Protein AF-0000000065772704 (afdb_homodimer)

pLDDT: mean 87.08, std 10.85, range [41.5, 98.44]

Foldseek 3Di:
DPLVVPFFKAKKFFLKWFFDFQDQLLQKWWKKAKDFQDDDDPPCQVVVVVVLCVQQPFNWDDQVRIIIGSDDGDPVSQDDDTMGIDTPGMDGAALLDPSSVVRSQSSVLVLLQVQLCVDPQWDWDADPQGFIKIFGDDPVQFPADDDFKTKGKIKGWGWHAARSRIIIIRIWIDIFMDGPAFLVVCCVVPVPQDFAKKWFLQQPPVRDIFIWGWDDWDQAAQQPAADVVVRHGSLVVVVVSPDDPVQRRPWGWTWTAHPLDVPGDTDIDTRRRIGGRDDLVSLQVVLVDPVDDPVSNVRNVVVQQVVFDFPQVGSVVSQVVVCVCSCSPVVHNDGIDTDMDMWTFFDAWFKAAPPRHTDDWLLCLLQQAGNFAFAQEEEEEEAAPFDQDDDPLLVSSSVSNCVNVPHHHHYPHTGYNVRQDDDLVVNLVVLLVCVVVVHAEYEYEDADPCVVVVLSNQLSNLLSQHFYQYDYDDPDDDNQVSSLSNLLRRLLRLTGGIWTDADPDPAQWQKEKEWDFFDPSVKRQAIKMWMAGRGRRTLFIDRGDTDDDRAHDLVRVQVVVVVSQVSVCVVVVDGIQEYEYEYEADDDPPRNVSVCVVCVVVNRFYWYKYKYQDDSGFMWHWDADPNDTGIHGDDARMKDDRVSQQKMKGFQADDPDNRTHGTRIIIMHGPDGDDDPSSVSNSFNNQQQDDSSHGPGGHRGRVRNVLSVLVSVSVVSSVDSSSNVSHDRSRSSSD/DPLVVPFFKAKKFFLKWFQDFQDQLLQKWWKKAKDFQDDDDPPCQVVVVVVLCVQQPFNWDDQVRIIIGSDDGDPVSQDDDTMGIDTPGMDGAALLDPSSVVRSQSSVLVLLQVQLCVDPQWDWDADPQGFIKIFGDDPVQWPADDDFKTKGKIKGWGWHAFRSRIIIIRIWIDIFMDGPAFLVVCCVVPVPQDFAKKWFLQQPPVRDIFIWGWDDWDQAAQQPAADVVVRHGSLVVVVVSPDDPVQRRPWGWTWTAHPLDVPGDTDIDTRRRIGGRDDLVSLQVVLVDPVDDPVSNVRNVVVQQVVFDFPQVGSVVSQVVVCVCSCSPVVHNDGIDTDMDMWTFFDAWFKAAPPRHTDDWLLCLLQQAGNFAFAQEEEEEEAAPFDQDDDPLLVSSSVSRCVNVVHHHHYPHTGYNVRQDDDLVVNLVVLLVCVVVVHAEYEYEDADPCVVVVLSNQLSNLLSQHFYQYDYDDPDDDNQVSSLSNLLRRLLRLTGGIWTDADPDPAQWQKEKEWDFFDDSAKRQAIKMWMAGRGGRTLFIDGGDTDDDRAHDLVRVQVVVVVSQVSVCVVVVDGIQEYEYEYEADDDPPRNVSVCVVCVVVNRFYWYKYKYQDDSGFMWHWDADPNDTGIHGDDARMKDDRVSQQKMKGFQFDDPDNRTHGGRIIIMHGPDGDDDPSSVSNSFNNQQQDDSSHGPGGHRGRVRNVLSVLVSVSVVSSVDSSSNVSHDRSRSSSD

Organism: Synechococcus elongatus (strain ATCC 33912 / PCC 7942 / FACHB-805) (NCBI:txid1140)

Nearest PDB structures (foldseek):
  4ncb-assembly1_A  TM=8.822E-01  e=2.221E-61  Thermus thermophilus
  4nca-assembly2_B  TM=8.749E-01  e=1.122E-60  Thermus thermophilus
  4kpy-assembly1_A  TM=8.714E-01  e=4.591E-61  Thermus thermophilus HB27
  5xp8-assembly1_A  TM=8.649E-01  e=1.961E-60  Thermus thermophilus HB27
  3dlb-assembly1_A  TM=7.832E-01  e=1.026E-53  Thermus thermophilus

InterPro domains:
  IPR003165 Piwi domain [PF02171] (442-714)
  IPR003165 Piwi domain [SM00950] (441-720)
  IPR012337 Ribonuclease H-like superfamily [SSF53098] (307-732)
  IPR036397 Ribonuclease H superfamily [G3DSA:3.30.420.10] (507-735)
  IPR040895 Argonaute, PAZ domain [PF18309] (185-276)

Solvent-accessible surface area (backbone atoms only — not comparable to full-atom values): 76278 Å² total; per-residue (Å²): 128,68,72,64,81,73,47,46,76,38,66,30,30,35,44,29,26,72,74,49,67,65,48,74,71,71,35,39,27,35,32,29,43,60,22,17,70,54,68,60,58,76,82,39,52,62,57,51,52,54,54,49,27,71,64,34,85,40,71,43,41,64,53,87,86,29,36,34,20,75,53,82,68,51,79,80,46,33,50,59,96,56,37,37,53,43,77,74,48,75,42,80,57,45,41,65,37,65,69,41,32,51,38,50,35,49,51,49,44,53,51,48,50,57,58,58,44,68,39,89,62,35,45,66,43,77,37,93,90,58,46,32,32,44,31,44,51,68,76,81,10,49,73,45,73,61,95,63,39,35,31,33,39,32,30,31,41,37,62,45,66,44,55,86,33,41,36,26,42,31,41,40,77,36,73,44,58,39,37,89,38,27,38,47,55,43,43,74,75,43,67,85,59,82,71,62,35,26,30,36,68,58,65,45,101,79,68,40,69,49,62,27,33,48,65,48,82,44,92,46,46,29,72,74,39,70,36,60,42,34,63,37,30,48,36,56,52,38,48,72,74,66,48,50,71,67,51,48,72,73,21,34,28,24,28,28,23,53,63,90,43,79,79,41,57,74,37,80,41,51,20,63,48,23,21,51,58,49,45,72,66,55,52,53,49,50,50,65,36,83,89,50,53,70,66,57,32,51,51,52,56,46,47,55,54,65,70,30,40,39,48,37,58,43,47,52,54,26,32,54,53,45,26,49,46,34,35,73,74,68,68,38,82,67,77,44,50,68,35,76,41,77,25,33,42,52,81,80,68,52,34,19,21,26,92,68,36,75,44,93,45,54,52,49,22,52,76,45,2,41,45,38,82,46,66,51,48,39,31,39,36,22,61,66,79,58,52,75,69,68,60,64,61,36,49,49,47,53,50,40,23,30,52,51,60,73,50,78,68,46,72,77,50,58,41,27,43,90,71,54,58,85,52,69,69,53,38,43,49,54,36,40,52,41,31,75,72,65,36,39,28,30,44,34,34,34,68,78,90,41,62,69,55,50,53,51,51,48,50,43,27,25,50,40,27,21,34,71,33,74,43,63,82,59,97,63,89,48,66,70,58,25,49,30,49,45,30,33,40,38,30,27,31,40,27,33,43,46,31,38,60,65,72,93,52,92,83,52,43,42,36,38,40,11,34,25,69,30,67,43,96,85,48,13,58,12,48,16,34,16,32,24,37,56,35,50,49,74,72,24,53,49,71,41,41,76,33,84,57,83,61,65,51,34,64,58,52,34,54,52,51,53,54,51,48,50,51,43,22,73,73,68,74,44,75,62,64,22,36,34,40,36,32,67,34,85,78,58,89,64,37,58,47,58,38,53,55,58,32,49,74,69,68,29,45,56,32,35,34,24,42,24,78,64,88,49,59,39,48,23,22,81,38,75,54,96,89,36,86,41,47,38,64,46,57,69,36,28,33,35,78,35,73,82,73,35,30,36,39,33,30,58,48,75,42,95,40,102,77,37,34,54,38,68,23,35,28,35,34,60,77,41,61,82,74,55,66,67,59,53,51,50,54,48,52,37,34,10,61,45,34,60,53,33,39,85,52,64,28,67,43,36,37,35,42,45,48,9,47,39,37,31,54,46,51,57,70,66,64,42,74,58,40,52,56,55,36,62,46,58,33,43,69,55,104,128,68,70,66,82,74,46,47,77,36,67,30,29,35,46,30,26,72,72,49,67,64,48,73,69,70,34,40,27,35,31,29,41,59,22,17,69,56,70,61,57,75,83,41,52,62,58,51,51,55,54,50,27,71,62,34,86,41,71,42,41,62,53,87,86,30,38,33,20,74,53,82,68,51,78,80,48,34,48,58,96,57,36,37,53,43,78,75,49,75,42,78,57,46,40,65,38,65,70,42,33,51,38,50,35,49,50,50,45,51,52,47,51,55,59,56,45,70,40,89,62,34,46,67,42,78,37,93,87,59,47,31,32,42,32,43,52,69,77,81,11,50,74,47,72,61,95,62,38,33,31,33,39,31,31,33,41,36,62,46,67,44,54,88,32,42,34,27,40,32,42,40,78,37,74,46,58,39,39,91,37,27,38,47,56,41,43,72,74,43,68,84,61,83,71,62,35,27,30,36,69,57,64,44,100,81,69,39,70,50,64,25,32,49,65,50,80,45,92,45,46,28,74,74,38,70,37,60,40,35,63,37,28,47,36,57,53,39,48,72,74,65,48,49,70,66,52,50,71,70,22,33,28,24,29,29,24,52,63,91,41,80,80,44,56,76,36,80,40,52,20,63,48,24,19,50,57,49,44,72,66,54,51,53,50,50,50,67,36,83,88,51,52,69,68,58,33,51,51,50,54,46,48,54,54,67,70,30,40,37,46,37,57,44,46,52,54,28,31,54,51,45,26,50,46,32,34,74,74,68,68,36,81,66,76,44,49,67,35,72,42,78,25,32,41,51,82,79,66,52,34,19,22,26,91,67,36,77,44,92,45,52,51,50,22,54,78,45,2,42,45,39,83,46,66,50,48,37,30,38,38,23,59,64,79,57,51,74,70,67,60,62,60,36,48,48,47,52,52,40,23,31,51,50,60,72,51,78,69,44,72,77,50,57,42,27,42,89,72,54,58,85,51,69,69,52,37,43,48,54,37,39,52,41,32,75,72,65,36,37,26,31,43,35,34,35,68,77,92,42,62,70,56,49,53,51,50,48,50,44,27,24,50,42,26,20,35,72,34,75,42,64,81,58,96,64,89,48,68,69,58,25,47,30,49,45,29,32,40,38,30,26,32,39,27,33,43,46,31,38,59,65,73,92,52,92,84,51,43,42,36,38,36,11,34,24,67,31,70,41,98,83,49,10,58,12,50,17,34,16,32,25,37,55,33,50,49,74,72,24,51,48,70,42,41,77,33,86,55,84,64,64,51,33,64,59,52,33,54,53,51,52,52,52,48,51,53,44,24,74,74,68,74,43,76,63,62,22,36,34,40,36,32,65,34,85,77,58,89,64,37,58,46,55,38,52,54,56,32,50,75,71,69,30,45,55,33,34,34,24,42,23,79,64,86,50,60,39,50,23,23,81,40,75,55,96,87,36,85,42,47,38,64,47,56,69,35,30,32,35,78,34,72,83,73,34,30,37,38,34,28,57,48,73,40,93,39,101,79,38,36,55,41,67,23,36,27,35,36,59,76,41,62,84,75,54,66,68,59,54,49,50,54,46,52,37,34,11,62,45,32,58,52,33,40,82,51,65,27,68,44,34,39,36,44,43,49,8,48,38,35,30,54,45,51,59,70,66,64,42,74,58,42,54,55,54,36,63,47,58,32,44,70,56,103

Sequence (1470 aa):
MDLLSNLRRSSIVLNRFYVKSLSQSDLTAYEYRCIFKKTPELGDEKRLLASICYKLGAIAVRIGSNIITKEAVRPEKLQGHDWQLVQMGTKQLDCRNDAHRCALETFERKFLERDLSASSQTEVRKAAEGGLIWWVVGAKGIEKSGNGWEVHRGRRIDVSLDAEGNLYLEIDIHHRFYTPWTVHQWLEQYPEIPLSYVRNNYLDERHGFINWQYGRFTQERPQDILLDCLGMSLAEYHLNKGATEEEVQQSYVVYVKPISWRKGKLTAHLSRRLSPSLTMEMLAKVAEDSTVCDREKREIRAVFKSIKQSINQRLQEAQKTASWILTKTYGISSPAIALSCDGYLLPAAKLLAANKQPVSKTADIRNKGCAKIGETSFGYLNLYNNQLQYPLEVHKCLLEIANKNNLQLSLDQRRVLSDYPQDDLDQQMFWQTWSSQGIKTVLVVMPWDSHHDKQKIRIQAIQAGIATQFMVPLPKADKYKALNVTLGLLCKAGWQPIQLESVDHPEVADLIIGFDTGTNRELYYGTSAFAVLADGQSLGWELPAVQRGETFSGQAIWQTVSKLIIKFYQICQRYPQKLLLMRDGLVQEGEFQQTIELLKERKIAVDVISVRKSGAGRMGQEIYENGQLVYRDAAIGSVILQPAERSFIMVTSQPVSKTIGSIRPLRIVHEYGSTDLELLALQTYHLTQLHPASGFRSCRLPWVLHLADRSSKEFQRIGQISVLQNISRDKLIAVMDLLSNLRRSSIVLNRFYVKSLSQSDLTAYEYRCIFKKTPELGDEKRLLASICYKLGAIAVRIGSNIITKEAVRPEKLQGHDWQLVQMGTKQLDCRNDAHRCALETFERKFLERDLSASSQTEVRKAAEGGLIWWVVGAKGIEKSGNGWEVHRGRRIDVSLDAEGNLYLEIDIHHRFYTPWTVHQWLEQYPEIPLSYVRNNYLDERHGFINWQYGRFTQERPQDILLDCLGMSLAEYHLNKGATEEEVQQSYVVYVKPISWRKGKLTAHLSRRLSPSLTMEMLAKVAEDSTVCDREKREIRAVFKSIKQSINQRLQEAQKTASWILTKTYGISSPAIALSCDGYLLPAAKLLAANKQPVSKTADIRNKGCAKIGETSFGYLNLYNNQLQYPLEVHKCLLEIANKNNLQLSLDQRRVLSDYPQDDLDQQMFWQTWSSQGIKTVLVVMPWDSHHDKQKIRIQAIQAGIATQFMVPLPKADKYKALNVTLGLLCKAGWQPIQLESVDHPEVADLIIGFDTGTNRELYYGTSAFAVLADGQSLGWELPAVQRGETFSGQAIWQTVSKLIIKFYQICQRYPQKLLLMRDGLVQEGEFQQTIELLKERKIAVDVISVRKSGAGRMGQEIYENGQLVYRDAAIGSVILQPAERSFIMVTSQPVSKTIGSIRPLRIVHEYGSTDLELLALQTYHLTQLHPASGFRSCRLPWVLHLADRSSKEFQRIGQISVLQNISRDKLIAV

GO terms:
  GO:0004520 DNA endonuclease activity (F, IDA)

Structure (mmCIF, N/CA/C/O backbone):
data_AF-0000000065772704-model_v1
#
loop_
_entity.id
_entity.type
_entity.pdbx_description
1 polymer 'Protein argonaute'
#
loop_
_atom_site.group_PDB
_atom_site.id
_atom_site.type_symbol
_atom_site.label_atom_id
_atom_site.label_alt_id
_atom_site.label_comp_id
_atom_site.label_asym_id
_atom_site.label_entity_id
_atom_site.label_seq_id
_atom_site.pdbx_PDB_ins_code
_atom_site.Cartn_x
_atom_site.Cartn_y
_atom_site.Cartn_z
_atom_site.occupancy
_atom_site.B_iso_or_equiv
_atom_site.auth_seq_id
_atom_site.auth_comp_id
_atom_site.auth_asym_id
_atom_site.auth_atom_id
_atom_site.pdbx_PDB_model_num
ATOM 1 N N . MET A 1 1 ? -24.953 39.594 3.744 1 43.75 1 MET A N 1
ATOM 2 C CA . MET A 1 1 ? -24.438 40.469 4.789 1 43.75 1 MET A CA 1
ATOM 3 C C . MET A 1 1 ? -22.906 40.5 4.77 1 43.75 1 MET A C 1
ATOM 5 O O . MET A 1 1 ? -22.266 39.469 4.57 1 43.75 1 MET A O 1
ATOM 9 N N . ASP A 1 2 ? -22.328 41.594 4.539 1 57.41 2 ASP A N 1
ATOM 10 C CA . ASP A 1 2 ? -20.906 41.875 4.559 1 57.41 2 ASP A CA 1
ATOM 11 C C . ASP A 1 2 ? -20.266 41.438 5.879 1 57.41 2 ASP A C 1
ATOM 13 O O . ASP A 1 2 ? -20.5 42.062 6.918 1 57.41 2 ASP A O 1
ATOM 17 N N . LEU A 1 3 ? -19.891 40.25 5.98 1 67 3 LEU A N 1
ATOM 18 C CA . LEU A 1 3 ? -19.297 39.656 7.191 1 67 3 LEU A CA 1
ATOM 19 C C . LEU A 1 3 ? -18.281 40.625 7.797 1 67 3 LEU A C 1
ATOM 21 O O . LEU A 1 3 ? -18.125 40.688 9.016 1 67 3 LEU A O 1
ATOM 25 N N . LEU A 1 4 ? -17.641 41.469 6.898 1 65.31 4 LEU A N 1
ATOM 26 C CA . LEU A 1 4 ? -16.562 42.344 7.371 1 65.31 4 LEU A CA 1
ATOM 27 C C . LEU A 1 4 ? -17.125 43.562 8.102 1 65.31 4 LEU A C 1
ATOM 29 O O . LEU A 1 4 ? -16.453 44.125 8.961 1 65.31 4 LEU A O 1
ATOM 33 N N . SER A 1 5 ? -18.312 43.969 7.621 1 67 5 SER A N 1
ATOM 34 C CA . SER A 1 5 ? -18.828 45.219 8.188 1 67 5 SER A CA 1
ATOM 35 C C . SER A 1 5 ? -19.016 45.094 9.695 1 67 5 SER A C 1
ATOM 37 O O . SER A 1 5 ? -18.969 46.094 10.406 1 67 5 SER A O 1
ATOM 39 N N . ASN A 1 6 ? -18.984 43.906 10.156 1 72.94 6 ASN A N 1
ATOM 40 C CA . ASN A 1 6 ? -19.281 43.75 11.578 1 72.94 6 ASN A CA 1
ATOM 41 C C . ASN A 1 6 ? -18.078 43.219 12.344 1 72.94 6 ASN A C 1
ATOM 43 O O . ASN A 1 6 ? -18.156 42.969 13.547 1 72.94 6 ASN A O 1
ATOM 47 N N . LEU A 1 7 ? -16.859 43.1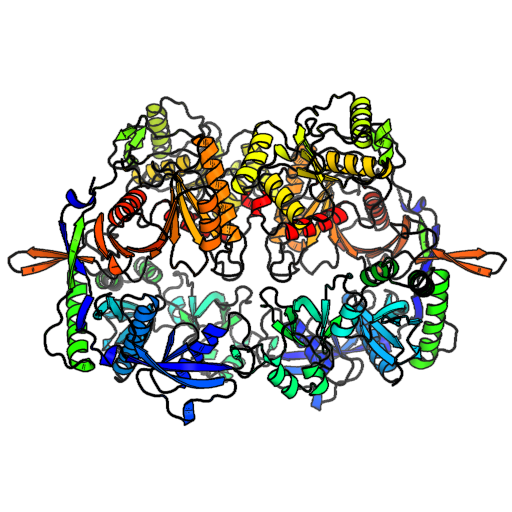56 11.641 1 84.06 7 LEU A N 1
ATOM 48 C CA . LEU A 1 7 ? -15.719 42.594 12.336 1 84.06 7 LEU A CA 1
ATOM 49 C C . LEU A 1 7 ? -14.898 43.688 13.031 1 84.06 7 LEU A C 1
ATOM 51 O O . LEU A 1 7 ? -14.727 44.781 12.492 1 84.06 7 LEU A O 1
ATOM 55 N N . ARG A 1 8 ? -14.5 43.438 14.188 1 86.62 8 ARG A N 1
ATOM 56 C CA . ARG A 1 8 ? -13.672 44.344 14.961 1 86.62 8 ARG A CA 1
ATOM 57 C C . ARG A 1 8 ? -12.289 44.469 14.344 1 86.62 8 ARG A C 1
ATOM 59 O O . ARG A 1 8 ? -11.594 43.469 14.133 1 86.62 8 ARG A O 1
ATOM 66 N N . ARG A 1 9 ? -11.906 45.688 14.078 1 89.62 9 ARG A N 1
ATOM 67 C CA . ARG A 1 9 ? -10.586 45.938 13.516 1 89.62 9 ARG A CA 1
ATOM 68 C C . ARG A 1 9 ? -9.516 45.875 14.594 1 89.62 9 ARG A C 1
ATOM 70 O O . ARG A 1 9 ? -9.773 46.188 15.758 1 89.62 9 ARG A O 1
ATOM 77 N N . SER A 1 10 ? -8.375 45.375 14.195 1 88.69 10 SER A N 1
ATOM 78 C CA . SER A 1 10 ? -7.246 45.25 15.109 1 88.69 10 SER A CA 1
ATOM 79 C C . SER A 1 10 ? -5.93 45.531 14.398 1 88.69 10 SER A C 1
ATOM 81 O O . SER A 1 10 ? -5.762 45.188 13.227 1 88.69 10 SER A O 1
ATOM 83 N N . SER A 1 11 ? -5.09 46.25 15.117 1 90.31 11 SER A N 1
ATOM 84 C CA . SER A 1 11 ? -3.744 46.5 14.594 1 90.31 11 SER A CA 1
ATOM 85 C C . SER A 1 11 ? -2.814 45.344 14.945 1 90.31 11 SER A C 1
ATOM 87 O O . SER A 1 11 ? -2.646 45 16.109 1 90.31 11 SER A O 1
ATOM 89 N N . ILE A 1 12 ? -2.252 44.75 13.914 1 93.44 12 ILE A N 1
ATOM 90 C CA . ILE A 1 12 ? -1.426 43.562 14.086 1 93.44 12 ILE A CA 1
ATOM 91 C C . ILE A 1 12 ? 0.005 43.844 13.641 1 93.44 12 ILE A C 1
ATOM 93 O O . ILE A 1 12 ? 0.222 44.594 12.688 1 93.44 12 ILE A O 1
ATOM 97 N N . VAL A 1 13 ? 0.92 43.312 14.375 1 93.75 13 VAL A N 1
ATOM 98 C CA . VAL A 1 13 ? 2.33 43.469 14.039 1 93.75 13 VAL A CA 1
ATOM 99 C C . VAL A 1 13 ? 2.924 42.125 13.633 1 93.75 13 VAL A C 1
ATOM 101 O O . VAL A 1 13 ? 2.648 41.094 14.258 1 93.75 13 VAL A O 1
ATOM 104 N N . LEU A 1 14 ? 3.641 42.156 12.5 1 93.12 14 LEU A N 1
ATOM 105 C CA . LEU A 1 14 ? 4.348 40.969 12.031 1 93.12 14 LEU A CA 1
ATOM 106 C C . LEU A 1 14 ? 5.855 41.156 12.188 1 93.12 14 LEU A C 1
ATOM 108 O O . LEU A 1 14 ? 6.355 42.281 12.234 1 93.12 14 LEU A O 1
ATOM 112 N N . ASN A 1 15 ? 6.551 40.062 12.336 1 93.69 15 ASN A N 1
ATOM 113 C CA . ASN A 1 15 ? 8.008 40.125 12.367 1 93.69 15 ASN A CA 1
ATOM 114 C C . ASN A 1 15 ? 8.594 40.281 10.969 1 93.69 15 ASN A C 1
ATOM 116 O O . ASN A 1 15 ? 9.508 39.531 10.594 1 93.69 15 ASN A O 1
ATOM 120 N N . ARG A 1 16 ? 8.07 41.156 10.305 1 94.56 16 ARG A N 1
ATOM 121 C CA . ARG A 1 16 ? 8.523 41.531 8.969 1 94.56 16 ARG A CA 1
ATOM 122 C C . ARG A 1 16 ? 8.992 43 8.945 1 94.56 16 ARG A C 1
ATOM 124 O O . ARG A 1 16 ? 8.406 43.844 9.609 1 94.56 16 ARG A O 1
ATOM 131 N N . PHE A 1 17 ? 10.016 43.188 8.195 1 96.62 17 PHE A N 1
ATOM 132 C CA . PHE A 1 17 ? 10.633 44.531 8.133 1 96.62 17 PHE A CA 1
ATOM 133 C C . PHE A 1 17 ? 10.781 45 6.691 1 96.62 17 PHE A C 1
ATOM 135 O O . PHE A 1 17 ? 11.375 44.281 5.867 1 96.62 17 PHE A O 1
ATOM 142 N N . TYR A 1 18 ? 10.289 46.125 6.473 1 96.12 18 TYR A N 1
ATOM 143 C CA . TYR A 1 18 ? 10.281 46.688 5.125 1 96.12 18 TYR A CA 1
ATOM 144 C C . TYR A 1 18 ? 11.703 46.969 4.645 1 96.12 18 TYR A C 1
ATOM 146 O O . TYR A 1 18 ? 12.508 47.562 5.379 1 96.12 18 TYR A O 1
ATOM 154 N N . VAL A 1 19 ? 12.008 46.625 3.428 1 96 19 VAL A N 1
ATOM 155 C CA . VAL A 1 19 ? 13.312 46.844 2.83 1 96 19 VAL A CA 1
ATOM 156 C C . VAL A 1 19 ? 13.203 47.938 1.749 1 96 19 VAL A C 1
ATOM 158 O O . VAL A 1 19 ? 13.664 49.062 1.932 1 96 19 VAL A O 1
ATOM 161 N N . LYS A 1 20 ? 12.523 47.531 0.682 1 94.38 20 LYS A N 1
ATOM 162 C CA . LYS A 1 20 ? 12.328 48.469 -0.431 1 94.38 20 LYS A CA 1
ATOM 163 C C . LYS A 1 20 ? 11.203 48 -1.343 1 94.38 20 LYS A C 1
ATOM 165 O O . LYS A 1 20 ? 10.734 46.875 -1.236 1 94.38 20 LYS A O 1
ATOM 170 N N . SER A 1 21 ? 10.773 48.938 -2.174 1 95.25 21 SER A N 1
ATOM 171 C CA . SER A 1 21 ? 9.906 48.594 -3.291 1 95.25 21 SER A CA 1
ATOM 172 C C . SER A 1 21 ? 10.711 48.25 -4.539 1 95.25 21 SER A C 1
ATOM 174 O O . SER A 1 21 ? 11.594 49.031 -4.941 1 95.25 21 SER A O 1
ATOM 176 N N . LEU A 1 22 ? 10.398 47.156 -5.062 1 95.5 22 LEU A N 1
ATOM 177 C CA . LEU A 1 22 ? 11.172 46.688 -6.207 1 95.5 22 LEU A CA 1
ATOM 178 C C . LEU A 1 22 ? 10.992 47.625 -7.398 1 95.5 22 LEU A C 1
ATOM 180 O O . LEU A 1 22 ? 9.875 48.062 -7.68 1 95.5 22 LEU A O 1
ATOM 184 N N . SER A 1 23 ? 12.102 48 -8.023 1 93.69 23 SER A N 1
ATOM 185 C CA . SER A 1 23 ? 12.094 48.844 -9.211 1 93.69 23 SER A CA 1
ATOM 186 C C . SER A 1 23 ? 11.867 48.031 -10.477 1 93.69 23 SER A C 1
ATOM 188 O O . SER A 1 23 ? 11.828 46.781 -10.43 1 93.69 23 SER A O 1
ATOM 190 N N . GLN A 1 24 ? 11.766 48.75 -11.555 1 92.19 24 GLN A N 1
ATOM 191 C CA . GLN A 1 24 ? 11.594 48.062 -12.836 1 92.19 24 GLN A CA 1
ATOM 192 C C . GLN A 1 24 ? 12.812 47.219 -13.188 1 92.19 24 GLN A C 1
ATOM 194 O O . GLN A 1 24 ? 12.688 46.156 -13.797 1 92.19 24 GLN A O 1
ATOM 199 N N . SER A 1 25 ? 13.867 47.719 -12.805 1 91.06 25 SER A N 1
ATOM 200 C CA . SER A 1 25 ? 15.094 46.969 -13.047 1 91.06 25 SER A CA 1
ATOM 201 C C . SER A 1 25 ? 15.141 45.688 -12.219 1 91.06 25 SER A C 1
ATOM 203 O O . SER A 1 25 ? 15.641 44.656 -12.68 1 91.06 25 SER A O 1
ATOM 205 N N . ASP A 1 26 ? 14.617 45.781 -11.016 1 92.56 26 ASP A N 1
ATOM 206 C CA . ASP A 1 26 ? 14.562 44.594 -10.141 1 92.56 26 ASP A CA 1
ATOM 207 C C . ASP A 1 26 ? 13.648 43.531 -10.727 1 92.56 26 ASP A C 1
ATOM 209 O O . ASP A 1 26 ? 13.875 42.344 -10.508 1 92.56 26 ASP A O 1
ATOM 213 N N . LEU A 1 27 ? 12.672 43.969 -11.461 1 95.12 27 LEU A N 1
ATOM 214 C CA . LEU A 1 27 ? 11.633 43.062 -11.953 1 95.12 27 LEU A CA 1
ATOM 215 C C . LEU A 1 27 ? 11.992 42.531 -13.328 1 95.12 27 LEU A C 1
ATOM 217 O O . LEU A 1 27 ? 11.219 41.75 -13.914 1 95.12 27 LEU A O 1
ATOM 221 N N . THR A 1 28 ? 13.133 42.906 -13.812 1 94.5 28 THR A N 1
ATOM 222 C CA . THR A 1 28 ? 13.57 42.406 -15.109 1 94.5 28 THR A CA 1
ATOM 223 C C . THR A 1 28 ? 14.648 41.344 -14.961 1 94.5 28 THR A C 1
ATOM 225 O O . THR A 1 28 ? 15.617 41.531 -14.211 1 94.5 28 THR A O 1
ATOM 228 N N . ALA A 1 29 ? 14.445 40.188 -15.578 1 94.62 29 ALA A N 1
ATOM 229 C CA . ALA A 1 29 ? 15.414 39.125 -15.5 1 94.62 29 ALA A CA 1
ATOM 230 C C . ALA A 1 29 ? 15.695 38.531 -16.891 1 94.62 29 ALA A C 1
ATOM 232 O O . ALA A 1 29 ? 14.867 38.625 -17.797 1 94.62 29 ALA A O 1
ATOM 233 N N . TYR A 1 30 ? 16.906 38 -17.016 1 94.81 30 TYR A N 1
ATOM 234 C CA . TYR A 1 30 ? 17.234 37.25 -18.219 1 94.81 30 TYR A CA 1
ATOM 235 C C . TYR A 1 30 ? 16.578 35.875 -18.188 1 94.81 30 TYR A C 1
ATOM 237 O O . TYR A 1 30 ? 16.516 35.219 -17.141 1 94.81 30 TYR A O 1
ATOM 245 N N . GLU A 1 31 ? 16.016 35.5 -19.281 1 95.19 31 GLU A N 1
ATOM 246 C CA . GLU A 1 31 ? 15.336 34.188 -19.375 1 95.19 31 GLU A CA 1
ATOM 247 C C . GLU A 1 31 ? 16.094 33.219 -20.266 1 95.19 31 GLU A C 1
ATOM 249 O O . GLU A 1 31 ? 16.594 33.625 -21.328 1 95.19 31 GLU A O 1
ATOM 254 N N . TYR A 1 32 ? 16.281 32.031 -19.797 1 93.81 32 TYR A N 1
ATOM 255 C CA . TYR A 1 32 ? 16.984 31 -20.531 1 93.81 32 TYR A CA 1
ATOM 256 C C . TYR A 1 32 ? 16.125 29.75 -20.688 1 93.81 32 TYR A C 1
ATOM 258 O O . TYR A 1 32 ? 15.414 29.375 -19.75 1 93.81 32 TYR A O 1
ATOM 266 N N . ARG A 1 33 ? 16.172 29.156 -21.797 1 90.19 33 ARG A N 1
ATOM 267 C CA . ARG A 1 33 ? 15.586 27.828 -22.031 1 90.19 33 ARG A CA 1
ATOM 268 C C . ARG A 1 33 ? 16.656 26.75 -21.984 1 90.19 33 ARG A C 1
ATOM 270 O O . ARG A 1 33 ? 17.75 26.922 -22.531 1 90.19 33 ARG A O 1
ATOM 277 N N . CYS A 1 34 ? 16.359 25.719 -21.141 1 86.94 34 CYS A N 1
ATOM 278 C CA . CYS A 1 34 ? 17.312 24.625 -21 1 86.94 34 CYS A CA 1
ATOM 279 C C . CYS A 1 34 ? 17 23.5 -21.969 1 86.94 34 CYS A C 1
ATOM 281 O O . CYS A 1 34 ? 15.875 22.984 -22 1 86.94 34 CYS A O 1
ATOM 283 N N . ILE A 1 35 ? 18 23.109 -22.781 1 82.81 35 ILE A N 1
ATOM 284 C CA . ILE A 1 35 ? 17.891 21.984 -23.703 1 82.81 35 ILE A CA 1
ATOM 285 C C . ILE A 1 35 ? 18.781 20.844 -23.234 1 82.81 35 ILE A C 1
ATOM 287 O O . ILE A 1 35 ? 19.984 21.016 -23.062 1 82.81 35 ILE A O 1
ATOM 291 N N . PHE A 1 36 ? 18.156 19.719 -22.906 1 79.62 36 PHE A N 1
ATOM 292 C CA . PHE A 1 36 ? 18.922 18.562 -22.438 1 79.62 36 PHE A CA 1
ATOM 293 C C . PHE A 1 36 ? 19.359 17.703 -23.609 1 79.62 36 PHE A C 1
ATOM 295 O O . PHE A 1 36 ? 18.641 17.578 -24.609 1 79.62 36 PHE A O 1
ATOM 302 N N . LYS A 1 37 ? 20.562 17.094 -23.484 1 73.38 37 LYS A N 1
ATOM 303 C CA . LYS A 1 37 ? 21.047 16.172 -24.5 1 73.38 37 LYS A CA 1
ATOM 304 C C . LYS A 1 37 ? 20.281 14.844 -24.453 1 73.38 37 LYS A C 1
ATOM 306 O O . LYS A 1 37 ? 20.031 14.227 -25.5 1 73.38 37 LYS A O 1
ATOM 311 N N . LYS A 1 38 ? 20.047 14.43 -23.266 1 68.38 38 LYS A N 1
ATOM 312 C CA . LYS A 1 38 ? 19.234 13.234 -23.047 1 68.38 38 LYS A CA 1
ATOM 313 C C . LYS A 1 38 ? 17.953 13.57 -22.297 1 68.38 38 LYS A C 1
ATOM 315 O O . LYS A 1 38 ? 17.953 14.414 -21.391 1 68.38 38 LYS A O 1
ATOM 320 N N . THR A 1 39 ? 16.906 12.992 -22.781 1 62.38 39 THR A N 1
ATOM 321 C CA . THR A 1 39 ? 15.625 13.25 -22.125 1 62.38 39 THR A CA 1
ATOM 322 C C . THR A 1 39 ? 15.672 12.805 -20.656 1 62.38 39 THR A C 1
ATOM 324 O O . THR A 1 39 ? 15.961 11.648 -20.359 1 62.38 39 THR A O 1
ATOM 327 N N . PRO A 1 40 ? 15.539 13.898 -19.891 1 62.5 40 PRO A N 1
ATOM 328 C CA . PRO A 1 40 ? 15.539 13.508 -18.469 1 62.5 40 PRO A CA 1
ATOM 329 C C . PRO A 1 40 ? 14.383 12.578 -18.109 1 62.5 40 PRO A C 1
ATOM 331 O O . PRO A 1 40 ? 13.367 12.555 -18.812 1 62.5 40 PRO A O 1
ATOM 334 N N . GLU A 1 41 ? 14.648 11.68 -17.188 1 57.47 41 GLU A N 1
ATOM 335 C CA . GLU A 1 41 ? 13.578 10.828 -16.688 1 57.47 41 GLU A CA 1
ATOM 336 C C . GLU A 1 41 ? 12.406 11.664 -16.172 1 57.47 41 GLU A C 1
ATOM 338 O O . GLU A 1 41 ? 12.602 12.773 -15.664 1 57.47 41 GLU A O 1
ATOM 343 N N . LEU A 1 42 ? 11.281 11.312 -16.438 1 51.06 42 LEU A N 1
ATOM 344 C CA . LEU A 1 42 ? 10.078 12.031 -16.047 1 51.06 42 LEU A CA 1
ATOM 345 C C . LEU A 1 42 ? 10.102 12.359 -14.555 1 51.06 42 LEU A C 1
ATOM 347 O O . LEU A 1 42 ? 10.297 11.461 -13.727 1 51.06 42 LEU A O 1
ATOM 351 N N . GLY A 1 43 ? 9.859 13.508 -14.195 1 56.88 43 GLY A N 1
ATOM 352 C CA . GLY A 1 43 ? 9.852 13.953 -12.805 1 56.88 43 GLY A CA 1
ATOM 353 C C . GLY A 1 43 ? 11.188 14.516 -12.352 1 56.88 43 GLY A C 1
ATOM 354 O O . GLY A 1 43 ? 11.266 15.211 -11.336 1 56.88 43 GLY A O 1
ATOM 355 N N . ASP A 1 44 ? 12.125 14.211 -13.18 1 66.31 44 ASP A N 1
ATOM 356 C CA . ASP A 1 44 ? 13.453 14.656 -12.773 1 66.31 44 ASP A CA 1
ATOM 357 C C . ASP A 1 44 ? 13.797 16 -13.398 1 66.31 44 ASP A C 1
ATOM 359 O O . ASP A 1 44 ? 14.844 16.578 -13.109 1 66.31 44 ASP A O 1
ATOM 363 N N . GLU A 1 45 ? 12.883 16.422 -14.242 1 70.62 45 GLU A N 1
ATOM 364 C CA . GLU A 1 45 ? 13.164 17.656 -14.969 1 70.62 45 GLU A CA 1
ATOM 365 C C . GLU A 1 45 ? 13.391 18.828 -14.016 1 70.62 45 GLU A C 1
ATOM 367 O O . GLU A 1 45 ? 14.344 19.594 -14.172 1 70.62 45 GLU A O 1
ATOM 372 N N . LYS A 1 46 ? 12.562 18.938 -13.07 1 73.81 46 LYS A N 1
ATOM 373 C CA . LYS A 1 46 ? 12.664 20.047 -12.133 1 73.81 46 LYS A CA 1
ATOM 374 C C . LYS A 1 46 ? 13.945 19.969 -11.312 1 73.81 46 LYS A C 1
ATOM 376 O O . LYS A 1 46 ? 14.602 20.984 -11.07 1 73.81 46 LYS A O 1
ATOM 381 N N . ARG A 1 47 ? 14.086 18.781 -10.922 1 75.94 47 ARG A N 1
ATOM 382 C CA . ARG A 1 47 ? 15.305 18.562 -10.148 1 75.94 47 ARG A CA 1
ATOM 383 C C . ARG A 1 47 ? 16.547 18.891 -10.969 1 75.94 47 ARG A C 1
ATOM 385 O O . ARG A 1 47 ? 17.5 19.484 -10.469 1 75.94 47 ARG A O 1
ATOM 392 N N . LEU A 1 48 ? 16.547 18.5 -12.188 1 81.12 48 LEU A N 1
ATOM 393 C CA . LEU A 1 48 ? 17.688 18.75 -13.07 1 81.12 48 LEU A CA 1
ATOM 394 C C . LEU A 1 48 ? 17.859 20.234 -13.336 1 81.12 48 LEU A C 1
ATOM 396 O O . LEU A 1 48 ? 18.969 20.75 -13.328 1 81.12 48 LEU A O 1
ATOM 400 N N . LEU A 1 49 ? 16.766 20.938 -13.5 1 85.75 49 LEU A N 1
ATOM 401 C CA . LEU A 1 49 ? 16.828 22.375 -13.719 1 85.75 49 LEU A CA 1
ATOM 402 C C . LEU A 1 49 ? 17.391 23.078 -12.5 1 85.75 49 LEU A C 1
ATOM 404 O O . LEU A 1 49 ? 18.188 24.016 -12.633 1 85.75 49 LEU A O 1
ATOM 408 N N . ALA A 1 50 ? 16.922 22.641 -11.375 1 83.62 50 ALA A N 1
ATOM 409 C CA . ALA A 1 50 ? 17.422 23.25 -10.141 1 83.62 50 ALA A CA 1
ATOM 410 C C . ALA A 1 50 ? 18.922 23.031 -9.992 1 83.62 50 ALA A C 1
ATOM 412 O O . ALA A 1 50 ? 19.641 23.922 -9.539 1 83.62 50 ALA A O 1
ATOM 413 N N . SER A 1 51 ? 19.328 21.859 -10.406 1 84.81 51 SER A N 1
ATOM 414 C CA . SER A 1 51 ? 20.75 21.578 -10.336 1 84.81 51 SER A CA 1
ATOM 415 C C . SER A 1 51 ? 21.547 22.453 -11.289 1 84.81 51 SER A C 1
ATOM 417 O O . SER A 1 51 ? 22.656 22.875 -10.977 1 84.81 51 SER A O 1
ATOM 419 N N . ILE A 1 52 ? 21.047 22.703 -12.367 1 88.25 52 ILE A N 1
ATOM 420 C CA . ILE A 1 52 ? 21.703 23.531 -13.375 1 88.25 52 ILE A CA 1
ATOM 421 C C . ILE A 1 52 ? 21.844 24.953 -12.859 1 88.25 52 ILE A C 1
ATOM 423 O O . ILE A 1 52 ? 22.844 25.625 -13.117 1 88.25 52 ILE A O 1
ATOM 427 N N . CYS A 1 53 ? 20.875 25.406 -12.109 1 89.88 53 CYS A N 1
ATOM 428 C CA . CYS A 1 53 ? 20.891 26.781 -11.578 1 89.88 53 CYS A CA 1
ATOM 429 C C . CYS A 1 53 ? 22.109 27.016 -10.703 1 89.88 53 CYS A C 1
ATOM 431 O O . CYS A 1 53 ? 22.625 28.125 -10.625 1 89.88 53 CYS A O 1
ATOM 433 N N . TYR A 1 54 ? 22.578 26.031 -10.125 1 85.88 54 TYR A N 1
ATOM 434 C CA . TYR A 1 54 ? 23.719 26.172 -9.227 1 85.88 54 TYR A CA 1
ATOM 435 C C . TYR A 1 54 ? 25.031 26.203 -10 1 85.88 54 TYR A C 1
ATOM 437 O O . TYR A 1 54 ? 26.062 26.625 -9.477 1 85.88 54 TYR A O 1
ATOM 445 N N . LYS A 1 55 ? 25.016 25.766 -11.188 1 86.81 55 LYS A N 1
ATOM 446 C CA . LYS A 1 55 ? 26.234 25.625 -11.977 1 86.81 55 LYS A CA 1
ATOM 447 C C . LYS A 1 55 ? 26.469 26.844 -12.859 1 86.81 55 LYS A C 1
ATOM 449 O O . LYS A 1 55 ? 27.469 26.938 -13.57 1 86.81 55 LYS A O 1
ATOM 454 N N . LEU A 1 56 ? 25.688 27.812 -12.82 1 90.5 56 LEU A N 1
ATOM 455 C CA . LEU A 1 56 ? 25.719 28.875 -13.812 1 90.5 56 LEU A CA 1
ATOM 456 C C . LEU A 1 56 ? 26.578 30.047 -13.328 1 90.5 56 LEU A C 1
ATOM 458 O O . LEU A 1 56 ? 26.906 30.953 -14.109 1 90.5 56 LEU A O 1
ATOM 462 N N . GLY A 1 57 ? 27.047 30.047 -12.125 1 83.19 57 GLY A N 1
ATOM 463 C CA . GLY A 1 57 ? 27.891 31.109 -11.594 1 83.19 57 GLY A CA 1
ATOM 464 C C . GLY A 1 57 ? 27.125 32.375 -11.281 1 83.19 57 GLY A C 1
ATOM 465 O O . GLY A 1 57 ? 27.703 33.344 -10.789 1 83.19 57 GLY A O 1
ATOM 466 N N . ALA A 1 58 ? 25.938 32.469 -11.781 1 88.25 58 ALA A N 1
ATOM 467 C CA . ALA A 1 58 ? 25.047 33.562 -11.445 1 88.25 58 ALA A CA 1
ATOM 468 C C . ALA A 1 58 ? 23.844 33.062 -10.633 1 88.25 58 ALA A C 1
ATOM 470 O O . ALA A 1 58 ? 23.562 31.875 -10.594 1 88.25 58 ALA A O 1
ATOM 471 N N . ILE A 1 59 ? 23.281 34.031 -9.93 1 90.44 59 ILE A N 1
ATOM 472 C CA . ILE A 1 59 ? 22.078 33.656 -9.203 1 90.44 59 ILE A CA 1
ATOM 473 C C . ILE A 1 59 ? 20.969 33.25 -10.195 1 90.44 59 ILE A C 1
ATOM 475 O O . ILE A 1 59 ? 20.516 34.094 -10.977 1 90.44 59 ILE A O 1
ATOM 479 N N . ALA A 1 60 ? 20.656 32.031 -10.266 1 93.19 60 ALA A N 1
ATOM 480 C CA . ALA A 1 60 ? 19.672 31.5 -11.211 1 93.19 60 ALA A CA 1
ATOM 481 C C . ALA A 1 60 ? 18.531 30.797 -10.477 1 93.19 60 ALA A C 1
ATOM 483 O O . ALA A 1 60 ? 18.75 30.156 -9.453 1 93.19 60 ALA A O 1
ATOM 484 N N . VAL A 1 61 ? 17.359 31.031 -10.961 1 93.19 61 VAL A N 1
ATOM 485 C CA . VAL A 1 61 ? 16.172 30.422 -10.367 1 93.19 61 VAL A CA 1
ATOM 486 C C . VAL A 1 61 ? 15.297 29.812 -11.469 1 93.19 61 VAL A C 1
ATOM 488 O O . VAL A 1 61 ? 15.258 30.328 -12.594 1 93.19 61 VAL A O 1
ATOM 491 N N . ARG A 1 62 ? 14.68 28.812 -11.094 1 90.69 62 ARG A N 1
ATOM 492 C CA . ARG A 1 62 ? 13.773 28.156 -12.031 1 90.69 62 ARG A CA 1
ATOM 493 C C . ARG A 1 62 ? 12.414 28.844 -12.047 1 90.69 62 ARG A C 1
ATOM 495 O O . ARG A 1 62 ? 11.906 29.25 -11 1 90.69 62 ARG A O 1
ATOM 502 N N . ILE A 1 63 ? 11.805 29 -13.117 1 88.44 63 ILE A N 1
ATOM 503 C CA . ILE A 1 63 ? 10.438 29.469 -13.305 1 88.44 63 ILE A CA 1
ATOM 504 C C . ILE A 1 63 ? 9.734 28.625 -14.359 1 88.44 63 ILE A C 1
ATOM 506 O O . ILE A 1 63 ? 9.906 28.828 -15.555 1 88.44 63 ILE A O 1
ATOM 510 N N . GLY A 1 64 ? 8.961 27.734 -13.898 1 78.56 64 GLY A N 1
ATOM 511 C CA . GLY A 1 64 ? 8.414 26.75 -14.812 1 78.56 64 GLY A CA 1
ATOM 512 C C . GLY A 1 64 ? 9.461 25.828 -15.398 1 78.56 64 GLY A C 1
ATOM 513 O O . GLY A 1 64 ? 10.219 25.188 -14.664 1 78.56 64 GLY A O 1
ATOM 514 N N . SER A 1 65 ? 9.477 25.812 -16.688 1 80.69 65 SER A N 1
ATOM 515 C CA . SER A 1 65 ? 10.445 24.969 -17.375 1 80.69 65 SER A CA 1
ATOM 516 C C . SER A 1 65 ? 11.672 25.766 -17.797 1 80.69 65 SER A C 1
ATOM 518 O O . SER A 1 65 ? 12.562 25.25 -18.469 1 80.69 65 SER A O 1
ATOM 520 N N . ASN A 1 66 ? 11.727 27.031 -17.328 1 89.25 66 ASN A N 1
ATOM 521 C CA . ASN A 1 66 ? 12.82 27.906 -17.703 1 89.25 66 ASN A CA 1
ATOM 522 C C . ASN A 1 66 ? 13.656 28.312 -16.5 1 89.25 66 ASN A C 1
ATOM 524 O O . ASN A 1 66 ? 13.367 27.922 -15.375 1 89.25 66 ASN A O 1
ATOM 528 N N . ILE A 1 67 ? 14.75 28.938 -16.891 1 93.38 67 ILE A N 1
ATOM 529 C CA . ILE A 1 67 ? 15.641 29.5 -15.883 1 93.38 67 ILE A CA 1
ATOM 530 C C . ILE A 1 67 ? 15.75 31.016 -16.062 1 93.38 67 ILE A C 1
ATOM 532 O O . ILE A 1 67 ? 15.82 31.5 -17.188 1 93.38 67 ILE A O 1
ATOM 536 N N . ILE A 1 68 ? 15.672 31.688 -15 1 94.5 68 ILE A N 1
ATOM 537 C CA . ILE A 1 68 ? 15.852 33.125 -15.047 1 94.5 68 ILE A CA 1
ATOM 538 C C . ILE A 1 68 ? 17.062 33.531 -14.203 1 94.5 68 ILE A C 1
ATOM 540 O O . ILE A 1 68 ? 17.391 32.844 -13.227 1 94.5 68 ILE A O 1
ATOM 544 N N . THR A 1 69 ? 17.734 34.562 -14.648 1 94.44 69 THR A N 1
ATOM 545 C CA . THR A 1 69 ? 18.891 35.094 -13.93 1 94.44 69 THR A CA 1
ATOM 546 C C . THR A 1 69 ? 18.844 36.594 -13.867 1 94.44 69 THR A C 1
ATOM 548 O O . THR A 1 69 ? 18.188 37.25 -14.695 1 94.44 69 THR A O 1
ATOM 551 N N . LYS A 1 70 ? 19.453 37.188 -12.781 1 88.56 70 LYS A N 1
ATOM 552 C CA . LYS A 1 70 ? 19.516 38.625 -12.68 1 88.56 70 LYS A CA 1
ATOM 553 C C . LYS A 1 70 ? 20.641 39.188 -13.555 1 88.56 70 LYS A C 1
ATOM 555 O O . LYS A 1 70 ? 20.531 40.312 -14.062 1 88.56 70 LYS A O 1
ATOM 560 N N . GLU A 1 71 ? 21.688 38.469 -13.633 1 89.38 71 GLU A N 1
ATOM 561 C CA . GLU A 1 71 ? 22.812 38.812 -14.508 1 89.38 71 GLU A CA 1
ATOM 562 C C . GLU A 1 71 ? 22.953 37.812 -15.641 1 89.38 71 GLU A C 1
ATOM 564 O O . GLU A 1 71 ? 22.609 36.625 -15.484 1 89.38 71 GLU A O 1
ATOM 569 N N . ALA A 1 72 ? 23.375 38.344 -16.672 1 91.06 72 ALA A N 1
ATOM 570 C CA . ALA A 1 72 ? 23.531 37.438 -17.812 1 91.06 72 ALA A CA 1
ATOM 571 C C . ALA A 1 72 ? 24.562 36.344 -17.531 1 91.06 72 ALA A C 1
ATOM 573 O O . ALA A 1 72 ? 25.594 36.594 -16.906 1 91.06 72 ALA A O 1
ATOM 574 N N . VAL A 1 73 ? 24.188 35.188 -17.953 1 93.38 73 VAL A N 1
ATOM 575 C CA . VAL A 1 73 ? 25.094 34.062 -17.75 1 93.38 73 VAL A CA 1
ATOM 576 C C . VAL A 1 73 ? 26.25 34.156 -18.734 1 93.38 73 VAL A C 1
ATOM 578 O O . VAL A 1 73 ? 26.062 34.469 -19.906 1 93.38 73 VAL A O 1
ATOM 581 N N . ARG A 1 74 ? 27.484 33.812 -18.219 1 91.19 74 ARG A N 1
ATOM 582 C CA . ARG A 1 74 ? 28.672 33.812 -19.062 1 91.19 74 ARG A CA 1
ATOM 583 C C . ARG A 1 74 ? 28.609 32.75 -20.141 1 91.19 74 ARG A C 1
ATOM 585 O O . ARG A 1 74 ? 28.094 31.641 -19.891 1 91.19 74 ARG A O 1
ATOM 592 N N . PRO A 1 75 ? 29.156 33.062 -21.25 1 89.12 75 PRO A N 1
ATOM 593 C CA . PRO A 1 75 ? 29.078 32.156 -22.391 1 89.12 75 PRO A CA 1
ATOM 594 C C . PRO A 1 75 ? 29.703 30.781 -22.062 1 89.12 75 PRO A C 1
ATOM 596 O O . PRO A 1 75 ? 29.219 29.75 -22.547 1 89.12 75 PRO A O 1
ATOM 599 N N . GLU A 1 76 ? 30.641 30.766 -21.219 1 88.44 76 GLU A N 1
ATOM 600 C CA . GLU A 1 76 ? 31.328 29.516 -20.906 1 88.44 76 GLU A CA 1
ATOM 601 C C . GLU A 1 76 ? 30.438 28.594 -20.062 1 88.44 76 GLU A C 1
ATOM 603 O O . GLU A 1 76 ? 30.641 27.391 -20.031 1 88.44 76 GLU A O 1
ATOM 608 N N . LYS A 1 77 ? 29.484 29.156 -19.422 1 91.81 77 LYS A N 1
ATOM 609 C CA . LYS A 1 77 ? 28.672 28.391 -18.484 1 91.81 77 LYS A CA 1
ATOM 610 C C . LYS A 1 77 ? 27.312 28.047 -19.078 1 91.81 77 LYS A C 1
ATOM 612 O O . LYS A 1 77 ? 26.438 27.531 -18.391 1 91.81 77 LYS A O 1
ATOM 617 N N . LEU A 1 78 ? 27.156 28.391 -20.328 1 91.69 78 LEU A N 1
ATOM 618 C CA . LEU A 1 78 ? 25.875 28.172 -20.969 1 91.69 78 LEU A CA 1
ATOM 619 C C . LEU A 1 78 ? 25.719 26.719 -21.422 1 91.69 78 LEU A C 1
ATOM 621 O O . LEU A 1 78 ? 24.656 26.312 -21.875 1 91.69 78 LEU A O 1
ATOM 625 N N . GLN A 1 79 ? 26.812 26.016 -21.281 1 88.5 79 GLN A N 1
ATOM 626 C CA . GLN A 1 79 ? 26.719 24.609 -21.703 1 88.5 79 GLN A CA 1
ATOM 627 C C . GLN A 1 79 ? 27.359 23.688 -20.672 1 88.5 79 GLN A C 1
ATOM 629 O O . GLN A 1 79 ? 28.359 24.047 -20.047 1 88.5 79 GLN A O 1
ATOM 634 N N . GLY A 1 80 ? 26.703 22.672 -20.328 1 84.62 80 GLY A N 1
ATOM 635 C CA . GLY A 1 80 ? 27.234 21.609 -19.516 1 84.62 80 GLY A CA 1
ATOM 636 C C . GLY A 1 80 ? 27.375 20.297 -20.25 1 84.62 80 GLY A C 1
ATOM 637 O O . GLY A 1 80 ? 27.266 20.25 -21.484 1 84.62 80 GLY A O 1
ATOM 638 N N . HIS A 1 81 ? 27.688 19.219 -19.547 1 81.25 81 HIS A N 1
ATOM 639 C CA . HIS A 1 81 ? 27.906 17.922 -20.156 1 81.25 81 HIS A CA 1
ATOM 640 C C . HIS A 1 81 ? 26.625 17.391 -20.812 1 81.25 81 HIS A C 1
ATOM 642 O O . HIS A 1 81 ? 26.672 16.859 -21.922 1 81.25 81 HIS A O 1
ATOM 648 N N . ASP A 1 82 ? 25.516 17.562 -20.156 1 82.5 82 ASP A N 1
ATOM 649 C CA . ASP A 1 82 ? 24.297 16.938 -20.641 1 82.5 82 ASP A CA 1
ATOM 650 C C . ASP A 1 82 ? 23.203 17.969 -20.906 1 82.5 82 ASP A C 1
ATOM 652 O O . ASP A 1 82 ? 22.031 17.625 -21.031 1 82.5 82 ASP A O 1
ATOM 656 N N . TRP A 1 83 ? 23.562 19.297 -20.938 1 88.12 83 TRP A N 1
ATOM 657 C CA . TRP A 1 83 ? 22.547 20.328 -21.125 1 88.12 83 TRP A CA 1
ATOM 658 C C . TRP A 1 83 ? 23.141 21.578 -21.734 1 88.12 83 TRP A C 1
ATOM 660 O O . TRP A 1 83 ? 24.359 21.781 -21.703 1 88.12 83 TRP A O 1
ATOM 670 N N . GLN A 1 84 ? 22.344 22.344 -22.516 1 89.12 84 GLN A N 1
ATOM 671 C CA . GLN A 1 84 ? 22.703 23.641 -23.094 1 89.12 84 GLN A CA 1
ATOM 672 C C . GLN A 1 84 ? 21.625 24.688 -22.812 1 89.12 84 GLN A C 1
ATOM 674 O O . GLN A 1 84 ? 20.422 24.375 -22.859 1 89.12 84 GLN A O 1
ATOM 679 N N . LEU A 1 85 ? 22.094 25.891 -22.422 1 91.44 85 LEU A N 1
ATOM 680 C CA . LEU A 1 85 ? 21.172 26.984 -22.172 1 91.44 85 LEU A CA 1
ATOM 681 C C . LEU A 1 85 ? 21.094 27.922 -23.375 1 91.44 85 LEU A C 1
ATOM 683 O O . LEU A 1 85 ? 22.125 28.266 -23.953 1 91.44 85 LEU A O 1
ATOM 687 N N . VAL A 1 86 ? 19.844 28.219 -23.781 1 90.88 86 VAL A N 1
ATOM 688 C CA . VAL A 1 86 ? 19.609 29.203 -24.844 1 90.88 86 VAL A CA 1
ATOM 689 C C . VAL A 1 86 ? 18.969 30.453 -24.266 1 90.88 86 VAL A C 1
ATOM 691 O O . VAL A 1 86 ? 17.906 30.375 -23.625 1 90.88 86 VAL A O 1
ATOM 694 N N . GLN A 1 87 ? 19.578 31.562 -24.484 1 92.5 87 GLN A N 1
ATOM 695 C CA . GLN A 1 87 ? 19.016 32.812 -23.969 1 92.5 87 GLN A CA 1
ATOM 696 C C . GLN A 1 87 ? 17.812 33.25 -24.797 1 92.5 87 GLN A C 1
ATOM 698 O O . GLN A 1 87 ? 17.891 33.406 -26.016 1 92.5 87 GLN A O 1
ATOM 703 N N . MET A 1 88 ? 16.75 33.469 -24.25 1 92.31 88 MET A N 1
ATOM 704 C CA . MET A 1 88 ? 15.508 33.844 -24.922 1 92.31 88 MET A CA 1
ATOM 705 C C . MET A 1 88 ? 15.32 35.375 -24.906 1 92.31 88 MET A C 1
ATOM 707 O O . MET A 1 88 ? 14.484 35.906 -25.625 1 92.31 88 MET A O 1
ATOM 711 N N . GLY A 1 89 ? 15.93 36.094 -24.078 1 91.44 89 GLY A N 1
ATOM 712 C CA . GLY A 1 89 ? 15.773 37.531 -23.875 1 91.44 89 GLY A CA 1
ATOM 713 C C . GLY A 1 89 ? 15.555 37.906 -22.422 1 91.44 89 GLY A C 1
ATOM 714 O O . GLY A 1 89 ? 16.125 37.281 -21.516 1 91.44 89 GLY A O 1
ATOM 715 N N . THR A 1 90 ? 14.883 39.031 -22.281 1 92.5 90 THR A N 1
ATOM 716 C CA . THR A 1 90 ? 14.57 39.469 -20.922 1 92.5 90 THR A CA 1
ATOM 717 C C . THR A 1 90 ? 13.078 39.344 -20.641 1 92.5 90 THR A C 1
ATOM 719 O O . THR A 1 90 ? 12.25 39.438 -21.547 1 92.5 90 THR A O 1
ATOM 722 N N . LYS A 1 91 ? 12.742 38.938 -19.484 1 93.19 91 LYS A N 1
ATOM 723 C CA . LYS A 1 91 ? 11.367 38.75 -19.031 1 93.19 91 LYS A CA 1
ATOM 724 C C . LYS A 1 91 ? 11.016 39.719 -17.922 1 93.19 91 LYS A C 1
ATOM 726 O O . LYS A 1 91 ? 11.82 39.938 -17 1 93.19 91 LYS A O 1
ATOM 731 N N . GLN A 1 92 ? 9.883 40.375 -18.078 1 93.94 92 GLN A N 1
ATOM 732 C CA . GLN A 1 92 ? 9.352 41.219 -17.016 1 93.94 92 GLN A CA 1
ATOM 733 C C . GLN A 1 92 ? 8.492 40.406 -16.047 1 93.94 92 GLN A C 1
ATOM 735 O O . GLN A 1 92 ? 7.496 39.781 -16.469 1 93.94 92 GLN A O 1
ATOM 740 N N . LEU A 1 93 ? 8.859 40.375 -14.812 1 94.88 93 LEU A N 1
ATOM 741 C CA . LEU A 1 93 ? 8.148 39.594 -13.797 1 94.88 93 LEU A CA 1
ATOM 742 C C . LEU A 1 93 ? 7.094 40.469 -13.109 1 94.88 93 LEU A C 1
ATOM 744 O O . LEU A 1 93 ? 7.258 41.688 -13 1 94.88 93 LEU A O 1
ATOM 748 N N . ASP A 1 94 ? 5.965 39.875 -12.773 1 93.12 94 ASP A N 1
ATOM 749 C CA . ASP A 1 94 ? 4.844 40.5 -12.102 1 93.12 94 ASP A CA 1
ATOM 750 C C . ASP A 1 94 ? 4.613 39.906 -10.711 1 93.12 94 ASP A C 1
ATOM 752 O O . ASP A 1 94 ? 4.316 38.719 -10.578 1 93.12 94 ASP A O 1
ATOM 756 N N . CYS A 1 95 ? 4.645 40.781 -9.688 1 92.75 95 CYS A N 1
ATOM 757 C CA . CYS A 1 95 ? 4.516 40.312 -8.305 1 92.75 95 CYS A CA 1
ATOM 758 C C . CYS A 1 95 ? 3.1 39.844 -8.016 1 92.75 95 CYS A C 1
ATOM 760 O O . CYS A 1 95 ? 2.859 39.156 -7.012 1 92.75 95 CYS A O 1
ATOM 762 N N . ARG A 1 96 ? 2.133 40.062 -8.867 1 90.31 96 ARG A N 1
ATOM 763 C CA . ARG A 1 96 ? 0.762 39.594 -8.68 1 90.31 96 ARG A CA 1
ATOM 764 C C . ARG A 1 96 ? 0.61 38.156 -9.133 1 90.31 96 ARG A C 1
ATOM 766 O O . ARG A 1 96 ? -0.356 37.469 -8.766 1 90.31 96 ARG A O 1
ATOM 773 N N . ASN A 1 97 ? 1.578 37.844 -9.922 1 89.31 97 ASN A N 1
ATOM 774 C CA . ASN A 1 97 ? 1.641 36.438 -10.305 1 89.31 97 ASN A CA 1
ATOM 775 C C . ASN A 1 97 ? 2.402 35.594 -9.273 1 89.31 97 ASN A C 1
ATOM 777 O O . ASN A 1 97 ? 3.572 35.875 -9 1 89.31 97 ASN A O 1
ATOM 781 N N . ASP A 1 98 ? 1.753 34.625 -8.789 1 84.44 98 ASP A N 1
ATOM 782 C CA . ASP A 1 98 ? 2.318 33.812 -7.703 1 84.44 98 ASP A CA 1
ATOM 783 C C . ASP A 1 98 ? 3.654 33.219 -8.109 1 84.44 98 ASP A C 1
ATOM 785 O O . ASP A 1 98 ? 4.605 33.219 -7.324 1 84.44 98 ASP A O 1
ATOM 789 N N . ALA A 1 99 ? 3.713 32.625 -9.289 1 86.62 99 ALA A N 1
ATOM 790 C CA . ALA A 1 99 ? 4.945 32 -9.75 1 86.62 99 ALA A CA 1
ATOM 791 C C . ALA A 1 99 ? 6.082 33.031 -9.852 1 86.62 99 ALA A C 1
ATOM 793 O O . ALA A 1 99 ? 7.223 32.719 -9.484 1 86.62 99 ALA A O 1
ATOM 794 N N . HIS A 1 100 ? 5.781 34.188 -10.352 1 92.75 100 HIS A N 1
ATOM 795 C CA . HIS A 1 100 ? 6.77 35.25 -10.477 1 92.75 100 HIS A CA 1
ATOM 796 C C . HIS A 1 100 ? 7.238 35.719 -9.109 1 92.75 100 HIS A C 1
ATOM 798 O O . HIS A 1 100 ? 8.438 35.906 -8.891 1 92.75 100 HIS A O 1
ATOM 804 N N . ARG A 1 101 ? 6.273 35.875 -8.266 1 91.38 101 ARG A N 1
ATOM 805 C CA . ARG A 1 101 ? 6.598 36.312 -6.922 1 91.38 101 ARG A CA 1
ATOM 806 C C . ARG A 1 101 ? 7.5 35.344 -6.203 1 91.38 101 ARG A C 1
ATOM 808 O O . ARG A 1 101 ? 8.461 35.719 -5.539 1 91.38 101 ARG A O 1
ATOM 815 N N . CYS A 1 102 ? 7.188 34.125 -6.332 1 89.19 102 CYS A N 1
ATOM 816 C CA . CYS A 1 102 ? 7.996 33.094 -5.715 1 89.19 102 CYS A CA 1
ATOM 817 C C . CYS A 1 102 ? 9.414 33.094 -6.281 1 89.19 102 CYS A C 1
ATOM 819 O O . CYS A 1 102 ? 10.383 32.875 -5.547 1 89.19 102 CYS A O 1
ATOM 821 N N . ALA A 1 103 ? 9.508 33.188 -7.559 1 91.19 103 ALA A N 1
ATOM 822 C CA . ALA A 1 103 ? 10.82 33.25 -8.203 1 91.19 103 ALA A CA 1
ATOM 823 C C . ALA A 1 103 ? 11.633 34.438 -7.672 1 91.19 103 ALA A C 1
ATOM 825 O O . ALA A 1 103 ? 12.828 34.312 -7.406 1 91.19 103 ALA A O 1
ATOM 826 N N . LEU A 1 104 ? 10.961 35.531 -7.543 1 93.38 104 LEU A N 1
ATOM 827 C CA . LEU A 1 104 ? 11.625 36.75 -7.055 1 93.38 104 LEU A CA 1
ATOM 828 C C . LEU A 1 104 ? 12.078 36.562 -5.609 1 93.38 104 LEU A C 1
ATOM 830 O O . LEU A 1 104 ? 13.164 37.031 -5.234 1 93.38 104 LEU A O 1
ATOM 834 N N . GLU A 1 105 ? 11.234 36 -4.832 1 92.56 105 GLU A N 1
ATOM 835 C CA . GLU A 1 105 ? 11.617 35.688 -3.455 1 92.56 105 GLU A CA 1
ATOM 836 C C . GLU A 1 105 ? 12.836 34.781 -3.402 1 92.56 105 GLU A C 1
ATOM 838 O O . GLU A 1 105 ? 13.734 34.969 -2.582 1 92.56 105 GLU A O 1
ATOM 843 N N . THR A 1 106 ? 12.82 33.844 -4.273 1 91.06 106 THR A N 1
ATOM 844 C CA . THR A 1 106 ? 13.953 32.938 -4.324 1 91.06 106 THR A CA 1
ATOM 845 C C . THR A 1 106 ? 15.227 33.656 -4.727 1 91.06 106 THR A C 1
ATOM 847 O O . THR A 1 106 ? 16.312 33.406 -4.195 1 91.06 106 THR A O 1
ATOM 850 N N . PHE A 1 107 ? 15.133 34.562 -5.664 1 91.88 107 PHE A N 1
ATOM 851 C CA . PHE A 1 107 ? 16.25 35.406 -6.047 1 91.88 107 PHE A CA 1
ATOM 852 C C . PHE A 1 107 ? 16.812 36.156 -4.84 1 91.88 107 PHE A C 1
ATOM 854 O O . PHE A 1 107 ? 18.031 36.156 -4.621 1 91.88 107 PHE A O 1
ATOM 861 N N . GLU A 1 108 ? 15.898 36.688 -4.211 1 92.25 108 GLU A N 1
ATOM 862 C CA . GLU A 1 108 ? 16.312 37.5 -3.07 1 92.25 108 GLU A CA 1
ATOM 863 C C . GLU A 1 108 ? 16.938 36.656 -1.979 1 92.25 108 GLU A C 1
ATOM 865 O O . GLU A 1 108 ? 17.891 37.094 -1.31 1 92.25 108 GLU A O 1
ATOM 870 N N . ARG A 1 109 ? 16.359 35.562 -1.744 1 92.62 109 ARG A N 1
ATOM 871 C CA . ARG A 1 109 ? 16.922 34.656 -0.754 1 92.62 109 ARG A CA 1
ATOM 872 C C . ARG A 1 109 ? 18.344 34.25 -1.116 1 92.62 109 ARG A C 1
ATOM 874 O O . ARG A 1 109 ? 19.219 34.188 -0.248 1 92.62 109 ARG A O 1
ATOM 881 N N . LYS A 1 110 ? 18.531 33.906 -2.34 1 90.5 110 LYS A N 1
ATOM 882 C CA . LYS A 1 110 ? 19.859 33.531 -2.795 1 90.5 110 LYS A CA 1
ATOM 883 C C . LYS A 1 110 ? 20.844 34.688 -2.67 1 90.5 110 LYS A C 1
ATOM 885 O O . LYS A 1 110 ? 22 34.5 -2.334 1 90.5 110 LYS A O 1
ATOM 890 N N . PHE A 1 111 ? 20.391 35.844 -2.979 1 89.62 111 PHE A N 1
ATOM 891 C CA . PHE A 1 111 ? 21.203 37.031 -2.826 1 89.62 111 PHE A CA 1
ATOM 892 C C . PHE A 1 111 ? 21.625 37.219 -1.372 1 89.62 111 PHE A C 1
ATOM 894 O O . PHE A 1 111 ? 22.797 37.469 -1.084 1 89.62 111 PHE A O 1
ATOM 901 N N . LEU A 1 112 ? 20.672 37.062 -0.517 1 91.56 112 LEU A N 1
ATOM 902 C CA . LEU A 1 112 ? 20.938 37.219 0.908 1 91.56 112 LEU A CA 1
ATOM 903 C C . LEU A 1 112 ? 21.891 36.125 1.401 1 91.56 112 LEU A C 1
ATOM 905 O O . LEU A 1 112 ? 22.75 36.406 2.238 1 91.56 112 LEU A O 1
ATOM 909 N N . GLU A 1 113 ? 21.609 35 0.946 1 90.81 113 GLU A N 1
ATOM 910 C CA . GLU A 1 113 ? 22.469 33.875 1.324 1 90.81 113 GLU A CA 1
ATOM 911 C C . GLU A 1 113 ? 23.922 34.156 0.957 1 90.81 113 GLU A C 1
ATOM 913 O O . GLU A 1 113 ? 24.828 33.938 1.767 1 90.81 113 GLU A O 1
ATOM 918 N N . ARG A 1 114 ? 24.188 34.594 -0.23 1 86.19 114 ARG A N 1
ATOM 919 C CA . ARG A 1 114 ? 25.531 34.906 -0.702 1 86.19 114 ARG A CA 1
ATOM 920 C C . ARG A 1 114 ? 26.156 36.031 0.119 1 86.19 114 ARG A C 1
ATOM 922 O O . ARG A 1 114 ? 27.328 35.938 0.5 1 86.19 114 ARG A O 1
ATOM 929 N N . ASP A 1 115 ? 25.391 37 0.382 1 89 115 ASP A N 1
ATOM 930 C CA . ASP A 1 115 ? 25.906 38.156 1.106 1 89 115 ASP A CA 1
ATOM 931 C C . ASP A 1 115 ? 26.219 37.812 2.557 1 89 115 ASP A C 1
ATOM 933 O O . ASP A 1 115 ? 27.266 38.188 3.076 1 89 115 ASP A O 1
ATOM 937 N N . LEU A 1 116 ? 25.328 37.125 3.197 1 88.88 116 LEU A N 1
ATOM 938 C CA . LEU A 1 116 ? 25.516 36.781 4.605 1 88.88 116 LEU A CA 1
ATOM 939 C C . LEU A 1 116 ? 26.625 35.781 4.793 1 88.88 116 LEU A C 1
ATOM 941 O O . LEU A 1 116 ? 27.234 35.688 5.863 1 88.88 116 LEU A O 1
ATOM 945 N N . SER A 1 117 ? 26.812 34.969 3.76 1 86.62 117 SER A N 1
ATOM 946 C CA . SER A 1 117 ? 27.844 33.938 3.836 1 86.62 117 SER A CA 1
ATOM 947 C C . SER A 1 117 ? 29.234 34.562 3.65 1 86.62 117 SER A C 1
ATOM 949 O O . SER A 1 117 ? 30.25 33.875 3.9 1 86.62 117 SER A O 1
ATOM 951 N N . ALA A 1 118 ? 29.328 35.688 3.186 1 80 118 ALA A N 1
ATOM 952 C CA . ALA A 1 118 ? 30.625 36.312 2.902 1 80 118 ALA A CA 1
ATOM 953 C C . ALA A 1 118 ? 31.406 36.562 4.188 1 80 118 ALA A C 1
ATOM 955 O O . ALA A 1 118 ? 32.625 36.688 4.16 1 80 118 ALA A O 1
ATOM 956 N N . SER A 1 119 ? 30.688 36.594 5.258 1 72.81 119 SER A N 1
ATOM 957 C CA . SER A 1 119 ? 31.375 36.812 6.531 1 72.81 119 SER A CA 1
ATOM 958 C C . SER A 1 119 ? 31.859 35.469 7.109 1 72.81 119 SER A C 1
ATOM 960 O O . SER A 1 119 ? 31.141 34.5 7.109 1 72.81 119 SER A O 1
ATOM 962 N N . SER A 1 120 ? 33.156 35.406 7.496 1 66.25 120 SER A N 1
ATOM 963 C CA . SER A 1 120 ? 33.781 34.219 8.062 1 66.25 120 SER A CA 1
ATOM 964 C C . SER A 1 120 ? 33.25 33.938 9.461 1 66.25 120 SER A C 1
ATOM 966 O O . SER A 1 120 ? 33.375 32.812 9.977 1 66.25 120 SER A O 1
ATOM 968 N N . GLN A 1 121 ? 32.625 34.844 10 1 70 121 GLN A N 1
ATOM 969 C CA . GLN A 1 121 ? 32.219 34.688 11.398 1 70 121 GLN A CA 1
ATOM 970 C C . GLN A 1 121 ? 30.797 34.125 11.492 1 70 121 GLN A C 1
ATOM 972 O O . GLN A 1 121 ? 30.25 33.969 12.586 1 70 121 GLN A O 1
ATOM 977 N N . THR A 1 122 ? 30.234 33.969 10.344 1 76.44 122 THR A N 1
ATOM 978 C CA . THR A 1 122 ? 28.859 33.469 10.359 1 76.44 122 THR A CA 1
ATOM 979 C C . THR A 1 122 ? 28.703 32.312 9.383 1 76.44 122 THR A C 1
ATOM 981 O O . THR A 1 122 ? 29.547 32.094 8.523 1 76.44 122 THR A O 1
ATOM 984 N N . GLU A 1 123 ? 27.859 31.484 9.742 1 84.69 123 GLU A N 1
ATOM 985 C CA . GLU A 1 123 ? 27.516 30.359 8.867 1 84.69 123 GLU A CA 1
ATOM 986 C C . GLU A 1 123 ? 26.031 30.406 8.484 1 84.69 123 GLU A C 1
ATOM 988 O O . GLU A 1 123 ? 25.172 30.609 9.336 1 84.69 123 GLU A O 1
ATOM 993 N N . VAL A 1 124 ? 25.797 30.328 7.227 1 87.31 124 VAL A N 1
ATOM 994 C CA . VAL A 1 124 ? 24.422 30.344 6.738 1 87.31 124 VAL A CA 1
ATOM 995 C C . VAL A 1 124 ? 24.031 28.953 6.262 1 87.31 124 VAL A C 1
ATOM 997 O O . VAL A 1 124 ? 24.812 28.281 5.582 1 87.31 124 VAL A O 1
ATOM 1000 N N . ARG A 1 125 ? 22.938 28.484 6.734 1 84.88 125 ARG A N 1
ATOM 1001 C CA . ARG A 1 125 ? 22.375 27.203 6.297 1 84.88 125 ARG A CA 1
ATOM 1002 C C . ARG A 1 125 ? 20.938 27.375 5.805 1 84.88 125 ARG A C 1
ATOM 1004 O O . ARG A 1 125 ? 20.25 28.328 6.199 1 84.88 125 ARG A O 1
ATOM 1011 N N . LYS A 1 126 ? 20.562 26.438 4.91 1 83.56 126 LYS A N 1
ATOM 1012 C CA . LYS A 1 126 ? 19.172 26.438 4.453 1 83.56 126 LYS A CA 1
ATOM 1013 C C . LYS A 1 126 ? 18.25 25.797 5.488 1 83.56 126 LYS A C 1
ATOM 1015 O O . LYS A 1 126 ? 18.609 24.797 6.109 1 83.56 126 LYS A O 1
ATOM 1020 N N . ALA A 1 127 ? 17.141 26.484 5.676 1 78.25 127 ALA A N 1
ATOM 1021 C CA . ALA A 1 127 ? 16.156 25.938 6.594 1 78.25 127 ALA A CA 1
ATOM 1022 C C . ALA A 1 127 ? 15.281 24.891 5.902 1 78.25 127 ALA A C 1
ATOM 1024 O O . ALA A 1 127 ? 14.961 25.016 4.719 1 78.25 127 ALA A O 1
ATOM 1025 N N . ALA A 1 128 ? 14.867 23.875 6.656 1 65.5 128 ALA A N 1
ATOM 1026 C CA . ALA A 1 128 ? 14.039 22.797 6.121 1 65.5 128 ALA A CA 1
ATOM 1027 C C . ALA A 1 128 ? 12.695 23.328 5.633 1 65.5 128 ALA A C 1
ATOM 1029 O O . ALA A 1 128 ? 12.156 22.859 4.625 1 65.5 128 ALA A O 1
ATOM 1030 N N . GLU A 1 129 ? 12.203 24.25 6.359 1 64.12 129 GLU A N 1
ATOM 1031 C CA . GLU A 1 129 ? 10.883 24.781 6.035 1 64.12 129 GLU A CA 1
ATOM 1032 C C . GLU A 1 129 ? 10.984 25.953 5.062 1 64.12 129 GLU A C 1
ATOM 1034 O O . GLU A 1 129 ? 9.977 26.578 4.738 1 64.12 129 GLU A O 1
ATOM 1039 N N . GLY A 1 130 ? 12.172 26.266 4.695 1 74 130 GLY A N 1
ATOM 1040 C CA . GLY A 1 130 ? 12.359 27.406 3.809 1 74 130 GLY A CA 1
ATOM 1041 C C . GLY A 1 130 ? 13.086 28.562 4.469 1 74 130 GLY A C 1
ATOM 1042 O O . GLY A 1 130 ? 12.945 28.781 5.676 1 74 130 GLY A O 1
ATOM 1043 N N . GLY A 1 131 ? 13.836 29.156 3.736 1 85.56 131 GLY A N 1
ATOM 1044 C CA . GLY A 1 131 ? 14.609 30.281 4.262 1 85.56 131 GLY A CA 1
ATOM 1045 C C . GLY A 1 131 ? 16.016 29.891 4.66 1 85.56 131 GLY A C 1
ATOM 1046 O O . GLY A 1 131 ? 16.562 28.906 4.164 1 85.56 131 GLY A O 1
ATOM 1047 N N . LEU A 1 132 ? 16.547 30.828 5.504 1 90 132 LEU A N 1
ATOM 1048 C CA . LEU A 1 132 ? 17.953 30.656 5.898 1 90 132 LEU A CA 1
ATOM 1049 C C . LEU A 1 132 ? 18.094 30.672 7.414 1 90 132 LEU A C 1
ATOM 1051 O O . LEU A 1 132 ? 17.297 31.297 8.117 1 90 132 LEU A O 1
ATOM 1055 N N . ILE A 1 133 ? 18.953 29.922 7.82 1 90 133 ILE A N 1
ATOM 1056 C CA . ILE A 1 133 ? 19.375 30.016 9.211 1 90 133 ILE A CA 1
ATOM 1057 C C . ILE A 1 133 ? 20.766 30.625 9.289 1 90 133 ILE A C 1
ATOM 1059 O O . ILE A 1 133 ? 21.719 30.109 8.688 1 90 133 ILE A O 1
ATOM 1063 N N . TRP A 1 134 ? 20.875 31.688 9.977 1 89.31 134 TRP A N 1
ATOM 1064 C CA . TRP A 1 134 ? 22.109 32.438 10.141 1 89.31 134 TRP A CA 1
ATOM 1065 C C . TRP A 1 134 ? 22.688 32.219 11.539 1 89.31 134 TRP A C 1
ATOM 1067 O O . TRP A 1 134 ? 22.203 32.781 12.516 1 89.31 134 TRP A O 1
ATOM 1077 N N . TRP A 1 135 ? 23.734 31.484 11.555 1 86.38 135 TRP A N 1
ATOM 1078 C CA . TRP A 1 135 ? 24.328 31.094 12.836 1 86.38 135 TRP A CA 1
ATOM 1079 C C . TRP A 1 135 ? 25.469 32.031 13.203 1 86.38 135 TRP A C 1
ATOM 1081 O O . TRP A 1 135 ? 26.203 32.5 12.328 1 86.38 135 TRP A O 1
ATOM 1091 N N . VAL A 1 136 ? 25.531 32.188 14.469 1 80.31 136 VAL A N 1
ATOM 1092 C CA . VAL A 1 136 ? 26.734 32.812 15 1 80.31 136 VAL A CA 1
ATOM 1093 C C . VAL A 1 136 ? 27.75 31.719 15.383 1 80.31 136 VAL A C 1
ATOM 1095 O O . VAL A 1 136 ? 27.453 30.844 16.188 1 80.31 136 VAL A O 1
ATOM 1098 N N . VAL A 1 137 ? 28.891 31.797 14.711 1 77.12 137 VAL A N 1
ATOM 1099 C CA . VAL A 1 137 ? 29.859 30.719 14.906 1 77.12 137 VAL A CA 1
ATOM 1100 C C . VAL A 1 137 ? 30.766 31.031 16.094 1 77.12 137 VAL A C 1
ATOM 1102 O O . VAL A 1 137 ? 30.906 32.188 16.469 1 77.12 137 VAL A O 1
ATOM 1105 N N . GLY A 1 138 ? 31.297 30.031 16.688 1 73.31 138 GLY A N 1
ATOM 1106 C CA . GLY A 1 138 ? 32.281 30.172 17.75 1 73.31 138 GLY A CA 1
ATOM 1107 C C . GLY A 1 138 ? 31.656 30.344 19.109 1 73.31 138 GLY A C 1
ATOM 1108 O O . GLY A 1 138 ? 30.484 29.984 19.328 1 73.31 138 GLY A O 1
ATOM 1109 N N . ALA A 1 139 ? 32.344 30.781 20.078 1 79.94 139 ALA A N 1
ATOM 1110 C CA . ALA A 1 139 ? 31.938 30.938 21.469 1 79.94 139 ALA A CA 1
ATOM 1111 C C . ALA A 1 139 ? 30.844 32 21.594 1 79.94 139 ALA A C 1
ATOM 1113 O O . ALA A 1 139 ? 30.016 31.938 22.516 1 79.94 139 ALA A O 1
ATOM 1114 N N . LYS A 1 140 ? 30.844 32.812 20.641 1 80.25 140 LYS A N 1
ATOM 1115 C CA . LYS A 1 140 ? 29.891 33.906 20.672 1 80.25 140 LYS A CA 1
ATOM 1116 C C . LYS A 1 140 ? 28.484 33.406 20.344 1 80.25 140 LYS A C 1
ATOM 1118 O O . LYS A 1 140 ? 27.484 34.062 20.688 1 80.25 140 LYS A O 1
ATOM 1123 N N . GLY A 1 141 ? 28.547 32.312 19.766 1 84.56 141 GLY A N 1
ATOM 1124 C CA . GLY A 1 141 ? 27.25 31.781 19.359 1 84.56 141 GLY A CA 1
ATOM 1125 C C . GLY A 1 141 ? 26.594 30.938 20.438 1 84.56 141 GLY A C 1
ATOM 1126 O O . GLY A 1 141 ? 25.438 30.547 20.312 1 84.56 141 GLY A O 1
ATOM 1127 N N . ILE A 1 142 ? 27.25 30.672 21.5 1 88.25 142 ILE A N 1
ATOM 1128 C CA . ILE A 1 142 ? 26.719 29.844 22.578 1 88.25 142 ILE A CA 1
ATOM 1129 C C . ILE A 1 142 ? 25.891 30.703 23.531 1 88.25 142 ILE A C 1
ATOM 1131 O O . ILE A 1 142 ? 26.406 31.625 24.172 1 88.25 142 ILE A O 1
ATOM 1135 N N . GLU A 1 143 ? 24.656 30.484 23.531 1 86.62 143 GLU A N 1
ATOM 1136 C CA . GLU A 1 143 ? 23.719 31.219 24.391 1 86.62 143 GLU A CA 1
ATOM 1137 C C . GLU A 1 143 ? 23.781 30.688 25.828 1 86.62 143 GLU A C 1
ATOM 1139 O O . GLU A 1 143 ? 23.703 31.469 26.781 1 86.62 143 GLU A O 1
ATOM 1144 N N . LYS A 1 144 ? 23.719 29.391 25.922 1 88.56 144 LYS A N 1
ATOM 1145 C CA . LYS A 1 144 ? 23.812 28.703 27.203 1 88.56 144 LYS A CA 1
ATOM 1146 C C . LYS A 1 144 ? 24.547 27.375 27.078 1 88.56 144 LYS A C 1
ATOM 1148 O O . LYS A 1 144 ? 24.531 26.75 26 1 88.56 144 LYS A O 1
ATOM 1153 N N . SER A 1 145 ? 25.219 27.094 28.125 1 90 145 SER A N 1
ATOM 1154 C CA . SER A 1 145 ? 25.922 25.812 28.109 1 90 145 SER A CA 1
ATOM 1155 C C . SER A 1 145 ? 25.953 25.188 29.5 1 90 145 SER A C 1
ATOM 1157 O O . SER A 1 145 ? 25.703 25.859 30.5 1 90 145 SER A O 1
ATOM 1159 N N . GLY A 1 146 ? 26.141 23.984 29.578 1 89.44 146 GLY A N 1
ATOM 1160 C CA . GLY A 1 146 ? 26.281 23.219 30.797 1 89.44 146 GLY A CA 1
ATOM 1161 C C . GLY A 1 146 ? 27.156 22 30.641 1 89.44 146 GLY A C 1
ATOM 1162 O O . GLY A 1 146 ? 28.078 22 29.828 1 89.44 146 GLY A O 1
ATOM 1163 N N . ASN A 1 147 ? 26.844 21.094 31.516 1 89.5 147 ASN A N 1
ATOM 1164 C CA . ASN A 1 147 ? 27.656 19.875 31.484 1 89.5 147 ASN A CA 1
ATOM 1165 C C . ASN A 1 147 ? 27.281 18.969 30.312 1 89.5 147 ASN A C 1
ATOM 1167 O O . ASN A 1 147 ? 26.406 18.125 30.438 1 89.5 147 ASN A O 1
ATOM 1171 N N . GLY A 1 148 ? 28.016 19.141 29.281 1 90 148 GLY A N 1
ATOM 1172 C CA . GLY A 1 148 ? 27.828 18.281 28.125 1 90 148 GLY A CA 1
ATOM 1173 C C . GLY A 1 148 ? 26.781 18.797 27.156 1 90 148 GLY A C 1
ATOM 1174 O O . GLY A 1 148 ? 26.297 18.047 26.297 1 90 148 GLY A O 1
ATOM 1175 N N . TRP A 1 149 ? 26.234 19.938 27.328 1 91.75 149 TRP A N 1
ATOM 1176 C CA . TRP A 1 149 ? 25.25 20.453 26.391 1 91.75 149 TRP A CA 1
ATOM 1177 C C . TRP A 1 149 ? 25.484 21.953 26.141 1 91.75 149 TRP A C 1
ATOM 1179 O O . TRP A 1 149 ? 26 22.656 27 1 91.75 149 TRP A O 1
ATOM 1189 N N . GLU A 1 150 ? 25.172 22.312 24.969 1 90.94 150 GLU A N 1
ATOM 1190 C CA . GLU A 1 150 ? 25.25 23.703 24.531 1 90.94 150 GLU A CA 1
ATOM 1191 C C . GLU A 1 150 ? 24 24.094 23.734 1 90.94 150 GLU A C 1
ATOM 1193 O O . GLU A 1 150 ? 23.406 23.25 23.062 1 90.94 150 GLU A O 1
ATOM 1198 N N . VAL A 1 151 ? 23.625 25.344 23.938 1 91.12 151 VAL A N 1
ATOM 1199 C CA . VAL A 1 151 ? 22.578 25.906 23.109 1 91.12 151 VAL A CA 1
ATOM 1200 C C . VAL A 1 151 ? 23.141 27.031 22.234 1 91.12 151 VAL A C 1
ATOM 1202 O O . VAL A 1 151 ? 23.703 28 22.75 1 91.12 151 VAL A O 1
ATOM 1205 N N . HIS A 1 152 ? 23.047 26.781 21.047 1 89.06 152 HIS A N 1
ATOM 1206 C CA . HIS A 1 152 ? 23.562 27.766 20.109 1 89.06 152 HIS A CA 1
ATOM 1207 C C . HIS A 1 152 ? 22.453 28.672 19.578 1 89.06 152 HIS A C 1
ATOM 1209 O O . HIS A 1 152 ? 21.328 28.219 19.375 1 89.06 152 HIS A O 1
ATOM 1215 N N . ARG A 1 153 ? 22.875 29.875 19.438 1 86.62 153 ARG A N 1
ATOM 1216 C CA . ARG A 1 153 ? 21.906 30.844 18.953 1 86.62 153 ARG A CA 1
ATOM 1217 C C . ARG A 1 153 ? 22.078 31.109 17.469 1 86.62 153 ARG A C 1
ATOM 1219 O O . ARG A 1 153 ? 23.219 31.156 16.969 1 86.62 153 ARG A O 1
ATOM 1226 N N . GLY A 1 154 ? 21 31.188 16.828 1 89.06 154 GLY A N 1
ATOM 1227 C CA . GLY A 1 154 ? 20.938 31.578 15.43 1 89.06 154 GLY A CA 1
ATOM 1228 C C . GLY A 1 154 ? 19.719 32.406 15.094 1 89.06 154 GLY A C 1
ATOM 1229 O O . GLY A 1 154 ? 19 32.844 15.984 1 89.06 154 GLY A O 1
ATOM 1230 N N . ARG A 1 155 ? 19.672 32.875 13.914 1 91.25 155 ARG A N 1
ATOM 1231 C CA . ARG A 1 155 ? 18.531 33.625 13.406 1 91.25 155 ARG A CA 1
ATOM 1232 C C . ARG A 1 155 ? 17.969 33 12.148 1 91.25 155 ARG A C 1
ATOM 1234 O O . ARG A 1 155 ? 18.703 32.5 11.297 1 91.25 155 ARG A O 1
ATOM 1241 N N . ARG A 1 156 ? 16.703 32.938 12.164 1 92.31 156 ARG A N 1
ATOM 1242 C CA . ARG A 1 156 ? 16.016 32.531 10.93 1 92.31 156 ARG A CA 1
ATOM 1243 C C . ARG A 1 156 ? 15.688 33.75 10.078 1 92.31 156 ARG A C 1
ATOM 1245 O O . ARG A 1 156 ? 15.078 34.719 10.562 1 92.31 156 ARG A O 1
ATOM 1252 N N . ILE A 1 157 ? 16.109 33.688 8.883 1 93.38 157 ILE A N 1
ATOM 1253 C CA . ILE A 1 157 ? 15.898 34.812 7.969 1 93.38 157 ILE A CA 1
ATOM 1254 C C . ILE A 1 157 ? 15.18 34.344 6.711 1 93.38 157 ILE A C 1
ATOM 1256 O O . ILE A 1 157 ? 15.57 33.312 6.113 1 93.38 157 ILE A O 1
ATOM 1260 N N . ASP A 1 158 ? 14.164 35.031 6.426 1 93.19 158 ASP A N 1
ATOM 1261 C CA . ASP A 1 158 ? 13.453 34.75 5.176 1 93.19 158 ASP A CA 1
ATOM 1262 C C . ASP A 1 158 ? 13.016 36.062 4.508 1 93.19 158 ASP A C 1
ATOM 1264 O O . ASP A 1 158 ? 13.258 37.156 5.035 1 93.19 158 ASP A O 1
ATOM 1268 N N . VAL A 1 159 ? 12.586 35.875 3.287 1 93.38 159 VAL A N 1
ATOM 1269 C CA . VAL A 1 159 ? 12.141 37.031 2.514 1 93.38 159 VAL A CA 1
ATOM 1270 C C . VAL A 1 159 ? 10.672 36.844 2.123 1 93.38 159 VAL A C 1
ATOM 1272 O O . VAL A 1 159 ? 10.211 35.719 1.908 1 93.38 159 VAL A O 1
ATOM 1275 N N . SER A 1 160 ? 9.969 37.969 2.205 1 91.81 160 SER A N 1
ATOM 1276 C CA . SER A 1 160 ? 8.578 38 1.755 1 91.81 160 SER A CA 1
ATOM 1277 C C . SER A 1 160 ? 8.312 39.156 0.808 1 91.81 160 SER A C 1
ATOM 1279 O O . SER A 1 160 ? 8.812 40.25 1.02 1 91.81 160 SER A O 1
ATOM 1281 N N . LEU A 1 161 ? 7.691 38.812 -0.279 1 93.31 161 LEU A N 1
ATOM 1282 C CA . LEU A 1 161 ? 7.285 39.812 -1.252 1 93.31 161 LEU A CA 1
ATOM 1283 C C . LEU A 1 161 ? 5.766 39.906 -1.356 1 93.31 161 LEU A C 1
ATOM 1285 O O . LEU A 1 161 ? 5.094 38.875 -1.424 1 93.31 161 LEU A O 1
ATOM 1289 N N . ASP A 1 162 ? 5.25 41.125 -1.279 1 91.12 162 ASP A N 1
ATOM 1290 C CA . ASP A 1 162 ? 3.807 41.25 -1.454 1 91.12 162 ASP A CA 1
ATOM 1291 C C . ASP A 1 162 ? 3.449 41.5 -2.912 1 91.12 162 ASP A C 1
ATOM 1293 O O . ASP A 1 162 ? 4.336 41.656 -3.758 1 91.12 162 ASP A O 1
ATOM 1297 N N . ALA A 1 163 ? 2.158 41.531 -3.234 1 91.75 163 ALA A N 1
ATOM 1298 C CA . ALA A 1 163 ? 1.676 41.656 -4.609 1 91.75 163 ALA A CA 1
ATOM 1299 C C . ALA A 1 163 ? 1.996 43.031 -5.188 1 91.75 163 ALA A C 1
ATOM 1301 O O . ALA A 1 163 ? 2.039 43.188 -6.406 1 91.75 163 ALA A O 1
ATOM 1302 N N . GLU A 1 164 ? 2.244 44.031 -4.309 1 91.25 164 GLU A N 1
ATOM 1303 C CA . GLU A 1 164 ? 2.539 45.375 -4.762 1 91.25 164 GLU A CA 1
ATOM 1304 C C . GLU A 1 164 ? 4.031 45.562 -5.035 1 91.25 164 GLU A C 1
ATOM 1306 O O . GLU A 1 164 ? 4.453 46.594 -5.555 1 91.25 164 GLU A O 1
ATOM 1311 N N . GLY A 1 165 ? 4.844 44.562 -4.738 1 93.56 165 GLY A N 1
ATOM 1312 C CA . GLY A 1 165 ? 6.27 44.625 -5.035 1 93.56 165 GLY A CA 1
ATOM 1313 C C . GLY A 1 165 ? 7.105 45.125 -3.871 1 93.56 165 GLY A C 1
ATOM 1314 O O . GLY A 1 165 ? 8.258 45.5 -4.055 1 93.56 165 GLY A O 1
ATOM 1315 N N . ASN A 1 166 ? 6.516 45.156 -2.713 1 94.69 166 ASN A N 1
ATOM 1316 C CA . ASN A 1 166 ? 7.289 45.531 -1.53 1 94.69 166 ASN A CA 1
ATOM 1317 C C . ASN A 1 166 ? 8.031 44.312 -0.953 1 94.69 166 ASN A C 1
ATOM 1319 O O . ASN A 1 166 ? 7.43 43.281 -0.691 1 94.69 166 ASN A O 1
ATOM 1323 N N . LEU A 1 167 ? 9.297 44.5 -0.784 1 96 167 LEU A N 1
ATOM 1324 C CA . LEU A 1 167 ? 10.156 43.438 -0.249 1 96 167 LEU A CA 1
ATOM 1325 C C . LEU A 1 167 ? 10.297 43.562 1.265 1 96 167 LEU A C 1
ATOM 1327 O O . LEU A 1 167 ? 10.539 44.656 1.781 1 96 167 LEU A O 1
ATOM 1331 N N . TYR A 1 168 ? 10.117 42.5 1.947 1 95.44 168 TYR A N 1
ATOM 1332 C CA . TYR A 1 168 ? 10.25 42.469 3.4 1 95.44 168 TYR A CA 1
ATOM 1333 C C . TYR A 1 168 ? 11.25 41.406 3.838 1 95.44 168 TYR A C 1
ATOM 1335 O O . TYR A 1 168 ? 11.367 40.344 3.197 1 95.44 168 TYR A O 1
ATOM 1343 N N . LEU A 1 169 ? 11.914 41.688 4.922 1 95.38 169 LEU A N 1
ATOM 1344 C CA . LEU A 1 169 ? 12.688 40.656 5.637 1 95.38 169 LEU A CA 1
ATOM 1345 C C . LEU A 1 169 ? 11.867 40.062 6.766 1 95.38 169 LEU A C 1
ATOM 1347 O O . LEU A 1 169 ? 11.219 40.781 7.531 1 95.38 169 LEU A O 1
ATOM 1351 N N . GLU A 1 170 ? 11.805 38.844 6.781 1 94.19 170 GLU A N 1
ATOM 1352 C CA . GLU A 1 170 ? 11.211 38.125 7.906 1 94.19 170 GLU A CA 1
ATOM 1353 C C . GLU A 1 170 ? 12.289 37.5 8.789 1 94.19 170 GLU A C 1
ATOM 1355 O O . GLU A 1 170 ? 13.07 36.656 8.328 1 94.19 170 GLU A O 1
ATOM 1360 N N . ILE A 1 171 ? 12.312 37.906 10.023 1 94 171 ILE A N 1
ATOM 1361 C CA . ILE A 1 171 ? 13.398 37.469 10.898 1 94 171 ILE A CA 1
ATOM 1362 C C . ILE A 1 171 ? 12.836 36.938 12.211 1 94 171 ILE A C 1
ATOM 1364 O O . ILE A 1 171 ? 11.891 37.5 12.766 1 94 171 ILE A O 1
ATOM 1368 N N . ASP A 1 172 ? 13.344 35.844 12.617 1 91.25 172 ASP A N 1
ATOM 1369 C CA . ASP A 1 172 ? 13.008 35.25 13.906 1 91.25 172 ASP A CA 1
ATOM 1370 C C . ASP A 1 172 ? 14.242 34.688 14.586 1 91.25 172 ASP A C 1
ATOM 1372 O O . ASP A 1 172 ? 15.297 34.531 13.953 1 91.25 172 ASP A O 1
ATOM 1376 N N . ILE A 1 173 ? 14.062 34.406 15.844 1 88.38 173 ILE A N 1
ATOM 1377 C CA . ILE A 1 173 ? 15.156 33.781 16.594 1 88.38 173 ILE A CA 1
ATOM 1378 C C . ILE A 1 173 ? 15.164 32.281 16.359 1 88.38 173 ILE A C 1
ATOM 1380 O O . ILE A 1 173 ? 14.125 31.688 16.062 1 88.38 173 ILE A O 1
ATOM 1384 N N . HIS A 1 174 ? 16.297 31.766 16.344 1 88.25 174 HIS A N 1
ATOM 1385 C CA . HIS A 1 174 ? 16.469 30.328 16.172 1 88.25 174 HIS A CA 1
ATOM 1386 C C . HIS A 1 174 ? 17.531 29.766 17.109 1 88.25 174 HIS A C 1
ATOM 1388 O O . HIS A 1 174 ? 18.453 30.484 17.5 1 88.25 174 HIS A O 1
ATOM 1394 N N . HIS A 1 175 ? 17.312 28.516 17.562 1 87.12 175 HIS A N 1
ATOM 1395 C CA . HIS A 1 175 ? 18.266 27.875 18.453 1 87.12 175 HIS A CA 1
ATOM 1396 C C . HIS A 1 175 ? 18.547 26.438 18.016 1 87.12 175 HIS A C 1
ATOM 1398 O O . HIS A 1 175 ? 17.734 25.828 17.312 1 87.12 175 HIS A O 1
ATOM 1404 N N . ARG A 1 176 ? 19.656 25.984 18.375 1 86.38 176 ARG A N 1
ATOM 1405 C CA . ARG A 1 176 ? 20.031 24.578 18.188 1 86.38 176 ARG A CA 1
ATOM 1406 C C . ARG A 1 176 ? 20.641 24 19.453 1 86.38 176 ARG A C 1
ATOM 1408 O O . ARG A 1 176 ? 21.406 24.672 20.156 1 86.38 176 ARG A O 1
ATOM 1415 N N . PHE A 1 177 ? 20.219 22.812 19.75 1 87.56 177 PHE A N 1
ATOM 1416 C CA . PHE A 1 177 ? 20.828 22.078 20.859 1 87.56 177 PHE A CA 1
ATOM 1417 C C . PHE A 1 177 ? 22 21.219 20.359 1 87.56 177 PHE A C 1
ATOM 1419 O O . PHE A 1 177 ? 21.891 20.562 19.328 1 87.56 177 PHE A O 1
ATOM 1426 N N . TYR A 1 178 ? 23.062 21.422 21.062 1 87.75 178 TYR A N 1
ATOM 1427 C CA . TYR A 1 178 ? 24.297 20.75 20.656 1 87.75 178 TYR A CA 1
ATOM 1428 C C . TYR A 1 178 ? 25.031 20.172 21.859 1 87.75 178 TYR A C 1
ATOM 1430 O O . TYR A 1 178 ? 24.969 20.734 22.953 1 87.75 178 TYR A O 1
ATOM 1438 N N . THR A 1 179 ? 25.594 18.953 21.609 1 90.81 179 THR A N 1
ATOM 1439 C CA . THR A 1 179 ? 26.484 18.406 22.625 1 90.81 179 THR A CA 1
ATOM 1440 C C . THR A 1 179 ? 27.906 18.25 22.078 1 90.81 179 THR A C 1
ATOM 1442 O O . THR A 1 179 ? 28.094 17.719 20.984 1 90.81 179 THR A O 1
ATOM 1445 N N . PRO A 1 180 ? 28.812 18.812 22.812 1 89.19 180 PRO A N 1
ATOM 1446 C CA . PRO A 1 180 ? 30.188 18.594 22.406 1 89.19 180 PRO A CA 1
ATOM 1447 C C . PRO A 1 180 ? 30.703 17.203 22.781 1 89.19 180 PRO A C 1
ATOM 1449 O O . PRO A 1 180 ? 31.844 16.859 22.453 1 89.19 180 PRO A O 1
ATOM 1452 N N . TRP A 1 181 ? 29.859 16.422 23.406 1 92.56 181 TRP A N 1
ATOM 1453 C CA . TRP A 1 181 ? 30.281 15.109 23.891 1 92.56 181 TRP A CA 1
ATOM 1454 C C . TRP A 1 181 ? 30 14.023 22.859 1 92.56 181 TRP A C 1
ATOM 1456 O O . TRP A 1 181 ? 29.078 14.156 22.047 1 92.56 181 TRP A O 1
ATOM 1466 N N . THR A 1 182 ? 30.828 12.984 23 1 93.25 182 THR A N 1
ATOM 1467 C CA . THR A 1 182 ? 30.562 11.773 22.234 1 93.25 182 THR A CA 1
ATOM 1468 C C . THR A 1 182 ? 29.516 10.906 22.938 1 93.25 182 THR A C 1
ATOM 1470 O O . THR A 1 182 ? 29.188 11.148 24.094 1 93.25 182 THR A O 1
ATOM 1473 N N . VAL A 1 183 ? 29.078 9.961 22.188 1 93.81 183 VAL A N 1
ATOM 1474 C CA . VAL A 1 183 ? 28.141 9.016 22.781 1 93.81 183 VAL A CA 1
ATOM 1475 C C . VAL A 1 183 ? 28.797 8.328 23.969 1 93.81 183 VAL A C 1
ATOM 1477 O O . VAL A 1 183 ? 28.141 8.07 24.984 1 93.81 183 VAL A O 1
ATOM 1480 N N . HIS A 1 184 ? 30.062 8.047 23.859 1 92.5 184 HIS A N 1
ATOM 1481 C CA . HIS A 1 184 ? 30.812 7.414 24.938 1 92.5 184 HIS A CA 1
ATOM 1482 C C . HIS A 1 184 ? 30.766 8.25 26.219 1 92.5 184 HIS A C 1
ATOM 1484 O O . HIS A 1 184 ? 30.406 7.75 27.281 1 92.5 184 HIS A O 1
ATOM 1490 N N . GLN A 1 185 ? 31.047 9.445 26.094 1 91.88 185 GLN A N 1
ATOM 1491 C CA . GLN A 1 185 ? 31.078 10.367 27.219 1 91.88 185 GLN A CA 1
ATOM 1492 C C . GLN A 1 185 ? 29.672 10.578 27.797 1 91.88 185 GLN A C 1
ATOM 1494 O O . GLN A 1 185 ? 29.5 10.625 29.016 1 91.88 185 GLN A O 1
ATOM 1499 N N . TRP A 1 186 ? 28.734 10.742 26.953 1 92.69 186 TRP A N 1
ATOM 1500 C CA . TRP A 1 186 ? 27.359 11 27.359 1 92.69 186 TRP A CA 1
ATOM 1501 C C . TRP A 1 186 ? 26.797 9.844 28.188 1 92.69 186 TRP A C 1
ATOM 1503 O O . TRP A 1 186 ? 26.203 10.055 29.234 1 92.69 186 TRP A O 1
ATOM 1513 N N . LEU A 1 187 ? 27.109 8.648 27.672 1 90.25 187 LEU A N 1
ATOM 1514 C CA . LEU A 1 187 ? 26.562 7.48 28.344 1 90.25 187 LEU A CA 1
ATOM 1515 C C . LEU A 1 187 ? 27.266 7.242 29.688 1 90.25 187 LEU A C 1
ATOM 1517 O O . LEU A 1 187 ? 26.688 6.652 30.594 1 90.25 187 LEU A O 1
ATOM 1521 N N . GLU A 1 188 ? 28.453 7.637 29.797 1 86.75 188 GLU A N 1
ATOM 1522 C CA . GLU A 1 188 ? 29.172 7.547 31.062 1 86.75 188 GLU A CA 1
ATOM 1523 C C . GLU A 1 188 ? 28.578 8.484 32.094 1 86.75 188 GLU A C 1
ATOM 1525 O O . GLU A 1 188 ? 28.469 8.125 33.281 1 86.75 188 GLU A O 1
ATOM 1530 N N . GLN A 1 189 ? 28.141 9.633 31.641 1 87.38 189 GLN A N 1
ATOM 1531 C CA . GLN A 1 189 ? 27.625 10.648 32.562 1 87.38 189 GLN A CA 1
ATOM 1532 C C . GLN A 1 189 ? 26.125 10.5 32.781 1 87.38 189 GLN A C 1
ATOM 1534 O O . GLN A 1 189 ? 25.625 10.695 33.875 1 87.38 189 GLN A O 1
ATOM 1539 N N . TYR A 1 190 ? 25.469 10.289 31.641 1 86.81 190 TYR A N 1
ATOM 1540 C CA . TYR A 1 190 ? 24.016 10.195 31.688 1 86.81 190 TYR A CA 1
ATOM 1541 C C . TYR A 1 190 ? 23.531 8.852 31.141 1 86.81 190 TYR A C 1
ATOM 1543 O O . TYR A 1 190 ? 22.828 8.797 30.141 1 86.81 190 TYR A O 1
ATOM 1551 N N . PRO A 1 191 ? 23.781 7.758 31.828 1 82 191 PRO A N 1
ATOM 1552 C CA . PRO A 1 191 ? 23.438 6.43 31.312 1 82 191 PRO A CA 1
ATOM 1553 C C . PRO A 1 191 ? 21.938 6.211 31.219 1 82 191 PRO A C 1
ATOM 1555 O O . PRO A 1 191 ? 21.469 5.395 30.406 1 82 191 PRO A O 1
ATOM 1558 N N . GLU A 1 192 ? 21.172 7 31.922 1 77.81 192 GLU A N 1
ATOM 1559 C CA . GLU A 1 192 ? 19.734 6.73 32 1 77.81 192 GLU A CA 1
ATOM 1560 C C . GLU A 1 192 ? 18.969 7.551 30.969 1 77.81 192 GLU A C 1
ATOM 1562 O O . GLU A 1 192 ? 17.75 7.371 30.812 1 77.81 192 GLU A O 1
ATOM 1567 N N . ILE A 1 193 ? 19.609 8.414 30.281 1 81.25 193 ILE A N 1
ATOM 1568 C CA . ILE A 1 193 ? 18.906 9.234 29.297 1 81.25 193 ILE A CA 1
ATOM 1569 C C . ILE A 1 193 ? 18.938 8.531 27.938 1 81.25 193 ILE A C 1
ATOM 1571 O O . ILE A 1 193 ? 20 8.336 27.344 1 81.25 193 ILE A O 1
ATOM 1575 N N . PRO A 1 194 ? 17.781 8.156 27.453 1 80.56 194 PRO A N 1
ATOM 1576 C CA . PRO A 1 194 ? 17.734 7.398 26.203 1 80.56 194 PRO A CA 1
ATOM 1577 C C . PRO A 1 194 ? 18.188 8.227 25 1 80.56 194 PRO A C 1
ATOM 1579 O O . PRO A 1 194 ? 17.875 9.422 24.922 1 80.56 194 PRO A O 1
ATOM 1582 N N . LEU A 1 195 ? 18.922 7.648 24.125 1 86.19 195 LEU A N 1
ATOM 1583 C CA . LEU A 1 195 ? 19.359 8.25 22.875 1 86.19 195 LEU A CA 1
ATOM 1584 C C . LEU A 1 195 ? 18.469 7.793 21.719 1 86.19 195 LEU A C 1
ATOM 1586 O O . LEU A 1 195 ? 18.047 6.637 21.672 1 86.19 195 LEU A O 1
ATOM 1590 N N . SER A 1 196 ? 18.016 8.766 20.891 1 84.12 196 SER A N 1
ATOM 1591 C CA . SER A 1 196 ? 17.219 8.406 19.719 1 84.12 196 SER A CA 1
ATOM 1592 C C . SER A 1 196 ? 18.031 8.531 18.438 1 84.12 196 SER A C 1
ATOM 1594 O O . SER A 1 196 ? 17.953 7.664 17.562 1 84.12 196 SER A O 1
ATOM 1596 N N . TYR A 1 197 ? 18.781 9.594 18.25 1 88.88 197 TYR A N 1
ATOM 1597 C CA . TYR A 1 197 ? 19.594 9.859 17.062 1 88.88 197 TYR A CA 1
ATOM 1598 C C . TYR A 1 197 ? 21.016 10.266 17.453 1 88.88 197 TYR A C 1
ATOM 1600 O O . TYR A 1 197 ? 21.234 10.828 18.531 1 88.88 197 TYR A O 1
ATOM 1608 N N . VAL A 1 198 ? 21.891 9.844 16.641 1 92 198 VAL A N 1
ATOM 1609 C CA . VAL A 1 198 ? 23.297 10.195 16.859 1 92 198 VAL A CA 1
ATOM 1610 C C . VAL A 1 198 ? 23.891 10.773 15.578 1 92 198 VAL A C 1
ATOM 1612 O O . VAL A 1 198 ? 23.453 10.43 14.477 1 92 198 VAL A O 1
ATOM 1615 N N . ARG A 1 199 ? 24.719 11.656 15.766 1 89.5 199 ARG A N 1
ATOM 1616 C CA . ARG A 1 199 ? 25.453 12.281 14.664 1 89.5 199 ARG A CA 1
ATOM 1617 C C . ARG A 1 199 ? 26.812 11.625 14.469 1 89.5 199 ARG A C 1
ATOM 1619 O O . ARG A 1 199 ? 27.547 11.406 15.43 1 89.5 199 ARG A O 1
ATOM 1626 N N . ASN A 1 200 ? 27.094 11.289 13.195 1 87.75 200 ASN A N 1
ATOM 1627 C CA . ASN A 1 200 ? 28.422 10.789 12.836 1 87.75 200 ASN A CA 1
ATOM 1628 C C . ASN A 1 200 ? 29.453 11.914 12.812 1 87.75 200 ASN A C 1
ATOM 1630 O O . ASN A 1 200 ? 29.234 12.945 12.18 1 87.75 200 ASN A O 1
ATOM 1634 N N . ASN A 1 201 ? 30.516 11.711 13.461 1 87.19 201 ASN A N 1
ATOM 1635 C CA . ASN A 1 201 ? 31.5 12.781 13.602 1 87.19 201 ASN A CA 1
ATOM 1636 C C . ASN A 1 201 ? 32.469 12.812 12.422 1 87.19 201 ASN A C 1
ATOM 1638 O O . ASN A 1 201 ? 33.406 13.602 12.422 1 87.19 201 ASN A O 1
ATOM 1642 N N . TYR A 1 202 ? 32.188 11.797 11.523 1 84.25 202 TYR A N 1
ATOM 1643 C CA . TYR A 1 202 ? 32.938 11.914 10.273 1 84.25 202 TYR A CA 1
ATOM 1644 C C . TYR A 1 202 ? 32.25 12.906 9.336 1 84.25 202 TYR A C 1
ATOM 1646 O O . TYR A 1 202 ? 31.016 12.93 9.227 1 84.25 202 TYR A O 1
ATOM 1654 N N . LEU A 1 203 ? 32.969 13.805 8.828 1 73.62 203 LEU A N 1
ATOM 1655 C CA . LEU A 1 203 ? 32.406 14.742 7.867 1 73.62 203 LEU A CA 1
ATOM 1656 C C . LEU A 1 203 ? 32.188 14.07 6.52 1 73.62 203 LEU A C 1
ATOM 1658 O O . LEU A 1 203 ? 32.969 13.242 6.086 1 73.62 203 LEU A O 1
ATOM 1662 N N . ASP A 1 204 ? 31.062 14.148 5.953 1 65.31 204 ASP A N 1
ATOM 1663 C CA . ASP A 1 204 ? 30.797 13.617 4.617 1 65.31 204 ASP A CA 1
ATOM 1664 C C . ASP A 1 204 ? 31.484 14.461 3.547 1 65.31 204 ASP A C 1
ATOM 1666 O O . ASP A 1 204 ? 32.188 15.43 3.863 1 65.31 204 ASP A O 1
ATOM 1670 N N . GLU A 1 205 ? 31.359 13.984 2.248 1 59.44 205 GLU A N 1
ATOM 1671 C CA . GLU A 1 205 ? 31.969 14.672 1.115 1 59.44 205 GLU A CA 1
ATOM 1672 C C . GLU A 1 205 ? 31.5 16.125 1.036 1 59.44 205 GLU A C 1
ATOM 1674 O O . GLU A 1 205 ? 32.219 16.984 0.543 1 59.44 205 GLU A O 1
ATOM 1679 N N . ARG A 1 206 ? 30.453 16.422 1.596 1 58.06 206 ARG A N 1
ATOM 1680 C CA . ARG A 1 206 ? 29.891 17.781 1.536 1 58.06 206 ARG A CA 1
ATOM 1681 C C . ARG A 1 206 ? 30.125 18.531 2.846 1 58.06 206 ARG A C 1
ATOM 1683 O O . ARG A 1 206 ? 29.438 19.5 3.143 1 58.06 206 ARG A O 1
ATOM 1690 N N . HIS A 1 207 ? 30.828 18 3.691 1 55.59 207 HIS A N 1
ATOM 1691 C CA . HIS A 1 207 ? 31.188 18.578 4.984 1 55.59 207 HIS A CA 1
ATOM 1692 C C . HIS A 1 207 ? 29.984 18.609 5.922 1 55.59 207 HIS A C 1
ATOM 1694 O O . HIS A 1 207 ? 29.828 19.562 6.699 1 55.59 207 HIS A O 1
ATOM 1700 N N . GLY A 1 208 ? 29.125 17.828 5.645 1 66 208 GLY A N 1
ATOM 1701 C CA . GLY A 1 208 ? 27.984 17.688 6.535 1 66 208 GLY A CA 1
ATOM 1702 C C . GLY A 1 208 ? 28.031 16.438 7.391 1 66 208 GLY A C 1
ATOM 1703 O O . GLY A 1 208 ? 28.828 15.539 7.125 1 66 208 GLY A O 1
ATOM 1704 N N . PHE A 1 209 ? 27.375 16.578 8.641 1 72 209 PHE A N 1
ATOM 1705 C CA . PHE A 1 209 ? 27.312 15.406 9.508 1 72 209 PHE A CA 1
ATOM 1706 C C . PHE A 1 209 ? 26.109 14.531 9.148 1 72 209 PHE A C 1
ATOM 1708 O O . PHE A 1 209 ? 25.047 15.039 8.781 1 72 209 PHE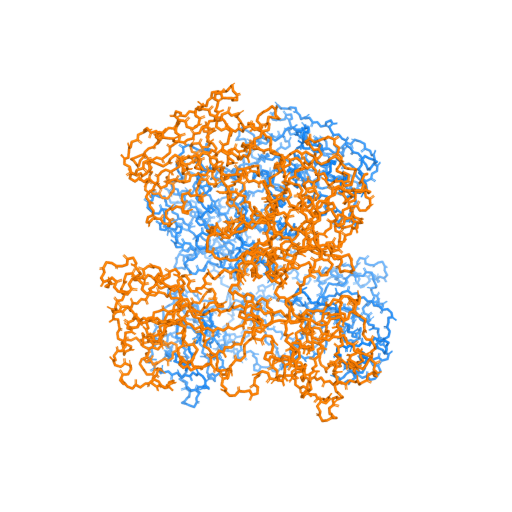 A O 1
ATOM 1715 N N . ILE A 1 210 ? 26.359 13.234 9.094 1 78.25 210 ILE A N 1
ATOM 1716 C CA . ILE A 1 210 ? 25.297 12.281 8.844 1 78.25 210 ILE A CA 1
ATOM 1717 C C . ILE A 1 210 ? 24.641 11.883 10.172 1 78.25 210 ILE A C 1
ATOM 1719 O O . ILE A 1 210 ? 25.328 11.609 11.148 1 78.25 210 ILE A O 1
ATOM 1723 N N . ASN A 1 211 ? 23.359 12.008 10.211 1 81.75 211 ASN A N 1
ATOM 1724 C CA . ASN A 1 211 ? 22.609 11.578 11.391 1 81.75 211 ASN A CA 1
ATOM 1725 C C . ASN A 1 211 ? 22.125 10.148 11.25 1 81.75 211 ASN A C 1
ATOM 1727 O O . ASN A 1 211 ? 21.703 9.727 10.164 1 81.75 211 ASN A O 1
ATOM 1731 N N . TRP A 1 212 ? 22.344 9.383 12.32 1 86.19 212 TRP A N 1
ATOM 1732 C CA . TRP A 1 212 ? 21.922 7.992 12.367 1 86.19 212 TRP A CA 1
ATOM 1733 C C . TRP A 1 212 ? 20.906 7.77 13.5 1 86.19 212 TRP A C 1
ATOM 1735 O O . TRP A 1 212 ? 20.859 8.547 14.453 1 86.19 212 TRP A O 1
ATOM 1745 N N . GLN A 1 213 ? 20.078 6.812 13.242 1 86.31 213 GLN A N 1
ATOM 1746 C CA . GLN A 1 213 ? 19.234 6.367 14.359 1 86.31 213 GLN A CA 1
ATOM 1747 C C . GLN A 1 213 ? 20.047 5.52 15.344 1 86.31 213 GLN A C 1
ATOM 1749 O O . GLN A 1 213 ? 20.781 4.617 14.938 1 86.31 213 GLN A O 1
ATOM 1754 N N . TYR A 1 214 ? 20.016 5.852 16.672 1 87.06 214 TYR A N 1
ATOM 1755 C CA . TYR A 1 214 ? 20.719 5.121 17.719 1 87.06 214 TYR A CA 1
ATOM 1756 C C . TYR A 1 214 ? 20.125 3.729 17.906 1 87.06 214 TYR A C 1
ATOM 1758 O O . TYR A 1 214 ? 18.906 3.576 18.031 1 87.06 214 TYR A O 1
ATOM 1766 N N . GLY A 1 215 ? 20.938 2.717 17.766 1 85.94 215 GLY A N 1
ATOM 1767 C CA . GLY A 1 215 ? 20.516 1.354 18.031 1 85.94 215 GLY A CA 1
ATOM 1768 C C . GLY A 1 215 ? 20.797 0.913 19.453 1 85.94 215 GLY A C 1
ATOM 1769 O O . GLY A 1 215 ? 19.938 1.025 20.344 1 85.94 215 GLY A O 1
ATOM 1770 N N . ARG A 1 216 ? 21.984 0.391 19.781 1 86.38 216 ARG A N 1
ATOM 1771 C CA . ARG A 1 216 ? 22.359 -0.068 21.109 1 86.38 216 ARG A CA 1
ATOM 1772 C C . ARG A 1 216 ? 23.859 0.095 21.344 1 86.38 216 ARG A C 1
ATOM 1774 O O . ARG A 1 216 ? 24.641 0.068 20.391 1 86.38 216 ARG A O 1
ATOM 1781 N N . PHE A 1 217 ? 24.125 0.291 22.594 1 89.81 217 PHE A N 1
ATOM 1782 C CA . PHE A 1 217 ? 25.5 0.333 23.078 1 89.81 217 PHE A CA 1
ATOM 1783 C C . PHE A 1 217 ? 25.938 -1.033 23.594 1 89.81 217 PHE A C 1
ATOM 1785 O O . PHE A 1 217 ? 25.156 -1.734 24.234 1 89.81 217 PHE A O 1
ATOM 1792 N N . THR A 1 218 ? 27.078 -1.579 23.141 1 86.94 218 THR A N 1
ATOM 1793 C CA . THR A 1 218 ? 27.609 -2.846 23.625 1 86.94 218 THR A CA 1
ATOM 1794 C C . THR A 1 218 ? 28.984 -2.648 24.25 1 86.94 218 THR A C 1
ATOM 1796 O O . THR A 1 218 ? 29.641 -1.637 24 1 86.94 218 THR A O 1
ATOM 1799 N N . GLN A 1 219 ? 29.344 -3.588 25.125 1 85.81 219 GLN A N 1
ATOM 1800 C CA . GLN A 1 219 ? 30.656 -3.521 25.75 1 85.81 219 GLN A CA 1
ATOM 1801 C C . GLN A 1 219 ? 31.703 -4.27 24.906 1 85.81 219 GLN A C 1
ATOM 1803 O O . GLN A 1 219 ? 32.781 -4.586 25.391 1 85.81 219 GLN A O 1
ATOM 1808 N N . GLU A 1 220 ? 31.312 -4.496 23.641 1 90 220 GLU A N 1
ATOM 1809 C CA . GLU A 1 220 ? 32.25 -5.137 22.734 1 90 220 GLU A CA 1
ATOM 1810 C C . GLU A 1 220 ? 33.344 -4.164 22.281 1 90 220 GLU A C 1
ATOM 1812 O O . GLU A 1 220 ? 33.094 -2.955 22.219 1 90 220 GLU A O 1
ATOM 1817 N N . ARG A 1 221 ? 34.5 -4.738 22.109 1 92.12 221 ARG A N 1
ATOM 1818 C CA . ARG A 1 221 ? 35.625 -3.924 21.625 1 92.12 221 ARG A CA 1
ATOM 1819 C C . ARG A 1 221 ? 35.688 -3.949 20.109 1 92.12 221 ARG A C 1
ATOM 1821 O O . ARG A 1 221 ? 35.438 -4.98 19.484 1 92.12 221 ARG A O 1
ATOM 1828 N N . PRO A 1 222 ? 35.969 -2.744 19.562 1 93.62 222 PRO A N 1
ATOM 1829 C CA . PRO A 1 222 ? 36 -2.656 18.094 1 93.62 222 PRO A CA 1
ATOM 1830 C C . PRO A 1 222 ? 36.938 -3.689 17.469 1 93.62 222 PRO A C 1
ATOM 1832 O O . PRO A 1 222 ? 36.719 -4.109 16.328 1 93.62 222 PRO A O 1
ATOM 1835 N N . GLN A 1 223 ? 37.906 -4.176 18.203 1 90.06 223 GLN A N 1
ATOM 1836 C CA . GLN A 1 223 ? 38.844 -5.148 17.672 1 90.06 223 GLN A CA 1
ATOM 1837 C C . GLN A 1 223 ? 38.219 -6.523 17.531 1 90.06 223 GLN A C 1
ATOM 1839 O O . GLN A 1 223 ? 38.656 -7.332 16.703 1 90.06 223 GLN A O 1
ATOM 1844 N N . ASP A 1 224 ? 37.156 -6.695 18.25 1 89.25 224 ASP A N 1
ATOM 1845 C CA . ASP A 1 224 ? 36.531 -8.016 18.312 1 89.25 224 ASP A CA 1
ATOM 1846 C C . ASP A 1 224 ? 35.438 -8.156 17.281 1 89.25 224 ASP A C 1
ATOM 1848 O O . ASP A 1 224 ? 34.875 -9.234 17.094 1 89.25 224 ASP A O 1
ATOM 1852 N N . ILE A 1 225 ? 35.062 -7.121 16.719 1 88.62 225 ILE A N 1
ATOM 1853 C CA . ILE A 1 225 ? 33.969 -7.152 15.766 1 88.62 225 ILE A CA 1
ATOM 1854 C C . ILE A 1 225 ? 34.5 -7.234 14.336 1 88.62 225 ILE A C 1
ATOM 1856 O O . ILE A 1 225 ? 35.25 -6.348 13.898 1 88.62 225 ILE A O 1
ATOM 1860 N N . LEU A 1 226 ? 34.125 -8.359 13.711 1 82.38 226 LEU A N 1
ATOM 1861 C CA . LEU A 1 226 ? 34.531 -8.555 12.328 1 82.38 226 LEU A CA 1
ATOM 1862 C C . LEU A 1 226 ? 33.469 -8.102 11.352 1 82.38 226 LEU A C 1
ATOM 1864 O O . LEU A 1 226 ? 32.312 -8.484 11.492 1 82.38 226 LEU A O 1
ATOM 1868 N N . LEU A 1 227 ? 33.844 -7.234 10.547 1 78.5 227 LEU A N 1
ATOM 1869 C CA . LEU A 1 227 ? 32.969 -6.828 9.453 1 78.5 227 LEU A CA 1
ATOM 1870 C C . LEU A 1 227 ? 33.094 -7.777 8.273 1 78.5 227 LEU A C 1
ATOM 1872 O O . LEU A 1 227 ? 33.969 -7.598 7.418 1 78.5 227 LEU A O 1
ATOM 1876 N N . ASP A 1 228 ? 32.281 -8.742 8.203 1 64.62 228 ASP A N 1
ATOM 1877 C CA . ASP A 1 228 ? 32.375 -9.867 7.285 1 64.62 228 ASP A CA 1
ATOM 1878 C C . ASP A 1 228 ? 32.531 -9.383 5.84 1 64.62 228 ASP A C 1
ATOM 1880 O O . ASP A 1 228 ? 33.344 -9.906 5.086 1 64.62 228 ASP A O 1
ATOM 1884 N N . CYS A 1 229 ? 31.703 -8.367 5.668 1 61.28 229 CYS A N 1
ATOM 1885 C CA . CYS A 1 229 ? 31.703 -7.93 4.277 1 61.28 229 CYS A CA 1
ATOM 1886 C C . CYS A 1 229 ? 33 -7.199 3.924 1 61.28 229 CYS A C 1
ATOM 1888 O O . CYS A 1 229 ? 33.344 -7.098 2.748 1 61.28 229 CYS A O 1
ATOM 1890 N N . LEU A 1 230 ? 33.688 -6.734 4.949 1 67.44 230 LEU A N 1
ATOM 1891 C CA . LEU A 1 230 ? 34.906 -5.941 4.688 1 67.44 230 LEU A CA 1
ATOM 1892 C C . LEU A 1 230 ? 36.156 -6.719 5.055 1 67.44 230 LEU A C 1
ATOM 1894 O O . LEU A 1 230 ? 37.25 -6.332 4.676 1 67.44 230 LEU A O 1
ATOM 1898 N N . GLY A 1 231 ? 36 -7.848 5.574 1 65.06 231 GLY A N 1
ATOM 1899 C CA . GLY A 1 231 ? 37.125 -8.703 5.949 1 65.06 231 GLY A CA 1
ATOM 1900 C C . GLY A 1 231 ? 38.062 -8.055 6.965 1 65.06 231 GLY A C 1
ATOM 1901 O O . GLY A 1 231 ? 39.25 -8.328 6.973 1 65.06 231 GLY A O 1
ATOM 1902 N N . MET A 1 232 ? 37.688 -7.059 7.59 1 79.38 232 MET A N 1
ATOM 1903 C CA . MET A 1 232 ? 38.469 -6.395 8.609 1 79.38 232 MET A CA 1
ATOM 1904 C C . MET A 1 232 ? 37.656 -6.148 9.875 1 79.38 232 MET A C 1
ATOM 1906 O O . MET A 1 232 ? 36.438 -6.262 9.859 1 79.38 232 MET A O 1
ATOM 1910 N N . SER A 1 233 ? 38.469 -5.898 10.836 1 86.44 233 SER A N 1
ATOM 1911 C CA . SER A 1 233 ? 37.812 -5.609 12.102 1 86.44 233 SER A CA 1
ATOM 1912 C C . SER A 1 233 ? 37.25 -4.188 12.117 1 86.44 233 SER A C 1
ATOM 1914 O O . SER A 1 233 ? 37.656 -3.344 11.32 1 86.44 233 SER A O 1
ATOM 1916 N N . LEU A 1 234 ? 36.344 -3.949 12.922 1 91.56 234 LEU A N 1
ATOM 1917 C CA . LEU A 1 234 ? 35.781 -2.611 13.086 1 91.56 234 LEU A CA 1
ATOM 1918 C C . LEU A 1 234 ? 36.875 -1.608 13.445 1 91.56 234 LEU A C 1
ATOM 1920 O O . LEU A 1 234 ? 36.844 -0.461 12.992 1 91.56 234 LEU A O 1
ATOM 1924 N N . ALA A 1 235 ? 37.844 -2.041 14.266 1 92.38 235 ALA A N 1
ATOM 1925 C CA . ALA A 1 235 ? 38.969 -1.195 14.648 1 92.38 235 ALA A CA 1
ATOM 1926 C C . ALA A 1 235 ? 39.781 -0.772 13.43 1 92.38 235 ALA A C 1
ATOM 1928 O O . ALA A 1 235 ? 40.062 0.414 13.25 1 92.38 235 ALA A O 1
ATOM 1929 N N . GLU A 1 236 ? 40 -1.763 12.641 1 88 236 GLU A N 1
ATOM 1930 C CA . GLU A 1 236 ? 40.812 -1.48 11.445 1 88 236 GLU A CA 1
ATOM 1931 C C . GLU A 1 236 ? 40.062 -0.55 10.492 1 88 236 GLU A C 1
ATOM 1933 O O . GLU A 1 236 ? 40.656 0.333 9.883 1 88 236 GLU A O 1
ATOM 1938 N N . TYR A 1 237 ? 38.844 -0.736 10.406 1 87.56 237 TYR A N 1
ATOM 1939 C CA . TYR A 1 237 ? 38.031 0.084 9.531 1 87.56 237 TYR A CA 1
ATOM 1940 C C . TYR A 1 237 ? 38.125 1.556 9.914 1 87.56 237 TYR A C 1
ATOM 1942 O O . TYR A 1 237 ? 38.344 2.416 9.062 1 87.56 237 TYR A O 1
ATOM 1950 N N . HIS A 1 238 ? 38.031 1.837 11.156 1 90.62 238 HIS A N 1
ATOM 1951 C CA . HIS A 1 238 ? 37.969 3.219 11.617 1 90.62 238 HIS A CA 1
ATOM 1952 C C . HIS A 1 238 ? 39.375 3.844 11.656 1 90.62 238 HIS A C 1
ATOM 1954 O O . HIS A 1 238 ? 39.5 5.055 11.477 1 90.62 238 HIS A O 1
ATOM 1960 N N . LEU A 1 239 ? 40.344 3.061 11.828 1 90.31 239 LEU A N 1
ATOM 1961 C CA . LEU A 1 239 ? 41.719 3.576 11.711 1 90.31 239 LEU A CA 1
ATOM 1962 C C . LEU A 1 239 ? 42 4.059 10.289 1 90.31 239 LEU A C 1
ATOM 1964 O O . LEU A 1 239 ? 42.625 5.105 10.094 1 90.31 239 LEU A O 1
ATOM 1968 N N . ASN A 1 240 ? 41.406 3.346 9.445 1 85.5 240 ASN A N 1
ATOM 1969 C CA . ASN A 1 240 ? 41.562 3.717 8.047 1 85.5 240 ASN A CA 1
ATOM 1970 C C . ASN A 1 240 ? 40.75 4.965 7.703 1 85.5 240 ASN A C 1
ATOM 1972 O O . ASN A 1 240 ? 41.094 5.707 6.781 1 85.5 240 ASN A O 1
ATOM 1976 N N . LYS A 1 241 ? 39.688 5.188 8.375 1 86.12 241 LYS A N 1
ATOM 1977 C CA . LYS A 1 241 ? 38.812 6.309 8.078 1 86.12 241 LYS A CA 1
ATOM 1978 C C . LYS A 1 241 ? 39.281 7.582 8.766 1 86.12 241 LYS A C 1
ATOM 1980 O O . LYS A 1 241 ? 38.75 8.672 8.508 1 86.12 241 LYS A O 1
ATOM 1985 N N . GLY A 1 242 ? 40.25 7.41 9.695 1 85.94 242 GLY A N 1
ATOM 1986 C CA . GLY A 1 242 ? 40.844 8.617 10.258 1 85.94 242 GLY A CA 1
ATOM 1987 C C . GLY A 1 242 ? 40.719 8.688 11.773 1 85.94 242 GLY A C 1
ATOM 1988 O O . GLY A 1 242 ? 41.094 9.695 12.383 1 85.94 242 GLY A O 1
ATOM 1989 N N . ALA A 1 243 ? 40.188 7.664 12.352 1 91.62 243 ALA A N 1
ATOM 1990 C CA . ALA A 1 243 ? 40.156 7.637 13.805 1 91.62 243 ALA A CA 1
ATOM 1991 C C . ALA A 1 243 ? 41.562 7.395 14.383 1 91.62 243 ALA A C 1
ATOM 1993 O O . ALA A 1 243 ? 42.375 6.684 13.781 1 91.62 243 ALA A O 1
ATOM 1994 N N . THR A 1 244 ? 41.844 8.008 15.523 1 91.75 244 THR A N 1
ATOM 1995 C CA . THR A 1 244 ? 43.125 7.812 16.172 1 91.75 244 THR A CA 1
ATOM 1996 C C . THR A 1 244 ? 43.156 6.477 16.906 1 91.75 244 THR A C 1
ATOM 1998 O O . THR A 1 244 ? 42.125 5.918 17.25 1 91.75 244 THR A O 1
ATOM 2001 N N . GLU A 1 245 ? 44.375 5.988 17.094 1 91.19 245 GLU A N 1
ATOM 2002 C CA . GLU A 1 245 ? 44.531 4.738 17.812 1 91.19 245 GLU A CA 1
ATOM 2003 C C . GLU A 1 245 ? 43.969 4.836 19.234 1 91.19 245 GLU A C 1
ATOM 2005 O O . GLU A 1 245 ? 43.375 3.877 19.734 1 91.19 245 GLU A O 1
ATOM 2010 N N . GLU A 1 246 ? 44.156 5.945 19.75 1 91.38 246 GLU A N 1
ATOM 2011 C CA . GLU A 1 246 ? 43.625 6.164 21.094 1 91.38 246 GLU A CA 1
ATOM 2012 C C . GLU A 1 246 ? 42.094 6.109 21.094 1 91.38 246 GLU A C 1
ATOM 2014 O O . GLU A 1 246 ? 41.5 5.523 21.984 1 91.38 246 GLU A O 1
ATOM 2019 N N . GLU A 1 247 ? 41.5 6.691 20.141 1 92.81 247 GLU A N 1
ATOM 2020 C CA . GLU A 1 247 ? 40.031 6.699 20.031 1 92.81 247 GLU A CA 1
ATOM 2021 C C . GLU A 1 247 ? 39.5 5.285 19.875 1 92.81 247 GLU A C 1
ATOM 2023 O O . GLU A 1 247 ? 38.5 4.93 20.484 1 92.81 247 GLU A O 1
ATOM 2028 N N . VAL A 1 248 ? 40.188 4.562 19.094 1 94 248 VAL A N 1
ATOM 2029 C CA . VAL A 1 248 ? 39.719 3.215 18.797 1 94 248 VAL A CA 1
ATOM 2030 C C . VAL A 1 248 ? 39.875 2.328 20.031 1 94 248 VAL A C 1
ATOM 2032 O O . VAL A 1 248 ? 38.969 1.556 20.344 1 94 248 VAL A O 1
ATOM 2035 N N . GLN A 1 249 ? 41 2.475 20.688 1 91.19 249 GLN A N 1
ATOM 2036 C CA . GLN A 1 249 ? 41.25 1.642 21.859 1 91.19 249 GLN A CA 1
ATOM 2037 C C . GLN A 1 249 ? 40.312 1.978 23.016 1 91.19 249 GLN A C 1
ATOM 2039 O O . GLN A 1 249 ? 39.969 1.107 23.812 1 91.19 249 GLN A O 1
ATOM 2044 N N . GLN A 1 250 ? 39.906 3.162 23.047 1 91.75 250 GLN A N 1
ATOM 2045 C CA . GLN A 1 250 ? 39.094 3.596 24.172 1 91.75 250 GLN A CA 1
ATOM 2046 C C . GLN A 1 250 ? 37.594 3.553 23.828 1 91.75 250 GLN A C 1
ATOM 2048 O O . GLN A 1 250 ? 36.75 3.898 24.656 1 91.75 250 GLN A O 1
ATOM 2053 N N . SER A 1 251 ? 37.312 3.148 22.688 1 93.94 251 SER A N 1
ATOM 2054 C CA . SER A 1 251 ? 35.906 3.139 22.25 1 93.94 251 SER A CA 1
ATOM 2055 C C . SER A 1 251 ? 35.25 1.783 22.5 1 93.94 251 SER A C 1
ATOM 2057 O O . SER A 1 251 ? 35.938 0.764 22.578 1 93.94 251 SER A O 1
ATOM 2059 N N . TYR A 1 252 ? 34 1.791 22.766 1 93.94 252 TYR A N 1
ATOM 2060 C CA . TYR A 1 252 ? 33.125 0.62 22.656 1 93.94 252 TYR A CA 1
ATOM 2061 C C . TYR A 1 252 ? 32.344 0.646 21.375 1 93.94 252 TYR A C 1
ATOM 2063 O O . TYR A 1 252 ? 32.406 1.616 20.609 1 93.94 252 TYR A O 1
ATOM 2071 N N . VAL A 1 253 ? 31.641 -0.481 21.141 1 93.69 253 VAL A N 1
ATOM 2072 C CA . VAL A 1 253 ? 30.891 -0.602 19.891 1 93.69 253 VAL A CA 1
ATOM 2073 C C . VAL A 1 253 ? 29.453 -0.137 20.094 1 93.69 253 VAL A C 1
ATOM 2075 O O . VAL A 1 253 ? 28.812 -0.502 21.078 1 93.69 253 VAL A O 1
ATOM 2078 N N . VAL A 1 254 ? 29 0.783 19.188 1 93.25 254 VAL A N 1
ATOM 2079 C CA . VAL A 1 254 ? 27.625 1.244 19.156 1 93.25 254 VAL A CA 1
ATOM 2080 C C . VAL A 1 254 ? 26.984 0.85 17.828 1 93.25 254 VAL A C 1
ATOM 2082 O O . VAL A 1 254 ? 27.562 1.047 16.766 1 93.25 254 VAL A O 1
ATOM 2085 N N . TYR A 1 255 ? 25.891 0.245 17.938 1 90.19 255 TYR A N 1
ATOM 2086 C CA . TYR A 1 255 ? 25.172 -0.096 16.719 1 90.19 255 TYR A CA 1
ATOM 2087 C C . TYR A 1 255 ? 24.188 1.006 16.344 1 90.19 255 TYR A C 1
ATOM 2089 O O . TYR A 1 255 ? 23.438 1.492 17.188 1 90.19 255 TYR A O 1
ATOM 2097 N N . VAL A 1 256 ? 24.266 1.504 15.117 1 88.56 256 VAL A N 1
ATOM 2098 C CA . VAL A 1 256 ? 23.422 2.586 14.625 1 88.56 256 VAL A CA 1
ATOM 2099 C C . VAL A 1 256 ? 22.75 2.17 13.305 1 88.56 256 VAL A C 1
ATOM 2101 O O . VAL A 1 256 ? 23.172 1.193 12.68 1 88.56 256 VAL A O 1
ATOM 2104 N N . LYS A 1 257 ? 21.688 2.744 12.914 1 82.88 257 LYS A N 1
ATOM 2105 C CA . LYS A 1 257 ? 20.969 2.494 11.656 1 82.88 257 LYS A CA 1
ATOM 2106 C C . LYS A 1 257 ? 20.812 3.781 10.852 1 82.88 257 LYS A C 1
ATOM 2108 O O . LYS A 1 257 ? 20.516 4.84 11.414 1 82.88 257 LYS A O 1
ATOM 2113 N N . PRO A 1 258 ? 21.125 3.721 9.562 1 70.12 258 PRO A N 1
ATOM 2114 C CA . PRO A 1 258 ? 20.891 4.91 8.742 1 70.12 258 PRO A CA 1
ATOM 2115 C C . PRO A 1 258 ? 19.422 5.332 8.727 1 70.12 258 PRO A C 1
ATOM 2117 O O . PRO A 1 258 ? 18.531 4.477 8.719 1 70.12 258 PRO A O 1
ATOM 2120 N N . ILE A 1 259 ? 19.219 6.648 8.836 1 62.72 259 ILE A N 1
ATOM 2121 C CA . ILE A 1 259 ? 17.859 7.203 8.898 1 62.72 259 ILE A CA 1
ATOM 2122 C C . ILE A 1 259 ? 17.141 6.953 7.574 1 62.72 259 ILE A C 1
ATOM 2124 O O . ILE A 1 259 ? 15.93 6.734 7.555 1 62.72 259 ILE A O 1
ATOM 2128 N N . SER A 1 260 ? 17.875 7.254 6.449 1 52.59 260 SER A N 1
ATOM 2129 C CA . SER A 1 260 ? 17.266 7.176 5.129 1 52.59 260 SER A CA 1
ATOM 2130 C C . SER A 1 260 ? 16.828 5.75 4.809 1 52.59 260 SER A C 1
ATOM 2132 O O . SER A 1 260 ? 15.922 5.535 3.994 1 52.59 260 SER A O 1
ATOM 2134 N N . TRP A 1 261 ? 17.562 4.723 5.336 1 46.06 261 TRP A N 1
ATOM 2135 C CA . TRP A 1 261 ? 17.375 3.377 4.805 1 46.06 261 TRP A CA 1
ATOM 2136 C C . TRP A 1 261 ? 16.688 2.477 5.832 1 46.06 261 TRP A C 1
ATOM 2138 O O . TRP A 1 261 ? 17.266 2.168 6.879 1 46.06 261 TRP A O 1
ATOM 2148 N N . ARG A 1 262 ? 15.5 2.455 6 1 41.62 262 ARG A N 1
ATOM 2149 C CA . ARG A 1 262 ? 14.719 1.652 6.938 1 41.62 262 ARG A CA 1
ATOM 2150 C C . ARG A 1 262 ? 15.289 0.241 7.055 1 41.62 262 ARG A C 1
ATOM 2152 O O . ARG A 1 262 ? 15.242 -0.366 8.125 1 41.62 262 ARG A O 1
ATOM 2159 N N . LYS A 1 263 ? 15.516 -0.418 5.934 1 44.16 263 LYS A N 1
ATOM 2160 C CA . LYS A 1 263 ? 16.016 -1.786 6.074 1 44.16 263 LYS A CA 1
ATOM 2161 C C . LYS A 1 263 ? 17.469 -1.804 6.516 1 44.16 263 LYS A C 1
ATOM 2163 O O . LYS A 1 263 ? 18.172 -2.793 6.309 1 44.16 263 LYS A O 1
ATOM 2168 N N . GLY A 1 264 ? 17.891 -0.718 7 1 50.56 264 GLY A N 1
ATOM 2169 C CA . GLY A 1 264 ? 19.312 -0.73 7.277 1 50.56 264 GLY A CA 1
ATOM 2170 C C . GLY A 1 264 ? 19.688 -1.584 8.477 1 50.56 264 GLY A C 1
ATOM 2171 O O . GLY A 1 264 ? 18.953 -1.61 9.477 1 50.56 264 GLY A O 1
ATOM 2172 N N . LYS A 1 265 ? 20.328 -2.561 8.297 1 60.66 265 LYS A N 1
ATOM 2173 C CA . LYS A 1 265 ? 20.922 -3.379 9.344 1 60.66 265 LYS A CA 1
ATOM 2174 C C . LYS A 1 265 ? 21.766 -2.527 10.297 1 60.66 265 LYS A C 1
ATOM 2176 O O . LYS A 1 265 ? 22.234 -1.451 9.922 1 60.66 265 LYS A O 1
ATOM 2181 N N . LEU A 1 266 ? 21.594 -2.916 11.508 1 76.88 266 LEU A N 1
ATOM 2182 C CA . LEU A 1 266 ? 22.453 -2.303 12.516 1 76.88 266 LEU A CA 1
ATOM 2183 C C . LEU A 1 266 ? 23.922 -2.344 12.078 1 76.88 266 LEU A C 1
ATOM 2185 O O . LEU A 1 266 ? 24.406 -3.381 11.625 1 76.88 266 LEU A O 1
ATOM 2189 N N . THR A 1 267 ? 24.406 -1.178 11.984 1 81.12 267 THR A N 1
ATOM 2190 C CA . THR A 1 267 ? 25.828 -1.051 11.648 1 81.12 267 THR A CA 1
ATOM 2191 C C . THR A 1 267 ? 26.641 -0.702 12.883 1 81.12 267 THR A C 1
ATOM 2193 O O . THR A 1 267 ? 26.266 0.171 13.664 1 81.12 267 THR A O 1
ATOM 2196 N N . ALA A 1 268 ? 27.688 -1.483 13.031 1 87.88 268 ALA A N 1
ATOM 2197 C CA . ALA A 1 268 ? 28.578 -1.229 14.172 1 87.88 268 ALA A CA 1
ATOM 2198 C C . ALA A 1 268 ? 29.406 0.026 13.945 1 87.88 268 ALA A C 1
ATOM 2200 O O . ALA A 1 268 ? 29.859 0.285 12.828 1 87.88 268 ALA A O 1
ATOM 2201 N N . HIS A 1 269 ? 29.516 0.855 14.953 1 91.88 269 HIS A N 1
ATOM 2202 C CA . HIS A 1 269 ? 30.297 2.09 14.914 1 91.88 269 HIS A CA 1
ATOM 2203 C C . HIS A 1 269 ? 31.016 2.322 16.234 1 91.88 269 HIS A C 1
ATOM 2205 O O . HIS A 1 269 ? 30.828 1.571 17.203 1 91.88 269 HIS A O 1
ATOM 2211 N N . LEU A 1 270 ? 31.953 3.334 16.266 1 93.44 270 LEU A N 1
ATOM 2212 C CA . LEU A 1 270 ? 32.688 3.652 17.484 1 93.44 270 LEU A CA 1
ATOM 2213 C C . LEU A 1 270 ? 31.906 4.578 18.391 1 93.44 270 LEU A C 1
ATOM 2215 O O . LEU A 1 270 ? 31.312 5.559 17.922 1 93.44 270 LEU A O 1
ATOM 2219 N N . SER A 1 271 ? 31.922 4.32 19.641 1 93.94 271 SER A N 1
ATOM 2220 C CA . SER A 1 271 ? 31.219 5.145 20.609 1 93.94 271 SER A CA 1
ATOM 2221 C C . SER A 1 271 ? 31.828 6.543 20.688 1 93.94 271 SER A C 1
ATOM 2223 O O . SER A 1 271 ? 31.141 7.504 21.047 1 93.94 271 SER A O 1
ATOM 2225 N N . ARG A 1 272 ? 33.062 6.68 20.297 1 93.62 272 ARG A N 1
ATOM 2226 C CA . ARG A 1 272 ? 33.75 7.969 20.438 1 93.62 272 ARG A CA 1
ATOM 2227 C C . ARG A 1 272 ? 33.75 8.727 19.125 1 93.62 272 ARG A C 1
ATOM 2229 O O . ARG A 1 272 ? 34.344 9.812 19.016 1 93.62 272 ARG A O 1
ATOM 2236 N N . ARG A 1 273 ? 33.062 8.211 18.172 1 93.12 273 ARG A N 1
ATOM 2237 C CA . ARG A 1 273 ? 32.938 8.898 16.891 1 93.12 273 ARG A CA 1
ATOM 2238 C C . ARG A 1 273 ? 31.484 9.164 16.562 1 93.12 273 ARG A C 1
ATOM 2240 O O . ARG A 1 273 ? 31.125 9.359 15.398 1 93.12 273 ARG A O 1
ATOM 2247 N N . LEU A 1 274 ? 30.719 9.078 17.547 1 93.12 274 LEU A N 1
ATOM 2248 C CA . LEU A 1 274 ? 29.312 9.453 17.484 1 93.12 274 LEU A CA 1
ATOM 2249 C C . LEU A 1 274 ? 28.969 10.461 18.578 1 93.12 274 LEU A C 1
ATOM 2251 O O . LEU A 1 274 ? 29.531 10.414 19.672 1 93.12 274 LEU A O 1
ATOM 2255 N N . SER A 1 275 ? 28.109 11.32 18.234 1 93.25 275 SER A N 1
ATOM 2256 C CA . SER A 1 275 ? 27.578 12.258 19.219 1 93.25 275 SER A CA 1
ATOM 2257 C C . SER A 1 275 ? 26.062 12.242 19.234 1 93.25 275 SER A C 1
ATOM 2259 O O . SER A 1 275 ? 25.422 12.133 18.172 1 93.25 275 SER A O 1
ATOM 2261 N N . PRO A 1 276 ? 25.516 12.297 20.375 1 92.56 276 PRO A N 1
ATOM 2262 C CA . PRO A 1 276 ? 24.047 12.344 20.422 1 92.56 276 PRO A CA 1
ATOM 2263 C C . PRO A 1 276 ? 23.469 13.586 19.75 1 92.56 276 PRO A C 1
ATOM 2265 O O . PRO A 1 276 ? 24.047 14.672 19.859 1 92.56 276 PRO A O 1
ATOM 2268 N N . SER A 1 277 ? 22.422 13.414 19.078 1 89.69 277 SER A N 1
ATOM 2269 C CA . SER A 1 277 ? 21.625 14.562 18.641 1 89.69 277 SER A CA 1
ATOM 2270 C C . SER A 1 277 ? 20.734 15.07 19.781 1 89.69 277 SER A C 1
ATOM 2272 O O . SER A 1 277 ? 19.641 14.547 20 1 89.69 277 SER A O 1
ATOM 2274 N N . LEU A 1 278 ? 21.203 16.062 20.359 1 88.25 278 LEU A N 1
ATOM 2275 C CA . LEU A 1 278 ? 20.562 16.562 21.578 1 88.25 278 LEU A CA 1
ATOM 2276 C C . LEU A 1 278 ? 19.25 17.25 21.25 1 88.25 278 LEU A C 1
ATOM 2278 O O . LEU A 1 278 ? 19.156 18.016 20.281 1 88.25 278 LEU A O 1
ATOM 2282 N N . THR A 1 279 ? 18.25 16.875 22 1 84.69 279 THR A N 1
ATOM 2283 C CA . THR A 1 279 ? 16.953 17.516 21.875 1 84.69 279 THR A CA 1
ATOM 2284 C C . THR A 1 279 ? 16.547 18.188 23.188 1 84.69 279 THR A C 1
ATOM 2286 O O . THR A 1 279 ? 17.203 18 24.219 1 84.69 279 THR A O 1
ATOM 2289 N N . MET A 1 280 ? 15.516 18.938 23.078 1 79.62 280 MET A N 1
ATOM 2290 C CA . MET A 1 280 ? 15 19.594 24.281 1 79.62 280 MET A CA 1
ATOM 2291 C C . MET A 1 280 ? 14.492 18.562 25.281 1 79.62 280 MET A C 1
ATOM 2293 O O . MET A 1 280 ? 14.656 18.734 26.484 1 79.62 280 MET A O 1
ATOM 2297 N N . GLU A 1 281 ? 13.969 17.562 24.766 1 77.44 281 GLU A N 1
ATOM 2298 C CA . GLU A 1 281 ? 13.461 16.5 25.625 1 77.44 281 GLU A CA 1
ATOM 2299 C C . GLU A 1 281 ? 14.586 15.828 26.391 1 77.44 281 GLU A C 1
ATOM 2301 O O . GLU A 1 281 ? 14.445 15.516 27.578 1 77.44 281 GLU A O 1
ATOM 2306 N N . MET A 1 282 ? 15.648 15.609 25.75 1 84.69 282 MET A N 1
ATOM 2307 C CA . MET A 1 282 ? 16.812 15.016 26.406 1 84.69 282 MET A CA 1
ATOM 2308 C C . MET A 1 282 ? 17.344 15.922 27.516 1 84.69 282 MET A C 1
ATOM 2310 O O . MET A 1 282 ? 17.672 15.445 28.609 1 84.69 282 MET A O 1
ATOM 2314 N N . LEU A 1 283 ? 17.375 17.156 27.219 1 84.88 283 LEU A N 1
ATOM 2315 C CA . LEU A 1 283 ? 17.859 18.125 28.203 1 84.88 283 LEU A CA 1
ATOM 2316 C C . LEU A 1 283 ? 16.922 18.172 29.406 1 84.88 283 LEU A C 1
ATOM 2318 O O . LEU A 1 283 ? 17.375 18.312 30.547 1 84.88 283 LEU A O 1
ATOM 2322 N N . ALA A 1 284 ? 15.664 18.125 29.109 1 80.06 284 ALA A N 1
ATOM 2323 C CA . ALA A 1 284 ? 14.688 18.109 30.203 1 80.06 284 ALA A CA 1
ATOM 2324 C C . ALA A 1 284 ? 14.883 16.875 31.078 1 80.06 284 ALA A C 1
ATOM 2326 O O . ALA A 1 284 ? 14.758 16.969 32.312 1 80.06 284 ALA A O 1
ATOM 2327 N N . LYS A 1 285 ? 15.195 15.805 30.531 1 82.38 285 LYS A N 1
ATOM 2328 C CA . LYS A 1 285 ? 15.445 14.586 31.281 1 82.38 285 LYS A CA 1
ATOM 2329 C C . LYS A 1 285 ? 16.719 14.703 32.125 1 82.38 285 LYS A C 1
ATOM 2331 O O . LYS A 1 285 ? 16.797 14.156 33.219 1 82.38 285 LYS A O 1
ATOM 2336 N N . VAL A 1 286 ? 17.688 15.359 31.625 1 84.81 286 VAL A N 1
ATOM 2337 C CA . VAL A 1 286 ? 18.922 15.609 32.375 1 84.81 286 VAL A CA 1
ATOM 2338 C C . VAL A 1 286 ? 18.594 16.422 33.656 1 84.81 286 VAL A C 1
ATOM 2340 O O . VAL A 1 286 ? 19.125 16.141 34.719 1 84.81 286 VAL A O 1
ATOM 2343 N N . ALA A 1 287 ? 17.719 17.312 33.469 1 83 287 ALA A N 1
ATOM 2344 C CA . ALA A 1 287 ? 17.328 18.156 34.594 1 83 287 ALA A CA 1
ATOM 2345 C C . ALA A 1 287 ? 16.578 17.359 35.656 1 83 287 ALA A C 1
ATOM 2347 O O . ALA A 1 287 ? 16.594 17.703 36.844 1 83 287 ALA A O 1
ATOM 2348 N N . GLU A 1 288 ? 15.961 16.312 35.219 1 78.31 288 GLU A N 1
ATOM 2349 C CA . GLU A 1 288 ? 15.18 15.492 36.125 1 78.31 288 GLU A CA 1
ATOM 2350 C C . GLU A 1 288 ? 16.047 14.422 36.781 1 78.31 288 GLU A C 1
ATOM 2352 O O . GLU A 1 288 ? 15.648 13.812 37.781 1 78.31 288 GLU A O 1
ATOM 2357 N N . ASP A 1 289 ? 17.203 14.25 36.188 1 76.19 289 ASP A N 1
ATOM 2358 C CA . ASP A 1 289 ? 18.109 13.234 36.688 1 76.19 289 ASP A CA 1
ATOM 2359 C C . ASP A 1 289 ? 18.594 13.602 38.094 1 76.19 289 ASP A C 1
ATOM 2361 O O . ASP A 1 289 ? 19.016 14.727 38.344 1 76.19 289 ASP A O 1
ATOM 2365 N N . SER A 1 290 ? 18.438 12.75 39.125 1 68.62 290 SER A N 1
ATOM 2366 C CA . SER A 1 290 ? 18.75 12.977 40.531 1 68.62 290 SER A CA 1
ATOM 2367 C C . SER A 1 290 ? 20.25 13.219 40.719 1 68.62 290 SER A C 1
ATOM 2369 O O . SER A 1 290 ? 20.656 13.844 41.719 1 68.62 290 SER A O 1
ATOM 2371 N N . THR A 1 291 ? 21.109 12.75 39.812 1 74.25 291 THR A N 1
ATOM 2372 C CA . THR A 1 291 ? 22.547 12.852 39.969 1 74.25 291 THR A CA 1
ATOM 2373 C C . THR A 1 291 ? 23.031 14.25 39.562 1 74.25 291 THR A C 1
ATOM 2375 O O . THR A 1 291 ? 24.188 14.609 39.875 1 74.25 291 THR A O 1
ATOM 2378 N N . VAL A 1 292 ? 22.172 15.039 39 1 81.88 292 VAL A N 1
ATOM 2379 C CA . VAL A 1 292 ? 22.562 16.359 38.5 1 81.88 292 VAL A CA 1
ATOM 2380 C C . VAL A 1 292 ? 22.391 17.391 39.594 1 81.88 292 VAL A C 1
ATOM 2382 O O . VAL A 1 292 ? 21.422 17.359 40.344 1 81.88 292 VAL A O 1
ATOM 2385 N N . CYS A 1 293 ? 23.422 18.219 39.75 1 81.88 293 CYS A N 1
ATOM 2386 C CA . CYS A 1 293 ? 23.422 19.203 40.812 1 81.88 293 CYS A CA 1
ATOM 2387 C C . CYS A 1 293 ? 22.359 20.266 40.594 1 81.88 293 CYS A C 1
ATOM 2389 O O . CYS A 1 293 ? 21.922 20.469 39.438 1 81.88 293 CYS A O 1
ATOM 2391 N N . ASP A 1 294 ? 21.938 20.938 41.594 1 84.25 294 ASP A N 1
ATOM 2392 C CA . ASP A 1 294 ? 20.859 21.922 41.531 1 84.25 294 ASP A CA 1
ATOM 2393 C C . ASP A 1 294 ? 21.234 23.094 40.656 1 84.25 294 ASP A C 1
ATOM 2395 O O . ASP A 1 294 ? 20.391 23.688 39.969 1 84.25 294 ASP A O 1
ATOM 2399 N N . ARG A 1 295 ? 22.5 23.312 40.688 1 84 295 ARG A N 1
ATOM 2400 C CA . ARG A 1 295 ? 22.953 24.422 39.844 1 84 295 ARG A CA 1
ATOM 2401 C C . ARG A 1 295 ? 22.719 24.094 38.375 1 84 295 ARG A C 1
ATOM 2403 O O . ARG A 1 295 ? 22.234 24.953 37.625 1 84 295 ARG A O 1
ATOM 2410 N N . GLU A 1 296 ? 23.047 22.922 38 1 86.38 296 GLU A N 1
ATOM 2411 C CA . GLU A 1 296 ? 22.875 22.5 36.625 1 86.38 296 GLU A CA 1
ATOM 2412 C C . GLU A 1 296 ? 21.391 22.422 36.25 1 86.38 296 GLU A C 1
ATOM 2414 O O . GLU A 1 296 ? 21.016 22.781 35.125 1 86.38 296 GLU A O 1
ATOM 2419 N N . LYS A 1 297 ? 20.609 22.031 37.156 1 87.06 297 LYS A N 1
ATOM 2420 C CA . LYS A 1 297 ? 19.172 22 36.938 1 87.06 297 LYS A CA 1
ATOM 2421 C C . LYS A 1 297 ? 18.609 23.391 36.656 1 87.06 297 LYS A C 1
ATOM 2423 O O . LYS A 1 297 ? 17.734 23.578 35.812 1 87.06 297 LYS A O 1
ATOM 2428 N N . ARG A 1 298 ? 19.125 24.297 37.406 1 85.12 298 ARG A N 1
ATOM 2429 C CA . ARG A 1 298 ? 18.688 25.672 37.219 1 85.12 298 ARG A CA 1
ATOM 2430 C C . ARG A 1 298 ? 19.109 26.219 35.875 1 85.12 298 ARG A C 1
ATOM 2432 O O . ARG A 1 298 ? 18.375 26.953 35.219 1 85.12 298 ARG A O 1
ATOM 2439 N N . GLU A 1 299 ? 20.234 25.797 35.469 1 86.25 299 GLU A N 1
ATOM 2440 C CA . GLU A 1 299 ? 20.734 26.266 34.156 1 86.25 299 GLU A CA 1
ATOM 2441 C C . GLU A 1 299 ? 19.906 25.688 33.031 1 86.25 299 GLU A C 1
ATOM 2443 O O . GLU A 1 299 ? 19.641 26.391 32.031 1 86.25 299 GLU A O 1
ATOM 2448 N N . ILE A 1 300 ? 19.578 24.531 33.188 1 86.31 300 ILE A N 1
ATOM 2449 C CA . ILE A 1 300 ? 18.766 23.906 32.156 1 86.31 300 ILE A CA 1
ATOM 2450 C C . ILE A 1 300 ? 17.391 24.547 32.125 1 86.31 300 ILE A C 1
ATOM 2452 O O . ILE A 1 300 ? 16.828 24.781 31.047 1 86.31 300 ILE A O 1
ATOM 2456 N N . ARG A 1 301 ? 16.844 24.844 33.219 1 81.69 301 ARG A N 1
ATOM 2457 C CA . ARG A 1 301 ? 15.555 25.531 33.281 1 81.69 301 ARG A CA 1
ATOM 2458 C C . ARG A 1 301 ? 15.648 26.922 32.625 1 81.69 301 ARG A C 1
ATOM 2460 O O . ARG A 1 301 ? 14.695 27.375 32 1 81.69 301 ARG A O 1
ATOM 2467 N N . ALA A 1 302 ? 16.781 27.406 32.812 1 82.5 302 ALA A N 1
ATOM 2468 C CA . ALA A 1 302 ? 17 28.734 32.219 1 82.5 302 ALA A CA 1
ATOM 2469 C C . ALA A 1 302 ? 17.062 28.641 30.703 1 82.5 302 ALA A C 1
ATOM 2471 O O . ALA A 1 302 ? 16.734 29.609 30.016 1 82.5 302 ALA A O 1
ATOM 2472 N N . VAL A 1 303 ? 17.5 27.531 30.234 1 83.94 303 VAL A N 1
ATOM 2473 C CA . VAL A 1 303 ? 17.531 27.344 28.781 1 83.94 303 VAL A CA 1
ATOM 2474 C C . VAL A 1 303 ? 16.109 27.438 28.219 1 83.94 303 VAL A C 1
ATOM 2476 O O . VAL A 1 303 ? 15.875 28.078 27.203 1 83.94 303 VAL A O 1
ATOM 2479 N N . PHE A 1 304 ? 15.172 26.906 28.875 1 76.12 304 PHE A N 1
ATOM 2480 C CA . PHE A 1 304 ? 13.789 26.906 28.406 1 76.12 304 PHE A CA 1
ATOM 2481 C C . PHE A 1 304 ? 13.234 28.328 28.359 1 76.12 304 PHE A C 1
ATOM 2483 O O . PHE A 1 304 ? 12.516 28.688 27.422 1 76.12 304 PHE A O 1
ATOM 2490 N N . LYS A 1 305 ? 13.664 29.016 29.328 1 72.31 305 LYS A N 1
ATOM 2491 C CA . LYS A 1 305 ? 13.234 30.406 29.375 1 72.31 305 LYS A CA 1
ATOM 2492 C C . LYS A 1 305 ? 13.891 31.219 28.25 1 72.31 305 LYS A C 1
ATOM 2494 O O . LYS A 1 305 ? 13.266 32.125 27.688 1 72.31 305 LYS A O 1
ATOM 2499 N N . SER A 1 306 ? 15.062 30.812 28.047 1 77.25 306 SER A N 1
ATOM 2500 C CA . SER A 1 306 ? 15.812 31.562 27.047 1 77.25 306 SER A CA 1
ATOM 2501 C C . SER A 1 306 ? 15.328 31.25 25.625 1 77.25 306 SER A C 1
ATOM 2503 O O . SER A 1 306 ? 15.43 32.094 24.734 1 77.25 306 SER A O 1
ATOM 2505 N N . ILE A 1 307 ? 14.766 30.109 25.422 1 79.19 307 ILE A N 1
ATOM 2506 C CA . ILE A 1 307 ? 14.336 29.719 24.094 1 79.19 307 ILE A CA 1
ATOM 2507 C C . ILE A 1 307 ? 12.898 30.156 23.859 1 79.19 307 ILE A C 1
ATOM 2509 O O . ILE A 1 307 ? 12.516 30.5 22.734 1 79.19 307 ILE A O 1
ATOM 2513 N N . LYS A 1 308 ? 12.109 30.156 24.906 1 78.88 308 LYS A N 1
ATOM 2514 C CA . LYS A 1 308 ? 10.703 30.547 24.781 1 78.88 308 LYS A CA 1
ATOM 2515 C C . LYS A 1 308 ? 10.516 32.031 25.109 1 78.88 308 LYS A C 1
ATOM 2517 O O . LYS A 1 308 ? 9.781 32.375 26.047 1 78.88 308 LYS A O 1
ATOM 2522 N N . GLN A 1 309 ? 11.062 32.812 24.266 1 80.62 309 GLN A N 1
ATOM 2523 C CA . GLN A 1 309 ? 11.023 34.25 24.484 1 80.62 309 GLN A CA 1
ATOM 2524 C C . GLN A 1 309 ? 9.656 34.812 24.125 1 80.62 309 GLN A C 1
ATOM 2526 O O . GLN A 1 309 ? 8.93 34.25 23.312 1 80.62 309 GLN A O 1
ATOM 2531 N N . SER A 1 310 ? 9.406 35.906 24.797 1 83.94 310 SER A N 1
ATOM 2532 C CA . SER A 1 310 ? 8.172 36.625 24.484 1 83.94 310 SER A CA 1
ATOM 2533 C C . SER A 1 310 ? 8.258 37.281 23.125 1 83.94 310 SER A C 1
ATOM 2535 O O . SER A 1 310 ? 9.344 37.469 22.594 1 83.94 310 SER A O 1
ATOM 2537 N N . ILE A 1 311 ? 7.125 37.594 22.562 1 88.75 311 ILE A N 1
ATOM 2538 C CA . ILE A 1 311 ? 7.074 38.219 21.25 1 88.75 311 ILE A CA 1
ATOM 2539 C C . ILE A 1 311 ? 7.805 39.562 21.297 1 88.75 311 ILE A C 1
ATOM 2541 O O . ILE A 1 311 ? 8.43 39.969 20.312 1 88.75 311 ILE A O 1
ATOM 2545 N N . ASN A 1 312 ? 7.715 40.25 22.453 1 88.81 312 ASN A N 1
ATOM 2546 C CA . ASN A 1 312 ? 8.414 41.5 22.578 1 88.81 312 ASN A CA 1
ATOM 2547 C C . ASN A 1 312 ? 9.922 41.344 22.438 1 88.81 312 ASN A C 1
ATOM 2549 O O . ASN A 1 312 ? 10.555 42.094 21.688 1 88.81 312 ASN A O 1
ATOM 2553 N N . GLN A 1 313 ? 10.445 40.469 23.141 1 87.94 313 GLN A N 1
ATOM 2554 C CA . GLN A 1 313 ? 11.883 40.188 23.047 1 87.94 313 GLN A CA 1
ATOM 2555 C C . GLN A 1 313 ? 12.266 39.719 21.656 1 87.94 313 GLN A C 1
ATOM 2557 O O . GLN A 1 313 ? 13.305 40.125 21.125 1 87.94 313 GLN A O 1
ATOM 2562 N N . ARG A 1 314 ? 11.516 38.938 21.062 1 90.31 314 ARG A N 1
ATOM 2563 C CA . ARG A 1 314 ? 11.781 38.406 19.734 1 90.31 314 ARG A CA 1
ATOM 2564 C C . ARG A 1 314 ? 11.82 39.531 18.703 1 90.31 314 ARG A C 1
ATOM 2566 O O . ARG A 1 314 ? 12.719 39.562 17.859 1 90.31 314 ARG A O 1
ATOM 2573 N N . LEU A 1 315 ? 10.836 40.375 18.781 1 91.69 315 LEU A N 1
ATOM 2574 C CA . LEU A 1 315 ? 10.75 41.438 17.797 1 91.69 315 LEU A CA 1
ATOM 2575 C C . LEU A 1 315 ? 11.898 42.438 17.984 1 91.69 315 LEU A C 1
ATOM 2577 O O . LEU A 1 315 ? 12.391 43 17 1 91.69 315 LEU A O 1
ATOM 2581 N N . GLN A 1 316 ? 12.266 42.656 19.219 1 90.38 316 GLN A N 1
ATOM 2582 C CA . GLN A 1 316 ? 13.391 43.562 19.469 1 90.38 316 GLN A CA 1
ATOM 2583 C C . GLN A 1 316 ? 14.68 43 18.859 1 90.38 316 GLN A C 1
ATOM 2585 O O . GLN A 1 316 ? 15.422 43.719 18.203 1 90.38 316 GLN A O 1
ATOM 2590 N N . GLU A 1 317 ? 14.898 41.781 19.141 1 90.88 317 GLU A N 1
ATOM 2591 C CA . GLU A 1 317 ? 16.094 41.156 18.578 1 90.88 317 GLU A CA 1
ATOM 2592 C C . GLU A 1 317 ? 16.031 41.094 17.062 1 90.88 317 GLU A C 1
ATOM 2594 O O . GLU A 1 317 ? 17.031 41.281 16.375 1 90.88 317 GLU A O 1
ATOM 2599 N N . ALA A 1 318 ? 14.891 40.812 16.547 1 93.81 318 ALA A N 1
ATOM 2600 C CA . ALA A 1 318 ? 14.711 40.781 15.102 1 93.81 318 ALA A CA 1
ATOM 2601 C C . ALA A 1 318 ? 14.953 42.125 14.469 1 93.81 318 ALA A C 1
ATOM 2603 O O . ALA A 1 318 ? 15.523 42.25 13.383 1 93.81 318 ALA A O 1
ATOM 2604 N N . GLN A 1 319 ? 14.484 43.094 15.148 1 94.12 319 GLN A N 1
ATOM 2605 C CA . GLN A 1 319 ? 14.672 44.469 14.656 1 94.12 319 GLN A CA 1
ATOM 2606 C C . GLN A 1 319 ? 16.156 44.812 14.562 1 94.12 319 GLN A C 1
ATOM 2608 O O . GLN A 1 319 ? 16.594 45.438 13.602 1 94.12 319 GLN A O 1
ATOM 2613 N N . LYS A 1 320 ? 16.875 44.469 15.57 1 93 320 LYS A N 1
ATOM 2614 C CA . LYS A 1 320 ? 18.328 44.688 15.547 1 93 320 LYS A CA 1
ATOM 2615 C C . LYS A 1 320 ? 18.969 43.969 14.359 1 93 320 LYS A C 1
ATOM 2617 O O . LYS A 1 320 ? 19.797 44.562 13.656 1 93 320 LYS A O 1
ATOM 2622 N N . THR A 1 321 ? 18.594 42.781 14.211 1 93.12 321 THR A N 1
ATOM 2623 C CA . THR A 1 321 ? 19.141 42 13.102 1 93.12 321 THR A CA 1
ATOM 2624 C C . THR A 1 321 ? 18.734 42.594 11.766 1 93.12 321 THR A C 1
ATOM 2626 O O . THR A 1 321 ? 19.562 42.719 10.852 1 93.12 321 THR A O 1
ATOM 2629 N N . ALA A 1 322 ? 17.516 42.969 11.664 1 96.25 322 ALA A N 1
ATOM 2630 C CA . ALA A 1 322 ? 17.031 43.562 10.43 1 96.25 322 ALA A CA 1
ATOM 2631 C C . ALA A 1 322 ? 17.766 44.844 10.109 1 96.25 322 ALA A C 1
ATOM 2633 O O . ALA A 1 322 ? 18.141 45.094 8.953 1 96.25 322 ALA A O 1
ATOM 2634 N N . SER A 1 323 ? 17.969 45.656 11.102 1 95.69 323 SER A N 1
ATOM 2635 C CA . SER A 1 323 ? 18.688 46.906 10.906 1 95.69 323 SER A CA 1
ATOM 2636 C C . SER A 1 323 ? 20.109 46.656 10.43 1 95.69 323 SER A C 1
ATOM 2638 O O . SER A 1 323 ? 20.625 47.406 9.578 1 95.69 323 SER A O 1
ATOM 2640 N N . TRP A 1 324 ? 20.656 45.688 10.992 1 92.75 324 TRP A N 1
ATOM 2641 C CA . TRP A 1 324 ? 22 45.312 10.57 1 92.75 324 TRP A CA 1
ATOM 2642 C C . TRP A 1 324 ? 22.016 44.906 9.102 1 92.75 324 TRP A C 1
ATOM 2644 O O . TRP A 1 324 ? 22.875 45.375 8.336 1 92.75 324 TRP A O 1
ATOM 2654 N N . ILE A 1 325 ? 21.156 44.094 8.664 1 93.88 325 ILE A N 1
ATOM 2655 C CA . ILE A 1 325 ? 21.094 43.625 7.289 1 93.88 325 ILE A CA 1
ATOM 2656 C C . ILE A 1 325 ? 20.766 44.781 6.352 1 93.88 325 ILE A C 1
ATOM 2658 O O . ILE A 1 325 ? 21.328 44.875 5.262 1 93.88 325 ILE A O 1
ATOM 2662 N N . LEU A 1 326 ? 19.812 45.594 6.758 1 95.56 326 LEU A N 1
ATOM 2663 C CA . LEU A 1 326 ? 19.438 46.75 5.945 1 95.56 326 LEU A CA 1
ATOM 2664 C C . LEU A 1 326 ? 20.641 47.656 5.684 1 95.56 326 LEU A C 1
ATOM 2666 O O . LEU A 1 326 ? 20.844 48.094 4.559 1 95.56 326 LEU A O 1
ATOM 2670 N N . THR A 1 327 ? 21.406 47.875 6.664 1 94 327 THR A N 1
ATOM 2671 C CA . THR A 1 327 ? 22.562 48.75 6.547 1 94 327 THR A CA 1
ATOM 2672 C C . THR A 1 327 ? 23.688 48.062 5.754 1 94 327 THR A C 1
ATOM 2674 O O . THR A 1 327 ? 24.219 48.625 4.809 1 94 327 THR A O 1
ATOM 2677 N N . LYS A 1 328 ? 24 46.875 6.094 1 90.94 328 LYS A N 1
ATOM 2678 C CA . LYS A 1 328 ? 25.156 46.188 5.539 1 90.94 328 LYS A CA 1
ATOM 2679 C C . LYS A 1 328 ? 24.875 45.656 4.141 1 90.94 328 LYS A C 1
ATOM 2681 O O . LYS A 1 328 ? 25.719 45.719 3.252 1 90.94 328 LYS A O 1
ATOM 2686 N N . THR A 1 329 ? 23.75 45.125 3.965 1 91.88 329 THR A N 1
ATOM 2687 C CA . THR A 1 329 ? 23.453 44.438 2.713 1 91.88 329 THR A CA 1
ATOM 2688 C C . THR A 1 329 ? 22.766 45.375 1.729 1 91.88 329 THR A C 1
ATOM 2690 O O . THR A 1 329 ? 23.062 45.375 0.532 1 91.88 329 THR A O 1
ATOM 2693 N N . TYR A 1 330 ? 21.875 46.25 2.186 1 93.81 330 TYR A N 1
ATOM 2694 C CA . TYR A 1 330 ? 21.047 47.031 1.277 1 93.81 330 TYR A CA 1
ATOM 2695 C C . TYR A 1 330 ? 21.469 48.5 1.309 1 93.81 330 TYR A C 1
ATOM 2697 O O . TYR A 1 330 ? 20.969 49.312 0.526 1 93.81 330 TYR A O 1
ATOM 2705 N N . GLY A 1 331 ? 22.281 48.938 2.172 1 93 331 GLY A N 1
ATOM 2706 C CA . GLY A 1 331 ? 22.766 50.312 2.258 1 93 331 GLY A CA 1
ATOM 2707 C C . GLY A 1 331 ? 21.719 51.281 2.791 1 93 331 GLY A C 1
ATOM 2708 O O . GLY A 1 331 ? 21.719 52.469 2.436 1 93 331 GLY A O 1
ATOM 2709 N N . ILE A 1 332 ? 20.812 50.75 3.508 1 94.12 332 ILE A N 1
ATOM 2710 C CA . ILE A 1 332 ? 19.75 51.562 4.078 1 94.12 332 ILE A CA 1
ATOM 2711 C C . ILE A 1 332 ? 20.062 51.875 5.543 1 94.12 332 ILE A C 1
ATOM 2713 O O . ILE A 1 332 ? 20.188 50.938 6.355 1 94.12 332 ILE A O 1
ATOM 2717 N N . SER A 1 333 ? 20.078 53.094 5.93 1 90.5 333 SER A N 1
ATOM 2718 C CA . SER A 1 333 ? 20.531 53.469 7.266 1 90.5 333 SER A CA 1
ATOM 2719 C C . SER A 1 333 ? 19.344 53.625 8.219 1 90.5 333 SER A C 1
ATOM 2721 O O . SER A 1 333 ? 19.516 53.656 9.438 1 90.5 333 SER A O 1
ATOM 2723 N N . SER A 1 334 ? 18.156 53.719 7.746 1 90.88 334 SER A N 1
ATOM 2724 C CA . SER A 1 334 ? 17 53.875 8.609 1 90.88 334 SER A CA 1
ATOM 2725 C C . SER A 1 334 ? 16.75 52.625 9.438 1 90.88 334 SER A C 1
ATOM 2727 O O . SER A 1 334 ? 16.938 51.5 8.953 1 90.88 334 SER A O 1
ATOM 2729 N N . PRO A 1 335 ? 16.438 52.875 10.672 1 90.94 335 PRO A N 1
ATOM 2730 C CA . PRO A 1 335 ? 16.172 51.688 11.508 1 90.94 335 PRO A CA 1
ATOM 2731 C C . PRO A 1 335 ? 14.984 50.875 11 1 90.94 335 PRO A C 1
ATOM 2733 O O . PRO A 1 335 ? 14 51.438 10.508 1 90.94 335 PRO A O 1
ATOM 2736 N N . ALA A 1 336 ? 15.164 49.562 11.117 1 93.69 336 ALA A N 1
ATOM 2737 C CA . ALA A 1 336 ? 14.094 48.656 10.711 1 93.69 336 ALA A CA 1
ATOM 2738 C C . ALA A 1 336 ? 12.922 48.75 11.688 1 93.69 336 ALA A C 1
ATOM 2740 O O . ALA A 1 336 ? 13.117 48.812 12.898 1 93.69 336 ALA A O 1
ATOM 2741 N N . ILE A 1 337 ? 11.766 48.812 11.188 1 90.56 337 ILE A N 1
ATOM 2742 C CA . ILE A 1 337 ? 10.547 48.844 11.992 1 90.56 337 ILE A CA 1
ATOM 2743 C C . ILE A 1 337 ? 9.656 47.656 11.602 1 90.56 337 ILE A C 1
ATOM 2745 O O . ILE A 1 337 ? 9.461 47.406 10.422 1 90.56 337 ILE A O 1
ATOM 2749 N N . ALA A 1 338 ? 9.18 47 12.664 1 92.81 338 ALA A N 1
ATOM 2750 C CA . ALA A 1 338 ? 8.297 45.875 12.398 1 92.81 338 ALA A CA 1
ATOM 2751 C C . ALA A 1 338 ? 7.059 46.312 11.617 1 92.81 338 ALA A C 1
ATOM 2753 O O . ALA A 1 338 ? 6.523 47.406 11.852 1 92.81 338 ALA A O 1
ATOM 2754 N N . LEU A 1 339 ? 6.617 45.469 10.766 1 93.25 339 LEU A N 1
ATOM 2755 C CA . LEU A 1 339 ? 5.5 45.781 9.883 1 93.25 339 LEU A CA 1
ATOM 2756 C C . LEU A 1 339 ? 4.184 45.781 10.656 1 93.25 339 LEU A C 1
ATOM 2758 O O . LEU A 1 339 ? 3.814 44.781 11.273 1 93.25 339 LEU A O 1
ATOM 2762 N N . SER A 1 340 ? 3.508 46.875 10.664 1 92.06 340 SER A N 1
ATOM 2763 C CA . SER A 1 340 ? 2.162 46.969 11.211 1 92.06 340 SER A CA 1
ATOM 2764 C C . SER A 1 340 ? 1.105 46.844 10.125 1 92.06 340 SER A C 1
ATOM 2766 O O . SER A 1 340 ? 1.167 47.531 9.094 1 92.06 340 SER A O 1
ATOM 2768 N N . CYS A 1 341 ? 0.22 45.938 10.344 1 90.88 341 CYS A N 1
ATOM 2769 C CA . CYS A 1 341 ? -0.83 45.656 9.367 1 90.88 341 CYS A CA 1
ATOM 2770 C C . CYS A 1 341 ? -2.211 45.812 9.992 1 90.88 341 CYS A C 1
ATOM 2772 O O . CYS A 1 341 ? -2.365 45.656 11.211 1 90.88 341 CYS A O 1
ATOM 2774 N N . ASP A 1 342 ? -3.109 46.156 9.102 1 90.56 342 ASP A N 1
ATOM 2775 C CA . ASP A 1 342 ? -4.508 46.156 9.523 1 90.56 342 ASP A CA 1
ATOM 2776 C C . ASP A 1 342 ? -5.086 44.75 9.508 1 90.56 342 ASP A C 1
ATOM 2778 O O . ASP A 1 342 ? -4.953 44 8.523 1 90.56 342 ASP A O 1
ATOM 2782 N N . GLY A 1 343 ? -5.562 44.344 10.672 1 93.12 343 GLY A N 1
ATOM 2783 C CA . GLY A 1 343 ? -6.211 43.062 10.781 1 93.12 343 GLY A CA 1
ATOM 2784 C C . GLY A 1 343 ? -7.574 43.125 11.453 1 93.12 343 GLY A C 1
ATOM 2785 O O . GLY A 1 343 ? -8.141 44.219 11.602 1 93.12 343 GLY A O 1
ATOM 2786 N N . TYR A 1 344 ? -8.195 41.969 11.633 1 94.12 344 TYR A N 1
ATOM 2787 C CA . TYR A 1 344 ? -9.508 41.844 12.25 1 94.12 344 TYR A CA 1
ATOM 2788 C C . TYR A 1 344 ? -9.5 40.812 13.359 1 94.12 344 TYR A C 1
ATOM 2790 O O . TYR A 1 344 ? -8.609 39.969 13.406 1 94.12 344 TYR A O 1
ATOM 2798 N N . LEU A 1 345 ? -10.391 40.969 14.297 1 94.31 345 LEU A N 1
ATOM 2799 C CA . LEU A 1 345 ? -10.664 39.938 15.305 1 94.31 345 LEU A CA 1
ATOM 2800 C C . LEU A 1 345 ? -11.969 39.219 14.992 1 94.31 345 LEU A C 1
ATOM 2802 O O . LEU A 1 345 ? -13.047 39.812 15.039 1 94.31 345 LEU A O 1
ATOM 2806 N N . LEU A 1 346 ? -11.883 37.969 14.719 1 94.19 346 LEU A N 1
ATOM 2807 C CA . LEU A 1 346 ? -13.055 37.188 14.359 1 94.19 346 LEU A CA 1
ATOM 2808 C C . LEU A 1 346 ? -13.844 36.781 15.602 1 94.19 346 LEU A C 1
ATOM 2810 O O . LEU A 1 346 ? -13.258 36.531 16.656 1 94.19 346 LEU A O 1
ATOM 2814 N N . PRO A 1 347 ? -15.141 36.719 15.453 1 91.75 347 PRO A N 1
ATOM 2815 C CA . PRO A 1 347 ? -15.938 36.25 16.594 1 91.75 347 PRO A CA 1
ATOM 2816 C C . PRO A 1 347 ? -15.695 34.781 16.906 1 91.75 347 PRO A C 1
ATOM 2818 O O . PRO A 1 347 ? -15.594 33.938 15.984 1 91.75 347 PRO A O 1
ATOM 2821 N N . ALA A 1 348 ? -15.664 34.469 18.172 1 91.69 348 ALA A N 1
ATOM 2822 C CA . ALA A 1 348 ? -15.453 33.094 18.594 1 91.69 348 ALA A CA 1
ATOM 2823 C C . ALA A 1 348 ? -16.656 32.219 18.234 1 91.69 348 ALA A C 1
ATOM 2825 O O . ALA A 1 348 ? -17.781 32.688 18.109 1 91.69 348 ALA A O 1
ATOM 2826 N N . ALA A 1 349 ? -16.375 30.953 18.094 1 92.94 349 ALA A N 1
ATOM 2827 C CA . ALA A 1 349 ? -17.438 30 17.766 1 92.94 349 ALA A CA 1
ATOM 2828 C C . ALA A 1 349 ? -18.328 29.734 18.984 1 92.94 349 ALA A C 1
ATOM 2830 O O . ALA A 1 349 ? -17.844 29.734 20.125 1 92.94 349 ALA A O 1
ATOM 2831 N N . LYS A 1 350 ? -19.531 29.562 18.719 1 94.19 350 LYS A N 1
ATOM 2832 C CA . LYS A 1 350 ? -20.453 29.094 19.75 1 94.19 350 LYS A CA 1
ATOM 2833 C C . LYS A 1 350 ? -20.578 27.578 19.734 1 94.19 350 LYS A C 1
ATOM 2835 O O . LYS A 1 350 ? -21.016 27 18.75 1 94.19 350 LYS A O 1
ATOM 2840 N N . LEU A 1 351 ? -20.203 26.984 20.812 1 96.25 351 LEU A N 1
ATOM 2841 C CA . LEU A 1 351 ? -20.281 25.531 20.938 1 96.25 351 LEU A CA 1
ATOM 2842 C C . LEU A 1 351 ? -21.609 25.094 21.547 1 96.25 351 LEU A C 1
ATOM 2844 O O . LEU A 1 351 ? -22.141 25.766 22.422 1 96.25 351 LEU A O 1
ATOM 2848 N N . LEU A 1 352 ? -22.125 24.016 21.047 1 97.75 352 LEU A N 1
ATOM 2849 C CA . LEU A 1 352 ? -23.422 23.531 21.484 1 97.75 352 LEU A CA 1
ATOM 2850 C C . LEU A 1 352 ? -23.328 22.094 22 1 97.75 352 LEU A C 1
ATOM 2852 O O . LEU A 1 352 ? -22.688 21.25 21.375 1 97.75 352 LEU A O 1
ATOM 2856 N N . ALA A 1 353 ? -23.891 21.859 23.125 1 97.75 353 ALA A N 1
ATOM 2857 C CA . ALA A 1 353 ? -23.969 20.516 23.703 1 97.75 353 ALA A CA 1
ATOM 2858 C C . ALA A 1 353 ? -25.328 19.891 23.453 1 97.75 353 ALA A C 1
ATOM 2860 O O . ALA A 1 353 ? -25.906 20.031 22.375 1 97.75 353 ALA A O 1
ATOM 2861 N N . ALA A 1 354 ? -25.828 19.016 24.359 1 97.56 354 ALA A N 1
ATOM 2862 C CA . ALA A 1 354 ? -27.125 18.344 24.203 1 97.56 354 ALA A CA 1
ATOM 2863 C C . ALA A 1 354 ? -28.25 19.344 24.047 1 97.56 354 ALA A C 1
ATOM 2865 O O . ALA A 1 354 ? -28.266 20.391 24.719 1 97.56 354 ALA A O 1
ATOM 2866 N N . ASN A 1 355 ? -29.188 19.125 23.125 1 95.31 355 ASN A N 1
ATOM 2867 C CA . ASN A 1 355 ? -30.359 19.953 22.875 1 95.31 355 ASN A CA 1
ATOM 2868 C C . ASN A 1 355 ? -29.969 21.375 22.469 1 95.31 355 ASN A C 1
ATOM 2870 O O . ASN A 1 355 ? -30.641 22.328 22.844 1 95.31 355 ASN A O 1
ATOM 2874 N N . LYS A 1 356 ? -28.781 21.547 21.922 1 95.12 356 LYS A N 1
ATOM 2875 C CA . LYS A 1 356 ? -28.25 22.781 21.359 1 95.12 356 LYS A CA 1
ATOM 2876 C C . LYS A 1 356 ? -28.016 23.828 22.453 1 95.12 356 LYS A C 1
ATOM 2878 O O . LYS A 1 356 ? -28.188 25.031 22.234 1 95.12 356 LYS A O 1
ATOM 2883 N N . GLN A 1 357 ? -27.703 23.328 23.609 1 96.19 357 GLN A N 1
ATOM 2884 C CA . GLN A 1 357 ? -27.359 24.234 24.688 1 96.19 357 GLN A CA 1
ATOM 2885 C C . GLN A 1 357 ? -25.953 24.797 24.516 1 96.19 357 GLN A C 1
ATOM 2887 O O . GLN A 1 357 ? -25 24.031 24.297 1 96.19 357 GLN A O 1
ATOM 2892 N N . PRO A 1 358 ? -25.844 26.047 24.641 1 96.19 358 PRO A N 1
ATOM 2893 C CA . PRO A 1 358 ? -24.5 26.641 24.484 1 96.19 358 PRO A CA 1
ATOM 2894 C C . PRO A 1 358 ? -23.562 26.297 25.641 1 96.19 358 PRO A C 1
ATOM 2896 O O . PRO A 1 358 ? -24 26.25 26.797 1 96.19 358 PRO A O 1
ATOM 2899 N N . VAL A 1 359 ? -22.328 26.109 25.328 1 96.06 359 VAL A N 1
ATOM 2900 C CA . VAL A 1 359 ? -21.312 25.844 26.328 1 96.06 359 VAL A CA 1
ATOM 2901 C C . VAL A 1 359 ? -20.047 26.641 26.016 1 96.06 359 VAL A C 1
ATOM 2903 O O . VAL A 1 359 ? -19.828 27.031 24.875 1 96.06 359 VAL A O 1
ATOM 2906 N N . SER A 1 360 ? -19.234 26.891 27 1 91.88 360 SER A N 1
ATOM 2907 C CA . SER A 1 360 ? -18.016 27.656 26.812 1 91.88 360 SER A CA 1
ATOM 2908 C C . SER A 1 360 ? -16.844 26.766 26.406 1 91.88 360 SER A C 1
ATOM 2910 O O . SER A 1 360 ? -15.938 27.219 25.719 1 91.88 360 SER A O 1
ATOM 2912 N N . LYS A 1 361 ? -16.891 25.609 26.953 1 93.81 361 LYS A N 1
ATOM 2913 C CA . LYS A 1 361 ? -15.859 24.625 26.672 1 93.81 361 LYS A CA 1
ATOM 2914 C C . LYS A 1 361 ? -16.438 23.219 26.625 1 93.81 361 LYS A C 1
ATOM 2916 O O . LYS A 1 361 ? -17.547 22.984 27.125 1 93.81 361 LYS A O 1
ATOM 2921 N N . THR A 1 362 ? -15.75 22.312 26.062 1 95.44 362 THR A N 1
ATOM 2922 C CA . THR A 1 362 ? -16.234 20.953 25.891 1 95.44 362 THR A CA 1
ATOM 2923 C C . THR A 1 362 ? -16.5 20.297 27.234 1 95.44 362 THR A C 1
ATOM 2925 O O . THR A 1 362 ? -17.438 19.516 27.375 1 95.44 362 THR A O 1
ATOM 2928 N N . ALA A 1 363 ? -15.719 20.656 28.219 1 95.5 363 ALA A N 1
ATOM 2929 C CA . ALA A 1 363 ? -15.82 20.062 29.547 1 95.5 363 ALA A CA 1
ATOM 2930 C C . ALA A 1 363 ? -17.203 20.281 30.141 1 95.5 363 ALA A C 1
ATOM 2932 O O . ALA A 1 363 ? -17.641 19.531 31.016 1 95.5 363 ALA A O 1
ATOM 2933 N N . ASP A 1 364 ? -17.922 21.25 29.688 1 96.25 364 ASP A N 1
ATOM 2934 C CA . ASP A 1 364 ? -19.219 21.609 30.234 1 96.25 364 ASP A CA 1
ATOM 2935 C C . ASP A 1 364 ? -20.266 20.531 29.953 1 96.25 364 ASP A C 1
ATOM 2937 O O . ASP A 1 364 ? -21.344 20.547 30.531 1 96.25 364 ASP A O 1
ATOM 2941 N N . ILE A 1 365 ? -19.938 19.594 29.125 1 96.56 365 ILE A N 1
ATOM 2942 C CA . ILE A 1 365 ? -20.891 18.547 28.781 1 96.56 365 ILE A CA 1
ATOM 2943 C C . ILE A 1 365 ? -21.188 17.703 30 1 96.56 365 ILE A C 1
ATOM 2945 O O . ILE A 1 365 ? -22.219 17 30.047 1 96.56 365 ILE A O 1
ATOM 2949 N N . ARG A 1 366 ? -20.219 17.672 30.891 1 95.25 366 ARG A N 1
ATOM 2950 C CA . ARG A 1 366 ? -20.438 16.953 32.125 1 95.25 366 ARG A CA 1
ATOM 2951 C C . ARG A 1 366 ? -21.75 17.391 32.781 1 95.25 366 ARG A C 1
ATOM 2953 O O . ARG A 1 366 ? -22.453 16.578 33.406 1 95.25 366 ARG A O 1
ATOM 2960 N N . ASN A 1 367 ? -22.156 18.641 32.531 1 94.94 367 ASN A N 1
ATOM 2961 C CA . ASN A 1 367 ? -23.344 19.203 33.156 1 94.94 367 ASN A CA 1
ATOM 2962 C C . ASN A 1 367 ? -24.453 19.406 32.125 1 94.94 367 ASN A C 1
ATOM 2964 O O . ASN A 1 367 ? -25.594 19.719 32.5 1 94.94 367 ASN A O 1
ATOM 2968 N N . LYS A 1 368 ? -24.141 19.281 30.938 1 97.12 368 LYS A N 1
ATOM 2969 C CA . LYS A 1 368 ? -25.125 19.625 29.922 1 97.12 368 LYS A CA 1
ATOM 2970 C C . LYS A 1 368 ? -25.453 18.422 29.031 1 97.12 368 LYS A C 1
ATOM 2972 O O . LYS A 1 368 ? -26.469 18.422 28.328 1 97.12 368 LYS A O 1
ATOM 2977 N N . GLY A 1 369 ? -24.578 17.453 29 1 97.56 369 GLY A N 1
ATOM 2978 C CA . GLY A 1 369 ? -24.766 16.312 28.141 1 97.56 369 GLY A CA 1
ATOM 2979 C C . GLY A 1 369 ? -24.109 16.453 26.781 1 97.56 369 GLY A C 1
ATOM 2980 O O . GLY A 1 369 ? -23.734 17.562 26.391 1 97.56 369 GLY A O 1
ATOM 2981 N N . CYS A 1 370 ? -24.016 15.352 26.062 1 98.06 370 CYS A N 1
ATOM 2982 C CA . CYS A 1 370 ? -23.391 15.336 24.75 1 98.06 370 CYS A CA 1
ATOM 2983 C C . CYS A 1 370 ? -24.391 15.688 23.656 1 98.06 370 CYS A C 1
ATOM 2985 O O . CYS A 1 370 ? -25.578 15.391 23.797 1 98.06 370 CYS A O 1
ATOM 2987 N N . ALA A 1 371 ? -23.953 16.312 22.594 1 97.62 371 ALA A N 1
ATOM 2988 C CA . ALA A 1 371 ? -24.797 16.719 21.484 1 97.62 371 ALA A CA 1
ATOM 2989 C C . ALA A 1 371 ? -25.406 15.516 20.766 1 97.62 371 ALA A C 1
ATOM 2991 O O . ALA A 1 371 ? -26.547 15.562 20.312 1 97.62 371 ALA A O 1
ATOM 2992 N N . LYS A 1 372 ? -24.641 14.461 20.594 1 96.19 372 LYS A N 1
ATOM 2993 C CA . LYS A 1 372 ? -25.094 13.219 19.969 1 96.19 372 LYS A CA 1
ATOM 2994 C C . LYS A 1 372 ? -24.672 12.008 20.797 1 96.19 372 LYS A C 1
ATOM 2996 O O . LYS A 1 372 ? -23.562 11.977 21.328 1 96.19 372 LYS A O 1
ATOM 3001 N N . ILE A 1 373 ? -25.516 11.031 20.812 1 96.81 373 ILE A N 1
ATOM 3002 C CA . ILE A 1 373 ? -25.266 9.828 21.609 1 96.81 373 ILE A CA 1
ATOM 3003 C C . ILE A 1 373 ? -24.672 8.742 20.703 1 96.81 373 ILE A C 1
ATOM 3005 O O . ILE A 1 373 ? -25.016 8.648 19.531 1 96.81 373 ILE A O 1
ATOM 3009 N N . GLY A 1 374 ? -23.703 8 21.219 1 96.5 374 GLY A N 1
ATOM 3010 C CA . GLY A 1 374 ? -23.125 6.855 20.547 1 96.5 374 GLY A CA 1
ATOM 3011 C C . GLY A 1 374 ? -23.406 5.539 21.234 1 96.5 374 GLY A C 1
ATOM 3012 O O . GLY A 1 374 ? -24.531 5.285 21.672 1 96.5 374 GLY A O 1
ATOM 3013 N N . GLU A 1 375 ? -22.422 4.73 21.344 1 97.31 375 GLU A N 1
ATOM 3014 C CA . GLU A 1 375 ? -22.562 3.443 22.016 1 97.31 375 GLU A CA 1
ATOM 3015 C C . GLU A 1 375 ? -22.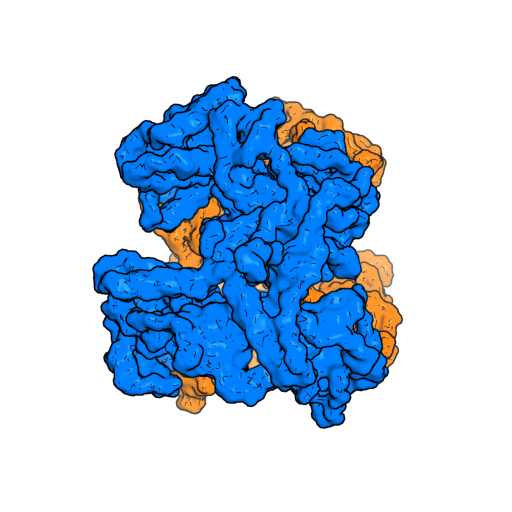859 3.625 23.5 1 97.31 375 GLU A C 1
ATOM 3017 O O . GLU A 1 375 ? -22.359 4.559 24.125 1 97.31 375 GLU A O 1
ATOM 3022 N N . THR A 1 376 ? -23.594 2.68 24.047 1 97.75 376 THR A N 1
ATOM 3023 C CA . THR A 1 376 ? -23.984 2.838 25.453 1 97.75 376 THR A CA 1
ATOM 3024 C C . THR A 1 376 ? -23.469 1.679 26.297 1 97.75 376 THR A C 1
ATOM 3026 O O . THR A 1 376 ? -23.734 1.617 27.5 1 97.75 376 THR A O 1
ATOM 3029 N N . SER A 1 377 ? -22.766 0.733 25.672 1 97.75 377 SER A N 1
ATOM 3030 C CA . SER A 1 377 ? -22.156 -0.377 26.391 1 97.75 377 SER A CA 1
ATOM 3031 C C . SER A 1 377 ? -20.625 -0.322 26.281 1 97.75 377 SER A C 1
ATOM 3033 O O . SER A 1 377 ? -20.078 -0.249 25.188 1 97.75 377 SER A O 1
ATOM 3035 N N . PHE A 1 378 ? -19.969 -0.339 27.453 1 98.12 378 PHE A N 1
ATOM 3036 C CA . PHE A 1 378 ? -18.516 -0.216 27.469 1 98.12 378 PHE A CA 1
ATOM 3037 C C . PHE A 1 378 ? -17.875 -1.392 28.188 1 98.12 378 PHE A C 1
ATOM 3039 O O . PHE A 1 378 ? -18.469 -1.954 29.109 1 98.12 378 PHE A O 1
ATOM 3046 N N . GLY A 1 379 ? -16.75 -1.795 27.688 1 98.12 379 GLY A N 1
ATOM 3047 C CA . GLY A 1 379 ? -15.914 -2.725 28.422 1 98.12 379 GLY A CA 1
ATOM 3048 C C . GLY A 1 379 ? -14.875 -2.035 29.297 1 98.12 379 GLY A C 1
ATOM 3049 O O . GLY A 1 379 ? -14.5 -0.892 29.031 1 98.12 379 GLY A O 1
ATOM 3050 N N . TYR A 1 380 ? -14.484 -2.689 30.438 1 97.88 380 TYR A N 1
ATOM 3051 C CA . TYR A 1 380 ? -13.445 -2.213 31.344 1 97.88 380 TYR A CA 1
ATOM 3052 C C . TYR A 1 380 ? -12.383 -3.279 31.547 1 97.88 380 TYR A C 1
ATOM 3054 O O . TYR A 1 380 ? -12.688 -4.395 31.984 1 97.88 380 TYR A O 1
ATOM 3062 N N . LEU A 1 381 ? -11.164 -3.014 31.094 1 97 381 LEU A N 1
ATOM 3063 C CA . LEU A 1 381 ? -10.039 -3.928 31.281 1 97 381 LEU A CA 1
ATOM 3064 C C . LEU A 1 381 ? -8.953 -3.293 32.125 1 97 381 LEU A C 1
ATOM 3066 O O . LEU A 1 381 ? -8.297 -2.338 31.719 1 97 381 LEU A O 1
ATOM 3070 N N . ASN A 1 382 ? -8.75 -3.775 33.344 1 96.12 382 ASN A N 1
ATOM 3071 C CA . ASN A 1 382 ? -7.73 -3.279 34.281 1 96.12 382 ASN A CA 1
ATOM 3072 C C . ASN A 1 382 ? -6.492 -4.172 34.281 1 96.12 382 ASN A C 1
ATOM 3074 O O . ASN A 1 382 ? -6.488 -5.238 34.875 1 96.12 382 ASN A O 1
ATOM 3078 N N . LEU A 1 383 ? -5.453 -3.777 33.688 1 92.88 383 LEU A N 1
ATOM 3079 C CA . LEU A 1 383 ? -4.215 -4.539 33.594 1 92.88 383 LEU A CA 1
ATOM 3080 C C . LEU A 1 383 ? -3.186 -4.023 34.594 1 92.88 383 LEU A C 1
ATOM 3082 O O . LEU A 1 383 ? -1.995 -4.32 34.5 1 92.88 383 LEU A O 1
ATOM 3086 N N . TYR A 1 384 ? -3.611 -3.207 35.625 1 89.44 384 TYR A N 1
ATOM 3087 C CA . TYR A 1 384 ? -2.729 -2.584 36.594 1 89.44 384 TYR A CA 1
ATOM 3088 C C . TYR A 1 384 ? -2.787 -3.318 37.938 1 89.44 384 TYR A C 1
ATOM 3090 O O . TYR A 1 384 ? -1.752 -3.705 38.469 1 89.44 384 TYR A O 1
ATOM 3098 N N . ASN A 1 385 ? -3.869 -3.527 38.719 1 86.75 385 ASN A N 1
ATOM 3099 C CA . ASN A 1 385 ? -3.93 -4.094 40.062 1 86.75 385 ASN A CA 1
ATOM 3100 C C . ASN A 1 385 ? -5.105 -5.059 40.219 1 86.75 385 ASN A C 1
ATOM 3102 O O . ASN A 1 385 ? -5.578 -5.297 41.312 1 86.75 385 ASN A O 1
ATOM 3106 N N . ASN A 1 386 ? -5.758 -5.648 39.219 1 87 386 ASN A N 1
ATOM 3107 C CA . ASN A 1 386 ? -6.805 -6.66 39.219 1 87 386 ASN A CA 1
ATOM 3108 C C . ASN A 1 386 ? -8.07 -6.18 39.906 1 87 386 ASN A C 1
ATOM 3110 O O . ASN A 1 386 ? -8.852 -6.988 40.406 1 87 386 ASN A O 1
ATOM 3114 N N . GLN A 1 387 ? -8.234 -4.898 40.156 1 90.94 387 GLN A N 1
ATOM 3115 C CA . GLN A 1 387 ? -9.469 -4.348 40.688 1 90.94 387 GLN A CA 1
ATOM 3116 C C . GLN A 1 387 ? -10.539 -4.219 39.625 1 90.94 387 GLN A C 1
ATOM 3118 O O . GLN A 1 387 ? -10.258 -3.734 38.5 1 90.94 387 GLN A O 1
ATOM 3123 N N . LEU A 1 388 ? -11.688 -4.621 39.875 1 93.88 388 LEU A N 1
ATOM 3124 C CA . LEU A 1 388 ? -12.773 -4.617 38.906 1 93.88 388 LEU A CA 1
ATOM 3125 C C . LEU A 1 388 ? -13.477 -3.264 38.875 1 93.88 388 LEU A C 1
ATOM 3127 O O . LEU A 1 388 ? -14.25 -2.977 37.969 1 93.88 388 LEU A O 1
ATOM 3131 N N . GLN A 1 389 ? -13.242 -2.449 39.844 1 92.38 389 GLN A N 1
ATOM 3132 C CA . GLN A 1 389 ? -13.914 -1.159 39.938 1 92.38 389 GLN A CA 1
ATOM 3133 C C . GLN A 1 389 ? -13.305 -0.153 38.969 1 92.38 389 GLN A C 1
ATOM 3135 O O . GLN A 1 389 ? -12.086 -0.061 38.844 1 92.38 389 GLN A O 1
ATOM 3140 N N . TYR A 1 390 ? -14.188 0.57 38.25 1 93.94 390 TYR A N 1
ATOM 3141 C CA . TYR A 1 390 ? -13.727 1.666 37.406 1 93.94 390 TYR A CA 1
ATOM 3142 C C . TYR A 1 390 ? -12.953 2.695 38.219 1 93.94 390 TYR A C 1
ATOM 3144 O O . TYR A 1 390 ? -13.211 2.871 39.406 1 93.94 390 TYR A O 1
ATOM 3152 N N . PRO A 1 391 ? -11.992 3.361 37.594 1 92.56 391 PRO A N 1
ATOM 3153 C CA . PRO A 1 391 ? -11.469 4.543 38.281 1 92.56 391 PRO A CA 1
ATOM 3154 C C . PRO A 1 391 ? -12.57 5.52 38.688 1 92.56 391 PRO A C 1
ATOM 3156 O O . PRO A 1 391 ? -13.406 5.887 37.875 1 92.56 391 PRO A O 1
ATOM 3159 N N . LEU A 1 392 ? -12.609 5.918 39.844 1 92.69 392 LEU A N 1
ATOM 3160 C CA . LEU A 1 392 ? -13.727 6.602 40.5 1 92.69 392 LEU A CA 1
ATOM 3161 C C . LEU A 1 392 ? -14.133 7.836 39.688 1 92.69 392 LEU A C 1
ATOM 3163 O O . LEU A 1 392 ? -15.32 8.023 39.375 1 92.69 392 LEU A O 1
ATOM 3167 N N . GLU A 1 393 ? -13.148 8.734 39.375 1 94.25 393 GLU A N 1
ATOM 3168 C CA . GLU A 1 393 ? -13.461 9.992 38.719 1 94.25 393 GLU A CA 1
ATOM 3169 C C . GLU A 1 393 ? -13.984 9.75 37.312 1 94.25 393 GLU A C 1
ATOM 3171 O O . GLU A 1 393 ? -14.828 10.5 36.812 1 94.25 393 GLU A O 1
ATOM 3176 N N . VAL A 1 394 ? -13.469 8.75 36.625 1 95.5 394 VAL A N 1
ATOM 3177 C CA . VAL A 1 394 ? -13.945 8.422 35.281 1 95.5 394 VAL A CA 1
ATOM 3178 C C . VAL A 1 394 ? -15.375 7.898 35.375 1 95.5 394 VAL A C 1
ATOM 3180 O O . VAL A 1 394 ? -16.234 8.289 34.562 1 95.5 394 VAL A O 1
ATOM 3183 N N . HIS A 1 395 ? -15.57 7.008 36.344 1 96 395 HIS A N 1
ATOM 3184 C CA . HIS A 1 395 ? -16.891 6.441 36.562 1 96 395 HIS A CA 1
ATOM 3185 C C . HIS A 1 395 ? -17.922 7.535 36.844 1 96 395 HIS A C 1
ATOM 3187 O O . HIS A 1 395 ? -19.016 7.535 36.25 1 96 395 HIS A O 1
ATOM 3193 N N . LYS A 1 396 ? -17.547 8.422 37.625 1 95.31 396 LYS A N 1
ATOM 3194 C CA . LYS A 1 396 ? -18.422 9.531 37.969 1 95.31 396 LYS A CA 1
ATOM 3195 C C . LYS A 1 396 ? -18.75 10.375 36.75 1 95.31 396 LYS A C 1
ATOM 3197 O O . LYS A 1 396 ? -19.906 10.75 36.531 1 95.31 396 LYS A O 1
ATOM 3202 N N . CYS A 1 397 ? -17.766 10.727 36.031 1 95.88 397 CYS A N 1
ATOM 3203 C CA . CYS A 1 397 ? -17.938 11.539 34.844 1 95.88 397 CYS A CA 1
ATOM 3204 C C . CYS A 1 397 ? -18.891 10.867 33.844 1 95.88 397 CYS A C 1
ATOM 3206 O O . CYS A 1 397 ? -19.781 11.516 33.312 1 95.88 397 CYS A O 1
ATOM 3208 N N . LEU A 1 398 ? -18.703 9.547 33.625 1 97.38 398 LEU A N 1
ATOM 3209 C CA . LEU A 1 398 ? -19.531 8.781 32.688 1 97.38 398 LEU A CA 1
ATOM 3210 C C . LEU A 1 398 ? -21 8.812 33.125 1 97.38 398 LEU A C 1
ATOM 3212 O O . LEU A 1 398 ? -21.891 9.047 32.312 1 97.38 398 LEU A O 1
ATOM 3216 N N . LEU A 1 399 ? -21.203 8.648 34.406 1 96.94 399 LEU A N 1
ATOM 3217 C CA . LEU A 1 399 ? -22.562 8.609 34.906 1 96.94 399 LEU A CA 1
ATOM 3218 C C . LEU A 1 399 ? -23.219 9.984 34.844 1 96.94 399 LEU A C 1
ATOM 3220 O O . LEU A 1 399 ? -24.406 10.094 34.531 1 96.94 399 LEU A O 1
ATOM 3224 N N . GLU A 1 400 ? -22.484 11 35.156 1 97 400 GLU A N 1
ATOM 3225 C CA . GLU A 1 400 ? -23.016 12.359 35.094 1 97 400 GLU A CA 1
ATOM 3226 C C . GLU A 1 400 ? -23.438 12.727 33.688 1 97 400 GLU A C 1
ATOM 3228 O O . GLU A 1 400 ? -24.531 13.258 33.469 1 97 400 GLU A O 1
ATOM 3233 N N . ILE A 1 401 ? -22.594 12.461 32.719 1 97.25 401 ILE A N 1
ATOM 3234 C CA . ILE A 1 401 ? -22.875 12.773 31.328 1 97.25 401 ILE A CA 1
ATOM 3235 C C . ILE A 1 401 ? -24.094 11.969 30.859 1 97.25 401 ILE A C 1
ATOM 3237 O O . ILE A 1 401 ? -25 12.508 30.219 1 97.25 401 ILE A O 1
ATOM 3241 N N . ALA A 1 402 ? -24.094 10.664 31.203 1 97.31 402 ALA A N 1
ATOM 3242 C CA . ALA A 1 402 ? -25.203 9.797 30.828 1 97.31 402 ALA A CA 1
ATOM 3243 C C . ALA A 1 402 ? -26.516 10.32 31.406 1 97.31 402 ALA A C 1
ATOM 3245 O O . ALA A 1 402 ? -27.547 10.312 30.719 1 97.31 402 ALA A O 1
ATOM 3246 N N . ASN A 1 403 ? -26.469 10.727 32.625 1 97.12 403 ASN A N 1
ATOM 3247 C CA . ASN A 1 403 ? -27.656 11.258 33.281 1 97.12 403 ASN A CA 1
ATOM 3248 C C . ASN A 1 403 ? -28.188 12.508 32.594 1 97.12 403 ASN A C 1
ATOM 3250 O O . ASN A 1 403 ? -29.391 12.68 32.438 1 97.12 403 ASN A O 1
ATOM 3254 N N . LYS A 1 404 ? -27.297 13.344 32.219 1 96.94 404 LYS A N 1
ATOM 3255 C CA . LYS A 1 404 ? -27.688 14.578 31.531 1 96.94 404 LYS A CA 1
ATOM 3256 C C . LYS A 1 404 ? -28.281 14.297 30.156 1 96.94 404 LYS A C 1
ATOM 3258 O O . LYS A 1 404 ? -29.062 15.094 29.641 1 96.94 404 LYS A O 1
ATOM 3263 N N . ASN A 1 405 ? -27.938 13.227 29.562 1 97.38 405 ASN A N 1
ATOM 3264 C CA . ASN A 1 405 ? -28.531 12.812 28.297 1 97.38 405 ASN A CA 1
ATOM 3265 C C . ASN A 1 405 ? -29.734 11.891 28.516 1 97.38 405 ASN A C 1
ATOM 3267 O O . ASN A 1 405 ? -30.266 11.32 27.562 1 97.38 405 ASN A O 1
ATOM 3271 N N . ASN A 1 406 ? -30.109 11.578 29.688 1 95.81 406 ASN A N 1
ATOM 3272 C CA . ASN A 1 406 ? -31.25 10.758 30.062 1 95.81 406 ASN A CA 1
ATOM 3273 C C . ASN A 1 406 ? -31.109 9.328 29.562 1 95.81 406 ASN A C 1
ATOM 3275 O O . ASN A 1 406 ? -32.031 8.789 28.953 1 95.81 406 ASN A O 1
ATOM 3279 N N . LEU A 1 407 ? -29.922 8.797 29.703 1 95.94 407 LEU A N 1
ATOM 3280 C CA . LEU A 1 407 ? -29.688 7.418 29.297 1 95.94 407 LEU A CA 1
ATOM 3281 C C . LEU A 1 407 ? -28.922 6.648 30.375 1 95.94 407 LEU A C 1
ATOM 3283 O O . LEU A 1 407 ? -28.422 7.246 31.328 1 95.94 407 LEU A O 1
ATOM 3287 N N . GLN A 1 408 ? -28.938 5.312 30.266 1 96.06 408 GLN A N 1
ATOM 3288 C CA . GLN A 1 408 ? -28.188 4.43 31.141 1 96.06 408 GLN A CA 1
ATOM 3289 C C . GLN A 1 408 ? -27.078 3.709 30.391 1 96.06 408 GLN A C 1
ATOM 3291 O O . GLN A 1 408 ? -27.297 3.229 29.266 1 96.06 408 GLN A O 1
ATOM 3296 N N . LEU A 1 409 ? -25.953 3.76 30.922 1 97 409 LEU A N 1
ATOM 3297 C CA . LEU A 1 409 ? -24.812 3.072 30.328 1 97 409 LEU A CA 1
ATOM 3298 C C . LEU A 1 409 ? -24.672 1.667 30.906 1 97 409 LEU A C 1
ATOM 3300 O O . LEU A 1 409 ? -24.969 1.435 32.094 1 97 409 LEU A O 1
ATOM 3304 N N . SER A 1 410 ? -24.359 0.752 30.109 1 97.25 410 SER A N 1
ATOM 3305 C CA . SER A 1 410 ? -23.969 -0.589 30.531 1 97.25 410 SER A CA 1
ATOM 3306 C C . SER A 1 410 ? -22.469 -0.69 30.766 1 97.25 410 SER A C 1
ATOM 3308 O O . SER A 1 410 ? -21.688 -0.68 29.812 1 97.25 410 SER A O 1
ATOM 3310 N N . LEU A 1 411 ? -22.078 -0.787 32.031 1 96.94 411 LEU A N 1
ATOM 3311 C CA . LEU A 1 411 ? -20.672 -0.805 32.406 1 96.94 411 LEU A CA 1
ATOM 3312 C C . LEU A 1 411 ? -20.312 -2.105 33.125 1 96.94 411 LEU A C 1
ATOM 3314 O O . LEU A 1 411 ? -19.359 -2.146 33.906 1 96.94 411 LEU A O 1
ATOM 3318 N N . ASP A 1 412 ? -20.969 -3.174 32.875 1 95 412 ASP A N 1
ATOM 3319 C CA . ASP A 1 412 ? -20.859 -4.395 33.656 1 95 412 ASP A CA 1
ATOM 3320 C C . ASP A 1 412 ? -19.797 -5.336 33.062 1 95 412 ASP A C 1
ATOM 3322 O O . ASP A 1 412 ? -19.359 -6.27 33.75 1 95 412 ASP A O 1
ATOM 3326 N N . GLN A 1 413 ? -19.438 -5.148 31.875 1 96.5 413 GLN A N 1
ATOM 3327 C CA . GLN A 1 413 ? -18.422 -6.012 31.281 1 96.5 413 GLN A CA 1
ATOM 3328 C C . GLN A 1 413 ? -17.031 -5.594 31.719 1 96.5 413 GLN A C 1
ATOM 3330 O O . GLN A 1 413 ? -16.406 -4.73 31.094 1 96.5 413 GLN A O 1
ATOM 3335 N N . ARG A 1 414 ? -16.562 -6.25 32.781 1 97 414 ARG A N 1
ATOM 3336 C CA . ARG A 1 414 ? -15.297 -5.887 33.406 1 97 414 ARG A CA 1
ATOM 3337 C C . ARG A 1 414 ? -14.352 -7.086 33.469 1 97 414 ARG A C 1
ATOM 3339 O O . ARG A 1 414 ? -14.789 -8.211 33.719 1 97 414 ARG A O 1
ATOM 3346 N N . ARG A 1 415 ? -13.148 -6.887 33.094 1 96.75 415 ARG A N 1
ATOM 3347 C CA . ARG A 1 415 ? -12.102 -7.898 33.156 1 96.75 415 ARG A CA 1
ATOM 3348 C C . ARG A 1 415 ? -10.828 -7.324 33.75 1 96.75 415 ARG A C 1
ATOM 3350 O O . ARG A 1 415 ? -10.625 -6.109 33.75 1 96.75 415 ARG A O 1
ATOM 3357 N N . VAL A 1 416 ? -10.023 -8.219 34.375 1 95.94 416 VAL A N 1
ATOM 3358 C CA . VAL A 1 416 ? -8.805 -7.781 35.062 1 95.94 416 VAL A CA 1
ATOM 3359 C C . VAL A 1 416 ? -7.605 -8.555 34.5 1 95.94 416 VAL A C 1
ATOM 3361 O O . VAL A 1 416 ? -7.73 -9.305 33.531 1 95.94 416 VAL A O 1
ATOM 3364 N N . LEU A 1 417 ? -6.445 -8.289 35.031 1 93.25 417 LEU A N 1
ATOM 3365 C CA . LEU A 1 417 ? -5.184 -8.836 34.531 1 93.25 417 LEU A CA 1
ATOM 3366 C C . LEU A 1 417 ? -5.223 -10.359 34.531 1 93.25 417 LEU A C 1
ATOM 3368 O O . LEU A 1 417 ? -4.695 -11 33.625 1 93.25 417 LEU A O 1
ATOM 3372 N N . SER A 1 418 ? -5.855 -11.008 35.5 1 92.94 418 SER A N 1
ATOM 3373 C CA . SER A 1 418 ? -5.914 -12.461 35.594 1 92.94 418 SER A CA 1
ATOM 3374 C C . SER A 1 418 ? -6.77 -13.062 34.5 1 92.94 418 SER A C 1
ATOM 3376 O O . SER A 1 418 ? -6.625 -14.242 34.156 1 92.94 418 SER A O 1
ATOM 3378 N N . ASP A 1 419 ? -7.645 -12.273 33.938 1 94.44 419 ASP A N 1
ATOM 3379 C CA . ASP A 1 419 ? -8.531 -12.75 32.875 1 94.44 419 ASP A CA 1
ATOM 3380 C C . ASP A 1 419 ? -7.859 -12.633 31.516 1 94.44 419 ASP A C 1
ATOM 3382 O O . ASP A 1 419 ? -8.328 -13.219 30.531 1 94.44 419 ASP A O 1
ATOM 3386 N N . TYR A 1 420 ? -6.836 -11.836 31.406 1 93.88 420 TYR A N 1
ATOM 3387 C CA . TYR A 1 420 ? -6.191 -11.555 30.125 1 93.88 420 TYR A CA 1
ATOM 3388 C C . TYR A 1 420 ? -5.125 -12.594 29.812 1 93.88 420 TYR A C 1
ATOM 3390 O O . TYR A 1 420 ? -4.152 -12.734 30.562 1 93.88 420 TYR A O 1
ATOM 3398 N N . PRO A 1 421 ? -5.293 -13.289 28.75 1 92.5 421 PRO A N 1
ATOM 3399 C CA . PRO A 1 421 ? -4.383 -14.398 28.438 1 92.5 421 PRO A CA 1
ATOM 3400 C C . PRO A 1 421 ? -2.969 -13.922 28.109 1 92.5 421 PRO A C 1
ATOM 3402 O O . PRO A 1 421 ? -2.764 -12.75 27.797 1 92.5 421 PRO A O 1
ATOM 3405 N N . GLN A 1 422 ? -2.02 -14.82 28.141 1 87.75 422 GLN A N 1
ATOM 3406 C CA . GLN A 1 422 ? -0.62 -14.508 27.875 1 87.75 422 GLN A CA 1
ATOM 3407 C C . GLN A 1 422 ? -0.265 -14.789 26.422 1 87.75 422 GLN A C 1
ATOM 3409 O O . GLN A 1 422 ? 0.458 -14.016 25.781 1 87.75 422 GLN A O 1
ATOM 3414 N N . ASP A 1 423 ? -0.871 -15.891 25.906 1 87.62 423 ASP A N 1
ATOM 3415 C CA . ASP A 1 423 ? -0.56 -16.297 24.547 1 87.62 423 ASP A CA 1
ATOM 3416 C C . ASP A 1 423 ? -1.261 -15.398 23.531 1 87.62 423 ASP A C 1
ATOM 3418 O O . ASP A 1 423 ? -2.414 -15.008 23.719 1 87.62 423 ASP A O 1
ATOM 3422 N N . ASP A 1 424 ? -0.6 -15.141 22.422 1 88.38 424 ASP A N 1
ATOM 3423 C CA . ASP A 1 424 ? -1.055 -14.203 21.406 1 88.38 424 ASP A CA 1
ATOM 3424 C C . ASP A 1 424 ? -2.42 -14.609 20.844 1 88.38 424 ASP A C 1
ATOM 3426 O O . ASP A 1 424 ? -3.334 -13.789 20.766 1 88.38 424 ASP A O 1
ATOM 3430 N N . LEU A 1 425 ? -2.605 -15.883 20.469 1 89.31 425 LEU A N 1
ATOM 3431 C CA . LEU A 1 425 ? -3.854 -16.344 19.875 1 89.31 425 LEU A CA 1
ATOM 3432 C C . LEU A 1 425 ? -5.004 -16.234 20.875 1 89.31 425 LEU A C 1
ATOM 3434 O O . LEU A 1 425 ? -6.117 -15.859 20.5 1 89.31 425 LEU A O 1
ATOM 3438 N N . ASP A 1 426 ? -4.75 -16.562 22.094 1 91.81 426 ASP A N 1
ATOM 3439 C CA . ASP A 1 426 ? -5.781 -16.453 23.125 1 91.81 426 ASP A CA 1
ATOM 3440 C C . ASP A 1 426 ? -6.152 -15 23.391 1 91.81 426 ASP A C 1
ATOM 3442 O O . ASP A 1 426 ? -7.305 -14.703 23.703 1 91.81 426 ASP A O 1
ATOM 3446 N N . GLN A 1 427 ? -5.164 -14.141 23.312 1 93.62 427 GLN A N 1
ATOM 3447 C CA . GLN A 1 427 ? -5.453 -12.711 23.438 1 93.62 427 GLN A CA 1
ATOM 3448 C C . GLN A 1 427 ? -6.406 -12.25 22.344 1 93.62 427 GLN A C 1
ATOM 3450 O O . GLN A 1 427 ? -7.359 -11.516 22.609 1 93.62 427 GLN A O 1
ATOM 3455 N N . GLN A 1 428 ? -6.141 -12.664 21.109 1 92.62 428 GLN A N 1
ATOM 3456 C CA . GLN A 1 428 ? -7.016 -12.312 20 1 92.62 428 GLN A CA 1
ATOM 3457 C C . GLN A 1 428 ? -8.43 -12.852 20.219 1 92.62 428 GLN A C 1
ATOM 3459 O O . GLN A 1 428 ? -9.414 -12.156 19.953 1 92.62 428 GLN A O 1
ATOM 3464 N N . MET A 1 429 ? -8.523 -14.062 20.75 1 92.44 429 MET A N 1
ATOM 3465 C CA . MET A 1 429 ? -9.82 -14.672 21.062 1 92.44 429 MET A CA 1
ATOM 3466 C C . MET A 1 429 ? -10.539 -13.914 22.156 1 92.44 429 MET A C 1
ATOM 3468 O O . MET A 1 429 ? -11.766 -13.789 22.141 1 92.44 429 MET A O 1
ATOM 3472 N N . PHE A 1 430 ? -9.781 -13.438 23.141 1 95.38 430 PHE A N 1
ATOM 3473 C CA . PHE A 1 430 ? -10.32 -12.617 24.219 1 95.38 430 PHE A CA 1
ATOM 3474 C C . PHE A 1 430 ? -11.078 -11.422 23.656 1 95.38 430 PHE A C 1
ATOM 3476 O O . PHE A 1 430 ? -12.227 -11.172 24.047 1 95.38 430 PHE A O 1
ATOM 3483 N N . TRP A 1 431 ? -10.508 -10.711 22.75 1 96.38 431 TRP A N 1
ATOM 3484 C CA . TRP A 1 431 ? -11.109 -9.531 22.156 1 96.38 431 TRP A CA 1
ATOM 3485 C C . TRP A 1 431 ? -12.289 -9.906 21.266 1 96.38 431 TRP A C 1
ATOM 3487 O O . TRP A 1 431 ? -13.32 -9.227 21.281 1 96.38 431 TRP A O 1
ATOM 3497 N N . GLN A 1 432 ? -12.164 -11.008 20.5 1 93.25 432 GLN A N 1
ATOM 3498 C CA . GLN A 1 432 ? -13.258 -11.461 19.641 1 93.25 432 GLN A CA 1
ATOM 3499 C C . GLN A 1 432 ? -14.484 -11.836 20.453 1 93.25 432 GLN A C 1
ATOM 3501 O O . GLN A 1 432 ? -15.617 -11.617 20.016 1 93.25 432 GLN A O 1
ATOM 3506 N N . THR A 1 433 ? -14.234 -12.43 21.578 1 93.56 433 THR A N 1
ATOM 3507 C CA . THR A 1 433 ? -15.336 -12.789 22.469 1 93.56 433 THR A CA 1
ATOM 3508 C C . THR A 1 433 ? -16.094 -11.539 22.922 1 93.56 433 THR A C 1
ATOM 3510 O O . THR A 1 433 ? -17.328 -11.516 22.906 1 93.56 433 THR A O 1
ATOM 3513 N N . TRP A 1 434 ? -15.367 -10.5 23.328 1 95.5 434 TRP A N 1
ATOM 3514 C CA . TRP A 1 434 ? -16 -9.234 23.703 1 95.5 434 TRP A CA 1
ATOM 3515 C C . TRP A 1 434 ? -16.781 -8.648 22.531 1 95.5 434 TRP A C 1
ATOM 3517 O O . TRP A 1 434 ? -17.891 -8.133 22.719 1 95.5 434 TRP A O 1
ATOM 3527 N N . SER A 1 435 ? -16.188 -8.703 21.375 1 94.62 435 SER A N 1
ATOM 3528 C CA . SER A 1 435 ? -16.844 -8.18 20.188 1 94.62 435 SER A CA 1
ATOM 3529 C C . SER A 1 435 ? -18.172 -8.906 19.938 1 94.62 435 SER A C 1
ATOM 3531 O O . SER A 1 435 ? -19.172 -8.273 19.625 1 94.62 435 SER A O 1
ATOM 3533 N N . SER A 1 436 ? -18.172 -10.234 20.062 1 91.62 436 SER A N 1
ATOM 3534 C CA . SER A 1 436 ? -19.359 -11.047 19.844 1 91.62 436 SER A CA 1
ATOM 3535 C C . SER A 1 436 ? -20.438 -10.742 20.875 1 91.62 436 SER A C 1
ATOM 3537 O O . SER A 1 436 ? -21.625 -10.945 20.625 1 91.62 436 SER A O 1
ATOM 3539 N N . GLN A 1 437 ? -20 -10.258 22 1 94.06 437 GLN A N 1
ATOM 3540 C CA . GLN A 1 437 ? -20.938 -9.906 23.062 1 94.06 437 GLN A CA 1
ATOM 3541 C C . GLN A 1 437 ? -21.484 -8.492 22.875 1 94.06 437 GLN A C 1
ATOM 3543 O O . GLN A 1 437 ? -22.203 -7.988 23.734 1 94.06 437 GLN A O 1
ATOM 3548 N N . GLY A 1 438 ? -20.984 -7.867 21.875 1 94.38 438 GLY A N 1
ATOM 3549 C CA . GLY A 1 438 ? -21.531 -6.559 21.531 1 94.38 438 GLY A CA 1
ATOM 3550 C C . GLY A 1 438 ? -20.703 -5.414 22.094 1 94.38 438 GLY A C 1
ATOM 3551 O O . GLY A 1 438 ? -21.094 -4.25 21.984 1 94.38 438 GLY A O 1
ATOM 3552 N N . ILE A 1 439 ? -19.578 -5.676 22.734 1 97.31 439 ILE A N 1
ATOM 3553 C CA . ILE A 1 439 ? -18.703 -4.633 23.25 1 97.31 439 ILE A CA 1
ATOM 3554 C C . ILE A 1 439 ? -17.812 -4.102 22.109 1 97.31 439 ILE A C 1
ATOM 3556 O O . ILE A 1 439 ? -17.062 -4.863 21.5 1 97.31 439 ILE A O 1
ATOM 3560 N N . LYS A 1 440 ? -17.875 -2.799 21.859 1 97.81 440 LYS A N 1
ATOM 3561 C CA . LYS A 1 440 ? -17.141 -2.256 20.719 1 97.81 440 LYS A CA 1
ATOM 3562 C C . LYS A 1 440 ? -16.188 -1.151 21.156 1 97.81 440 LYS A C 1
ATOM 3564 O O . LYS A 1 440 ? -15.422 -0.624 20.344 1 97.81 440 LYS A O 1
ATOM 3569 N N . THR A 1 441 ? -16.203 -0.707 22.422 1 98.44 441 THR A N 1
ATOM 3570 C CA . THR A 1 441 ? -15.273 0.262 22.984 1 98.44 441 THR A CA 1
ATOM 3571 C C . THR A 1 441 ? -14.891 -0.136 24.406 1 98.44 441 THR A C 1
ATOM 3573 O O . THR A 1 441 ? -15.75 -0.48 25.219 1 98.44 441 THR A O 1
ATOM 3576 N N . VAL A 1 442 ? -13.609 -0.105 24.75 1 98.38 442 VAL A N 1
ATOM 3577 C CA . VAL A 1 442 ? -13.125 -0.608 26.031 1 98.38 442 VAL A CA 1
ATOM 3578 C C . VAL A 1 442 ? -12.172 0.403 26.656 1 98.38 442 VAL A C 1
ATOM 3580 O O . VAL A 1 442 ? -11.305 0.951 25.969 1 98.38 442 VAL A O 1
ATOM 3583 N N . LEU A 1 443 ? -12.336 0.727 27.938 1 97.94 443 LEU A N 1
ATOM 3584 C CA . LEU A 1 443 ? -11.352 1.467 28.734 1 97.94 443 LEU A CA 1
ATOM 3585 C C . LEU A 1 443 ? -10.281 0.534 29.281 1 97.94 443 LEU A C 1
ATOM 3587 O O . LEU A 1 443 ? -10.586 -0.439 29.969 1 97.94 443 LEU A O 1
ATOM 3591 N N . VAL A 1 444 ? -9.062 0.726 28.938 1 95.94 444 VAL A N 1
ATOM 3592 C CA . VAL A 1 444 ? -7.953 -0.115 29.375 1 95.94 444 VAL A CA 1
ATOM 3593 C C . VAL A 1 444 ? -7.062 0.662 30.344 1 95.94 444 VAL A C 1
ATOM 3595 O O . VAL A 1 444 ? -6.496 1.696 29.969 1 95.94 444 VAL A O 1
ATOM 3598 N N . VAL A 1 445 ? -6.938 0.226 31.547 1 93.56 445 VAL A N 1
ATOM 3599 C CA . VAL A 1 445 ? -6.055 0.821 32.562 1 93.56 445 VAL A CA 1
ATOM 3600 C C . VAL A 1 445 ? -4.75 0.032 32.625 1 93.56 445 VAL A C 1
ATOM 3602 O O . VAL A 1 445 ? -4.758 -1.171 32.906 1 93.56 445 VAL A O 1
ATOM 3605 N N . MET A 1 446 ? -3.66 0.661 32.312 1 90 446 MET A N 1
ATOM 3606 C CA . MET A 1 446 ? -2.385 -0.05 32.312 1 90 446 MET A CA 1
ATOM 3607 C C . MET A 1 446 ? -1.245 0.887 32.719 1 90 446 MET A C 1
ATOM 3609 O O . MET A 1 446 ? -1.343 2.102 32.531 1 90 446 MET A O 1
ATOM 3613 N N . PRO A 1 447 ? -0.124 0.3 33.188 1 82.12 447 PRO A N 1
ATOM 3614 C CA . PRO A 1 447 ? 1.012 1.146 33.562 1 82.12 447 PRO A CA 1
ATOM 3615 C C . PRO A 1 447 ? 1.754 1.706 32.375 1 82.12 447 PRO A C 1
ATOM 3617 O O . PRO A 1 447 ? 1.59 1.205 31.25 1 82.12 447 PRO A O 1
ATOM 3620 N N . TRP A 1 448 ? 2.58 2.822 32.469 1 65.06 448 TRP A N 1
ATOM 3621 C CA . TRP A 1 448 ? 3.234 3.594 31.406 1 65.06 448 TRP A CA 1
ATOM 3622 C C . TRP A 1 448 ? 4.293 2.758 30.688 1 65.06 448 TRP A C 1
ATOM 3624 O O . TRP A 1 448 ? 4.508 2.912 29.484 1 65.06 448 TRP A O 1
ATOM 3634 N N . ASP A 1 449 ? 5.156 1.95 31.25 1 60 449 ASP A N 1
ATOM 3635 C CA . ASP A 1 449 ? 6.418 1.397 30.766 1 60 449 ASP A CA 1
ATOM 3636 C C . ASP A 1 449 ? 6.184 0.383 29.656 1 60 449 ASP A C 1
ATOM 3638 O O . ASP A 1 449 ? 7.137 -0.145 29.078 1 60 449 ASP A O 1
ATOM 3642 N N . SER A 1 450 ? 5.031 0.323 29.172 1 59.59 450 SER A N 1
ATOM 3643 C CA . SER A 1 450 ? 4.93 -0.824 28.281 1 59.59 450 SER A CA 1
ATOM 3644 C C . SER A 1 450 ? 4.305 -0.429 26.938 1 59.59 450 SER A C 1
ATOM 3646 O O . SER A 1 450 ? 3.209 -0.883 26.609 1 59.59 450 SER A O 1
ATOM 3648 N N . HIS A 1 451 ? 5.039 0.446 26.172 1 58.59 451 HIS A N 1
ATOM 3649 C CA . HIS A 1 451 ? 4.52 0.936 24.891 1 58.59 451 HIS A CA 1
ATOM 3650 C C . HIS A 1 451 ? 4.266 -0.212 23.922 1 58.59 451 HIS A C 1
ATOM 3652 O O . HIS A 1 451 ? 3.271 -0.205 23.188 1 58.59 451 HIS A O 1
ATOM 3658 N N . HIS A 1 452 ? 5.113 -1.157 24.031 1 61.69 452 HIS A N 1
ATOM 3659 C CA . HIS A 1 452 ? 4.973 -2.291 23.125 1 61.69 452 HIS A CA 1
ATOM 3660 C C . HIS A 1 452 ? 3.703 -3.08 23.406 1 61.69 452 HIS A C 1
ATOM 3662 O O . HIS A 1 452 ? 3 -3.502 22.484 1 61.69 452 HIS A O 1
ATOM 3668 N N . ASP A 1 453 ? 3.361 -3.082 24.609 1 80.5 453 ASP A N 1
ATOM 3669 C CA . ASP A 1 453 ? 2.164 -3.832 24.969 1 80.5 453 ASP A CA 1
ATOM 3670 C C . ASP A 1 453 ? 0.898 -3.064 24.609 1 80.5 453 ASP A C 1
ATOM 3672 O O . ASP A 1 453 ? -0.082 -3.656 24.141 1 80.5 453 ASP A O 1
ATOM 3676 N N . LYS A 1 454 ? 1.093 -1.749 24.656 1 85.19 454 LYS A N 1
ATOM 3677 C CA . LYS A 1 454 ? -0.053 -0.91 24.328 1 85.19 454 LYS A CA 1
ATOM 3678 C C . LYS A 1 454 ? -0.426 -1.053 22.844 1 85.19 454 LYS A C 1
ATOM 3680 O O . LYS A 1 454 ? -1.601 -1.22 22.516 1 85.19 454 LYS A O 1
ATOM 3685 N N . GLN A 1 455 ? 0.533 -1.005 22.094 1 84.38 455 GLN A N 1
ATOM 3686 C CA . GLN A 1 455 ? 0.302 -1.103 20.656 1 84.38 455 GLN A CA 1
ATOM 3687 C C . GLN A 1 455 ? -0.265 -2.469 20.281 1 84.38 455 GLN A C 1
ATOM 3689 O O . GLN A 1 455 ? -1.147 -2.568 19.422 1 84.38 455 GLN A O 1
ATOM 3694 N N . LYS A 1 456 ? 0.283 -3.484 20.875 1 87.38 456 LYS A N 1
ATOM 3695 C CA . LYS A 1 456 ? -0.219 -4.832 20.609 1 87.38 456 LYS A CA 1
ATOM 3696 C C . LYS A 1 456 ? -1.69 -4.953 21 1 87.38 456 LYS A C 1
ATOM 3698 O O . LYS A 1 456 ? -2.496 -5.484 20.234 1 87.38 456 LYS A O 1
ATOM 3703 N N . ILE A 1 457 ? -2.049 -4.461 22.141 1 92.44 457 ILE A N 1
ATOM 3704 C CA . ILE A 1 457 ? -3.422 -4.5 22.641 1 92.44 457 ILE A CA 1
ATOM 3705 C C . ILE A 1 457 ? -4.332 -3.727 21.688 1 92.44 457 ILE A C 1
ATOM 3707 O O . ILE A 1 457 ? -5.402 -4.211 21.312 1 92.44 457 ILE A O 1
ATOM 3711 N N . ARG A 1 458 ? -3.887 -2.588 21.328 1 92.06 458 ARG A N 1
ATOM 3712 C CA . ARG A 1 458 ? -4.676 -1.739 20.438 1 92.06 458 ARG A CA 1
ATOM 3713 C C . ARG A 1 458 ? -4.934 -2.436 19.109 1 92.06 458 ARG A C 1
ATOM 3715 O O . ARG A 1 458 ? -6.066 -2.443 18.625 1 92.06 458 ARG A O 1
ATOM 3722 N N . ILE A 1 459 ? -3.924 -3 18.547 1 89.12 459 ILE A N 1
ATOM 3723 C CA . ILE A 1 459 ? -4.023 -3.664 17.266 1 89.12 459 ILE A CA 1
ATOM 3724 C C . ILE A 1 459 ? -4.984 -4.848 17.359 1 89.12 459 ILE A C 1
ATOM 3726 O O . ILE A 1 459 ? -5.871 -5.012 16.516 1 89.12 459 ILE A O 1
ATOM 3730 N N . GLN A 1 460 ? -4.852 -5.684 18.391 1 92.31 460 GLN A N 1
ATOM 3731 C CA . GLN A 1 460 ? -5.707 -6.855 18.562 1 92.31 460 GLN A CA 1
ATOM 3732 C C . GLN A 1 460 ? -7.16 -6.449 18.781 1 92.31 460 GLN A C 1
ATOM 3734 O O . GLN A 1 460 ? -8.07 -7.082 18.234 1 92.31 460 GLN A O 1
ATOM 3739 N N . ALA A 1 461 ? -7.332 -5.398 19.547 1 95.88 461 ALA A N 1
ATOM 3740 C CA . ALA A 1 461 ? -8.688 -4.906 19.781 1 95.88 461 ALA A CA 1
ATOM 3741 C C . ALA A 1 461 ? -9.312 -4.375 18.5 1 95.88 461 ALA A C 1
ATOM 3743 O O . ALA A 1 461 ? -10.469 -4.691 18.188 1 95.88 461 ALA A O 1
ATOM 3744 N N . ILE A 1 462 ? -8.594 -3.568 17.766 1 93.38 462 ILE A N 1
ATOM 3745 C CA . ILE A 1 462 ? -9.086 -2.977 16.531 1 93.38 462 ILE A CA 1
ATOM 3746 C C . ILE A 1 462 ? -9.43 -4.078 15.531 1 93.38 462 ILE A C 1
ATOM 3748 O O . ILE A 1 462 ? -10.438 -3.992 14.828 1 93.38 462 ILE A O 1
ATOM 3752 N N . GLN A 1 463 ? -8.633 -5.102 15.453 1 89.19 463 GLN A N 1
ATOM 3753 C CA . GLN A 1 463 ? -8.906 -6.227 14.562 1 89.19 463 GLN A CA 1
ATOM 3754 C C . GLN A 1 463 ? -10.258 -6.863 14.883 1 89.19 463 GLN A C 1
ATOM 3756 O O . GLN A 1 463 ? -10.922 -7.383 13.984 1 89.19 463 GLN A O 1
ATOM 3761 N N . ALA A 1 464 ? -10.609 -6.84 16.125 1 93.25 464 ALA A N 1
ATOM 3762 C CA . ALA A 1 464 ? -11.891 -7.398 16.547 1 93.25 464 ALA A CA 1
ATOM 3763 C C . ALA A 1 464 ? -13.008 -6.367 16.422 1 93.25 464 ALA A C 1
ATOM 3765 O O . ALA A 1 464 ? -14.148 -6.625 16.812 1 93.25 464 ALA A O 1
ATOM 3766 N N . GLY A 1 465 ? -12.648 -5.133 15.93 1 93.38 465 GLY A N 1
ATOM 3767 C CA . GLY A 1 465 ? -13.641 -4.082 15.766 1 93.38 465 GLY A CA 1
ATOM 3768 C C . GLY A 1 465 ? -13.883 -3.283 17.031 1 93.38 465 GLY A C 1
ATOM 3769 O O . GLY A 1 465 ? -14.953 -2.693 17.203 1 93.38 465 GLY A O 1
ATOM 3770 N N . ILE A 1 466 ? -12.953 -3.307 17.938 1 97.5 466 ILE A N 1
ATOM 3771 C CA . ILE A 1 466 ? -13.117 -2.652 19.234 1 97.5 466 ILE A CA 1
ATOM 3772 C C . ILE A 1 466 ? -12.133 -1.49 19.359 1 97.5 466 ILE A C 1
ATOM 3774 O O . ILE A 1 466 ? -10.938 -1.652 19.094 1 97.5 466 ILE A O 1
ATOM 3778 N N . ALA A 1 467 ? -12.594 -0.32 19.688 1 97.06 467 ALA A N 1
ATOM 3779 C CA . ALA A 1 467 ? -11.734 0.822 19.984 1 97.06 467 ALA A CA 1
ATOM 3780 C C . ALA A 1 467 ? -11.305 0.813 21.453 1 97.06 467 ALA A C 1
ATOM 3782 O O . ALA A 1 467 ? -12.07 0.41 22.328 1 97.06 467 ALA A O 1
ATOM 3783 N N . THR A 1 468 ? -10.078 1.245 21.703 1 96.5 468 THR A N 1
ATOM 3784 C CA . THR A 1 468 ? -9.57 1.228 23.078 1 96.5 468 THR A CA 1
ATOM 3785 C C . THR A 1 468 ? -9.18 2.633 23.531 1 96.5 468 THR A C 1
ATOM 3787 O O . THR A 1 468 ? -8.594 3.396 22.75 1 96.5 468 THR A O 1
ATOM 3790 N N . GLN A 1 469 ? -9.555 3.012 24.703 1 96.38 469 GLN A N 1
ATOM 3791 C CA . GLN A 1 469 ? -9.07 4.195 25.406 1 96.38 469 GLN A CA 1
ATOM 3792 C C . GLN A 1 469 ? -8.148 3.816 26.562 1 96.38 469 GLN A C 1
ATOM 3794 O O . GLN A 1 469 ? -8.578 3.129 27.5 1 96.38 469 GLN A O 1
ATOM 3799 N N . PHE A 1 470 ? -6.941 4.238 26.5 1 93 470 PHE A N 1
ATOM 3800 C CA . PHE A 1 470 ? -5.969 3.869 27.516 1 93 470 PHE A CA 1
ATOM 3801 C C . PHE A 1 470 ? -5.914 4.926 28.625 1 93 470 PHE A C 1
ATOM 3803 O O . PHE A 1 470 ? -6.109 6.113 28.359 1 93 470 PHE A O 1
ATOM 3810 N N . MET A 1 471 ? -5.656 4.547 29.828 1 91.5 471 MET A N 1
ATOM 3811 C CA . MET A 1 471 ? -5.48 5.422 30.984 1 91.5 471 MET A CA 1
ATOM 3812 C C . MET A 1 471 ? -4.328 4.938 31.859 1 91.5 471 MET A C 1
ATOM 3814 O O . MET A 1 471 ? -4.242 3.752 32.188 1 91.5 471 MET A O 1
ATOM 3818 N N . VAL A 1 472 ? -3.441 5.805 32.094 1 86.38 472 VAL A N 1
ATOM 3819 C CA . VAL A 1 472 ? -2.377 5.516 33.062 1 86.38 472 VAL A CA 1
ATOM 3820 C C . VAL A 1 472 ? -2.836 5.883 34.469 1 86.38 472 VAL A C 1
ATOM 3822 O O . VAL A 1 472 ? -3.23 7.023 34.719 1 86.38 472 VAL A O 1
ATOM 3825 N N . PRO A 1 473 ? -2.797 4.883 35.281 1 82.44 473 PRO A N 1
ATOM 3826 C CA . PRO A 1 473 ? -3.211 5.191 36.656 1 82.44 473 PRO A CA 1
ATOM 3827 C C . PRO A 1 473 ? -2.246 6.141 37.344 1 82.44 473 PRO A C 1
ATOM 3829 O O . PRO A 1 473 ? -1.027 6.02 37.188 1 82.44 473 PRO A O 1
ATOM 3832 N N . LEU A 1 474 ? -2.773 7.16 37.875 1 76.38 474 LEU A N 1
ATOM 3833 C CA . LEU A 1 474 ? -1.987 8.117 38.656 1 76.38 474 LEU A CA 1
ATOM 3834 C C . LEU A 1 474 ? -2.209 7.914 40.156 1 76.38 474 LEU A C 1
ATOM 3836 O O . LEU A 1 474 ? -3.258 7.414 40.562 1 76.38 474 LEU A O 1
ATOM 3840 N N . PRO A 1 475 ? -1.137 8.242 40.875 1 74.94 475 PRO A N 1
ATOM 3841 C CA . PRO A 1 475 ? -1.284 8.086 42.312 1 74.94 475 PRO A CA 1
ATOM 3842 C C . PRO A 1 475 ? -2.436 8.906 42.875 1 74.94 475 PRO A C 1
ATOM 3844 O O . PRO A 1 475 ? -3.162 8.438 43.781 1 74.94 475 PRO A O 1
ATOM 3847 N N . LYS A 1 476 ? -2.564 10.195 42.406 1 79.06 476 LYS A N 1
ATOM 3848 C CA . LYS A 1 476 ? -3.67 11.047 42.844 1 79.06 476 LYS A CA 1
ATOM 3849 C C . LYS A 1 476 ? -4.684 11.234 41.719 1 79.06 476 LYS A C 1
ATOM 3851 O O . LYS A 1 476 ? -4.305 11.406 40.531 1 79.06 476 LYS A O 1
ATOM 3856 N N . ALA A 1 477 ? -5.898 11.086 42.188 1 75.31 477 ALA A N 1
ATOM 3857 C CA . ALA A 1 477 ? -6.98 11.281 41.219 1 75.31 477 ALA A CA 1
ATOM 3858 C C . ALA A 1 477 ? -6.922 12.68 40.625 1 75.31 477 ALA A C 1
ATOM 3860 O O . ALA A 1 477 ? -6.691 13.664 41.344 1 75.31 477 ALA A O 1
ATOM 3861 N N . ASP A 1 478 ? -6.98 12.812 39.375 1 85.38 478 ASP A N 1
ATOM 3862 C CA . ASP A 1 478 ? -6.996 14.062 38.625 1 85.38 478 ASP A CA 1
ATOM 3863 C C . ASP A 1 478 ? -8.281 14.195 37.812 1 85.38 478 ASP A C 1
ATOM 3865 O O . ASP A 1 478 ? -8.461 13.516 36.781 1 85.38 478 ASP A O 1
ATOM 3869 N N . LYS A 1 479 ? -9.156 15.094 38.25 1 87.12 479 LYS A N 1
ATOM 3870 C CA . LYS A 1 479 ? -10.477 15.258 37.656 1 87.12 479 LYS A CA 1
ATOM 3871 C C . LYS A 1 479 ? -10.367 15.711 36.188 1 87.12 479 LYS A C 1
ATOM 3873 O O . LYS A 1 479 ? -11.195 15.336 35.375 1 87.12 479 LYS A O 1
ATOM 3878 N N . TYR A 1 480 ? -9.406 16.531 35.938 1 87.75 480 TYR A N 1
ATOM 3879 C CA . TYR A 1 480 ? -9.234 17.047 34.562 1 87.75 480 TYR A CA 1
ATOM 3880 C C . TYR A 1 480 ? -8.797 15.938 33.625 1 87.75 480 TYR A C 1
ATOM 3882 O O . TYR A 1 480 ? -9.328 15.812 32.5 1 87.75 480 TYR A O 1
ATOM 3890 N N . LYS A 1 481 ? -7.906 15.172 34.062 1 89.12 481 LYS A N 1
ATOM 3891 C CA . LYS A 1 481 ? -7.449 14.047 33.25 1 89.12 481 LYS A CA 1
ATOM 3892 C C . LYS A 1 481 ? -8.562 13.016 33.062 1 89.12 481 LYS A C 1
ATOM 3894 O O . LYS A 1 481 ? -8.711 12.445 31.984 1 89.12 481 LYS A O 1
ATOM 3899 N N . ALA A 1 482 ? -9.281 12.781 34.156 1 92.69 482 ALA A N 1
ATOM 3900 C CA . ALA A 1 482 ? -10.383 11.82 34.094 1 92.69 482 ALA A CA 1
ATOM 3901 C C . ALA A 1 482 ? -11.43 12.25 33.062 1 92.69 482 ALA A C 1
ATOM 3903 O O . ALA A 1 482 ? -11.977 11.422 32.344 1 92.69 482 ALA A O 1
ATOM 3904 N N . LEU A 1 483 ? -11.695 13.5 33.094 1 94.12 483 LEU A N 1
ATOM 3905 C CA . LEU A 1 483 ? -12.656 14.016 32.125 1 94.12 483 LEU A CA 1
ATOM 3906 C C . LEU A 1 483 ? -12.156 13.805 30.688 1 94.12 483 LEU A C 1
ATOM 3908 O O . LEU A 1 483 ? -12.914 13.398 29.812 1 94.12 483 LEU A O 1
ATOM 3912 N N . ASN A 1 484 ? -10.914 14.078 30.469 1 94.19 484 ASN A N 1
ATOM 3913 C CA . ASN A 1 484 ? -10.352 13.906 29.125 1 94.19 484 ASN A CA 1
ATOM 3914 C C . ASN A 1 484 ? -10.344 12.445 28.719 1 94.19 484 ASN A C 1
ATOM 3916 O O . ASN A 1 484 ? -10.555 12.125 27.531 1 94.19 484 ASN A O 1
ATOM 3920 N N . VAL A 1 485 ? -10.07 11.57 29.625 1 95.19 485 VAL A N 1
ATOM 3921 C CA . VAL A 1 485 ? -10.148 10.141 29.359 1 95.19 485 VAL A CA 1
ATOM 3922 C C . VAL A 1 485 ? -11.578 9.766 28.969 1 95.19 485 VAL A C 1
ATOM 3924 O O . VAL A 1 485 ? -11.789 9.008 28.016 1 95.19 485 VAL A O 1
ATOM 3927 N N . THR A 1 486 ? -12.5 10.328 29.703 1 97.19 486 THR A N 1
ATOM 3928 C CA . THR A 1 486 ? -13.914 10.062 29.438 1 97.19 486 THR A CA 1
ATOM 3929 C C . THR A 1 486 ? -14.297 10.578 28.047 1 97.19 486 THR A C 1
ATOM 3931 O O . THR A 1 486 ? -14.992 9.883 27.297 1 97.19 486 THR A O 1
ATOM 3934 N N . LEU A 1 487 ? -13.852 11.766 27.734 1 97.06 487 LEU A N 1
ATOM 3935 C CA . LEU A 1 487 ? -14.141 12.336 26.422 1 97.06 487 LEU A CA 1
ATOM 3936 C C . LEU A 1 487 ? -13.539 11.477 25.312 1 97.06 487 LEU A C 1
ATOM 3938 O O . LEU A 1 487 ? -14.18 11.242 24.281 1 97.06 487 LEU A O 1
ATOM 3942 N N . GLY A 1 488 ? -12.297 11.047 25.531 1 96.56 488 GLY A N 1
ATOM 3943 C CA . GLY A 1 488 ? -11.68 10.141 24.578 1 96.56 488 GLY A CA 1
ATOM 3944 C C . GLY A 1 488 ? -12.469 8.859 24.375 1 96.56 488 GLY A C 1
ATOM 3945 O O . GLY A 1 488 ? -12.656 8.406 23.234 1 96.56 488 GLY A O 1
ATOM 3946 N N . LEU A 1 489 ? -12.914 8.305 25.438 1 97.88 489 LEU A N 1
ATOM 3947 C CA . LEU A 1 489 ? -13.695 7.074 25.422 1 97.88 489 LEU A CA 1
ATOM 3948 C C . LEU A 1 489 ? -14.992 7.277 24.641 1 97.88 489 LEU A C 1
ATOM 3950 O O . LEU A 1 489 ? -15.352 6.457 23.781 1 97.88 489 LEU A O 1
ATOM 3954 N N . LEU A 1 490 ? -15.695 8.344 24.906 1 97.94 490 LEU A N 1
ATOM 3955 C CA . LEU A 1 490 ? -16.984 8.625 24.266 1 97.94 490 LEU A CA 1
ATOM 3956 C C . LEU A 1 490 ? -16.797 8.883 22.766 1 97.94 490 LEU A C 1
ATOM 3958 O O . LEU A 1 490 ? -17.578 8.375 21.953 1 97.94 490 LEU A O 1
ATOM 3962 N N . CYS A 1 491 ? -15.797 9.656 22.406 1 97.06 491 CYS A N 1
ATOM 3963 C CA . CYS A 1 491 ? -15.539 9.93 21 1 97.06 491 CYS A CA 1
ATOM 3964 C C . CYS A 1 491 ? -15.219 8.641 20.25 1 97.06 491 CYS A C 1
ATOM 3966 O O . CYS A 1 491 ? -15.672 8.453 19.109 1 97.06 491 CYS A O 1
ATOM 3968 N N . LYS A 1 492 ? -14.484 7.766 20.875 1 97.06 492 LYS A N 1
ATOM 3969 C CA . LYS A 1 492 ? -14.156 6.477 20.266 1 97.06 492 LYS A CA 1
ATOM 3970 C C . LYS A 1 492 ? -15.391 5.578 20.188 1 97.06 492 LYS A C 1
ATOM 3972 O O . LYS A 1 492 ? -15.391 4.586 19.453 1 97.06 492 LYS A O 1
ATOM 3977 N N . ALA A 1 493 ? -16.375 5.895 20.969 1 97.75 493 ALA A N 1
ATOM 3978 C CA . ALA A 1 493 ? -17.625 5.141 20.969 1 97.75 493 ALA A CA 1
ATOM 3979 C C . ALA A 1 493 ? -18.656 5.789 20.031 1 97.75 493 ALA A C 1
ATOM 3981 O O . ALA A 1 493 ? -19.828 5.391 20.016 1 97.75 493 ALA A O 1
ATOM 3982 N N . GLY A 1 494 ? -18.266 6.82 19.328 1 95.88 494 GLY A N 1
ATOM 3983 C CA . GLY A 1 494 ? -19.125 7.426 18.328 1 95.88 494 GLY A CA 1
ATOM 3984 C C . GLY A 1 494 ? -19.969 8.562 18.891 1 95.88 494 GLY A C 1
ATOM 3985 O O . GLY A 1 494 ? -20.906 9.023 18.234 1 95.88 494 GLY A O 1
ATOM 3986 N N . TRP A 1 495 ? -19.719 8.977 20.125 1 97 495 TRP A N 1
ATOM 3987 C CA . TRP A 1 495 ? -20.422 10.125 20.688 1 97 495 TRP A CA 1
ATOM 3988 C C . TRP A 1 495 ? -19.891 11.43 20.094 1 97 495 TRP A C 1
ATOM 3990 O O . TRP A 1 495 ? -18.766 11.477 19.594 1 97 495 TRP A O 1
ATOM 4000 N N . GLN A 1 496 ? -20.719 12.438 20.094 1 96.94 496 GLN A N 1
ATOM 4001 C CA . GLN A 1 496 ? -20.328 13.805 19.766 1 96.94 496 GLN A CA 1
ATOM 4002 C C . GLN A 1 496 ? -20.594 14.75 20.922 1 96.94 496 GLN A C 1
ATOM 4004 O O . GLN A 1 496 ? -21.719 15.219 21.109 1 96.94 496 GLN A O 1
ATOM 4009 N N . PRO A 1 497 ? -19.578 15.094 21.609 1 97.56 497 PRO A N 1
ATOM 4010 C CA . PRO A 1 497 ? -19.781 15.922 22.797 1 97.56 497 PRO A CA 1
ATOM 4011 C C . PRO A 1 497 ? -20.344 17.297 22.469 1 97.56 497 PRO A C 1
ATOM 4013 O O . PRO A 1 497 ? -21.297 17.766 23.094 1 97.56 497 PRO A O 1
ATOM 4016 N N . ILE A 1 498 ? -19.797 17.859 21.453 1 97.38 498 ILE A N 1
ATOM 4017 C CA . ILE A 1 498 ? -20.203 19.234 21.156 1 97.38 498 ILE A CA 1
ATOM 4018 C C . ILE A 1 498 ? -20.344 19.406 19.641 1 97.38 498 ILE A C 1
ATOM 4020 O O . ILE A 1 498 ? -19.812 18.609 18.859 1 97.38 498 ILE A O 1
ATOM 4024 N N . GLN A 1 499 ? -21.062 20.406 19.25 1 96.62 499 GLN A N 1
ATOM 4025 C CA . GLN A 1 499 ? -21.25 20.859 17.875 1 96.62 499 GLN A CA 1
ATOM 4026 C C . GLN A 1 499 ? -21 22.359 17.75 1 96.62 499 GLN A C 1
ATOM 4028 O O . GLN A 1 499 ? -20.812 23.047 18.75 1 96.62 499 GLN A O 1
ATOM 4033 N N . LEU A 1 500 ? -20.938 22.828 16.516 1 95.69 500 LEU A N 1
ATOM 4034 C CA . LEU A 1 500 ? -20.797 24.25 16.219 1 95.69 500 LEU A CA 1
ATOM 4035 C C . LEU A 1 500 ? -22.125 24.875 15.836 1 95.69 500 LEU A C 1
ATOM 4037 O O . LEU A 1 500 ? -22.922 24.25 15.133 1 95.69 500 LEU A O 1
ATOM 4041 N N . GLU A 1 501 ? -22.25 26 16.328 1 93.56 501 GLU A N 1
ATOM 4042 C CA . GLU A 1 501 ? -23.391 26.75 15.781 1 93.56 501 GLU A CA 1
ATOM 4043 C C . GLU A 1 501 ? -23.156 27.125 14.32 1 93.56 501 GLU A C 1
ATOM 4045 O O . GLU A 1 501 ? -22.078 27.609 13.961 1 93.56 501 GLU A O 1
ATOM 4050 N N . SER A 1 502 ? -24.094 26.859 13.523 1 84.19 502 SER A N 1
ATOM 4051 C CA . SER A 1 502 ? -23.953 27.094 12.094 1 84.19 502 SER A CA 1
ATOM 4052 C C . SER A 1 502 ? -23.875 28.578 11.781 1 84.19 502 SER A C 1
ATOM 4054 O O . SER A 1 502 ? -24.562 29.391 12.414 1 84.19 502 SER A O 1
ATOM 4056 N N . VAL A 1 503 ? -22.984 28.922 10.906 1 87.25 503 VAL A N 1
ATOM 4057 C CA . VAL A 1 503 ? -22.906 30.297 10.383 1 87.25 503 VAL A CA 1
ATOM 4058 C C . VAL A 1 503 ? -24.031 30.516 9.383 1 87.25 503 VAL A C 1
ATOM 4060 O O . VAL A 1 503 ? -24.219 29.734 8.453 1 87.25 503 VAL A O 1
ATOM 4063 N N . ASP A 1 504 ? -24.797 31.5 9.594 1 85.06 504 ASP A N 1
ATOM 4064 C CA . ASP A 1 504 ? -25.922 31.781 8.703 1 85.06 504 ASP A CA 1
ATOM 4065 C C . ASP A 1 504 ? -25.453 32.562 7.477 1 85.06 504 ASP A C 1
ATOM 4067 O O . ASP A 1 504 ? -25.516 33.812 7.453 1 85.06 504 ASP A O 1
ATOM 4071 N N . HIS A 1 505 ? -25.047 31.969 6.543 1 89.75 505 HIS A N 1
ATOM 4072 C CA . HIS A 1 505 ? -24.594 32.531 5.277 1 89.75 505 HIS A CA 1
ATOM 4073 C C . HIS A 1 505 ? -24.797 31.547 4.129 1 89.75 505 HIS A C 1
ATOM 4075 O O . HIS A 1 505 ? -24.531 30.344 4.277 1 89.75 505 HIS A O 1
ATOM 4081 N N . PRO A 1 506 ? -25.219 31.938 3.02 1 88.38 506 PRO A N 1
ATOM 4082 C CA . PRO A 1 506 ? -25.547 31.047 1.912 1 88.38 506 PRO A CA 1
ATOM 4083 C C . PRO A 1 506 ? -24.312 30.359 1.337 1 88.38 506 PRO A C 1
ATOM 4085 O O . PRO A 1 506 ? -24.406 29.266 0.763 1 88.38 506 PRO A O 1
ATOM 4088 N N . GLU A 1 507 ? -23.125 30.984 1.509 1 92.5 507 GLU A N 1
ATOM 4089 C CA . GLU A 1 507 ? -21.922 30.453 0.882 1 92.5 507 GLU A CA 1
ATOM 4090 C C . GLU A 1 507 ? -21.141 29.562 1.853 1 92.5 507 GLU A C 1
ATOM 4092 O O . GLU A 1 507 ? -20.016 29.125 1.546 1 92.5 507 GLU A O 1
ATOM 4097 N N . VAL A 1 508 ? -21.766 29.328 2.969 1 93.75 508 VAL A N 1
ATOM 4098 C CA . VAL A 1 508 ? -21.109 28.484 3.949 1 93.75 508 VAL A CA 1
ATOM 4099 C C . VAL A 1 508 ? -21.031 27.047 3.43 1 93.75 508 VAL A C 1
ATOM 4101 O O . VAL A 1 508 ? -22 26.547 2.836 1 93.75 508 VAL A O 1
ATOM 4104 N N . ALA A 1 509 ? -19.953 26.375 3.617 1 96.31 509 ALA A N 1
ATOM 4105 C CA . ALA A 1 509 ? -19.797 25 3.158 1 96.31 509 ALA A CA 1
ATOM 4106 C C . ALA A 1 509 ? -20.609 24.047 4.023 1 96.31 509 ALA A C 1
ATOM 4108 O O . ALA A 1 509 ? -20.641 24.172 5.25 1 96.31 509 ALA A O 1
ATOM 4109 N N . ASP A 1 510 ? -21.234 23.031 3.361 1 94.62 510 ASP A N 1
ATOM 4110 C CA . ASP A 1 510 ? -22.016 21.984 4.016 1 94.62 510 ASP A CA 1
ATOM 4111 C C . ASP A 1 510 ? -21.125 20.859 4.512 1 94.62 510 ASP A C 1
ATOM 4113 O O . ASP A 1 510 ? -21.438 20.203 5.516 1 94.62 510 ASP A O 1
ATOM 4117 N N . LEU A 1 511 ? -20.25 20.625 3.758 1 97.44 511 LEU A N 1
ATOM 4118 C CA . LEU A 1 511 ? -19.344 19.5 3.975 1 97.44 511 LEU A CA 1
ATOM 4119 C C . LEU A 1 511 ? -17.891 19.953 3.918 1 97.44 511 LEU A C 1
ATOM 4121 O O . LEU A 1 511 ? -17.453 20.516 2.918 1 97.44 511 LEU A O 1
ATOM 4125 N N . ILE A 1 512 ? -17.156 19.766 4.988 1 98.06 512 ILE A N 1
ATOM 4126 C CA . ILE A 1 512 ? -15.758 20.156 5.07 1 98.06 512 ILE A CA 1
ATOM 4127 C C . ILE A 1 512 ? -14.891 18.891 5.176 1 98.06 512 ILE A C 1
ATOM 4129 O O . ILE A 1 512 ? -15.133 18.031 6.027 1 98.06 512 ILE A O 1
ATOM 4133 N N . ILE A 1 513 ? -13.938 18.719 4.324 1 96.62 513 ILE A N 1
ATOM 4134 C CA . ILE A 1 513 ? -13.078 17.547 4.293 1 96.62 513 ILE A CA 1
ATOM 4135 C C . ILE A 1 513 ? -11.617 17.984 4.434 1 96.62 513 ILE A C 1
ATOM 4137 O O . ILE A 1 513 ? -11.156 18.875 3.729 1 96.62 513 ILE A O 1
ATOM 4141 N N . GLY A 1 514 ? -10.914 17.406 5.379 1 95.31 514 GLY A N 1
ATOM 4142 C CA . GLY A 1 514 ? -9.484 17.625 5.551 1 95.31 514 GLY A CA 1
ATOM 4143 C C . GLY A 1 514 ? -8.633 16.484 5.043 1 95.31 514 GLY A C 1
ATOM 4144 O O . GLY A 1 514 ? -8.977 15.312 5.234 1 95.31 514 GLY A O 1
ATOM 4145 N N . PHE A 1 515 ? -7.586 16.828 4.332 1 90.75 515 PHE A N 1
ATOM 4146 C CA . PHE A 1 515 ? -6.684 15.82 3.773 1 90.75 515 PHE A CA 1
ATOM 4147 C C . PHE A 1 515 ? -5.289 15.961 4.367 1 90.75 515 PHE A C 1
ATOM 4149 O O . PHE A 1 515 ? -4.789 17.078 4.543 1 90.75 515 PHE A O 1
ATOM 4156 N N . ASP A 1 516 ? -4.719 14.836 4.719 1 82.88 516 ASP A N 1
ATOM 4157 C CA . ASP A 1 516 ? -3.324 14.781 5.141 1 82.88 516 ASP A CA 1
ATOM 4158 C C . ASP A 1 516 ? -2.613 13.578 4.531 1 82.88 516 ASP A C 1
ATOM 4160 O O . ASP A 1 516 ? -3.221 12.516 4.352 1 82.88 516 ASP A O 1
ATOM 4164 N N . THR A 1 517 ? -1.455 13.773 3.977 1 70.12 517 THR A N 1
ATOM 4165 C CA . THR A 1 517 ? -0.669 12.672 3.445 1 70.12 517 THR A CA 1
ATOM 4166 C C . THR A 1 517 ? 0.374 12.211 4.461 1 70.12 517 THR A C 1
ATOM 4168 O O . THR A 1 517 ? 1.023 13.031 5.105 1 70.12 517 THR A O 1
ATOM 4171 N N . GLY A 1 518 ? 0.317 10.898 4.871 1 59.78 518 GLY A N 1
ATOM 4172 C CA . GLY A 1 518 ? 1.324 10.352 5.77 1 59.78 518 GLY A CA 1
ATOM 4173 C C . GLY A 1 518 ? 2.418 9.594 5.047 1 59.78 518 GLY A C 1
ATOM 4174 O O . GLY A 1 518 ? 2.189 9.031 3.971 1 59.78 518 GLY A O 1
ATOM 4175 N N . THR A 1 519 ? 3.584 9.891 5.195 1 54.44 519 THR A N 1
ATOM 4176 C CA . THR A 1 519 ? 4.66 9.117 4.582 1 54.44 519 THR A CA 1
ATOM 4177 C C . THR A 1 519 ? 5.379 8.266 5.625 1 54.44 519 THR A C 1
ATOM 4179 O O . THR A 1 519 ? 5.539 8.68 6.773 1 54.44 519 THR A O 1
ATOM 4182 N N . ASN A 1 520 ? 5.176 7.02 5.527 1 44.22 520 ASN A N 1
ATOM 4183 C CA . ASN A 1 520 ? 6.258 6.273 6.16 1 44.22 520 ASN A CA 1
ATOM 4184 C C . ASN A 1 520 ? 7.43 6.066 5.203 1 44.22 520 ASN A C 1
ATOM 4186 O O . ASN A 1 520 ? 7.258 5.516 4.113 1 44.22 520 ASN A O 1
ATOM 4190 N N . ARG A 1 521 ? 8.328 6.887 5.203 1 46.66 521 ARG A N 1
ATOM 4191 C CA . ARG A 1 521 ? 9.492 6.984 4.324 1 46.66 521 ARG A CA 1
ATOM 4192 C C . ARG A 1 521 ? 9.43 5.938 3.219 1 46.66 521 ARG A C 1
ATOM 4194 O O . ARG A 1 521 ? 9.961 6.152 2.127 1 46.66 521 ARG A O 1
ATOM 4201 N N . GLU A 1 522 ? 8.938 4.793 3.553 1 45.81 522 GLU A N 1
ATOM 4202 C CA . GLU A 1 522 ? 8.93 3.74 2.541 1 45.81 522 GLU A CA 1
ATOM 4203 C C . GLU A 1 522 ? 7.598 3.699 1.796 1 45.81 522 GLU A C 1
ATOM 4205 O O . GLU A 1 522 ? 7.566 3.547 0.573 1 45.81 522 GLU A O 1
ATOM 4210 N N . LEU A 1 523 ? 6.594 3.695 2.574 1 49.88 523 LEU A N 1
ATOM 4211 C CA . LEU A 1 523 ? 5.25 3.6 2.018 1 49.88 523 LEU A CA 1
ATOM 4212 C C . LEU A 1 523 ? 4.406 4.805 2.426 1 49.88 523 LEU A C 1
ATOM 4214 O O . LEU A 1 523 ? 4.418 5.211 3.59 1 49.88 523 LEU A O 1
ATOM 4218 N N . TYR A 1 524 ? 4.211 5.641 1.517 1 53.47 524 TYR A N 1
ATOM 4219 C CA . TYR A 1 524 ? 3.248 6.695 1.813 1 53.47 524 TYR A CA 1
ATOM 4220 C C . TYR A 1 524 ? 1.857 6.117 2.043 1 53.47 524 TYR A C 1
ATOM 4222 O O . TYR A 1 524 ? 1.292 5.477 1.156 1 53.47 524 TYR A O 1
ATOM 4230 N N . TYR A 1 525 ? 1.568 5.625 3.311 1 55.44 525 TYR A N 1
ATOM 4231 C CA . TYR A 1 525 ? 0.24 5.113 3.629 1 55.44 525 TYR A CA 1
ATOM 4232 C C . TYR A 1 525 ? -0.84 6.105 3.215 1 55.44 525 TYR A C 1
ATOM 4234 O O . TYR A 1 525 ? -1.354 6.855 4.047 1 55.44 525 TYR A O 1
ATOM 4242 N N . GLY A 1 526 ? -0.559 6.633 2.041 1 59.28 526 GLY A N 1
ATOM 4243 C CA . GLY A 1 526 ? -1.526 7.32 1.201 1 59.28 526 GLY A CA 1
ATOM 4244 C C . GLY A 1 526 ? -2.242 8.445 1.919 1 59.28 526 GLY A C 1
ATOM 4245 O O . GLY A 1 526 ? -1.811 8.883 2.988 1 59.28 526 GLY A O 1
ATOM 4246 N N . THR A 1 527 ? -3.332 9.023 1.502 1 67 527 THR A N 1
ATOM 4247 C CA . THR A 1 527 ? -4.203 10.156 1.798 1 67 527 THR A CA 1
ATOM 4248 C C . THR A 1 527 ? -5.18 9.812 2.916 1 67 527 THR A C 1
ATOM 4250 O O . THR A 1 527 ? -5.949 8.852 2.799 1 67 527 THR A O 1
ATOM 4253 N N . SER A 1 528 ? -4.965 10.359 4.215 1 80 528 SER A N 1
ATOM 4254 C CA . SER A 1 528 ? -5.996 10.297 5.246 1 80 528 SER A CA 1
ATOM 4255 C C . SER A 1 528 ? -6.957 11.477 5.137 1 80 528 SER A C 1
ATOM 4257 O O . SER A 1 528 ? -6.547 12.594 4.812 1 80 528 SER A O 1
ATOM 4259 N N . ALA A 1 529 ? -8.172 11.18 5.242 1 89.19 529 ALA A N 1
ATOM 4260 C CA . ALA A 1 529 ? -9.18 12.234 5.152 1 89.19 529 ALA A CA 1
ATOM 4261 C C . ALA A 1 529 ? -10.18 12.133 6.297 1 89.19 529 ALA A C 1
ATOM 4263 O O . ALA A 1 529 ? -10.477 11.039 6.781 1 89.19 529 ALA A O 1
ATOM 4264 N N . PHE A 1 530 ? -10.586 13.258 6.797 1 92.94 530 PHE A N 1
ATOM 4265 C CA . PHE A 1 530 ? -11.633 13.391 7.805 1 92.94 530 PHE A CA 1
ATOM 4266 C C . PHE A 1 530 ? -12.641 14.461 7.402 1 92.94 530 PHE A C 1
ATOM 4268 O O . PHE A 1 530 ? -12.266 15.484 6.82 1 92.94 530 PHE A O 1
ATOM 4275 N N . ALA A 1 531 ? -13.859 14.172 7.676 1 95.69 531 ALA A N 1
ATOM 4276 C CA . ALA A 1 531 ? -14.898 15.086 7.211 1 95.69 531 ALA A CA 1
ATOM 4277 C C . ALA A 1 531 ? -15.867 15.438 8.336 1 95.69 531 ALA A C 1
ATOM 4279 O O . ALA A 1 531 ? -16.109 14.625 9.234 1 95.69 531 ALA A O 1
ATOM 4280 N N . VAL A 1 532 ? -16.391 16.672 8.281 1 96.56 532 VAL A N 1
ATOM 4281 C CA . VAL A 1 532 ? -17.438 17.125 9.195 1 96.56 532 VAL A CA 1
ATOM 4282 C C . VAL A 1 532 ? -18.5 17.891 8.422 1 96.56 532 VAL A C 1
ATOM 4284 O O . VAL A 1 532 ? -18.25 18.375 7.32 1 96.56 532 VAL A O 1
ATOM 4287 N N . LEU A 1 533 ? -19.625 17.969 9.008 1 95.81 533 LEU A N 1
ATOM 4288 C CA . LEU A 1 533 ? -20.672 18.859 8.523 1 95.81 533 LEU A CA 1
ATOM 4289 C C . LEU A 1 533 ? -20.438 20.281 8.992 1 95.81 533 LEU A C 1
ATOM 4291 O O . LEU A 1 533 ? -19.516 20.547 9.766 1 95.81 533 LEU A O 1
ATOM 4295 N N . ALA A 1 534 ? -21.266 21.203 8.562 1 94 534 ALA A N 1
ATOM 4296 C CA . ALA A 1 534 ? -21.141 22.625 8.914 1 94 534 ALA A CA 1
ATOM 4297 C C . ALA A 1 534 ? -21.266 22.828 10.422 1 94 534 ALA A C 1
ATOM 4299 O O . ALA A 1 534 ? -20.641 23.734 10.984 1 94 534 ALA A O 1
ATOM 4300 N N . ASP A 1 535 ? -21.984 21.953 11.062 1 93.94 535 ASP A N 1
ATOM 4301 C CA . ASP A 1 535 ? -22.188 22.109 12.5 1 93.94 535 ASP A CA 1
ATOM 4302 C C . ASP A 1 535 ? -21.141 21.328 13.297 1 93.94 535 ASP A C 1
ATOM 4304 O O . ASP A 1 535 ? -21.281 21.141 14.5 1 93.94 535 ASP A O 1
ATOM 4308 N N . GLY A 1 536 ? -20.234 20.75 12.586 1 94.25 536 GLY A N 1
ATOM 4309 C CA . GLY A 1 536 ? -19.125 20.094 13.273 1 94.25 536 GLY A CA 1
ATOM 4310 C C . GLY A 1 536 ? -19.359 18.609 13.484 1 94.25 536 GLY A C 1
ATOM 4311 O O . GLY A 1 536 ? -18.5 17.906 14 1 94.25 536 GLY A O 1
ATOM 4312 N N . GLN A 1 537 ? -20.516 18.109 13.125 1 93.81 537 GLN A N 1
ATOM 4313 C CA . GLN A 1 537 ? -20.766 16.688 13.258 1 93.81 537 GLN A CA 1
ATOM 4314 C C . GLN A 1 537 ? -19.781 15.883 12.398 1 93.81 537 GLN A C 1
ATOM 4316 O O . GLN A 1 537 ? -19.609 16.172 11.219 1 93.81 537 GLN A O 1
ATOM 4321 N N . SER A 1 538 ? -19.234 14.875 13.031 1 94.06 538 SER A N 1
ATOM 4322 C CA . SER A 1 538 ? -18.234 14.055 12.352 1 94.06 538 SER A CA 1
ATOM 4323 C C . SER A 1 538 ? -18.891 13.109 11.352 1 94.06 538 SER A C 1
ATOM 4325 O O . SER A 1 538 ? -19.953 12.539 11.633 1 94.06 538 SER A O 1
ATOM 4327 N N . LEU A 1 539 ? -18.312 12.969 10.188 1 92.5 539 LEU A N 1
ATOM 4328 C CA . LEU A 1 539 ? -18.719 11.961 9.211 1 92.5 539 LEU A CA 1
ATOM 4329 C C . LEU A 1 539 ? -17.734 10.797 9.18 1 92.5 539 LEU A C 1
ATOM 4331 O O . LEU A 1 539 ? -17.922 9.828 8.445 1 92.5 539 LEU A O 1
ATOM 4335 N N . GLY A 1 540 ? -16.719 10.961 9.977 1 87.31 540 GLY A N 1
ATOM 4336 C CA . GLY A 1 540 ? -15.789 9.859 10.141 1 87.31 540 GLY A CA 1
ATOM 4337 C C . GLY A 1 540 ? -14.539 10.016 9.297 1 87.31 540 GLY A C 1
ATOM 4338 O O . GLY A 1 540 ? -14.305 11.062 8.695 1 87.31 540 GLY A O 1
ATOM 4339 N N . TRP A 1 541 ? -13.648 8.969 9.375 1 86.38 541 TRP A N 1
ATOM 4340 C CA . TRP A 1 541 ? -12.391 8.922 8.641 1 86.38 541 TRP A CA 1
ATOM 4341 C C . TRP A 1 541 ? -12.438 7.887 7.527 1 86.38 541 TRP A C 1
ATOM 4343 O O . TRP A 1 541 ? -13.352 7.062 7.48 1 86.38 541 TRP A O 1
ATOM 4353 N N . GLU A 1 542 ? -11.578 8.094 6.5 1 78.5 542 GLU A N 1
ATOM 4354 C CA . GLU A 1 542 ? -11.5 7.145 5.395 1 78.5 542 GLU A CA 1
ATOM 4355 C C . GLU A 1 542 ? -10.125 6.48 5.328 1 78.5 542 GLU A C 1
ATOM 4357 O O . GLU A 1 542 ? -9.125 7.086 5.707 1 78.5 542 GLU A O 1
ATOM 4362 N N . LEU A 1 543 ? -10.141 5.219 4.875 1 70.94 543 LEU A N 1
ATOM 4363 C CA . LEU A 1 543 ? -8.883 4.48 4.75 1 70.94 543 LEU A CA 1
ATOM 4364 C C . LEU A 1 543 ? -7.965 5.141 3.73 1 70.94 543 LEU A C 1
ATOM 4366 O O . LEU A 1 543 ? -8.422 5.598 2.68 1 70.94 543 LEU A O 1
ATOM 4370 N N . PRO A 1 544 ? -6.727 5.176 4.129 1 63.16 544 PRO A N 1
ATOM 4371 C CA . PRO A 1 544 ? -5.781 5.789 3.193 1 63.16 544 PRO A CA 1
ATOM 4372 C C . PRO A 1 544 ? -5.52 4.922 1.965 1 63.16 544 PRO A C 1
ATOM 4374 O O . PRO A 1 544 ? -5.586 3.693 2.047 1 63.16 544 PRO A O 1
ATOM 4377 N N . ALA A 1 545 ? -5.523 5.531 0.768 1 63.69 545 ALA A N 1
ATOM 4378 C CA . ALA A 1 545 ? -5.031 4.852 -0.428 1 63.69 545 ALA A CA 1
ATOM 4379 C C . ALA A 1 545 ? -3.506 4.777 -0.431 1 63.69 545 ALA A C 1
ATOM 4381 O O . ALA A 1 545 ? -2.834 5.715 0.005 1 63.69 545 ALA A O 1
ATOM 4382 N N . VAL A 1 546 ? -2.963 3.574 -0.628 1 60.19 546 VAL A N 1
ATOM 4383 C CA . VAL A 1 546 ? -1.511 3.434 -0.69 1 60.19 546 VAL A CA 1
ATOM 4384 C C . VAL A 1 546 ? -0.98 4.105 -1.955 1 60.19 546 VAL A C 1
ATOM 4386 O O . VAL A 1 546 ? -1.516 3.9 -3.047 1 60.19 546 VAL A O 1
ATOM 4389 N N . GLN A 1 547 ? -0.252 5.191 -1.793 1 60.44 547 GLN A N 1
ATOM 4390 C CA . GLN A 1 547 ? 0.3 5.875 -2.959 1 60.44 547 GLN A CA 1
ATOM 4391 C C . GLN A 1 547 ? 1.818 5.988 -2.863 1 60.44 547 GLN A C 1
ATOM 4393 O O . GLN A 1 547 ? 2.393 5.809 -1.787 1 60.44 547 GLN A O 1
ATOM 4398 N N . ARG A 1 548 ? 2.318 6.082 -4.133 1 54.22 548 ARG A N 1
ATOM 4399 C CA . ARG A 1 548 ? 3.756 6.316 -4.195 1 54.22 548 ARG A CA 1
ATOM 4400 C C . ARG A 1 548 ? 4.074 7.801 -4.047 1 54.22 548 ARG A C 1
ATOM 4402 O O . ARG A 1 548 ? 3.619 8.625 -4.844 1 54.22 548 ARG A O 1
ATOM 4409 N N . GLY A 1 549 ? 4.609 8.281 -2.869 1 54.78 549 GLY A N 1
ATOM 4410 C CA . GLY A 1 549 ? 5.07 9.641 -2.676 1 54.78 549 GLY A CA 1
ATOM 4411 C C . GLY A 1 549 ? 4.047 10.531 -1.996 1 54.78 549 GLY A C 1
ATOM 4412 O O . GLY A 1 549 ? 3.012 10.047 -1.529 1 54.78 549 GLY A O 1
ATOM 4413 N N . GLU A 1 550 ? 4.32 11.82 -1.849 1 54.84 550 GLU A N 1
ATOM 4414 C CA . GLU A 1 550 ? 3.521 12.797 -1.115 1 54.84 550 GLU A CA 1
ATOM 4415 C C . GLU A 1 550 ? 2.359 13.305 -1.961 1 54.84 550 GLU A C 1
ATOM 4417 O O . GLU A 1 550 ? 1.442 13.945 -1.443 1 54.84 550 GLU A O 1
ATOM 4422 N N . THR A 1 551 ? 2.312 13.008 -3.312 1 60.88 551 THR A N 1
ATOM 4423 C CA . THR A 1 551 ? 1.256 13.562 -4.148 1 60.88 551 THR A CA 1
ATOM 4424 C C . THR A 1 551 ? 0.058 12.625 -4.207 1 60.88 551 THR A C 1
ATOM 4426 O O . THR A 1 551 ? 0.221 11.414 -4.375 1 60.88 551 THR A O 1
ATOM 4429 N N . PHE A 1 552 ? -1.125 13.375 -3.787 1 64.44 552 PHE A N 1
ATOM 4430 C CA . PHE A 1 552 ? -2.365 12.617 -3.918 1 64.44 552 PHE A CA 1
ATOM 4431 C C . PHE A 1 552 ? -2.67 12.32 -5.383 1 64.44 552 PHE A C 1
ATOM 4433 O O . PHE A 1 552 ? -2.504 13.188 -6.242 1 64.44 552 PHE A O 1
ATOM 4440 N N . SER A 1 553 ? -2.988 11.102 -5.617 1 73.25 553 SER A N 1
ATOM 4441 C CA . SER A 1 553 ? -3.568 10.859 -6.934 1 73.25 553 SER A CA 1
ATOM 4442 C C . SER A 1 553 ? -4.953 11.484 -7.051 1 73.25 553 SER A C 1
ATOM 4444 O O . SER A 1 553 ? -5.738 11.453 -6.102 1 73.25 553 SER A O 1
ATOM 4446 N N . GLY A 1 554 ? -5.133 12.242 -8.109 1 78.19 554 GLY A N 1
ATOM 4447 C CA . GLY A 1 554 ? -6.434 12.844 -8.359 1 78.19 554 GLY A CA 1
ATOM 4448 C C . GLY A 1 554 ? -7.582 11.859 -8.211 1 78.19 554 GLY A C 1
ATOM 4449 O O . GLY A 1 554 ? -8.633 12.203 -7.664 1 78.19 554 GLY A O 1
ATOM 4450 N N . GLN A 1 555 ? -7.355 10.656 -8.523 1 78.69 555 GLN A N 1
ATOM 4451 C CA . GLN A 1 555 ? -8.391 9.633 -8.453 1 78.69 555 GLN A CA 1
ATOM 4452 C C . GLN A 1 555 ? -8.68 9.242 -7.004 1 78.69 555 GLN A C 1
ATOM 4454 O O . GLN A 1 555 ? -9.836 9.016 -6.637 1 78.69 555 GLN A O 1
ATOM 4459 N N . ALA A 1 556 ? -7.672 9.156 -6.242 1 78.44 556 ALA A N 1
ATOM 4460 C CA . ALA A 1 556 ? -7.84 8.812 -4.832 1 78.44 556 ALA A CA 1
ATOM 4461 C C . ALA A 1 556 ? -8.617 9.891 -4.09 1 78.44 556 ALA A C 1
ATOM 4463 O O . ALA A 1 556 ? -9.461 9.586 -3.244 1 78.44 556 ALA A O 1
ATOM 4464 N N . ILE A 1 557 ? -8.344 11.117 -4.414 1 87.44 557 ILE A N 1
ATOM 4465 C CA . ILE A 1 557 ? -9.047 12.234 -3.783 1 87.44 557 ILE A CA 1
ATOM 4466 C C . ILE A 1 557 ? -10.523 12.18 -4.152 1 87.44 557 ILE A C 1
ATOM 4468 O O . ILE A 1 557 ? -11.391 12.305 -3.283 1 87.44 557 ILE A O 1
ATOM 4472 N N . TRP A 1 558 ? -10.75 11.961 -5.395 1 89.19 558 TRP A N 1
ATOM 4473 C CA . TRP A 1 558 ? -12.133 11.914 -5.84 1 89.19 558 TRP A CA 1
ATOM 4474 C C . TRP A 1 558 ? -12.883 10.758 -5.188 1 89.19 558 TRP A C 1
ATOM 4476 O O . TRP A 1 558 ? -14.031 10.906 -4.77 1 89.19 558 TRP A O 1
ATOM 4486 N N . GLN A 1 559 ? -12.297 9.656 -5.113 1 83.69 559 GLN A N 1
ATOM 4487 C CA . GLN A 1 559 ? -12.938 8.5 -4.48 1 83.69 559 GLN A CA 1
ATOM 4488 C C . GLN A 1 559 ? -13.312 8.805 -3.033 1 83.69 559 GLN A C 1
ATOM 4490 O O . GLN A 1 559 ? -14.391 8.43 -2.576 1 83.69 559 GLN A O 1
ATOM 4495 N N . THR A 1 560 ? -12.422 9.438 -2.34 1 86.88 560 THR A N 1
ATOM 4496 C CA . THR A 1 560 ? -12.68 9.805 -0.952 1 86.88 560 THR A CA 1
ATOM 4497 C C . THR A 1 560 ? -13.805 10.828 -0.864 1 86.88 560 THR A C 1
ATOM 4499 O O . THR A 1 560 ? -14.734 10.672 -0.068 1 86.88 560 THR A O 1
ATOM 4502 N N . VAL A 1 561 ? -13.711 11.859 -1.702 1 92.75 561 VAL A N 1
ATOM 4503 C CA . VAL A 1 561 ? -14.695 12.93 -1.682 1 92.75 561 VAL A CA 1
ATOM 4504 C C . VAL A 1 561 ? -16.078 12.375 -2.041 1 92.75 561 VAL A C 1
ATOM 4506 O O . VAL A 1 561 ? -17.062 12.688 -1.381 1 92.75 561 VAL A O 1
ATOM 4509 N N . SER A 1 562 ? -16.156 11.539 -3.047 1 91.56 562 SER A N 1
ATOM 4510 C CA . SER A 1 562 ? -17.438 10.977 -3.477 1 91.56 562 SER A CA 1
ATOM 4511 C C . SER A 1 562 ? -18.062 10.117 -2.381 1 91.56 562 SER A C 1
ATOM 4513 O O . SER A 1 562 ? -19.266 10.164 -2.154 1 91.56 562 SER A O 1
ATOM 4515 N N . LYS A 1 563 ? -17.25 9.32 -1.701 1 88.12 563 LYS A N 1
ATOM 4516 C CA . LYS A 1 563 ? -17.734 8.508 -0.592 1 88.12 563 LYS A CA 1
ATOM 4517 C C . LYS A 1 563 ? -18.344 9.375 0.503 1 88.12 563 LYS A C 1
ATOM 4519 O O . LYS A 1 563 ? -19.375 9.031 1.073 1 88.12 563 LYS A O 1
ATOM 4524 N N . LEU A 1 564 ? -17.703 10.477 0.799 1 91.94 564 LEU A N 1
ATOM 4525 C CA . LEU A 1 564 ? -18.156 11.367 1.863 1 91.94 564 LEU A CA 1
ATOM 4526 C C . LEU A 1 564 ? -19.406 12.125 1.442 1 91.94 564 LEU A C 1
ATOM 4528 O O . LEU A 1 564 ? -20.266 12.414 2.273 1 91.94 564 LEU A O 1
ATOM 4532 N N . ILE A 1 565 ? -19.531 12.438 0.137 1 94.25 565 ILE A N 1
ATOM 4533 C CA . ILE A 1 565 ? -20.75 13.062 -0.375 1 94.25 565 ILE A CA 1
ATOM 4534 C C . ILE A 1 565 ? -21.922 12.102 -0.222 1 94.25 565 ILE A C 1
ATOM 4536 O O . ILE A 1 565 ? -23.016 12.508 0.148 1 94.25 565 ILE A O 1
ATOM 4540 N N . ILE A 1 566 ? -21.688 10.867 -0.49 1 90.81 566 ILE A N 1
ATOM 4541 C CA . ILE A 1 566 ? -22.734 9.859 -0.351 1 90.81 566 ILE A CA 1
ATOM 4542 C C . ILE A 1 566 ? -23.141 9.742 1.116 1 90.81 566 ILE A C 1
ATOM 4544 O O . ILE A 1 566 ? -24.328 9.656 1.431 1 90.81 566 ILE A O 1
ATOM 4548 N N . LYS A 1 567 ? -22.156 9.672 1.986 1 89.88 567 LYS A N 1
ATOM 4549 C CA . LYS A 1 567 ? -22.453 9.648 3.414 1 89.88 567 LYS A CA 1
ATOM 4550 C C . LYS A 1 567 ? -23.266 10.867 3.822 1 89.88 567 LYS A C 1
ATOM 4552 O O . LYS A 1 567 ? -24.203 10.758 4.613 1 89.88 567 LYS A O 1
ATOM 4557 N N . PHE A 1 568 ? -22.906 12.07 3.299 1 94.38 568 PHE A N 1
ATOM 4558 C CA . PHE A 1 568 ? -23.656 13.297 3.521 1 94.38 568 PHE A CA 1
ATOM 4559 C C . PHE A 1 568 ? -25.109 13.109 3.084 1 94.38 568 PHE A C 1
ATOM 4561 O O . PHE A 1 568 ? -26.031 13.492 3.809 1 94.38 568 PHE A O 1
ATOM 4568 N N . TYR A 1 569 ? -25.25 12.531 1.933 1 92.25 569 TYR A N 1
ATOM 4569 C CA . TYR A 1 569 ? -26.594 12.32 1.385 1 92.25 569 TYR A CA 1
ATOM 4570 C C . TYR A 1 569 ? -27.406 11.398 2.281 1 92.25 569 TYR A C 1
ATOM 4572 O O . TYR A 1 569 ? -28.609 11.602 2.463 1 92.25 569 TYR A O 1
ATOM 4580 N N . GLN A 1 570 ? -26.797 10.383 2.814 1 87.88 570 GLN A N 1
ATOM 4581 C CA . GLN A 1 570 ? -27.484 9.438 3.689 1 87.88 570 GLN A CA 1
ATOM 4582 C C . GLN A 1 570 ? -27.969 10.125 4.961 1 87.88 570 GLN A C 1
ATOM 4584 O O . GLN A 1 570 ? -29.031 9.773 5.496 1 87.88 570 GLN A O 1
ATOM 4589 N N . ILE A 1 571 ? -27.234 11.086 5.402 1 89.5 571 ILE A N 1
ATOM 4590 C CA . ILE A 1 571 ? -27.547 11.758 6.652 1 89.5 571 ILE A CA 1
ATOM 4591 C C . ILE A 1 571 ? -28.516 12.914 6.383 1 89.5 571 ILE A C 1
ATOM 4593 O O . ILE A 1 571 ? -29.516 13.07 7.074 1 89.5 571 ILE A O 1
ATOM 4597 N N . CYS A 1 572 ? -28.234 13.688 5.348 1 93.75 572 CYS A N 1
ATOM 4598 C CA . CYS A 1 572 ? -28.953 14.938 5.129 1 93.75 572 CYS A CA 1
ATOM 4599 C C . CYS A 1 572 ? -30.031 14.781 4.059 1 93.75 572 CYS A C 1
ATOM 4601 O O . CYS A 1 572 ? -30.859 15.664 3.869 1 93.75 572 CYS A O 1
ATOM 4603 N N . GLN A 1 573 ? -30.047 13.656 3.258 1 92.06 573 GLN A N 1
ATOM 4604 C CA . GLN A 1 573 ? -31.016 13.328 2.219 1 92.06 573 GLN A CA 1
ATOM 4605 C C . GLN A 1 573 ? -31.016 14.375 1.111 1 92.06 573 GLN A C 1
ATOM 4607 O O . GLN A 1 573 ? -32.062 14.797 0.637 1 92.06 573 GLN A O 1
ATOM 4612 N N . ARG A 1 574 ? -29.922 14.961 0.912 1 93.44 574 ARG A N 1
ATOM 4613 C CA . ARG A 1 574 ? -29.641 15.891 -0.182 1 93.44 574 ARG A CA 1
ATOM 4614 C C . ARG A 1 574 ? -28.141 15.938 -0.481 1 93.44 574 ARG A C 1
ATOM 4616 O O . ARG A 1 574 ? -27.328 15.555 0.358 1 93.44 574 ARG A O 1
ATOM 4623 N N . TYR A 1 575 ? -27.812 16.406 -1.686 1 93.81 575 TYR A N 1
ATOM 4624 C CA . TYR A 1 575 ? -26.406 16.641 -1.991 1 93.81 575 TYR A CA 1
ATOM 4625 C C . TYR A 1 575 ? -25.922 17.922 -1.328 1 93.81 575 TYR A C 1
ATOM 4627 O O . TYR A 1 575 ? -26.703 18.844 -1.074 1 93.81 575 TYR A O 1
ATOM 4635 N N . PRO A 1 576 ? -24.672 17.969 -0.999 1 96.25 576 PRO A N 1
ATOM 4636 C CA . PRO A 1 576 ? -24.141 19.234 -0.481 1 96.25 576 PRO A CA 1
ATOM 4637 C C . PRO A 1 576 ? -24.141 20.344 -1.528 1 96.25 576 PRO A C 1
ATOM 4639 O O . PRO A 1 576 ? -23.875 20.078 -2.707 1 96.25 576 PRO A O 1
ATOM 4642 N N . GLN A 1 577 ? -24.406 21.516 -1.078 1 95.75 577 GLN A N 1
ATOM 4643 C CA . GLN A 1 577 ? -24.391 22.672 -1.969 1 95.75 577 GLN A CA 1
ATOM 4644 C C . GLN A 1 577 ? -22.953 23.141 -2.213 1 95.75 577 GLN A C 1
ATOM 4646 O O . GLN A 1 577 ? -22.625 23.594 -3.312 1 95.75 577 GLN A O 1
ATOM 4651 N N . LYS A 1 578 ? -22.172 23.062 -1.181 1 96.69 578 LYS A N 1
ATOM 4652 C CA . LYS A 1 578 ? -20.797 23.547 -1.283 1 96.69 578 LYS A CA 1
ATOM 4653 C C . LYS A 1 578 ? -19.859 22.719 -0.41 1 96.69 578 LYS A C 1
ATOM 4655 O O . LYS A 1 578 ? -20.188 22.375 0.728 1 96.69 578 LYS A O 1
ATOM 4660 N N . LEU A 1 579 ? -18.688 22.375 -0.968 1 98.12 579 LEU A N 1
ATOM 4661 C CA . LEU A 1 579 ? -17.625 21.688 -0.246 1 98.12 579 LEU A CA 1
ATOM 4662 C C . LEU A 1 579 ? -16.469 22.625 0.087 1 98.12 579 LEU A C 1
ATOM 4664 O O . LEU A 1 579 ? -16.203 23.562 -0.665 1 98.12 579 LEU A O 1
ATOM 4668 N N . LEU A 1 580 ? -15.891 22.453 1.188 1 98.25 580 LEU A N 1
ATOM 4669 C CA . LEU A 1 580 ? -14.609 23.047 1.531 1 98.25 580 LEU A CA 1
ATOM 4670 C C . LEU A 1 580 ? -13.547 21.984 1.734 1 98.25 580 LEU A C 1
ATOM 4672 O O . LEU A 1 580 ? -13.617 21.203 2.686 1 98.25 580 LEU A O 1
ATOM 4676 N N . LEU A 1 581 ? -12.648 21.891 0.825 1 97.31 581 LEU A N 1
ATOM 4677 C CA . LEU A 1 581 ? -11.539 20.938 0.91 1 97.31 581 LEU A CA 1
ATOM 4678 C C . LEU A 1 581 ? -10.305 21.609 1.498 1 97.31 581 LEU A C 1
ATOM 4680 O O . LEU A 1 581 ? -9.82 22.609 0.973 1 97.31 581 LEU A O 1
ATOM 4684 N N . MET A 1 582 ? -9.812 21.062 2.572 1 96.69 582 MET A N 1
ATOM 4685 C CA . MET A 1 582 ? -8.641 21.625 3.242 1 96.69 582 MET A CA 1
ATOM 4686 C C . MET A 1 582 ? -7.453 20.672 3.131 1 96.69 582 MET A C 1
ATOM 4688 O O . MET A 1 582 ? -7.59 19.469 3.367 1 96.69 582 MET A O 1
ATOM 4692 N N . ARG A 1 583 ? -6.402 21.172 2.75 1 93.12 583 ARG A N 1
ATOM 4693 C CA . ARG A 1 583 ? -5.18 20.375 2.625 1 93.12 583 ARG A CA 1
ATOM 4694 C C . ARG A 1 583 ? -4.113 20.859 3.602 1 93.12 583 ARG A C 1
ATOM 4696 O O . ARG A 1 583 ? -3.826 22.062 3.672 1 93.12 583 ARG A O 1
ATOM 4703 N N . ASP A 1 584 ? -3.6 19.938 4.406 1 89.69 584 ASP A N 1
ATOM 4704 C CA . ASP A 1 584 ? -2.473 20.281 5.27 1 89.69 584 ASP A CA 1
ATOM 4705 C C . ASP A 1 584 ? -1.186 20.438 4.461 1 89.69 584 ASP A C 1
ATOM 4707 O O . ASP A 1 584 ? -0.663 19.453 3.936 1 89.69 584 ASP A O 1
ATOM 4711 N N . GLY A 1 585 ? -0.752 21.641 4.312 1 85.38 585 GLY A N 1
ATOM 4712 C CA . GLY A 1 585 ? 0.449 21.875 3.529 1 85.38 585 GLY A CA 1
ATOM 4713 C C . GLY A 1 585 ? 0.158 22.391 2.135 1 85.38 585 GLY A C 1
ATOM 4714 O O . GLY A 1 585 ? -0.935 22.906 1.87 1 85.38 585 GLY A O 1
ATOM 4715 N N . LEU A 1 586 ? 1.107 22.297 1.207 1 81.69 586 LEU A N 1
ATOM 4716 C CA . LEU A 1 586 ? 1.018 22.844 -0.14 1 81.69 586 LEU A CA 1
ATOM 4717 C C . LEU A 1 586 ? 0.117 21.984 -1.021 1 81.69 586 LEU A C 1
ATOM 4719 O O . LEU A 1 586 ? 0.183 20.75 -0.968 1 81.69 586 LEU A O 1
ATOM 4723 N N . VAL A 1 587 ? -0.762 22.625 -1.736 1 84.56 587 VAL A N 1
ATOM 4724 C CA . VAL A 1 587 ? -1.543 21.938 -2.76 1 84.56 587 VAL A CA 1
ATOM 4725 C C . VAL A 1 587 ? -0.741 21.859 -4.059 1 84.56 587 VAL A C 1
ATOM 4727 O O . VAL A 1 587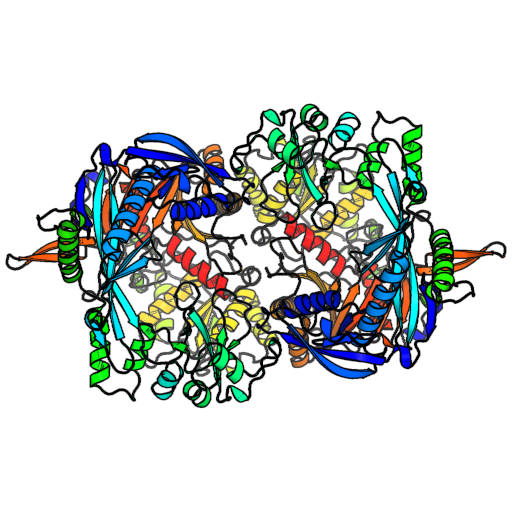 ? -0.35 22.891 -4.613 1 84.56 587 VAL A O 1
ATOM 4730 N N . GLN A 1 588 ? -0.517 20.688 -4.508 1 77.12 588 GLN A N 1
ATOM 4731 C CA . GLN A 1 588 ? 0.245 20.516 -5.738 1 77.12 588 GLN A CA 1
ATOM 4732 C C . GLN A 1 588 ? -0.623 20.766 -6.965 1 77.12 588 GLN A C 1
ATOM 4734 O O . GLN A 1 588 ? -1.848 20.656 -6.902 1 77.12 588 GLN A O 1
ATOM 4739 N N . GLU A 1 589 ? 0.037 21.109 -7.957 1 75.56 589 GLU A N 1
ATOM 4740 C CA . GLU A 1 589 ? -0.68 21.422 -9.188 1 75.56 589 GLU A CA 1
ATOM 4741 C C . GLU A 1 589 ? -1.488 20.219 -9.68 1 75.56 589 GLU A C 1
ATOM 4743 O O . GLU A 1 589 ? -0.96 19.109 -9.797 1 75.56 589 GLU A O 1
ATOM 4748 N N . GLY A 1 590 ? -2.711 20.453 -9.906 1 80.56 590 GLY A N 1
ATOM 4749 C CA . GLY A 1 590 ? -3.572 19.453 -10.5 1 80.56 590 GLY A CA 1
ATOM 4750 C C . GLY A 1 590 ? -4.07 18.422 -9.508 1 80.56 590 GLY A C 1
ATOM 4751 O O . GLY A 1 590 ? -4.84 17.531 -9.859 1 80.56 590 GLY A O 1
ATOM 4752 N N . GLU A 1 591 ? -3.619 18.578 -8.328 1 82.5 591 GLU A N 1
ATOM 4753 C CA . GLU A 1 591 ? -3.945 17.594 -7.293 1 82.5 591 GLU A CA 1
ATOM 4754 C C . GLU A 1 591 ? -5.453 17.422 -7.145 1 82.5 591 GLU A C 1
ATOM 4756 O O . GLU A 1 591 ? -5.953 16.312 -7.023 1 82.5 591 GLU A O 1
ATOM 4761 N N . PHE A 1 592 ? -6.246 18.5 -7.199 1 91 592 PHE A N 1
ATOM 4762 C CA . PHE A 1 592 ? -7.688 18.469 -6.973 1 91 592 PHE A CA 1
ATOM 4763 C C . PHE A 1 592 ? -8.445 18.688 -8.281 1 91 592 PHE A C 1
ATOM 4765 O O . PHE A 1 592 ? -9.664 18.844 -8.273 1 91 592 PHE A O 1
ATOM 4772 N N . GLN A 1 593 ? -7.754 18.719 -9.391 1 91.06 593 GLN A N 1
ATOM 4773 C CA . GLN A 1 593 ? -8.359 19.094 -10.664 1 91.06 593 GLN A CA 1
ATOM 4774 C C . GLN A 1 593 ? -9.484 18.141 -11.047 1 91.06 593 GLN A C 1
ATOM 4776 O O . GLN A 1 593 ? -10.57 18.578 -11.438 1 91.06 593 GLN A O 1
ATOM 4781 N N . GLN A 1 594 ? -9.227 16.891 -10.953 1 89.56 594 GLN A N 1
ATOM 4782 C CA . GLN A 1 594 ? -10.242 15.898 -11.305 1 89.56 594 GLN A CA 1
ATOM 4783 C C . GLN A 1 594 ? -11.484 16.047 -10.43 1 89.56 594 GLN A C 1
ATOM 4785 O O . GLN A 1 594 ? -12.609 16 -10.93 1 89.56 594 GLN A O 1
ATOM 4790 N N . THR A 1 595 ? -11.289 16.203 -9.164 1 93.5 595 THR A N 1
ATOM 4791 C CA . THR A 1 595 ? -12.391 16.375 -8.219 1 93.5 595 THR A CA 1
ATOM 4792 C C . THR A 1 595 ? -13.195 17.625 -8.539 1 93.5 595 THR A C 1
ATOM 4794 O O . THR A 1 595 ? -14.43 17.594 -8.547 1 93.5 595 THR A O 1
ATOM 4797 N N . ILE A 1 596 ? -12.523 18.719 -8.859 1 95.69 596 ILE A N 1
ATOM 4798 C CA . ILE A 1 596 ? -13.172 19.984 -9.172 1 95.69 596 ILE A CA 1
ATOM 4799 C C . ILE A 1 596 ? -14.039 19.828 -10.414 1 95.69 596 ILE A C 1
ATOM 4801 O O . ILE A 1 596 ? -15.195 20.266 -10.438 1 95.69 596 ILE A O 1
ATOM 4805 N N . GLU A 1 597 ? -13.547 19.188 -11.406 1 93.56 597 GLU A N 1
ATOM 4806 C CA . GLU A 1 597 ? -14.258 19.016 -12.664 1 93.56 597 GLU A CA 1
ATOM 4807 C C . GLU A 1 597 ? -15.508 18.156 -12.477 1 93.56 597 GLU A C 1
ATOM 4809 O O . GLU A 1 597 ? -16.578 18.469 -13 1 93.56 597 GLU A O 1
ATOM 4814 N N . LEU A 1 598 ? -15.359 17.125 -11.742 1 90.88 598 LEU A N 1
ATOM 4815 C CA . LEU A 1 598 ? -16.469 16.203 -11.547 1 90.88 598 LEU A CA 1
ATOM 4816 C C . LEU A 1 598 ? -17.547 16.844 -10.672 1 90.88 598 LEU A C 1
ATOM 4818 O O . LEU A 1 598 ? -18.734 16.594 -10.867 1 90.88 598 LEU A O 1
ATOM 4822 N N . LEU A 1 599 ? -17.188 17.641 -9.68 1 95.06 599 LEU A N 1
ATOM 4823 C CA . LEU A 1 599 ? -18.156 18.359 -8.859 1 95.06 599 LEU A CA 1
ATOM 4824 C C . LEU A 1 599 ? -18.922 19.391 -9.68 1 95.06 599 LEU A C 1
ATOM 4826 O O . LEU A 1 599 ? -20.125 19.578 -9.5 1 95.06 599 LEU A O 1
ATOM 4830 N N . LYS A 1 600 ? -18.188 20.047 -10.531 1 92.44 600 LYS A N 1
ATOM 4831 C CA . LYS A 1 600 ? -18.797 21.047 -11.398 1 92.44 600 LYS A CA 1
ATOM 4832 C C . LYS A 1 600 ? -19.891 20.438 -12.266 1 92.44 600 LYS A C 1
ATOM 4834 O O . LYS A 1 600 ? -20.922 21.062 -12.516 1 92.44 600 LYS A O 1
ATOM 4839 N N . GLU A 1 601 ? -19.641 19.266 -12.695 1 89.19 601 GLU A N 1
ATOM 4840 C CA . GLU A 1 601 ? -20.625 18.562 -13.508 1 89.19 601 GLU A CA 1
ATOM 4841 C C . GLU A 1 601 ? -21.938 18.375 -12.758 1 89.19 601 GLU A C 1
ATOM 4843 O O . GLU A 1 601 ? -23.016 18.391 -13.367 1 89.19 601 GLU A O 1
ATOM 4848 N N . ARG A 1 602 ? -21.906 18.281 -11.5 1 90.75 602 ARG A N 1
ATOM 4849 C CA . ARG A 1 602 ? -23.094 18.062 -10.68 1 90.75 602 ARG A CA 1
ATOM 4850 C C . ARG A 1 602 ? -23.547 19.375 -10.031 1 90.75 602 ARG A C 1
ATOM 4852 O O . ARG A 1 602 ? -24.453 19.375 -9.188 1 90.75 602 ARG A O 1
ATOM 4859 N N . LYS A 1 603 ? -22.891 20.438 -10.359 1 92.25 603 LYS A N 1
ATOM 4860 C CA . LYS A 1 603 ? -23.219 21.766 -9.859 1 92.25 603 LYS A CA 1
ATOM 4861 C C . LYS A 1 603 ? -23.047 21.844 -8.344 1 92.25 603 LYS A C 1
ATOM 4863 O O . LYS A 1 603 ? -23.922 22.375 -7.645 1 92.25 603 LYS A O 1
ATOM 4868 N N . ILE A 1 604 ? -22.109 21.172 -7.82 1 95.62 604 ILE A N 1
ATOM 4869 C CA . ILE A 1 604 ? -21.703 21.297 -6.426 1 95.62 604 ILE A CA 1
ATOM 4870 C C . ILE A 1 604 ? -20.5 22.25 -6.324 1 95.62 604 ILE A C 1
ATOM 4872 O O . ILE A 1 604 ? -19.453 22 -6.922 1 95.62 604 ILE A O 1
ATOM 4876 N N . ALA A 1 605 ? -20.688 23.328 -5.648 1 97.12 605 ALA A N 1
ATOM 4877 C CA . ALA A 1 605 ? -19.609 24.297 -5.504 1 97.12 605 ALA A CA 1
ATOM 4878 C C . ALA A 1 605 ? -18.516 23.766 -4.598 1 97.12 605 ALA A C 1
ATOM 4880 O O . ALA A 1 605 ? -18.75 22.922 -3.744 1 97.12 605 ALA A O 1
ATOM 4881 N N . VAL A 1 606 ? -17.266 24.25 -4.836 1 97.88 606 VAL A N 1
ATOM 4882 C CA . VAL A 1 606 ? -16.172 23.75 -4.023 1 97.88 606 VAL A CA 1
ATOM 4883 C C . VAL A 1 606 ? -15.125 24.844 -3.83 1 97.88 606 VAL A C 1
ATOM 4885 O O . VAL A 1 606 ? -14.891 25.641 -4.73 1 97.88 606 VAL A O 1
ATOM 4888 N N . ASP A 1 607 ? -14.609 24.953 -2.654 1 98.06 607 ASP A N 1
ATOM 4889 C CA . ASP A 1 607 ? -13.414 25.734 -2.334 1 98.06 607 ASP A CA 1
ATOM 4890 C C . ASP A 1 607 ? -12.281 24.828 -1.86 1 98.06 607 ASP A C 1
ATOM 4892 O O . ASP A 1 607 ? -12.516 23.844 -1.145 1 98.06 607 ASP A O 1
ATOM 4896 N N . VAL A 1 608 ? -11.102 25.109 -2.295 1 97.44 608 VAL A N 1
ATOM 4897 C CA . VAL A 1 608 ? -9.906 24.391 -1.86 1 97.44 608 VAL A CA 1
ATOM 4898 C C . VAL A 1 608 ? -8.945 25.359 -1.165 1 97.44 608 VAL A C 1
ATOM 4900 O O . VAL A 1 608 ? -8.594 26.406 -1.721 1 97.44 608 VAL A O 1
ATOM 4903 N N . ILE A 1 609 ? -8.562 25 0.047 1 97.31 609 ILE A N 1
ATOM 4904 C CA . ILE A 1 609 ? -7.613 25.859 0.738 1 97.31 609 ILE A CA 1
ATOM 4905 C C . ILE A 1 609 ? -6.422 25.031 1.218 1 97.31 609 ILE A C 1
ATOM 4907 O O . ILE A 1 609 ? -6.566 23.859 1.54 1 97.31 609 ILE A O 1
ATOM 4911 N N . SER A 1 610 ? -5.324 25.625 1.24 1 94.81 610 SER A N 1
ATOM 4912 C CA . SER A 1 610 ? -4.113 25.078 1.832 1 94.81 610 SER A CA 1
ATOM 4913 C C . SER A 1 610 ? -3.811 25.719 3.184 1 94.81 610 SER A C 1
ATOM 4915 O O . SER A 1 610 ? -3.822 26.938 3.311 1 94.81 610 SER A O 1
ATOM 4917 N N . VAL A 1 611 ? -3.65 24.891 4.176 1 94.94 611 VAL A N 1
ATOM 4918 C CA . VAL A 1 611 ? -3.338 25.359 5.52 1 94.94 611 VAL A CA 1
ATOM 4919 C C . VAL A 1 611 ? -1.87 25.078 5.836 1 94.94 611 VAL A C 1
ATOM 4921 O O . VAL A 1 611 ? -1.461 23.922 5.965 1 94.94 611 VAL A O 1
ATOM 4924 N N . ARG A 1 612 ? -1.174 26.125 6.059 1 90.44 612 ARG A N 1
ATOM 4925 C CA . ARG A 1 612 ? 0.27 26 6.23 1 90.44 612 ARG A CA 1
ATOM 4926 C C . ARG A 1 612 ? 0.686 26.359 7.652 1 90.44 612 ARG A C 1
ATOM 4928 O O . ARG A 1 612 ? 0.392 27.469 8.133 1 90.44 612 ARG A O 1
ATOM 4935 N N . LYS A 1 613 ? 1.391 25.469 8.281 1 84.69 613 LYS A N 1
ATOM 4936 C CA . LYS A 1 613 ? 1.841 25.656 9.656 1 84.69 613 LYS A CA 1
ATOM 4937 C C . LYS A 1 613 ? 3.117 26.5 9.703 1 84.69 613 LYS A C 1
ATOM 4939 O O . LYS A 1 613 ? 3.451 27.062 10.742 1 84.69 613 LYS A O 1
ATOM 4944 N N . SER A 1 614 ? 3.754 26.547 8.523 1 75.44 614 SER A N 1
ATOM 4945 C CA . SER A 1 614 ? 5.016 27.281 8.492 1 75.44 614 SER A CA 1
ATOM 4946 C C . SER A 1 614 ? 4.957 28.438 7.484 1 75.44 614 SER A C 1
ATOM 4948 O O . SER A 1 614 ? 4.07 28.469 6.629 1 75.44 614 SER A O 1
ATOM 4950 N N . GLY A 1 615 ? 5.773 29.453 7.773 1 69 615 GLY A N 1
ATOM 4951 C CA . GLY A 1 615 ? 5.93 30.516 6.801 1 69 615 GLY A CA 1
ATOM 4952 C C . GLY A 1 615 ? 5.129 31.75 7.148 1 69 615 GLY A C 1
ATOM 4953 O O . GLY A 1 615 ? 5.191 32.75 6.438 1 69 615 GLY A O 1
ATOM 4954 N N . ALA A 1 616 ? 4.359 31.641 8.234 1 74.88 616 ALA A N 1
ATOM 4955 C CA . ALA A 1 616 ? 3.545 32.812 8.562 1 74.88 616 ALA A CA 1
ATOM 4956 C C . ALA A 1 616 ? 4.273 33.719 9.539 1 74.88 616 ALA A C 1
ATOM 4958 O O . ALA A 1 616 ? 3.795 34.812 9.844 1 74.88 616 ALA A O 1
ATOM 4959 N N . GLY A 1 617 ? 5.453 33.312 10.023 1 82 617 GLY A N 1
ATOM 4960 C CA . GLY A 1 617 ? 6.172 34.156 10.977 1 82 617 GLY A CA 1
ATOM 4961 C C . GLY A 1 617 ? 5.496 34.25 12.328 1 82 617 GLY A C 1
ATOM 4962 O O . GLY A 1 617 ? 5.008 33.219 12.844 1 82 617 GLY A O 1
ATOM 4963 N N . ARG A 1 618 ? 5.652 35.5 12.945 1 89.81 618 ARG A N 1
ATOM 4964 C CA . ARG A 1 618 ? 5.039 35.75 14.242 1 89.81 618 ARG A CA 1
ATOM 4965 C C . ARG A 1 618 ? 4.035 36.906 14.133 1 89.81 618 ARG A C 1
ATOM 4967 O O . ARG A 1 618 ? 4.164 37.781 13.266 1 89.81 618 ARG A O 1
ATOM 4974 N N . MET A 1 619 ? 3.08 36.812 14.977 1 90.5 619 MET A N 1
ATOM 4975 C CA . MET A 1 619 ? 2.033 37.812 14.977 1 90.5 619 MET A CA 1
ATOM 4976 C C . MET A 1 619 ? 1.827 38.406 16.375 1 90.5 619 MET A C 1
ATOM 4978 O O . MET A 1 619 ? 1.618 37.656 17.328 1 90.5 619 MET A O 1
ATOM 4982 N N . GLY A 1 620 ? 1.972 39.688 16.484 1 91.38 620 GLY A N 1
ATOM 4983 C CA . GLY A 1 620 ? 1.744 40.375 17.75 1 91.38 620 GLY A CA 1
ATOM 4984 C C . GLY A 1 620 ? 0.875 41.625 17.609 1 91.38 620 GLY A C 1
ATOM 4985 O O . GLY A 1 620 ? 0.254 41.812 16.562 1 91.38 620 GLY A O 1
ATOM 4986 N N . GLN A 1 621 ? 0.667 42.312 18.719 1 90.38 621 GLN A N 1
ATOM 4987 C CA . GLN A 1 621 ? -0.026 43.594 18.766 1 90.38 621 GLN A CA 1
ATOM 4988 C C . GLN A 1 621 ? 0.775 44.625 19.562 1 90.38 621 GLN A C 1
ATOM 4990 O O . GLN A 1 621 ? 1.55 44.25 20.438 1 90.38 621 GLN A O 1
ATOM 4995 N N . GLU A 1 622 ? 0.582 45.812 19.141 1 87.25 622 GLU A N 1
ATOM 4996 C CA . GLU A 1 622 ? 1.238 46.906 19.844 1 87.25 622 GLU A CA 1
ATOM 4997 C C . GLU A 1 622 ? 0.428 47.375 21.047 1 87.25 622 GLU A C 1
ATOM 4999 O O . GLU A 1 622 ? -0.787 47.562 20.953 1 87.25 622 GLU A O 1
ATOM 5004 N N . ILE A 1 623 ? 1.159 47.438 22.109 1 86.62 623 ILE A N 1
ATOM 5005 C CA . ILE A 1 623 ? 0.532 47.938 23.312 1 86.62 623 ILE A CA 1
ATOM 5006 C C . ILE A 1 623 ? 1.421 49 23.938 1 86.62 623 ILE A C 1
ATOM 5008 O O . ILE A 1 623 ? 2.648 48.938 23.875 1 86.62 623 ILE A O 1
ATOM 5012 N N . TYR A 1 624 ? 0.781 49.969 24.484 1 84.94 624 TYR A N 1
ATOM 5013 C CA . TYR A 1 624 ? 1.536 51 25.188 1 84.94 624 TYR A CA 1
ATOM 5014 C C . TYR A 1 624 ? 1.445 50.812 26.703 1 84.94 624 TYR A C 1
ATOM 5016 O O . TYR A 1 624 ? 0.354 50.875 27.266 1 84.94 624 TYR A O 1
ATOM 5024 N N . GLU A 1 625 ? 2.492 50.438 27.234 1 83.56 625 GLU A N 1
ATOM 5025 C CA . GLU A 1 625 ? 2.604 50.312 28.688 1 83.56 625 GLU A CA 1
ATOM 5026 C C . GLU A 1 625 ? 3.539 51.375 29.266 1 83.56 625 GLU A C 1
ATOM 5028 O O . GLU A 1 625 ? 4.73 51.375 28.953 1 83.56 625 GLU A O 1
ATOM 5033 N N . ASN A 1 626 ? 3.096 52.156 30.234 1 87.44 626 ASN A N 1
ATOM 5034 C CA . ASN A 1 626 ? 3.848 53.219 30.875 1 87.44 626 ASN A CA 1
ATOM 5035 C C . ASN A 1 626 ? 4.551 54.125 29.859 1 87.44 626 ASN A C 1
ATOM 5037 O O . ASN A 1 626 ? 5.727 54.438 30.016 1 87.44 626 ASN A O 1
ATOM 5041 N N . GLY A 1 627 ? 3.896 54.344 28.75 1 81.38 627 GLY A N 1
ATOM 5042 C CA . GLY A 1 627 ? 4.406 55.281 27.734 1 81.38 627 GLY A CA 1
ATOM 5043 C C . GLY A 1 627 ? 5.387 54.625 26.781 1 81.38 627 GLY A C 1
ATOM 5044 O O . GLY A 1 627 ? 5.91 55.25 25.875 1 81.38 627 GLY A O 1
ATOM 5045 N N . GLN A 1 628 ? 5.652 53.406 27.078 1 85.06 628 GLN A N 1
ATOM 5046 C CA . GLN A 1 628 ? 6.582 52.688 26.203 1 85.06 628 GLN A CA 1
ATOM 5047 C C . GLN A 1 628 ? 5.855 51.688 25.328 1 85.06 628 GLN A C 1
ATOM 5049 O O . GLN A 1 628 ? 4.902 51.031 25.781 1 85.06 628 GLN A O 1
ATOM 5054 N N . LEU A 1 629 ? 6.309 51.594 24.109 1 85.06 629 LEU A N 1
ATOM 5055 C CA . LEU A 1 629 ? 5.738 50.625 23.172 1 85.06 629 LEU A CA 1
ATOM 5056 C C . LEU A 1 629 ? 6.227 49.219 23.484 1 85.06 629 LEU A C 1
ATOM 5058 O O . LEU A 1 629 ? 7.43 48.969 23.578 1 85.06 629 LEU A O 1
ATOM 5062 N N . VAL A 1 630 ? 5.293 48.375 23.812 1 88.19 630 VAL A N 1
ATOM 5063 C CA . VAL A 1 630 ? 5.59 46.969 24.031 1 88.19 630 VAL A CA 1
ATOM 5064 C C . VAL A 1 630 ? 4.703 46.125 23.141 1 88.19 630 VAL A C 1
ATOM 5066 O O . VAL A 1 630 ? 3.609 46.531 22.75 1 88.19 630 VAL A O 1
ATOM 5069 N N . TYR A 1 631 ? 5.27 45 22.75 1 89.38 631 TYR A N 1
ATOM 5070 C CA . TYR A 1 631 ? 4.504 44.062 21.922 1 89.38 631 TYR A CA 1
ATOM 5071 C C . TYR A 1 631 ? 3.982 42.906 22.719 1 89.38 631 TYR A C 1
ATOM 5073 O O . TYR A 1 631 ? 4.676 42.375 23.609 1 89.38 631 TYR A O 1
ATOM 5081 N N . ARG A 1 632 ? 2.785 42.5 22.438 1 88.69 632 ARG A N 1
ATOM 5082 C CA . ARG A 1 632 ? 2.188 41.281 22.969 1 88.69 632 ARG A CA 1
ATOM 5083 C C . ARG A 1 632 ? 1.677 40.375 21.844 1 88.69 632 ARG A C 1
ATOM 5085 O O . ARG A 1 632 ? 1.514 40.812 20.719 1 88.69 632 ARG A O 1
ATOM 5092 N N . ASP A 1 633 ? 1.528 39.125 22.219 1 90.12 633 ASP A N 1
ATOM 5093 C CA . ASP A 1 633 ? 0.972 38.219 21.219 1 90.12 633 ASP A CA 1
ATOM 5094 C C . ASP A 1 633 ? -0.407 38.688 20.766 1 90.12 633 ASP A C 1
ATOM 5096 O O . ASP A 1 633 ? -1.197 39.188 21.562 1 90.12 633 ASP A O 1
ATOM 5100 N N . ALA A 1 634 ? -0.663 38.531 19.5 1 90.75 634 ALA A N 1
ATOM 5101 C CA . ALA A 1 634 ? -2 38.812 19 1 90.75 634 ALA A CA 1
ATOM 5102 C C . ALA A 1 634 ? -3.043 37.906 19.625 1 90.75 634 ALA A C 1
ATOM 5104 O O . ALA A 1 634 ? -2.738 36.781 19.984 1 90.75 634 ALA A O 1
ATOM 5105 N N . ALA A 1 635 ? -4.238 38.375 19.75 1 89.88 635 ALA A N 1
ATOM 5106 C CA . ALA A 1 635 ? -5.316 37.625 20.359 1 89.88 635 ALA A CA 1
ATOM 5107 C C . ALA A 1 635 ? -5.738 36.469 19.469 1 89.88 635 ALA A C 1
ATOM 5109 O O . ALA A 1 635 ? -5.633 36.531 18.234 1 89.88 635 ALA A O 1
ATOM 5110 N N . ILE A 1 636 ? -6.223 35.406 20.078 1 91.62 636 ILE A N 1
ATOM 5111 C CA . ILE A 1 636 ? -6.82 34.312 19.328 1 91.62 636 ILE A CA 1
ATOM 5112 C C . ILE A 1 636 ? -7.973 34.844 18.484 1 91.62 636 ILE A C 1
ATOM 5114 O O . ILE A 1 636 ? -8.797 35.625 18.953 1 91.62 636 ILE A O 1
ATOM 5118 N N . GLY A 1 637 ? -7.969 34.438 17.234 1 93.12 637 GLY A N 1
ATOM 5119 C CA . GLY A 1 637 ? -9.008 34.906 16.328 1 93.12 637 GLY A CA 1
ATOM 5120 C C . GLY A 1 637 ? -8.555 36.094 15.469 1 93.12 637 GLY A C 1
ATOM 5121 O O . GLY A 1 637 ? -9.266 36.5 14.547 1 93.12 637 GLY A O 1
ATOM 5122 N N . SER A 1 638 ? -7.344 36.594 15.781 1 94.12 638 SER A N 1
ATOM 5123 C CA . SER A 1 638 ? -6.801 37.656 14.945 1 94.12 638 SER A CA 1
ATOM 5124 C C . SER A 1 638 ? -6.492 37.156 13.539 1 94.12 638 SER A C 1
ATOM 5126 O O . SER A 1 638 ? -6.004 36.062 13.367 1 94.12 638 SER A O 1
ATOM 5128 N N . VAL A 1 639 ? -6.883 38 12.508 1 95.12 639 VAL A N 1
ATOM 5129 C CA . VAL A 1 639 ? -6.676 37.562 11.125 1 95.12 639 VAL A CA 1
ATOM 5130 C C . VAL A 1 639 ? -6.246 38.781 10.281 1 95.12 639 VAL A C 1
ATOM 5132 O O . VAL A 1 639 ? -6.691 39.906 10.516 1 95.12 639 VAL A O 1
ATOM 5135 N N . ILE A 1 640 ? -5.285 38.562 9.445 1 94.56 640 ILE A N 1
ATOM 5136 C CA . ILE A 1 640 ? -4.918 39.5 8.391 1 94.56 640 ILE A CA 1
ATOM 5137 C C . ILE A 1 640 ? -5.344 38.938 7.035 1 94.56 640 ILE A C 1
ATOM 5139 O O . ILE A 1 640 ? -4.945 37.844 6.66 1 94.56 640 ILE A O 1
ATOM 5143 N N . LEU A 1 641 ? -6.184 39.656 6.305 1 93.94 641 LEU A N 1
ATOM 5144 C CA . LEU A 1 641 ? -6.637 39.25 4.98 1 93.94 641 LEU A CA 1
ATOM 5145 C C . LEU A 1 641 ? -5.73 39.812 3.893 1 93.94 641 LEU A C 1
ATOM 5147 O O . LEU A 1 641 ? -5.348 41 3.951 1 93.94 641 LEU A O 1
ATOM 5151 N N . GLN A 1 642 ? -5.332 39.031 2.998 1 91.5 642 GLN A N 1
ATOM 5152 C CA . GLN A 1 642 ? -4.527 39.438 1.845 1 91.5 642 GLN A CA 1
ATOM 5153 C C . GLN A 1 642 ? -5.215 39.031 0.538 1 91.5 642 GLN A C 1
ATOM 5155 O O . GLN A 1 642 ? -4.82 38.062 -0.117 1 91.5 642 GLN A O 1
ATOM 5160 N N . PRO A 1 643 ? -6.082 39.781 0.105 1 90.75 643 PRO A N 1
ATOM 5161 C CA . PRO A 1 643 ? -6.902 39.438 -1.059 1 90.75 643 PRO A CA 1
ATOM 5162 C C . PRO A 1 643 ? -6.078 39.281 -2.334 1 90.75 643 PRO A C 1
ATOM 5164 O O . PRO A 1 643 ? -6.359 38.406 -3.143 1 90.75 643 PRO A O 1
ATOM 5167 N N . ALA A 1 644 ? -5.07 40.125 -2.529 1 87.62 644 ALA A N 1
ATOM 5168 C CA . ALA A 1 644 ? -4.262 40.062 -3.746 1 87.62 644 ALA A CA 1
ATOM 5169 C C . ALA A 1 644 ? -3.549 38.719 -3.842 1 87.62 644 ALA A C 1
ATOM 5171 O O . ALA A 1 644 ? -3.357 38.188 -4.938 1 87.62 644 ALA A O 1
ATOM 5172 N N . GLU A 1 645 ? -3.207 38.188 -2.719 1 88.19 645 GLU A N 1
ATOM 5173 C CA . GLU A 1 645 ? -2.504 36.906 -2.668 1 88.19 645 GLU A CA 1
ATOM 5174 C C . GLU A 1 645 ? -3.477 35.75 -2.449 1 88.19 645 GLU A C 1
ATOM 5176 O O . GLU A 1 645 ? -3.066 34.594 -2.396 1 88.19 645 GLU A O 1
ATOM 5181 N N . ARG A 1 646 ? -4.738 36.094 -2.322 1 92.19 646 ARG A N 1
ATOM 5182 C CA . ARG A 1 646 ? -5.766 35.094 -2.025 1 92.19 646 ARG A CA 1
ATOM 5183 C C . ARG A 1 646 ? -5.387 34.25 -0.805 1 92.19 646 ARG A C 1
ATOM 5185 O O . ARG A 1 646 ? -5.387 33.031 -0.862 1 92.19 646 ARG A O 1
ATOM 5192 N N . SER A 1 647 ? -5.035 34.969 0.222 1 93.56 647 SER A N 1
ATOM 5193 C CA . SER A 1 647 ? -4.59 34.281 1.426 1 93.56 647 SER A CA 1
ATOM 5194 C C . SER A 1 647 ? -4.945 35.062 2.682 1 93.56 647 SER A C 1
ATOM 5196 O O . SER A 1 647 ? -5.398 36.219 2.596 1 93.56 647 SER A O 1
ATOM 5198 N N . PHE A 1 648 ? -4.832 34.469 3.785 1 95.31 648 PHE A N 1
ATOM 5199 C CA . PHE A 1 648 ? -4.945 35.156 5.074 1 95.31 648 PHE A CA 1
ATOM 5200 C C . PHE A 1 648 ? -4.082 34.469 6.125 1 95.31 648 PHE A C 1
ATOM 5202 O O . PHE A 1 648 ? -3.734 33.281 5.977 1 95.31 648 PHE A O 1
ATOM 5209 N N . ILE A 1 649 ? -3.686 35.156 7.145 1 95.06 649 ILE A N 1
ATOM 5210 C CA . ILE A 1 649 ? -2.908 34.688 8.281 1 95.06 649 ILE A CA 1
ATOM 5211 C C . ILE A 1 649 ? -3.73 34.812 9.562 1 95.06 649 ILE A C 1
ATOM 5213 O O . ILE A 1 649 ? -4.383 35.844 9.781 1 95.06 649 ILE A O 1
ATOM 5217 N N . MET A 1 650 ? -3.674 33.75 10.352 1 95.06 650 MET A N 1
ATOM 5218 C CA . MET A 1 650 ? -4.547 33.844 11.523 1 95.06 650 MET A CA 1
ATOM 5219 C C . MET A 1 650 ? -3.906 33.156 12.727 1 95.06 650 MET A C 1
ATOM 5221 O O . MET A 1 650 ? -3.107 32.25 12.57 1 95.06 650 MET A O 1
ATOM 5225 N N . VAL A 1 651 ? -4.293 33.625 13.891 1 93.38 651 VAL A N 1
ATOM 5226 C CA . VAL A 1 651 ? -3.902 33 15.156 1 93.38 651 VAL A CA 1
ATOM 5227 C C . VAL A 1 651 ? -5.047 32.156 15.703 1 93.38 651 VAL A C 1
ATOM 5229 O O . VAL A 1 651 ? -6.164 32.656 15.883 1 93.38 651 VAL A O 1
ATOM 5232 N N . THR A 1 652 ? -4.758 30.906 15.961 1 90.5 652 THR A N 1
ATOM 5233 C CA . THR A 1 652 ? -5.832 30 16.359 1 90.5 652 THR A CA 1
ATOM 5234 C C . THR A 1 652 ? -5.586 29.438 17.75 1 90.5 652 THR A C 1
ATOM 5236 O O . THR A 1 652 ? -6.473 28.812 18.344 1 90.5 652 THR A O 1
ATOM 5239 N N . SER A 1 653 ? -4.422 29.562 18.234 1 80.62 653 SER A N 1
ATOM 5240 C CA . SER A 1 653 ? -4.148 28.969 19.531 1 80.62 653 SER A CA 1
ATOM 5241 C C . SER A 1 653 ? -3.229 29.859 20.375 1 80.62 653 SER A C 1
ATOM 5243 O O . SER A 1 653 ? -2.674 30.828 19.859 1 80.62 653 SER A O 1
ATOM 5245 N N . GLN A 1 654 ? -3.234 29.469 21.609 1 67.62 654 GLN A N 1
ATOM 5246 C CA . GLN A 1 654 ? -2.393 30.219 22.547 1 67.62 654 GLN A CA 1
ATOM 5247 C C . GLN A 1 654 ? -1.039 29.531 22.719 1 67.62 654 GLN A C 1
ATOM 5249 O O . GLN A 1 654 ? -0.894 28.344 22.438 1 67.62 654 GLN A O 1
ATOM 5254 N N . PRO A 1 655 ? -0.189 30.359 23.062 1 60.62 655 PRO A N 1
ATOM 5255 C CA . PRO A 1 655 ? 1.089 29.734 23.406 1 60.62 655 PRO A CA 1
ATOM 5256 C C . PRO A 1 655 ? 0.976 28.797 24.609 1 60.62 655 PRO A C 1
ATOM 5258 O O . PRO A 1 655 ? -0.023 28.828 25.328 1 60.62 655 PRO A O 1
ATOM 5261 N N . VAL A 1 656 ? 1.748 27.719 24.766 1 55.09 656 VAL A N 1
ATOM 5262 C CA . VAL A 1 656 ? 1.757 26.688 25.812 1 55.09 656 VAL A CA 1
ATOM 5263 C C . VAL A 1 656 ? 1.57 27.344 27.172 1 55.09 656 VAL A C 1
ATOM 5265 O O . VAL A 1 656 ? 0.831 26.844 28.016 1 55.09 656 VAL A O 1
ATOM 5268 N N . SER A 1 657 ? 2.33 28.422 27.547 1 53.34 657 SER A N 1
ATOM 5269 C CA . SER A 1 657 ? 2.15 29.188 28.781 1 53.34 657 SER A CA 1
ATOM 5270 C C . SER A 1 657 ? 1.99 30.672 28.484 1 53.34 657 SER A C 1
ATOM 5272 O O . SER A 1 657 ? 2.469 31.172 27.469 1 53.34 657 SER A O 1
ATOM 5274 N N . LYS A 1 658 ? 0.973 31.391 29.203 1 54.12 658 LYS A N 1
ATOM 5275 C CA . LYS A 1 658 ? 0.708 32.812 29.062 1 54.12 658 LYS A CA 1
ATOM 5276 C C . LYS A 1 658 ? 2.006 33.625 29.078 1 54.12 658 LYS A C 1
ATOM 5278 O O . LYS A 1 658 ? 2.068 34.719 28.5 1 54.12 658 LYS A O 1
ATOM 5283 N N . THR A 1 659 ? 2.965 32.969 29.688 1 53.09 659 THR A N 1
ATOM 5284 C CA . THR A 1 659 ? 4.16 33.781 29.906 1 53.09 659 THR A CA 1
ATOM 5285 C C . THR A 1 659 ? 5.316 33.281 29.047 1 53.09 659 THR A C 1
ATOM 5287 O O . THR A 1 659 ? 6.359 33.938 28.969 1 53.09 659 THR A O 1
ATOM 5290 N N . ILE A 1 660 ? 5.09 32.062 28.484 1 58.97 660 ILE A N 1
ATOM 5291 C CA . ILE A 1 660 ? 6.27 31.5 27.828 1 58.97 660 ILE A CA 1
ATOM 5292 C C . ILE A 1 660 ? 5.941 31.141 26.391 1 58.97 660 ILE A C 1
ATOM 5294 O O . ILE A 1 660 ? 4.93 30.484 26.125 1 58.97 660 ILE A O 1
ATOM 5298 N N . GLY A 1 661 ? 6.703 31.797 25.453 1 64.69 661 GLY A N 1
ATOM 5299 C CA . GLY A 1 661 ? 6.645 31.438 24.047 1 64.69 661 GLY A CA 1
ATOM 5300 C C . GLY A 1 661 ? 5.785 32.375 23.234 1 64.69 661 GLY A C 1
ATOM 5301 O O . GLY A 1 661 ? 5.25 33.375 23.75 1 64.69 661 GLY A O 1
ATOM 5302 N N . SER A 1 662 ? 5.902 32.406 22 1 77.19 662 SER A N 1
ATOM 5303 C CA . SER A 1 662 ? 5.137 33.188 21.047 1 77.19 662 SER A CA 1
ATOM 5304 C C . SER A 1 662 ? 4.344 32.312 20.094 1 77.19 662 SER A C 1
ATOM 5306 O O . SER A 1 662 ? 4.742 31.188 19.812 1 77.19 662 SER A O 1
ATOM 5308 N N . ILE A 1 663 ? 3.225 32.812 19.797 1 77.56 663 ILE A N 1
ATOM 5309 C CA . ILE A 1 663 ? 2.293 32.062 18.953 1 77.56 663 ILE A CA 1
ATOM 5310 C C . ILE A 1 663 ? 2.82 32.031 17.516 1 77.56 663 ILE A C 1
ATOM 5312 O O . ILE A 1 663 ? 3.434 32.969 17.047 1 77.56 663 ILE A O 1
ATOM 5316 N N . ARG A 1 664 ? 2.602 30.953 16.875 1 82.38 664 ARG A N 1
ATOM 5317 C CA . ARG A 1 664 ? 2.842 30.828 15.438 1 82.38 664 ARG A CA 1
ATOM 5318 C C . ARG A 1 664 ? 1.529 30.734 14.672 1 82.38 664 ARG A C 1
ATOM 5320 O O . ARG A 1 664 ? 0.847 29.703 14.711 1 82.38 664 ARG A O 1
ATOM 5327 N N . PRO A 1 665 ? 1.283 31.75 13.977 1 92 665 PRO A N 1
ATOM 5328 C CA . PRO A 1 665 ? 0.015 31.75 13.242 1 92 665 PRO A CA 1
ATOM 5329 C C . PRO A 1 665 ? 0.002 30.75 12.086 1 92 665 PRO A C 1
ATOM 5331 O O . PRO A 1 665 ? 1.039 30.172 11.75 1 92 665 PRO A O 1
ATOM 5334 N N . LEU A 1 666 ? -1.207 30.516 11.508 1 93.62 666 LEU A N 1
ATOM 5335 C CA . LEU A 1 666 ? -1.402 29.719 10.297 1 93.62 666 LEU A CA 1
ATOM 5336 C C . LEU A 1 666 ? -1.52 30.609 9.07 1 93.62 666 LEU A C 1
ATOM 5338 O O . LEU A 1 666 ? -2.104 31.688 9.141 1 93.62 666 LEU A O 1
ATOM 5342 N N . ARG A 1 667 ? -0.933 30.172 8.047 1 93.75 667 ARG A N 1
ATOM 5343 C CA . ARG A 1 667 ? -1.159 30.812 6.758 1 93.75 667 ARG A CA 1
ATOM 5344 C C . ARG A 1 667 ? -2.07 29.969 5.875 1 93.75 667 ARG A C 1
ATOM 5346 O O . ARG A 1 667 ? -1.797 28.781 5.645 1 93.75 667 ARG A O 1
ATOM 5353 N N . ILE A 1 668 ? -3.146 30.531 5.426 1 96.62 668 ILE A N 1
ATOM 5354 C CA . ILE A 1 668 ? -4.109 29.812 4.598 1 96.62 668 ILE A CA 1
ATOM 5355 C C . ILE A 1 668 ? -4.152 30.422 3.201 1 96.62 668 ILE A C 1
ATOM 5357 O O . ILE A 1 668 ? -4.242 31.656 3.059 1 96.62 668 ILE A O 1
ATOM 5361 N N . VAL A 1 669 ? -4.043 29.641 2.207 1 94.38 669 VAL A N 1
ATOM 5362 C CA . VAL A 1 669 ? -4.098 30.094 0.823 1 94.38 669 VAL A CA 1
ATOM 5363 C C . VAL A 1 669 ? -5.348 29.531 0.144 1 94.38 669 VAL A C 1
ATOM 5365 O O . VAL A 1 669 ? -5.617 28.328 0.216 1 94.38 669 VAL A O 1
ATOM 5368 N N . HIS A 1 670 ? -6.109 30.438 -0.403 1 96.75 670 HIS A N 1
ATOM 5369 C CA . HIS A 1 670 ? -7.277 30.047 -1.182 1 96.75 670 HIS A CA 1
ATOM 5370 C C . HIS A 1 670 ? -6.883 29.609 -2.588 1 96.75 670 HIS A C 1
ATOM 5372 O O . HIS A 1 670 ? -6.832 30.422 -3.508 1 96.75 670 HIS A O 1
ATOM 5378 N N . GLU A 1 671 ? -6.762 28.328 -2.811 1 94.69 671 GLU A N 1
ATOM 5379 C CA . GLU A 1 671 ? -6.219 27.766 -4.039 1 94.69 671 GLU A CA 1
ATOM 5380 C C . GLU A 1 671 ? -7.262 27.75 -5.152 1 94.69 671 GLU A C 1
ATOM 5382 O O . GLU A 1 671 ? -6.922 27.859 -6.332 1 94.69 671 GLU A O 1
ATOM 5387 N N . TYR A 1 672 ? -8.5 27.547 -4.754 1 95.81 672 TYR A N 1
ATOM 5388 C CA . TYR A 1 672 ? -9.57 27.469 -5.742 1 95.81 672 TYR A CA 1
ATOM 5389 C C . TYR A 1 672 ? -10.906 27.844 -5.125 1 95.81 672 TYR A C 1
ATOM 5391 O O . TYR A 1 672 ? -11.156 27.562 -3.949 1 95.81 672 TYR A O 1
ATOM 5399 N N . GLY A 1 673 ? -11.758 28.375 -5.914 1 95.94 673 GLY A N 1
ATOM 5400 C CA . GLY A 1 673 ? -13.117 28.688 -5.508 1 95.94 673 GLY A CA 1
ATOM 5401 C C . GLY A 1 673 ? -13.43 30.172 -5.531 1 95.94 673 GLY A C 1
ATOM 5402 O O . GLY A 1 673 ? -12.578 30.984 -5.891 1 95.94 673 GLY A O 1
ATOM 5403 N N . SER A 1 674 ? -14.695 30.547 -5.133 1 94.5 674 SER A N 1
ATOM 5404 C CA . SER A 1 674 ? -15.141 31.922 -5.285 1 94.5 674 SER A CA 1
ATOM 5405 C C . SER A 1 674 ? -15.578 32.531 -3.953 1 94.5 674 SER A C 1
ATOM 5407 O O . SER A 1 674 ? -15.953 33.688 -3.881 1 94.5 674 SER A O 1
ATOM 5409 N N . THR A 1 675 ? -15.461 31.75 -2.908 1 95.81 675 THR A N 1
ATOM 5410 C CA . THR A 1 675 ? -15.914 32.25 -1.611 1 95.81 675 THR A CA 1
ATOM 5411 C C . THR A 1 675 ? -15.008 33.375 -1.116 1 95.81 675 THR A C 1
ATOM 5413 O O . THR A 1 675 ? -13.789 33.312 -1.303 1 95.81 675 THR A O 1
ATOM 5416 N N . ASP A 1 676 ? -15.609 34.25 -0.405 1 93.38 676 ASP A N 1
ATOM 5417 C CA . ASP A 1 676 ? -14.859 35.375 0.13 1 93.38 676 ASP A CA 1
ATOM 5418 C C . ASP A 1 676 ? -13.875 34.938 1.21 1 93.38 676 ASP A C 1
ATOM 5420 O O . ASP A 1 676 ? -14.188 34.031 1.997 1 93.38 676 ASP A O 1
ATOM 5424 N N . LEU A 1 677 ? -12.773 35.625 1.303 1 95.19 677 LEU A N 1
ATOM 5425 C CA . LEU A 1 677 ? -11.742 35.281 2.266 1 95.19 677 LEU A CA 1
ATOM 5426 C C . LEU A 1 677 ? -12.25 35.438 3.693 1 95.19 677 LEU A C 1
ATOM 5428 O O . LEU A 1 677 ? -11.859 34.656 4.582 1 95.19 677 LEU A O 1
ATOM 5432 N N . GLU A 1 678 ? -13.086 36.406 3.936 1 93.38 678 GLU A N 1
ATOM 5433 C CA . GLU A 1 678 ? -13.617 36.656 5.273 1 93.38 678 GLU A CA 1
ATOM 5434 C C . GLU A 1 678 ? -14.398 35.438 5.793 1 93.38 678 GLU A C 1
ATOM 5436 O O . GLU A 1 678 ? -14.227 35.031 6.941 1 93.38 678 GLU A O 1
ATOM 5441 N N . LEU A 1 679 ? -15.211 34.969 4.902 1 94.12 679 LEU A N 1
ATOM 5442 C CA . LEU A 1 679 ? -16.016 33.812 5.289 1 94.12 679 LEU A CA 1
ATOM 5443 C C . LEU A 1 679 ? -15.133 32.594 5.48 1 94.12 679 LEU A C 1
ATOM 5445 O O . LEU A 1 679 ? -15.352 31.797 6.41 1 94.12 679 LEU A O 1
ATOM 5449 N N . LEU A 1 680 ? -14.18 32.344 4.57 1 96.62 680 LEU A N 1
ATOM 5450 C CA . LEU A 1 680 ? -13.258 31.219 4.699 1 96.62 680 LEU A CA 1
ATOM 5451 C C . LEU A 1 680 ? -12.477 31.297 6.004 1 96.62 680 LEU A C 1
ATOM 5453 O O . LEU A 1 680 ? -12.258 30.281 6.672 1 96.62 680 LEU A O 1
ATOM 5457 N N . ALA A 1 681 ? -12.047 32.5 6.367 1 96.38 681 ALA A N 1
ATOM 5458 C CA . ALA A 1 681 ? -11.32 32.719 7.617 1 96.38 681 ALA A CA 1
ATOM 5459 C C . ALA A 1 681 ? -12.195 32.406 8.82 1 96.38 681 ALA A C 1
ATOM 5461 O O . ALA A 1 681 ? -11.742 31.734 9.758 1 96.38 681 ALA A O 1
ATOM 5462 N N . LEU A 1 682 ? -13.414 32.844 8.766 1 94.88 682 LEU A N 1
ATOM 5463 C CA . LEU A 1 682 ? -14.336 32.594 9.867 1 94.88 682 LEU A CA 1
ATOM 5464 C C . LEU A 1 682 ? -14.578 31.109 10.055 1 94.88 682 LEU A C 1
ATOM 5466 O O . LEU A 1 682 ? -14.5 30.594 11.172 1 94.88 682 LEU A O 1
ATOM 5470 N N . GLN A 1 683 ? -14.898 30.406 9.008 1 95.5 683 GLN A N 1
ATOM 5471 C CA . GLN A 1 683 ? -15.141 28.969 9.086 1 95.5 683 GLN A CA 1
ATOM 5472 C C . GLN A 1 683 ? -13.906 28.234 9.57 1 95.5 683 GLN A C 1
ATOM 5474 O O . GLN A 1 683 ? -14.008 27.297 10.383 1 95.5 683 GLN A O 1
ATOM 5479 N N . THR A 1 684 ? -12.781 28.609 9.008 1 96.5 684 THR A N 1
ATOM 5480 C CA . THR A 1 684 ? -11.523 27.984 9.422 1 96.5 684 THR A CA 1
ATOM 5481 C C . THR A 1 684 ? -11.297 28.172 10.922 1 96.5 684 THR A C 1
ATOM 5483 O O . THR A 1 684 ? -10.938 27.234 11.625 1 96.5 684 THR A O 1
ATOM 5486 N N . TYR A 1 685 ? -11.562 29.406 11.406 1 95.62 685 TYR A N 1
ATOM 5487 C CA . TYR A 1 685 ? -11.391 29.719 12.82 1 95.62 685 TYR A CA 1
ATOM 5488 C C . TYR A 1 685 ? -12.336 28.891 13.68 1 95.62 685 TYR A C 1
ATOM 5490 O O . TYR A 1 685 ? -11.922 28.297 14.672 1 95.62 685 TYR A O 1
ATOM 5498 N N . HIS A 1 686 ? -13.539 28.828 13.297 1 95.69 686 HIS A N 1
ATOM 5499 C CA . HIS A 1 686 ? -14.531 28.078 14.055 1 95.69 686 HIS A CA 1
ATOM 5500 C C . HIS A 1 686 ? -14.164 26.594 14.133 1 95.69 686 HIS A C 1
ATOM 5502 O O . HIS A 1 686 ? -14.352 25.969 15.172 1 95.69 686 HIS A O 1
ATOM 5508 N N . LEU A 1 687 ? -13.68 26.047 13.086 1 96.25 687 LEU A N 1
ATOM 5509 C CA . LEU A 1 687 ? -13.297 24.641 13.055 1 96.25 687 LEU A CA 1
ATOM 5510 C C . LEU A 1 687 ? -12.117 24.375 13.984 1 96.25 687 LEU A C 1
ATOM 5512 O O . LEU A 1 687 ? -11.93 23.25 14.445 1 96.25 687 LEU A O 1
ATOM 5516 N N . THR A 1 688 ? -11.258 25.375 14.258 1 95.44 688 THR A N 1
ATOM 5517 C CA . THR A 1 688 ? -10.141 25.219 15.188 1 95.44 688 THR A CA 1
ATOM 5518 C C . THR A 1 688 ? -10.641 25.234 16.625 1 95.44 688 THR A C 1
ATOM 5520 O O . THR A 1 688 ? -9.945 24.75 17.531 1 95.44 688 THR A O 1
ATOM 5523 N N . GLN A 1 689 ? -11.781 25.859 16.859 1 93.88 689 GLN A N 1
ATOM 5524 C CA . GLN A 1 689 ? -12.336 25.953 18.203 1 93.88 689 GLN A CA 1
ATOM 5525 C C . GLN A 1 689 ? -13.094 24.672 18.578 1 93.88 689 GLN A C 1
ATOM 5527 O O . GLN A 1 689 ? -13.453 24.484 19.75 1 93.88 689 GLN A O 1
ATOM 5532 N N . LEU A 1 690 ? -13.305 23.891 17.609 1 94 690 LEU A N 1
ATOM 5533 C CA . LEU A 1 690 ? -14.016 22.641 17.812 1 94 690 LEU A CA 1
ATOM 5534 C C . LEU A 1 690 ? -13.055 21.531 18.25 1 94 690 LEU A C 1
ATOM 5536 O O . LEU A 1 690 ? -12.141 21.172 17.516 1 94 690 LEU A O 1
ATOM 5540 N N . HIS A 1 691 ? -13.102 21 19.438 1 93.56 691 HIS A N 1
ATOM 5541 C CA . HIS A 1 691 ? -12.32 19.875 19.922 1 93.56 691 HIS A CA 1
ATOM 5542 C C . HIS A 1 691 ? -13.148 18.984 20.844 1 93.56 691 HIS A C 1
ATOM 5544 O O . HIS A 1 691 ? -13.016 19.062 22.062 1 93.56 691 HIS A O 1
ATOM 5550 N N . PRO A 1 692 ? -13.812 18.094 20.281 1 94.75 692 PRO A N 1
ATOM 5551 C CA . PRO A 1 692 ? -14.719 17.25 21.078 1 94.75 692 PRO A CA 1
ATOM 5552 C C . PRO A 1 692 ? -13.969 16.344 22.062 1 94.75 692 PRO A C 1
ATOM 5554 O O . PRO A 1 692 ? -14.531 15.93 23.078 1 94.75 692 PRO A O 1
ATOM 5557 N N . ALA A 1 693 ? -12.734 16.078 21.828 1 93.19 693 ALA A N 1
ATOM 5558 C CA . ALA A 1 693 ? -12.008 15.086 22.609 1 93.19 693 ALA A CA 1
ATOM 5559 C C . ALA A 1 693 ? -11.156 15.742 23.688 1 93.19 693 ALA A C 1
ATOM 5561 O O . ALA A 1 693 ? -10.453 15.062 24.438 1 93.19 693 ALA A O 1
ATOM 5562 N N . SER A 1 694 ? -11.164 17.031 23.781 1 92.31 694 SER A N 1
ATOM 5563 C CA . SER A 1 694 ? -10.414 17.781 24.797 1 92.31 694 SER A CA 1
ATOM 5564 C C . SER A 1 694 ? -11.328 18.734 25.547 1 92.31 694 SER A C 1
ATOM 5566 O O . SER A 1 694 ? -11.961 19.609 24.953 1 92.31 694 SER A O 1
ATOM 5568 N N . GLY A 1 695 ? -11.281 18.641 26.812 1 92.38 695 GLY A N 1
ATOM 5569 C CA . GLY A 1 695 ? -12.219 19.391 27.625 1 92.38 695 GLY A CA 1
ATOM 5570 C C . GLY A 1 695 ? -11.828 20.844 27.797 1 92.38 695 GLY A C 1
ATOM 5571 O O . GLY A 1 695 ? -12.688 21.703 28.016 1 92.38 695 GLY A O 1
ATOM 5572 N N . PHE A 1 696 ? -10.531 21.125 27.531 1 87.56 696 PHE A N 1
ATOM 5573 C CA . PHE A 1 696 ? -10.109 22.422 28.031 1 87.56 696 PHE A CA 1
ATOM 5574 C C . PHE A 1 696 ? -9.258 23.141 27 1 87.56 696 PHE A C 1
ATOM 5576 O O . PHE A 1 696 ? -8.828 24.281 27.219 1 87.56 696 PHE A O 1
ATOM 5583 N N . ARG A 1 697 ? -9 22.531 25.891 1 83.19 697 ARG A N 1
ATOM 5584 C CA . ARG A 1 697 ? -8.125 23.141 24.891 1 83.19 697 ARG A CA 1
ATOM 5585 C C . ARG A 1 697 ? -8.75 23.078 23.5 1 83.19 697 ARG A C 1
ATOM 5587 O O . ARG A 1 697 ? -9.492 22.141 23.188 1 83.19 697 ARG A O 1
ATOM 5594 N N . SER A 1 698 ? -8.469 24.125 22.781 1 85.25 698 SER A N 1
ATOM 5595 C CA . SER A 1 698 ? -8.812 24.109 21.359 1 85.25 698 SER A CA 1
ATOM 5596 C C . SER A 1 698 ? -7.668 23.547 20.516 1 85.25 698 SER A C 1
ATOM 5598 O O . SER A 1 698 ? -6.602 23.234 21.047 1 85.25 698 SER A O 1
ATOM 5600 N N . CYS A 1 699 ? -8.023 23.359 19.266 1 86.94 699 CYS A N 1
ATOM 5601 C CA . CYS A 1 699 ? -7.023 22.844 18.344 1 86.94 699 CYS A CA 1
ATOM 5602 C C . CYS A 1 699 ? -6.309 23.969 17.609 1 86.94 699 CYS A C 1
ATOM 5604 O O . CYS A 1 699 ? -6.902 25.016 17.344 1 86.94 699 CYS A O 1
ATOM 5606 N N . ARG A 1 700 ? -5.066 23.781 17.344 1 88.31 700 ARG A N 1
ATOM 5607 C CA . ARG A 1 700 ? -4.348 24.719 16.5 1 88.31 700 ARG A CA 1
ATOM 5608 C C . ARG A 1 700 ? -4.836 24.656 15.062 1 88.31 700 ARG A C 1
ATOM 5610 O O . ARG A 1 700 ? -5.074 25.688 14.43 1 88.31 700 ARG A O 1
ATOM 5617 N N . LEU A 1 701 ? -5 23.422 14.594 1 93.56 701 LEU A N 1
ATOM 5618 C CA . LEU A 1 701 ? -5.488 23.188 13.234 1 93.56 701 LEU A CA 1
ATOM 5619 C C . LEU A 1 701 ? -7 23 13.227 1 93.56 701 LEU A C 1
ATOM 5621 O O . LEU A 1 701 ? -7.586 22.594 14.234 1 93.56 701 LEU A O 1
ATOM 5625 N N . PRO A 1 702 ? -7.598 23.391 12.078 1 96.06 702 PRO A N 1
ATOM 5626 C CA . PRO A 1 702 ? -9.008 22.984 11.977 1 96.06 702 PRO A CA 1
ATOM 5627 C C . PRO A 1 702 ? -9.227 21.516 12.328 1 96.06 702 PRO A C 1
ATOM 5629 O O . PRO A 1 702 ? -8.398 20.672 12 1 96.06 702 PRO A O 1
ATOM 5632 N N . TRP A 1 703 ? -10.289 21.25 12.977 1 95.38 703 TRP A N 1
ATOM 5633 C CA . TRP A 1 703 ? -10.57 19.922 13.531 1 95.38 703 TRP A CA 1
ATOM 5634 C C . TRP A 1 703 ? -10.383 18.844 12.477 1 95.38 703 TRP A C 1
ATOM 5636 O O . TRP A 1 703 ? -9.828 17.781 12.766 1 95.38 703 TRP A O 1
ATOM 5646 N N . VAL A 1 704 ? -10.812 19.078 11.227 1 96.06 704 VAL A N 1
ATOM 5647 C CA . VAL A 1 704 ? -10.734 18.078 10.164 1 96.06 704 VAL A CA 1
ATOM 5648 C C . VAL A 1 704 ? -9.266 17.75 9.859 1 96.06 704 VAL A C 1
ATOM 5650 O O . VAL A 1 704 ? -8.914 16.594 9.617 1 96.06 704 VAL A O 1
ATOM 5653 N N . LEU A 1 705 ? -8.414 18.781 9.875 1 94.5 705 LEU A N 1
ATOM 5654 C CA . LEU A 1 705 ? -6.996 18.562 9.617 1 94.5 705 LEU A CA 1
ATOM 5655 C C . LEU A 1 705 ? -6.305 17.953 10.828 1 94.5 705 LEU A C 1
ATOM 5657 O O . LEU A 1 705 ? -5.395 17.125 10.68 1 94.5 705 LEU A O 1
ATOM 5661 N N . HIS A 1 706 ? -6.734 18.422 11.984 1 92.56 706 HIS A N 1
ATOM 5662 C CA . HIS A 1 706 ? -6.188 17.859 13.219 1 92.56 706 HIS A CA 1
ATO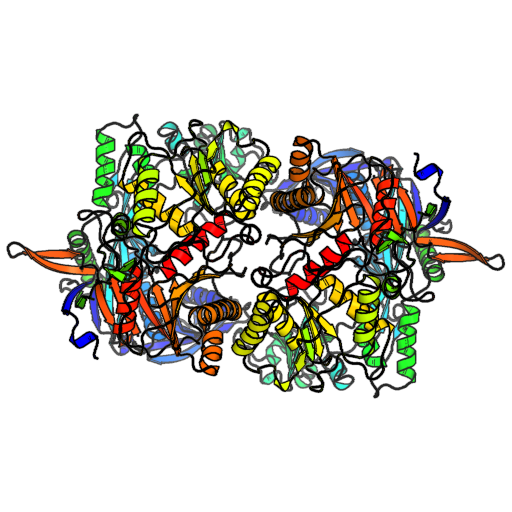M 5663 C C . HIS A 1 706 ? -6.383 16.344 13.266 1 92.56 706 HIS A C 1
ATOM 5665 O O . HIS A 1 706 ? -5.434 15.602 13.539 1 92.56 706 HIS A O 1
ATOM 5671 N N . LEU A 1 707 ? -7.551 15.898 12.992 1 92.31 707 LEU A N 1
ATOM 5672 C CA . LEU A 1 707 ? -7.836 14.469 13.062 1 92.31 707 LEU A CA 1
ATOM 5673 C C . LEU A 1 707 ? -7.207 13.727 11.883 1 92.31 707 LEU A C 1
ATOM 5675 O O . LEU A 1 707 ? -6.816 12.562 12.016 1 92.31 707 LEU A O 1
ATOM 5679 N N . ALA A 1 708 ? -7.238 14.344 10.719 1 90.19 708 ALA A N 1
ATOM 5680 C CA . ALA A 1 708 ? -6.559 13.711 9.586 1 90.19 708 ALA A CA 1
ATOM 5681 C C . ALA A 1 708 ? -5.09 13.453 9.906 1 90.19 708 ALA A C 1
ATOM 5683 O O . ALA A 1 708 ? -4.555 12.391 9.57 1 90.19 708 ALA A O 1
ATOM 5684 N N . ASP A 1 709 ? -4.434 14.414 10.547 1 85.75 709 ASP A N 1
ATOM 5685 C CA . ASP A 1 709 ? -3.033 14.289 10.945 1 85.75 709 ASP A CA 1
ATOM 5686 C C . ASP A 1 709 ? -2.857 13.18 11.984 1 85.75 709 ASP A C 1
ATOM 5688 O O . ASP A 1 709 ? -1.974 12.328 11.852 1 85.75 709 ASP A O 1
ATOM 5692 N N . ARG A 1 710 ? -3.654 13.172 12.977 1 86.44 710 ARG A N 1
ATOM 5693 C CA . ARG A 1 710 ? -3.584 12.172 14.031 1 86.44 710 ARG A CA 1
ATOM 5694 C C . ARG A 1 710 ? -3.873 10.773 13.477 1 86.44 710 ARG A C 1
ATOM 5696 O O . ARG A 1 710 ? -3.24 9.797 13.883 1 86.44 710 ARG A O 1
ATOM 5703 N N . SER A 1 711 ? -4.832 10.688 12.641 1 86 711 SER A N 1
ATOM 5704 C CA . SER A 1 711 ? -5.18 9.406 12.023 1 86 711 SER A CA 1
ATOM 5705 C C . SER A 1 711 ? -4.027 8.867 11.188 1 86 711 SER A C 1
ATOM 5707 O O . SER A 1 711 ? -3.715 7.676 11.25 1 86 711 SER A O 1
ATOM 5709 N N . SER A 1 712 ? -3.453 9.766 10.422 1 79.69 712 SER A N 1
ATOM 5710 C CA . SER A 1 712 ? -2.318 9.352 9.602 1 79.69 712 SER A CA 1
ATOM 5711 C C . SER A 1 712 ? -1.212 8.742 10.453 1 79.69 712 SER A C 1
ATOM 5713 O O . SER A 1 712 ? -0.658 7.695 10.109 1 79.69 712 SER A O 1
ATOM 5715 N N . LYS A 1 713 ? -0.91 9.367 11.539 1 77.25 713 LYS A N 1
ATOM 5716 C CA . LYS A 1 713 ? 0.131 8.883 12.445 1 77.25 713 LYS A CA 1
ATOM 5717 C C . LYS A 1 713 ? -0.26 7.551 13.078 1 77.25 713 LYS A C 1
ATOM 5719 O O . LYS A 1 713 ? 0.567 6.645 13.18 1 77.25 713 LYS A O 1
ATOM 5724 N N . GLU A 1 714 ? -1.476 7.508 13.469 1 80.88 714 GLU A N 1
ATOM 5725 C CA . GLU A 1 714 ? -1.97 6.281 14.078 1 80.88 714 GLU A CA 1
ATOM 5726 C C . GLU A 1 714 ? -1.949 5.117 13.094 1 80.88 714 GLU A C 1
ATOM 5728 O O . GLU A 1 714 ? -1.599 3.994 13.453 1 80.88 714 GLU A O 1
ATOM 5733 N N . PHE A 1 715 ? -2.328 5.309 11.906 1 78.25 715 PHE A N 1
ATOM 5734 C CA . PHE A 1 715 ? -2.361 4.258 10.898 1 78.25 715 PHE A CA 1
ATOM 5735 C C . PHE A 1 715 ? -0.952 3.783 10.562 1 78.25 715 PHE A C 1
ATOM 5737 O O . PHE A 1 715 ? -0.738 2.6 10.297 1 78.25 715 PHE A O 1
ATOM 5744 N N . GLN A 1 716 ? -0.031 4.73 10.602 1 71.44 716 GLN A N 1
ATOM 5745 C CA . GLN A 1 716 ? 1.364 4.359 10.391 1 71.44 716 GLN A CA 1
ATOM 5746 C C . GLN A 1 716 ? 1.863 3.434 11.492 1 71.44 716 GLN A C 1
ATOM 5748 O O . GLN A 1 716 ? 2.617 2.494 11.227 1 71.44 716 GLN A O 1
ATOM 5753 N N . ARG A 1 717 ? 1.436 3.742 12.648 1 72.5 717 ARG A N 1
ATOM 5754 C CA . ARG A 1 717 ? 1.838 2.918 13.781 1 72.5 717 ARG A CA 1
ATOM 5755 C C . ARG A 1 717 ? 1.24 1.519 13.68 1 72.5 717 ARG A C 1
ATOM 5757 O O . ARG A 1 717 ? 1.891 0.534 14.039 1 72.5 717 ARG A O 1
ATOM 5764 N N . ILE A 1 718 ? 0.049 1.491 13.297 1 74.81 718 ILE A N 1
ATOM 5765 C CA . ILE A 1 718 ? -0.616 0.205 13.117 1 74.81 718 ILE A CA 1
ATOM 5766 C C . ILE A 1 718 ? 0.06 -0.576 11.992 1 74.81 718 ILE A C 1
ATOM 5768 O O . ILE A 1 718 ? 0.232 -1.793 12.094 1 74.81 718 ILE A O 1
ATOM 5772 N N . GLY A 1 719 ? 0.521 0.105 10.977 1 65.06 719 GLY A N 1
ATOM 5773 C CA . GLY A 1 719 ? 1.37 -0.457 9.938 1 65.06 719 GLY A CA 1
ATOM 5774 C C . GLY A 1 719 ? 0.595 -1.229 8.883 1 65.06 719 GLY A C 1
ATOM 5775 O O . GLY A 1 719 ? 1.101 -1.475 7.789 1 65.06 719 GLY A O 1
ATOM 5776 N N . GLN A 1 720 ? -0.592 -1.891 9.195 1 70.5 720 GLN A N 1
ATOM 5777 C CA . GLN A 1 720 ? -1.356 -2.684 8.242 1 70.5 720 GLN A CA 1
ATOM 5778 C C . GLN A 1 720 ? -2.799 -2.195 8.148 1 70.5 720 GLN A C 1
ATOM 5780 O O . GLN A 1 720 ? -3.535 -2.221 9.133 1 70.5 720 GLN A O 1
ATOM 5785 N N . ILE A 1 721 ? -3.215 -1.8 6.973 1 72.5 721 ILE A N 1
ATOM 5786 C CA . ILE A 1 721 ? -4.547 -1.25 6.738 1 72.5 721 ILE A CA 1
ATOM 5787 C C . ILE A 1 721 ? -5.598 -2.328 6.98 1 72.5 721 ILE A C 1
ATOM 5789 O O . ILE A 1 721 ? -6.73 -2.023 7.363 1 72.5 721 ILE A O 1
ATOM 5793 N N . SER A 1 722 ? -5.223 -3.588 6.832 1 73.44 722 SER A N 1
ATOM 5794 C CA . SER A 1 722 ? -6.156 -4.695 6.984 1 73.44 722 SER A CA 1
ATOM 5795 C C . SER A 1 722 ? -6.668 -4.797 8.414 1 73.44 722 SER A C 1
ATOM 5797 O O . SER A 1 722 ? -7.738 -5.359 8.664 1 73.44 722 SER A O 1
ATOM 5799 N N . VAL A 1 723 ? -5.926 -4.234 9.336 1 78.62 723 VAL A N 1
ATOM 5800 C CA . VAL A 1 723 ? -6.293 -4.262 10.742 1 78.62 723 VAL A CA 1
ATOM 5801 C C . VAL A 1 723 ? -7.516 -3.377 10.977 1 78.62 723 VAL A C 1
ATOM 5803 O O . VAL A 1 723 ? -8.305 -3.627 11.891 1 78.62 723 VAL A O 1
ATOM 5806 N N . LEU A 1 724 ? -7.723 -2.408 10.094 1 82.75 724 LEU A N 1
ATOM 5807 C CA . LEU A 1 724 ? -8.75 -1.388 10.297 1 82.75 724 LEU A CA 1
ATOM 5808 C C . LEU A 1 724 ? -10.062 -1.797 9.641 1 82.75 724 LEU A C 1
ATOM 5810 O O . LEU A 1 724 ? -11.047 -1.059 9.711 1 82.75 724 LEU A O 1
ATOM 5814 N N . GLN A 1 725 ? -10.164 -2.879 9.141 1 77.88 725 GLN A N 1
ATOM 5815 C CA . GLN A 1 725 ? -11.297 -3.295 8.32 1 77.88 725 GLN A CA 1
ATOM 5816 C C . GLN A 1 725 ? -12.57 -3.414 9.156 1 77.88 725 GLN A C 1
ATOM 5818 O O . GLN A 1 725 ? -13.656 -3.062 8.695 1 77.88 725 GLN A O 1
ATOM 5823 N N . ASN A 1 726 ? -12.438 -3.846 10.359 1 82.56 726 ASN A N 1
ATOM 5824 C CA . ASN A 1 726 ? -13.617 -4.195 11.148 1 82.56 726 ASN A CA 1
ATOM 5825 C C . ASN A 1 726 ? -14.062 -3.041 12.039 1 82.56 726 ASN A C 1
ATOM 5827 O O . ASN A 1 726 ? -15.078 -3.135 12.719 1 82.56 726 ASN A O 1
ATOM 5831 N N . ILE A 1 727 ? -13.32 -2.027 12.031 1 89.88 727 ILE A N 1
ATOM 5832 C CA . ILE A 1 727 ? -13.664 -0.922 12.914 1 89.88 727 ILE A CA 1
ATOM 5833 C C . ILE A 1 727 ? -14.539 0.083 12.164 1 89.88 727 ILE A C 1
ATOM 5835 O O . ILE A 1 727 ? -14.312 0.357 10.984 1 89.88 727 ILE A O 1
ATOM 5839 N N . SER A 1 728 ? -15.586 0.488 12.859 1 88.62 728 SER A N 1
ATOM 5840 C CA . SER A 1 728 ? -16.484 1.474 12.266 1 88.62 728 SER A CA 1
ATOM 5841 C C . SER A 1 728 ? -15.766 2.791 12 1 88.62 728 SER A C 1
ATOM 5843 O O . SER A 1 728 ? -14.977 3.254 12.828 1 88.62 728 SER A O 1
ATOM 5845 N N . ARG A 1 729 ? -16.141 3.438 10.93 1 87.06 729 ARG A N 1
ATOM 5846 C CA . ARG A 1 729 ? -15.469 4.66 10.508 1 87.06 729 ARG A CA 1
ATOM 5847 C C . ARG A 1 729 ? -15.969 5.863 11.297 1 87.06 729 ARG A C 1
ATOM 5849 O O . ARG A 1 729 ? -15.344 6.93 11.281 1 87.06 729 ARG A O 1
ATOM 5856 N N . ASP A 1 730 ? -16.953 5.691 12.039 1 88.56 730 ASP A N 1
ATOM 5857 C CA . ASP A 1 730 ? -17.516 6.77 12.844 1 88.56 730 ASP A CA 1
ATOM 5858 C C . ASP A 1 730 ? -16.75 6.926 14.156 1 88.56 730 ASP A C 1
ATOM 5860 O O . ASP A 1 730 ? -16.906 7.934 14.852 1 88.56 730 ASP A O 1
ATOM 5864 N N . LYS A 1 731 ? -15.977 5.906 14.445 1 93.12 731 LYS A N 1
ATOM 5865 C CA . LYS A 1 731 ? -15.227 5.922 15.695 1 93.12 731 LYS A CA 1
ATOM 5866 C C . LYS A 1 731 ? -13.945 6.738 15.555 1 93.12 731 LYS A C 1
ATOM 5868 O O . LYS A 1 731 ? -13.141 6.492 14.656 1 93.12 731 LYS A O 1
ATOM 5873 N N . LEU A 1 732 ? -13.789 7.691 16.438 1 94.44 732 LEU A N 1
ATOM 5874 C CA . LEU A 1 732 ? -12.578 8.508 16.391 1 94.44 732 LEU A CA 1
ATOM 5875 C C . LEU A 1 732 ? -11.43 7.809 17.109 1 94.44 732 LEU A C 1
ATOM 5877 O O . LEU A 1 732 ? -11.023 8.234 18.188 1 94.44 732 LEU A O 1
ATOM 5881 N N . ILE A 1 733 ? -10.852 6.898 16.5 1 91.75 733 ILE A N 1
ATOM 5882 C CA . ILE A 1 733 ? -9.914 5.992 17.156 1 91.75 733 ILE A CA 1
ATOM 5883 C C . ILE A 1 733 ? -8.57 6.688 17.344 1 91.75 733 ILE A C 1
ATOM 5885 O O . ILE A 1 733 ? -7.734 6.223 18.125 1 91.75 733 ILE A O 1
ATOM 5889 N N . ALA A 1 734 ? -8.328 7.797 16.688 1 87.81 734 ALA A N 1
ATOM 5890 C CA . ALA A 1 734 ? -7.027 8.453 16.734 1 87.81 734 ALA A CA 1
ATOM 5891 C C . ALA A 1 734 ? -7 9.547 17.797 1 87.81 734 ALA A C 1
ATOM 5893 O O . ALA A 1 734 ? -5.988 10.234 17.969 1 87.81 734 ALA A O 1
ATOM 5894 N N . VAL A 1 735 ? -8.047 9.773 18.516 1 89.12 735 VAL A N 1
ATOM 5895 C CA . VAL A 1 735 ? -8.062 10.82 19.531 1 89.12 735 VAL A CA 1
ATOM 5896 C C . VAL A 1 735 ? -7.43 10.305 20.828 1 89.12 735 VAL A C 1
ATOM 5898 O O . VAL A 1 735 ? -7.477 9.102 21.109 1 89.12 735 VAL A O 1
ATOM 5901 N N . MET B 1 1 ? -3.557 -46.188 8.867 1 43.19 1 MET B N 1
ATOM 5902 C CA . MET B 1 1 ? -3.635 -46.938 7.621 1 43.19 1 MET B CA 1
ATOM 5903 C C . MET B 1 1 ? -2.633 -46.406 6.602 1 43.19 1 MET B C 1
ATOM 5905 O O . MET B 1 1 ? -2.453 -45.219 6.473 1 43.19 1 MET B O 1
ATOM 5909 N N . ASP B 1 2 ? -1.719 -47.156 6.211 1 56.88 2 ASP B N 1
ATOM 5910 C CA . ASP B 1 2 ? -0.715 -46.906 5.184 1 56.88 2 ASP B CA 1
ATOM 5911 C C . ASP B 1 2 ? -1.37 -46.469 3.871 1 56.88 2 ASP B C 1
ATOM 5913 O O . ASP B 1 2 ? -1.983 -47.281 3.18 1 56.88 2 ASP B O 1
ATOM 5917 N N . LEU B 1 3 ? -1.645 -45.25 3.744 1 65.62 3 LEU B N 1
ATOM 5918 C CA . LEU B 1 3 ? -2.305 -44.688 2.564 1 65.62 3 LEU B CA 1
ATOM 5919 C C . LEU B 1 3 ? -1.708 -45.281 1.287 1 65.62 3 LEU B C 1
ATOM 5921 O O . LEU B 1 3 ? -2.416 -45.469 0.295 1 65.62 3 LEU B O 1
ATOM 5925 N N . LEU B 1 4 ? -0.342 -45.688 1.369 1 64.62 4 LEU B N 1
ATOM 5926 C CA . LEU B 1 4 ? 0.345 -46.125 0.167 1 64.62 4 LEU B CA 1
ATOM 5927 C C . LEU B 1 4 ? -0.044 -47.562 -0.166 1 64.62 4 LEU B C 1
ATOM 5929 O O . LEU B 1 4 ? 0.02 -48 -1.327 1 64.62 4 LEU B O 1
ATOM 5933 N N . SER B 1 5 ? -0.313 -48.344 0.92 1 65.88 5 SER B N 1
ATOM 5934 C CA . SER B 1 5 ? -0.553 -49.75 0.673 1 65.88 5 SER B CA 1
ATOM 5935 C C . SER B 1 5 ? -1.73 -49.969 -0.275 1 65.88 5 SER B C 1
ATOM 5937 O O . SER B 1 5 ? -1.799 -50.969 -0.981 1 65.88 5 SER B O 1
ATOM 5939 N N . ASN B 1 6 ? -2.496 -48.938 -0.437 1 72 6 ASN B N 1
ATOM 5940 C CA . ASN B 1 6 ? -3.695 -49.125 -1.245 1 72 6 ASN B CA 1
ATOM 5941 C C . ASN B 1 6 ? -3.65 -48.312 -2.527 1 72 6 ASN B C 1
ATOM 5943 O O . ASN B 1 6 ? -4.613 -48.281 -3.293 1 72 6 ASN B O 1
ATOM 5947 N N . LEU B 1 7 ? -2.412 -47.719 -2.848 1 83.75 7 LEU B N 1
ATOM 5948 C CA . LEU B 1 7 ? -2.383 -46.875 -4.035 1 83.75 7 LEU B CA 1
ATOM 5949 C C . LEU B 1 7 ? -1.938 -47.656 -5.258 1 83.75 7 LEU B C 1
ATOM 5951 O O . LEU B 1 7 ? -1.055 -48.5 -5.16 1 83.75 7 LEU B O 1
ATOM 5955 N N . ARG B 1 8 ? -2.568 -47.469 -6.316 1 86.31 8 ARG B N 1
ATOM 5956 C CA . ARG B 1 8 ? -2.23 -48.125 -7.574 1 86.31 8 ARG B CA 1
ATOM 5957 C C . ARG B 1 8 ? -0.884 -47.656 -8.102 1 86.31 8 ARG B C 1
ATOM 5959 O O . ARG B 1 8 ? -0.678 -46.438 -8.281 1 86.31 8 ARG B O 1
ATOM 5966 N N . ARG B 1 9 ? -0.002 -48.562 -8.352 1 89.56 9 ARG B N 1
ATOM 5967 C CA . ARG B 1 9 ? 1.311 -48.25 -8.891 1 89.56 9 ARG B CA 1
ATOM 5968 C C . ARG B 1 9 ? 1.228 -47.969 -10.391 1 89.56 9 ARG B C 1
ATOM 5970 O O . ARG B 1 9 ? 0.385 -48.531 -11.086 1 89.56 9 ARG B O 1
ATOM 5977 N N . SER B 1 10 ? 2.008 -46.969 -10.805 1 88.62 10 SER B N 1
ATOM 5978 C CA . SER B 1 10 ? 2.051 -46.594 -12.211 1 88.62 10 SER B CA 1
ATOM 5979 C C . SER B 1 10 ? 3.473 -46.25 -12.656 1 88.62 10 SER B C 1
ATOM 5981 O O . SER B 1 10 ? 4.246 -45.688 -11.883 1 88.62 10 SER B O 1
ATOM 5983 N N . SER B 1 11 ? 3.785 -46.75 -13.844 1 90.44 11 SER B N 1
ATOM 5984 C CA . SER B 1 11 ? 5.07 -46.375 -14.422 1 90.44 11 SER B CA 1
ATOM 5985 C C . SER B 1 11 ? 4.984 -45 -15.133 1 90.44 11 SER B C 1
ATOM 5987 O O . SER B 1 11 ? 4.164 -44.812 -16.031 1 90.44 11 SER B O 1
ATOM 5989 N N . ILE B 1 12 ? 5.816 -44.125 -14.695 1 93.5 12 ILE B N 1
ATOM 5990 C CA . ILE B 1 12 ? 5.777 -42.75 -15.195 1 93.5 12 ILE B CA 1
ATOM 5991 C C . ILE B 1 12 ? 7.09 -42.406 -15.898 1 93.5 12 ILE B C 1
ATOM 5993 O O . ILE B 1 12 ? 8.156 -42.875 -15.484 1 93.5 12 ILE B O 1
ATOM 5997 N N . VAL B 1 13 ? 6.973 -41.688 -16.969 1 93.75 13 VAL B N 1
ATOM 5998 C CA . VAL B 1 13 ? 8.148 -41.281 -17.719 1 93.75 13 VAL B CA 1
ATOM 5999 C C . VAL B 1 13 ? 8.305 -39.75 -17.609 1 93.75 13 VAL B C 1
ATOM 6001 O O . VAL B 1 13 ? 7.328 -39 -17.719 1 93.75 13 VAL B O 1
ATOM 6004 N N . LEU B 1 14 ? 9.547 -39.344 -17.297 1 93.25 14 LEU B N 1
ATOM 6005 C CA . LEU B 1 14 ? 9.875 -37.938 -17.266 1 93.25 14 LEU B CA 1
ATOM 6006 C C . LEU B 1 14 ? 10.781 -37.562 -18.422 1 93.25 14 LEU B C 1
ATOM 6008 O O . LEU B 1 14 ? 11.484 -38.406 -18.969 1 93.25 14 LEU B O 1
ATOM 6012 N N . ASN B 1 15 ? 10.703 -36.312 -18.844 1 93.75 15 ASN B N 1
ATOM 6013 C CA . ASN B 1 15 ? 11.617 -35.844 -19.875 1 93.75 15 ASN B CA 1
ATOM 6014 C C . ASN B 1 15 ? 13 -35.562 -19.297 1 93.75 15 ASN B C 1
ATOM 6016 O O . ASN B 1 15 ? 13.555 -34.469 -19.531 1 93.75 15 ASN B O 1
ATOM 6020 N N . ARG B 1 16 ? 13.461 -36.438 -18.594 1 94.62 16 ARG B N 1
ATOM 6021 C CA . ARG B 1 16 ? 14.797 -36.406 -18 1 94.62 16 ARG B CA 1
ATOM 6022 C C . ARG B 1 16 ? 15.641 -37.562 -18.531 1 94.62 16 ARG B C 1
ATOM 6024 O O . ARG B 1 16 ? 15.141 -38.688 -18.734 1 94.62 16 ARG B O 1
ATOM 6031 N N . PHE B 1 17 ? 16.875 -37.281 -18.734 1 96.62 17 PHE B N 1
ATOM 6032 C CA . PHE B 1 17 ? 17.797 -38.25 -19.312 1 96.62 17 PHE B CA 1
ATOM 6033 C C . PHE B 1 17 ? 19.047 -38.375 -18.453 1 96.62 17 PHE B C 1
ATOM 6035 O O . PHE B 1 17 ? 19.734 -37.406 -18.156 1 96.62 17 PHE B O 1
ATOM 6042 N N . TYR B 1 18 ? 19.328 -39.562 -18.125 1 96.12 18 TYR B N 1
ATOM 6043 C CA . TYR B 1 18 ? 20.453 -39.875 -17.25 1 96.12 18 TYR B CA 1
ATOM 6044 C C . TYR B 1 18 ? 21.766 -39.531 -17.938 1 96.12 18 TYR B C 1
ATOM 6046 O O . TYR B 1 18 ? 22 -39.875 -19.094 1 96.12 18 TYR B O 1
ATOM 6054 N N . VAL B 1 19 ? 22.656 -38.906 -17.219 1 96.12 19 VAL B N 1
ATOM 6055 C CA . VAL B 1 19 ? 23.984 -38.531 -17.734 1 96.12 19 VAL B CA 1
ATOM 6056 C C . VAL B 1 19 ? 25.047 -39.406 -17.047 1 96.12 19 VAL B C 1
ATOM 6058 O O . VAL B 1 19 ? 25.641 -40.281 -17.672 1 96.12 19 VAL B O 1
ATOM 6061 N N . LYS B 1 20 ? 25.203 -39.125 -15.766 1 94.44 20 LYS B N 1
ATOM 6062 C CA . LYS B 1 20 ? 26.188 -39.875 -14.984 1 94.44 20 LYS B CA 1
ATOM 6063 C C . LYS B 1 20 ? 25.922 -39.719 -13.492 1 94.44 20 LYS B C 1
ATOM 6065 O O . LYS B 1 20 ? 25.141 -38.875 -13.07 1 94.44 20 LYS B O 1
ATOM 6070 N N . SER B 1 21 ? 26.578 -40.594 -12.742 1 95.31 21 SER B N 1
ATOM 6071 C CA . SER B 1 21 ? 26.672 -40.438 -11.297 1 95.31 21 SER B CA 1
ATOM 6072 C C . SER B 1 21 ? 27.891 -39.625 -10.906 1 95.31 21 SER B C 1
ATOM 6074 O O . SER B 1 21 ? 29.016 -39.938 -11.344 1 95.31 21 SER B O 1
ATOM 6076 N N . LEU B 1 22 ? 27.641 -38.656 -10.141 1 95.56 22 LEU B N 1
ATOM 6077 C CA . LEU B 1 22 ? 28.75 -37.75 -9.789 1 95.56 22 LEU B CA 1
ATOM 6078 C C . LEU B 1 22 ? 29.797 -38.5 -8.961 1 95.56 22 LEU B C 1
ATOM 6080 O O . LEU B 1 22 ? 29.453 -39.25 -8.047 1 95.56 22 LEU B O 1
ATOM 6084 N N . SER B 1 23 ? 31.047 -38.312 -9.328 1 93.75 23 SER B N 1
ATOM 6085 C CA . SER B 1 23 ? 32.156 -38.906 -8.609 1 93.75 23 SER B CA 1
ATOM 6086 C C . SER B 1 23 ? 32.594 -38.031 -7.422 1 93.75 23 SER B C 1
ATOM 6088 O O . SER B 1 23 ? 32.062 -36.938 -7.238 1 93.75 23 SER B O 1
ATOM 6090 N N . GLN B 1 24 ? 33.531 -38.562 -6.703 1 92.12 24 GLN B N 1
ATOM 6091 C CA . GLN B 1 24 ? 34.062 -37.812 -5.566 1 92.12 24 GLN B CA 1
ATOM 6092 C C . GLN B 1 24 ? 34.75 -36.531 -6.027 1 92.12 24 GLN B C 1
ATOM 6094 O O . GLN B 1 24 ? 34.688 -35.5 -5.344 1 92.12 24 GLN B O 1
ATOM 6099 N N . SER B 1 25 ? 35.312 -36.656 -7.102 1 91.06 25 SER B N 1
ATOM 6100 C CA . SER B 1 25 ? 35.969 -35.469 -7.664 1 91.06 25 SER B CA 1
ATOM 6101 C C . SER B 1 25 ? 34.969 -34.406 -8.078 1 91.06 25 SER B C 1
ATOM 6103 O O . SER B 1 25 ? 35.188 -33.219 -7.93 1 91.06 25 SER B O 1
ATOM 6105 N N . ASP B 1 26 ? 33.844 -34.875 -8.594 1 92.56 26 ASP B N 1
ATOM 6106 C CA . ASP B 1 26 ? 32.781 -33.969 -9 1 92.56 26 ASP B CA 1
ATOM 6107 C C . ASP B 1 26 ? 32.188 -33.25 -7.789 1 92.56 26 ASP B C 1
ATOM 6109 O O . ASP B 1 26 ? 31.734 -32.094 -7.91 1 92.56 26 ASP B O 1
ATOM 6113 N N . LEU B 1 27 ? 32.25 -33.875 -6.664 1 95 27 LEU B N 1
ATOM 6114 C CA . LEU B 1 27 ? 31.594 -33.375 -5.461 1 95 27 LEU B CA 1
ATOM 6115 C C . LEU B 1 27 ? 32.562 -32.531 -4.641 1 95 27 LEU B C 1
ATOM 6117 O O . LEU B 1 27 ? 32.188 -32.031 -3.574 1 95 27 LEU B O 1
ATOM 6121 N N . THR B 1 28 ? 33.75 -32.375 -5.133 1 94.5 28 THR B N 1
ATOM 6122 C CA . THR B 1 28 ? 34.719 -31.562 -4.426 1 94.5 28 THR B CA 1
ATOM 6123 C C . THR B 1 28 ? 34.906 -30.203 -5.113 1 94.5 28 THR B C 1
ATOM 6125 O O . THR B 1 28 ? 35.094 -30.141 -6.332 1 94.5 28 THR B O 1
ATOM 6128 N N . ALA B 1 29 ? 34.781 -29.141 -4.355 1 94.56 29 ALA B N 1
ATOM 6129 C CA . ALA B 1 29 ? 34.938 -27.797 -4.914 1 94.56 29 ALA B CA 1
ATOM 6130 C C . ALA B 1 29 ? 35.844 -26.938 -4.035 1 94.56 29 ALA B C 1
ATOM 6132 O O . ALA B 1 29 ? 36 -27.203 -2.84 1 94.56 29 ALA B O 1
ATOM 6133 N N . TYR B 1 30 ? 36.5 -26 -4.691 1 94.69 30 TYR B N 1
ATOM 6134 C CA . TYR B 1 30 ? 37.25 -25 -3.938 1 94.69 30 TYR B CA 1
ATOM 6135 C C . TYR B 1 30 ? 36.312 -23.984 -3.295 1 94.69 30 TYR B C 1
ATOM 6137 O O . TYR B 1 30 ? 35.312 -23.578 -3.902 1 94.69 30 TYR B O 1
ATOM 6145 N N . GLU B 1 31 ? 36.562 -23.641 -2.08 1 95 31 GLU B N 1
ATOM 6146 C CA . GLU B 1 31 ? 35.719 -22.703 -1.354 1 95 31 GLU B CA 1
ATOM 6147 C C . GLU B 1 31 ? 36.438 -21.391 -1.087 1 95 31 GLU B C 1
ATOM 6149 O O . GLU B 1 31 ? 37.625 -21.406 -0.734 1 95 31 GLU B O 1
ATOM 6154 N N . TYR B 1 32 ? 35.812 -20.312 -1.372 1 93.62 32 TYR B N 1
ATOM 6155 C CA . TYR B 1 32 ? 36.375 -18.984 -1.172 1 93.62 32 TYR B CA 1
ATOM 6156 C C . TYR B 1 32 ? 35.469 -18.141 -0.287 1 93.62 32 TYR B C 1
ATOM 6158 O O . TYR B 1 32 ? 34.25 -18.203 -0.405 1 93.62 32 TYR B O 1
ATOM 6166 N N . ARG B 1 33 ? 36.031 -17.422 0.562 1 90.12 33 ARG B N 1
ATOM 6167 C CA . ARG B 1 33 ? 35.344 -16.406 1.334 1 90.12 33 ARG B CA 1
ATOM 6168 C C . ARG B 1 33 ? 35.562 -15.016 0.739 1 90.12 33 ARG B C 1
ATOM 6170 O O . ARG B 1 33 ? 36.688 -14.68 0.353 1 90.12 33 ARG B O 1
ATOM 6177 N N . CYS B 1 34 ? 34.438 -14.297 0.522 1 86.75 34 CYS B N 1
ATOM 6178 C CA . CYS B 1 34 ? 34.531 -12.961 -0.064 1 86.75 34 CYS B CA 1
ATOM 6179 C C . CYS B 1 34 ? 34.594 -11.891 1.021 1 86.75 34 CYS B C 1
ATOM 6181 O O . CYS B 1 34 ? 33.719 -11.844 1.895 1 86.75 34 CYS B O 1
ATOM 6183 N N . ILE B 1 35 ? 35.625 -11.039 0.958 1 82.88 35 ILE B N 1
ATOM 6184 C CA . ILE B 1 35 ? 35.781 -9.906 1.863 1 82.88 35 ILE B CA 1
ATOM 6185 C C . ILE B 1 35 ? 35.562 -8.602 1.094 1 82.88 35 ILE B C 1
ATOM 6187 O O . ILE B 1 35 ? 36.281 -8.336 0.118 1 82.88 35 ILE B O 1
ATOM 6191 N N . PHE B 1 36 ? 34.562 -7.848 1.459 1 79.69 36 PHE B N 1
ATOM 6192 C CA . PHE B 1 36 ? 34.281 -6.582 0.789 1 79.69 36 PHE B CA 1
ATOM 6193 C C . PHE B 1 36 ? 35.031 -5.441 1.454 1 79.69 36 PHE B C 1
ATOM 6195 O O . PHE B 1 36 ? 35.25 -5.445 2.672 1 79.69 36 PHE B O 1
ATOM 6202 N N . LYS B 1 37 ? 35.469 -4.469 0.623 1 73.62 37 LYS B N 1
ATOM 6203 C CA . LYS B 1 37 ? 36.125 -3.283 1.156 1 73.62 37 LYS B CA 1
ATOM 6204 C C . LYS B 1 37 ? 35.125 -2.367 1.861 1 73.62 37 LYS B C 1
ATOM 6206 O O . LYS B 1 37 ? 35.469 -1.744 2.873 1 73.62 37 LYS B O 1
ATOM 6211 N N . LYS B 1 38 ? 34.031 -2.264 1.239 1 68.31 38 LYS B N 1
ATOM 6212 C CA . LYS B 1 38 ? 32.906 -1.506 1.833 1 68.31 38 LYS B CA 1
ATOM 6213 C C . LYS B 1 38 ? 31.719 -2.408 2.125 1 68.31 38 LYS B C 1
ATOM 6215 O O . LYS B 1 38 ? 31.422 -3.326 1.356 1 68.31 38 LYS B O 1
ATOM 6220 N N . THR B 1 39 ? 31.188 -2.201 3.273 1 62.59 39 THR B N 1
ATOM 6221 C CA . THR B 1 39 ? 30.016 -3.01 3.639 1 62.59 39 THR B CA 1
ATOM 6222 C C . THR B 1 39 ? 28.891 -2.82 2.633 1 62.59 39 THR B C 1
ATOM 6224 O O . THR B 1 39 ? 28.438 -1.697 2.402 1 62.59 39 THR B O 1
ATOM 6227 N N . PRO B 1 40 ? 28.688 -3.984 2.014 1 63 40 PRO B N 1
ATOM 6228 C CA . PRO B 1 40 ? 27.578 -3.859 1.065 1 63 40 PRO B CA 1
ATOM 6229 C C . PRO B 1 40 ? 26.25 -3.496 1.743 1 63 40 PRO B C 1
ATOM 6231 O O . PRO B 1 40 ? 26.078 -3.738 2.941 1 63 40 PRO B O 1
ATOM 6234 N N . GLU B 1 41 ? 25.469 -2.727 1.056 1 57.59 41 GLU B N 1
ATOM 6235 C CA . GLU B 1 41 ? 24.125 -2.428 1.559 1 57.59 41 GLU B CA 1
ATOM 6236 C C . GLU B 1 41 ? 23.359 -3.707 1.865 1 57.59 41 GLU B C 1
ATOM 6238 O O . GLU B 1 41 ? 23.531 -4.723 1.193 1 57.59 41 GLU B O 1
ATOM 6243 N N . LEU B 1 42 ? 22.719 -3.768 2.879 1 51.78 42 LEU B N 1
ATOM 6244 C CA . LEU B 1 42 ? 21.969 -4.938 3.305 1 51.78 42 LEU B CA 1
ATOM 6245 C C . LEU B 1 42 ? 21.078 -5.445 2.176 1 51.78 42 LEU B C 1
ATOM 6247 O O . LEU B 1 42 ? 20.297 -4.684 1.601 1 51.78 42 LEU B O 1
ATOM 6251 N N . GLY B 1 43 ? 21.078 -6.645 1.898 1 56.78 43 GLY B N 1
ATOM 6252 C CA . GLY B 1 43 ? 20.297 -7.27 0.85 1 56.78 43 GLY B CA 1
ATOM 6253 C C . GLY B 1 43 ? 21.016 -7.348 -0.479 1 56.78 43 GLY B C 1
ATOM 6254 O O . GLY B 1 43 ? 20.625 -8.102 -1.368 1 56.78 43 GLY B O 1
ATOM 6255 N N . ASP B 1 44 ? 22.062 -6.59 -0.477 1 66 44 ASP B N 1
ATOM 6256 C CA . ASP B 1 44 ? 22.781 -6.57 -1.746 1 66 44 ASP B CA 1
ATOM 6257 C C . ASP B 1 44 ? 23.922 -7.578 -1.746 1 66 44 ASP B C 1
ATOM 6259 O O . ASP B 1 44 ? 24.609 -7.75 -2.758 1 66 44 ASP B O 1
ATOM 6263 N N . GLU B 1 45 ? 24.078 -8.18 -0.582 1 71.12 45 GLU B N 1
ATOM 6264 C CA . GLU B 1 45 ? 25.219 -9.086 -0.456 1 71.12 45 GLU B CA 1
ATOM 6265 C C . GLU B 1 45 ? 25.141 -10.227 -1.471 1 71.12 45 GLU B C 1
ATOM 6267 O O . GLU B 1 45 ? 26.125 -10.547 -2.133 1 71.12 45 GLU B O 1
ATOM 6272 N N . LYS B 1 46 ? 24.016 -10.75 -1.576 1 73.88 46 LYS B N 1
ATOM 6273 C CA . LYS B 1 46 ? 23.859 -11.883 -2.484 1 73.88 46 LYS B CA 1
ATOM 6274 C C . LYS B 1 46 ? 24.062 -11.453 -3.936 1 73.88 46 LYS B C 1
ATOM 6276 O O . LYS B 1 46 ? 24.688 -12.18 -4.715 1 73.88 46 LYS B O 1
ATOM 6281 N N . ARG B 1 47 ? 23.438 -10.383 -4.141 1 75.94 47 ARG B N 1
ATOM 6282 C CA . ARG B 1 47 ? 23.594 -9.867 -5.496 1 75.94 47 ARG B CA 1
ATOM 6283 C C . ARG B 1 47 ? 25.062 -9.57 -5.805 1 75.94 47 ARG B C 1
ATOM 6285 O O . ARG B 1 47 ? 25.547 -9.859 -6.902 1 75.94 47 ARG B O 1
ATOM 6292 N N . LEU B 1 48 ? 25.75 -9.023 -4.879 1 81.06 48 LEU B N 1
ATOM 6293 C CA . LEU B 1 48 ? 27.156 -8.688 -5.062 1 81.06 48 LEU B CA 1
ATOM 6294 C C . LEU B 1 48 ? 28 -9.953 -5.219 1 81.06 48 LEU B C 1
ATOM 6296 O O . LEU B 1 48 ? 28.875 -10.008 -6.078 1 81.06 48 LEU B O 1
ATOM 6300 N N . LEU B 1 49 ? 27.672 -10.984 -4.465 1 85.69 49 LEU B N 1
ATOM 6301 C CA . LEU B 1 49 ? 28.406 -12.242 -4.578 1 85.69 49 LEU B CA 1
ATOM 6302 C C . LEU B 1 49 ? 28.188 -12.875 -5.949 1 85.69 49 LEU B C 1
ATOM 6304 O O . LEU B 1 49 ? 29.125 -13.414 -6.543 1 85.69 49 LEU B O 1
ATOM 6308 N N . ALA B 1 50 ? 26.953 -12.82 -6.355 1 83.12 50 ALA B N 1
ATOM 6309 C CA . ALA B 1 50 ? 26.641 -13.375 -7.668 1 83.12 50 ALA B CA 1
ATOM 6310 C C . ALA B 1 50 ? 27.406 -12.648 -8.766 1 83.12 50 ALA B C 1
ATOM 6312 O O . ALA B 1 50 ? 27.891 -13.273 -9.719 1 83.12 50 ALA B O 1
ATOM 6313 N N . SER B 1 51 ? 27.516 -11.367 -8.57 1 84.44 51 SER B N 1
ATOM 6314 C CA . SER B 1 51 ? 28.25 -10.578 -9.547 1 84.44 51 SER B CA 1
ATOM 6315 C C . SER B 1 51 ? 29.734 -10.938 -9.547 1 84.44 51 SER B C 1
ATOM 6317 O O . SER B 1 51 ? 30.375 -10.969 -10.594 1 84.44 51 SER B O 1
ATOM 6319 N N . ILE B 1 52 ? 30.25 -11.18 -8.469 1 88.12 52 ILE B N 1
ATOM 6320 C CA . ILE B 1 52 ? 31.656 -11.539 -8.328 1 88.12 52 ILE B CA 1
ATOM 6321 C C . ILE B 1 52 ? 31.922 -12.883 -9.008 1 88.12 52 ILE B C 1
ATOM 6323 O O . ILE B 1 52 ? 32.969 -13.078 -9.625 1 88.12 52 ILE B O 1
ATOM 6327 N N . CYS B 1 53 ? 30.969 -13.773 -8.953 1 89.69 53 CYS B N 1
ATOM 6328 C CA . CYS B 1 53 ? 31.109 -15.094 -9.547 1 89.69 53 CYS B CA 1
ATOM 6329 C C . CYS B 1 53 ? 31.359 -14.992 -11.047 1 89.69 53 CYS B C 1
ATOM 6331 O O . CYS B 1 53 ? 32.062 -15.836 -11.625 1 89.69 53 CYS B O 1
ATOM 6333 N N . TYR B 1 54 ? 30.891 -14.008 -11.625 1 85.44 54 TYR B N 1
ATOM 6334 C CA . TYR B 1 54 ? 31.031 -13.867 -13.07 1 85.44 54 TYR B CA 1
ATOM 6335 C C . TYR B 1 54 ? 32.406 -13.281 -13.422 1 85.44 54 TYR B C 1
ATOM 6337 O O . TYR B 1 54 ? 32.844 -13.367 -14.57 1 85.44 54 TYR B O 1
ATOM 6345 N N . LYS B 1 55 ? 33.062 -12.688 -12.5 1 86.5 55 LYS B N 1
ATOM 6346 C CA . LYS B 1 55 ? 34.312 -11.992 -12.758 1 86.5 55 LYS B CA 1
ATOM 6347 C C . LYS B 1 55 ? 35.5 -12.891 -12.477 1 86.5 55 LYS B C 1
ATOM 6349 O O . LYS B 1 55 ? 36.656 -12.484 -12.664 1 86.5 55 LYS B O 1
ATOM 6354 N N . LEU B 1 56 ? 35.344 -14.062 -12.117 1 90.12 56 LEU B N 1
ATOM 6355 C CA . LEU B 1 56 ? 36.438 -14.883 -11.602 1 90.12 56 LEU B CA 1
ATOM 6356 C C . LEU B 1 56 ? 37.062 -15.703 -12.719 1 90.12 56 LEU B C 1
ATOM 6358 O O . LEU B 1 56 ? 38.125 -16.312 -12.523 1 90.12 56 LEU B O 1
ATOM 6362 N N . GLY B 1 57 ? 36.531 -15.727 -13.891 1 82.88 57 GLY B N 1
ATOM 6363 C CA . GLY B 1 57 ? 37.094 -16.469 -15.016 1 82.88 57 GLY B CA 1
ATOM 6364 C C . GLY B 1 57 ? 36.875 -17.953 -14.906 1 82.88 57 GLY B C 1
ATOM 6365 O O . GLY B 1 57 ? 37.281 -18.719 -15.805 1 82.88 57 GLY B O 1
ATOM 6366 N N . ALA B 1 58 ? 36.5 -18.406 -13.75 1 88.06 58 ALA B N 1
ATOM 6367 C CA . ALA B 1 58 ? 36.125 -19.797 -13.539 1 88.06 58 ALA B CA 1
ATOM 6368 C C . ALA B 1 58 ? 34.625 -19.922 -13.227 1 88.06 58 ALA B C 1
ATOM 6370 O O . ALA B 1 58 ? 33.969 -18.922 -12.891 1 88.06 58 ALA B O 1
ATOM 6371 N N . ILE B 1 59 ? 34.156 -21.109 -13.469 1 90.38 59 ILE B N 1
ATOM 6372 C CA . ILE B 1 59 ? 32.75 -21.312 -13.094 1 90.38 59 ILE B CA 1
ATOM 6373 C C . ILE B 1 59 ? 32.625 -21.219 -11.578 1 90.38 59 ILE B C 1
ATOM 6375 O O . ILE B 1 59 ? 33.156 -22.047 -10.836 1 90.38 59 ILE B O 1
ATOM 6379 N N . ALA B 1 60 ? 32 -20.203 -11.125 1 93.06 60 ALA B N 1
ATOM 6380 C CA . ALA B 1 60 ? 31.844 -19.906 -9.695 1 93.06 60 ALA B CA 1
ATOM 6381 C C . ALA B 1 60 ? 30.375 -19.797 -9.328 1 93.06 60 ALA B C 1
ATOM 6383 O O . ALA B 1 60 ? 29.562 -19.281 -10.109 1 93.06 60 ALA B O 1
ATOM 6384 N N . VAL B 1 61 ? 30.047 -20.391 -8.219 1 93.12 61 VAL B N 1
ATOM 6385 C CA . VAL B 1 61 ? 28.672 -20.359 -7.734 1 93.12 61 VAL B CA 1
ATOM 6386 C C . VAL B 1 61 ? 28.641 -19.953 -6.262 1 93.12 61 VAL B C 1
ATOM 6388 O O . VAL B 1 61 ? 29.578 -20.266 -5.516 1 93.12 61 VAL B O 1
ATOM 6391 N N . ARG B 1 62 ? 27.641 -19.312 -5.945 1 90.75 62 ARG B N 1
ATOM 6392 C CA . ARG B 1 62 ? 27.469 -18.906 -4.555 1 90.75 62 ARG B CA 1
ATOM 6393 C C . ARG B 1 62 ? 26.891 -20.047 -3.721 1 90.75 62 ARG B C 1
ATOM 6395 O O . ARG B 1 62 ? 26.016 -20.781 -4.184 1 90.75 62 ARG B O 1
ATOM 6402 N N . ILE B 1 63 ? 27.297 -20.25 -2.559 1 88.5 63 ILE B N 1
ATOM 6403 C CA . ILE B 1 63 ? 26.75 -21.156 -1.563 1 88.5 63 ILE B CA 1
ATOM 6404 C C . ILE B 1 63 ? 26.703 -20.469 -0.2 1 88.5 63 ILE B C 1
ATOM 6406 O O . ILE B 1 63 ? 27.719 -20.422 0.502 1 88.5 63 ILE B O 1
ATOM 6410 N N . GLY B 1 64 ? 25.578 -20.016 0.132 1 78.56 64 GLY B N 1
ATOM 6411 C CA . GLY B 1 64 ? 25.5 -19.188 1.318 1 78.56 64 GLY B CA 1
ATOM 6412 C C . GLY B 1 64 ? 26.203 -17.859 1.162 1 78.56 64 GLY B C 1
ATOM 6413 O O . GLY B 1 64 ? 25.938 -17.109 0.217 1 78.56 64 GLY B O 1
ATOM 6414 N N . SER B 1 65 ? 27.094 -17.641 2.062 1 80.88 65 SER B N 1
ATOM 6415 C CA . SER B 1 65 ? 27.859 -16.391 2.025 1 80.88 65 SER B CA 1
ATOM 6416 C C . SER B 1 65 ? 29.219 -16.609 1.358 1 80.88 65 SER B C 1
ATOM 6418 O O . SER B 1 65 ? 30.031 -15.688 1.307 1 80.88 65 SER B O 1
ATOM 6420 N N . ASN B 1 66 ? 29.406 -17.797 0.791 1 89.19 66 ASN B N 1
ATOM 6421 C CA . ASN B 1 66 ? 30.672 -18.141 0.174 1 89.19 66 ASN B CA 1
ATOM 6422 C C . ASN B 1 66 ? 30.531 -18.391 -1.321 1 89.19 66 ASN B C 1
ATOM 6424 O O . ASN B 1 66 ? 29.422 -18.312 -1.862 1 89.19 66 ASN B O 1
ATOM 6428 N N . ILE B 1 67 ? 31.719 -18.5 -1.884 1 93.19 67 ILE B N 1
ATOM 6429 C CA . ILE B 1 67 ? 31.766 -18.844 -3.301 1 93.19 67 ILE B CA 1
ATOM 6430 C C . ILE B 1 67 ? 32.531 -20.156 -3.486 1 93.19 67 ILE B C 1
ATOM 6432 O O . ILE B 1 67 ? 33.531 -20.406 -2.82 1 93.19 67 ILE B O 1
ATOM 6436 N N . ILE B 1 68 ? 32 -20.984 -4.289 1 94.44 68 ILE B N 1
ATOM 6437 C CA . ILE B 1 68 ? 32.688 -22.234 -4.605 1 94.44 68 ILE B CA 1
ATOM 6438 C C . ILE B 1 68 ? 33 -22.281 -6.094 1 94.44 68 ILE B C 1
ATOM 6440 O O . ILE B 1 68 ? 32.312 -21.688 -6.914 1 94.44 68 ILE B O 1
ATOM 6444 N N . THR B 1 69 ? 34.094 -22.891 -6.398 1 94.31 69 THR B N 1
ATOM 6445 C CA . THR B 1 69 ? 34.531 -23.062 -7.785 1 94.31 69 THR B CA 1
ATOM 6446 C C . THR B 1 69 ? 35.031 -24.484 -8.023 1 94.31 69 THR B C 1
ATOM 6448 O O . THR B 1 69 ? 35.406 -25.172 -7.086 1 94.31 69 THR B O 1
ATOM 6451 N N . LYS B 1 70 ? 34.875 -24.953 -9.297 1 88.5 70 LYS B N 1
ATOM 6452 C CA . LYS B 1 70 ? 35.375 -26.281 -9.641 1 88.5 70 LYS B CA 1
ATOM 6453 C C . LYS B 1 70 ? 36.875 -26.25 -9.875 1 88.5 70 LYS B C 1
ATOM 6455 O O . LYS B 1 70 ? 37.594 -27.234 -9.594 1 88.5 70 LYS B O 1
ATOM 6460 N N . GLU B 1 71 ? 37.344 -25.172 -10.438 1 89.06 71 GLU B N 1
ATOM 6461 C CA . GLU B 1 71 ? 38.781 -24.938 -10.641 1 89.06 71 GLU B CA 1
ATOM 6462 C C . GLU B 1 71 ? 39.281 -23.781 -9.773 1 89.06 71 GLU B C 1
ATOM 6464 O O . GLU B 1 71 ? 38.531 -22.859 -9.477 1 89.06 71 GLU B O 1
ATOM 6469 N N . ALA B 1 72 ? 40.438 -23.938 -9.406 1 90.69 72 ALA B N 1
ATOM 6470 C CA . ALA B 1 72 ? 41 -22.875 -8.57 1 90.69 72 ALA B CA 1
ATOM 6471 C C . ALA B 1 72 ? 41.031 -21.547 -9.312 1 90.69 72 ALA B C 1
ATOM 6473 O O . ALA B 1 72 ? 41.344 -21.5 -10.508 1 90.69 72 ALA B O 1
ATOM 6474 N N . VAL B 1 73 ? 40.625 -20.547 -8.594 1 93 73 VAL B N 1
ATOM 6475 C CA . VAL B 1 73 ? 40.625 -19.219 -9.188 1 93 73 VAL B CA 1
ATOM 6476 C C . VAL B 1 73 ? 42.062 -18.719 -9.312 1 93 73 VAL B C 1
ATOM 6478 O O . VAL B 1 73 ? 42.875 -18.875 -8.383 1 93 73 VAL B O 1
ATOM 6481 N N . ARG B 1 74 ? 42.375 -18.062 -10.477 1 88.88 74 ARG B N 1
ATOM 6482 C CA . ARG B 1 74 ? 43.719 -17.5 -10.703 1 88.88 74 ARG B CA 1
ATOM 6483 C C . ARG B 1 74 ? 44 -16.359 -9.727 1 88.88 74 ARG B C 1
ATOM 6485 O O . ARG B 1 74 ? 43.094 -15.586 -9.391 1 88.88 74 ARG B O 1
ATOM 6492 N N . PRO B 1 75 ? 45.219 -16.25 -9.32 1 88.69 75 PRO B N 1
ATOM 6493 C CA . PRO B 1 75 ? 45.594 -15.25 -8.312 1 88.69 75 PRO B CA 1
ATOM 6494 C C . PRO B 1 75 ? 45.25 -13.828 -8.75 1 88.69 75 PRO B C 1
ATOM 6496 O O . PRO B 1 75 ? 44.906 -12.992 -7.918 1 88.69 75 PRO B O 1
ATOM 6499 N N . GLU B 1 76 ? 45.281 -13.578 -10.008 1 87.75 76 GLU B N 1
ATOM 6500 C CA . GLU B 1 76 ? 45.031 -12.227 -10.5 1 87.75 76 GLU B CA 1
ATOM 6501 C C . GLU B 1 76 ? 43.562 -11.852 -10.359 1 87.75 76 GLU B C 1
ATOM 6503 O O . GLU B 1 76 ? 43.219 -10.672 -10.32 1 87.75 76 GLU B O 1
ATOM 6508 N N . LYS B 1 77 ? 42.719 -12.844 -10.25 1 91.44 77 LYS B N 1
ATOM 6509 C CA . LYS B 1 77 ? 41.281 -12.586 -10.242 1 91.44 77 LYS B CA 1
ATOM 6510 C C . LYS B 1 77 ? 40.719 -12.68 -8.828 1 91.44 77 LYS B C 1
ATOM 6512 O O . LYS B 1 77 ? 39.5 -12.625 -8.641 1 91.44 77 LYS B O 1
ATOM 6517 N N . LEU B 1 78 ? 41.625 -12.852 -7.891 1 91.5 78 LEU B N 1
ATOM 6518 C CA . LEU B 1 78 ? 41.188 -13.023 -6.516 1 91.5 78 LEU B CA 1
ATOM 6519 C C . LEU B 1 78 ? 40.875 -11.68 -5.875 1 91.5 78 LEU B C 1
ATOM 6521 O O . LEU B 1 78 ? 40.375 -11.625 -4.746 1 91.5 78 LEU B O 1
ATOM 6525 N N . GLN B 1 79 ? 41.219 -10.656 -6.609 1 88.31 79 GLN B N 1
ATOM 6526 C CA . GLN B 1 79 ? 40.938 -9.336 -6.039 1 88.31 79 GLN B CA 1
ATOM 6527 C C . GLN B 1 79 ? 40.281 -8.414 -7.059 1 88.31 79 GLN B C 1
ATOM 6529 O O . GLN B 1 79 ? 40.625 -8.453 -8.242 1 88.31 79 GLN B O 1
ATOM 6534 N N . GLY B 1 80 ? 39.25 -7.812 -6.699 1 83.94 80 GLY B N 1
ATOM 6535 C CA . GLY B 1 80 ? 38.625 -6.766 -7.492 1 83.94 80 GLY B CA 1
ATOM 6536 C C . GLY B 1 80 ? 38.75 -5.391 -6.859 1 83.94 80 GLY B C 1
ATOM 6537 O O . GLY B 1 80 ? 39.531 -5.195 -5.922 1 83.94 80 GLY B O 1
ATOM 6538 N N . HIS B 1 81 ? 38.031 -4.41 -7.406 1 81.06 81 HIS B N 1
ATOM 6539 C CA . HIS B 1 81 ? 38.125 -3.037 -6.914 1 81.06 81 HIS B CA 1
ATOM 6540 C C . HIS B 1 81 ? 37.562 -2.93 -5.496 1 81.06 81 HIS B C 1
ATOM 6542 O O . HIS B 1 81 ? 38.156 -2.252 -4.652 1 81.06 81 HIS B O 1
ATOM 6548 N N . ASP B 1 82 ? 36.469 -3.602 -5.215 1 82.06 82 ASP B N 1
ATOM 6549 C CA . ASP B 1 82 ? 35.812 -3.396 -3.928 1 82.06 82 ASP B CA 1
ATOM 6550 C C . ASP B 1 82 ? 35.688 -4.707 -3.156 1 82.06 82 ASP B C 1
ATOM 6552 O O . ASP B 1 82 ? 34.938 -4.805 -2.201 1 82.06 82 ASP B O 1
ATOM 6556 N N . TRP B 1 83 ? 36.438 -5.789 -3.58 1 87.88 83 TRP B N 1
ATOM 6557 C CA . TRP B 1 83 ? 36.312 -7.082 -2.914 1 87.88 83 TRP B CA 1
ATOM 6558 C C . TRP B 1 83 ? 37.562 -7.914 -3.08 1 87.88 83 TRP B C 1
ATOM 6560 O O . TRP B 1 83 ? 38.375 -7.645 -3.967 1 87.88 83 TRP B O 1
ATOM 6570 N N . GLN B 1 84 ? 37.875 -8.781 -2.094 1 88.94 84 GLN B N 1
ATOM 6571 C CA . GLN B 1 84 ? 38.969 -9.742 -2.137 1 88.94 84 GLN B CA 1
ATOM 6572 C C . GLN B 1 84 ? 38.5 -11.141 -1.753 1 88.94 84 GLN B C 1
ATOM 6574 O O . GLN B 1 84 ? 37.656 -11.289 -0.853 1 88.94 84 GLN B O 1
ATOM 6579 N N . LEU B 1 85 ? 38.969 -12.133 -2.539 1 91.25 85 LEU B N 1
ATOM 6580 C CA . LEU B 1 85 ? 38.625 -13.523 -2.244 1 91.25 85 LEU B CA 1
ATOM 6581 C C . LEU B 1 85 ? 39.75 -14.219 -1.499 1 91.25 85 LEU B C 1
ATOM 6583 O O . LEU B 1 85 ? 40.938 -14.062 -1.855 1 91.25 85 LEU B O 1
ATOM 6587 N N . VAL B 1 86 ? 39.344 -14.859 -0.364 1 90.75 86 VAL B N 1
ATOM 6588 C CA . VAL B 1 86 ? 40.281 -15.672 0.399 1 90.75 86 VAL B CA 1
ATOM 6589 C C . VAL B 1 86 ? 39.969 -17.156 0.237 1 90.75 86 VAL B C 1
ATOM 6591 O O . VAL B 1 86 ? 38.844 -17.578 0.521 1 90.75 86 VAL B O 1
ATOM 6594 N N . GLN B 1 87 ? 40.906 -17.922 -0.204 1 92.38 87 GLN B N 1
ATOM 6595 C CA . GLN B 1 87 ? 40.656 -19.359 -0.386 1 92.38 87 GLN B CA 1
ATOM 6596 C C . GLN B 1 87 ? 40.625 -20.078 0.955 1 92.38 87 GLN B C 1
ATOM 6598 O O . GLN B 1 87 ? 41.562 -19.984 1.748 1 92.38 87 GLN B O 1
ATOM 6603 N N . MET B 1 88 ? 39.688 -20.75 1.284 1 92.19 88 MET B N 1
ATOM 6604 C CA . MET B 1 88 ? 39.5 -21.453 2.551 1 92.19 88 MET B CA 1
ATOM 6605 C C . MET B 1 88 ? 39.906 -22.922 2.432 1 92.19 88 MET B C 1
ATOM 6607 O O . MET B 1 88 ? 40.062 -23.609 3.439 1 92.19 88 MET B O 1
ATOM 6611 N N . GLY B 1 89 ? 40.031 -23.484 1.281 1 91.31 89 GLY B N 1
ATOM 6612 C CA . GLY B 1 89 ? 40.312 -24.891 1.022 1 91.31 89 GLY B CA 1
ATOM 6613 C C . GLY B 1 89 ? 39.312 -25.547 0.082 1 91.31 89 GLY B C 1
ATOM 6614 O O . GLY B 1 89 ? 38.812 -24.891 -0.848 1 91.31 89 GLY B O 1
ATOM 6615 N N . THR B 1 90 ? 39.219 -26.844 0.284 1 92.31 90 THR B N 1
ATOM 6616 C CA . THR B 1 90 ? 38.25 -27.578 -0.534 1 92.31 90 THR B CA 1
ATOM 6617 C C . THR B 1 90 ? 37.062 -28.031 0.305 1 92.31 90 THR B C 1
ATOM 6619 O O . THR B 1 90 ? 37.188 -28.266 1.507 1 92.31 90 THR B O 1
ATOM 6622 N N . LYS B 1 91 ? 35.906 -27.984 -0.22 1 93.19 91 LYS B N 1
ATOM 6623 C CA . LYS B 1 91 ? 34.688 -28.391 0.432 1 93.19 91 LYS B CA 1
ATOM 6624 C C . LYS B 1 91 ? 34.062 -29.578 -0.276 1 93.19 91 LYS B C 1
ATOM 6626 O O . LYS B 1 91 ? 34 -29.625 -1.507 1 93.19 91 LYS B O 1
ATOM 6631 N N . GLN B 1 92 ? 33.719 -30.578 0.52 1 93.94 92 GLN B N 1
ATOM 6632 C CA . GLN B 1 92 ? 32.938 -31.703 -0.007 1 93.94 92 GLN B CA 1
ATOM 6633 C C . GLN B 1 92 ? 31.453 -31.422 0.025 1 93.94 92 GLN B C 1
ATOM 6635 O O . GLN B 1 92 ? 30.891 -31.172 1.088 1 93.94 92 GLN B O 1
ATOM 6640 N N . LEU B 1 93 ? 30.812 -31.469 -1.104 1 94.81 93 LEU B N 1
ATOM 6641 C CA . LEU B 1 93 ? 29.391 -31.188 -1.222 1 94.81 93 LEU B CA 1
ATOM 6642 C C . LEU B 1 93 ? 28.578 -32.469 -1.125 1 94.81 93 LEU B C 1
ATOM 6644 O O . LEU B 1 93 ? 29.062 -33.562 -1.499 1 94.81 93 LEU B O 1
ATOM 6648 N N . ASP B 1 94 ? 27.406 -32.406 -0.507 1 93.06 94 ASP B N 1
ATOM 6649 C CA . ASP B 1 94 ? 26.484 -33.531 -0.317 1 93.06 94 ASP B CA 1
ATOM 6650 C C . ASP B 1 94 ? 25.172 -33.281 -1.056 1 93.06 94 ASP B C 1
ATOM 6652 O O . ASP B 1 94 ? 24.453 -32.312 -0.758 1 93.06 94 ASP B O 1
ATOM 6656 N N . CYS B 1 95 ? 24.812 -34.219 -1.938 1 92.69 95 CYS B N 1
ATOM 6657 C CA . CYS B 1 95 ? 23.609 -34.062 -2.764 1 92.69 95 CYS B CA 1
ATOM 6658 C C . CYS B 1 95 ? 22.344 -34.188 -1.923 1 92.69 95 CYS B C 1
ATOM 6660 O O . CYS B 1 95 ? 21.266 -33.812 -2.367 1 92.69 95 CYS B O 1
ATOM 6662 N N . ARG B 1 96 ? 22.406 -34.625 -0.7 1 90.19 96 ARG B N 1
ATOM 6663 C CA . ARG B 1 96 ? 21.25 -34.75 0.182 1 90.19 96 ARG B CA 1
ATOM 6664 C C . ARG B 1 96 ? 20.922 -33.406 0.832 1 90.19 96 ARG B C 1
ATOM 6666 O O . ARG B 1 96 ? 19.812 -33.219 1.337 1 90.19 96 ARG B O 1
ATOM 6673 N N . ASN B 1 97 ? 21.969 -32.625 0.79 1 89.19 97 ASN B N 1
ATOM 6674 C CA . ASN B 1 97 ? 21.75 -31.25 1.235 1 89.19 97 ASN B CA 1
ATOM 6675 C C . ASN B 1 97 ? 21.203 -30.375 0.106 1 89.19 97 ASN B C 1
ATOM 6677 O O . ASN B 1 97 ? 21.859 -30.234 -0.933 1 89.19 97 ASN B O 1
ATOM 6681 N N . ASP B 1 98 ? 20.094 -29.812 0.347 1 84.44 98 ASP B N 1
ATOM 6682 C CA . ASP B 1 98 ? 19.422 -29.047 -0.693 1 84.44 98 ASP B CA 1
ATOM 6683 C C . ASP B 1 98 ? 20.297 -27.922 -1.22 1 84.44 98 ASP B C 1
ATOM 6685 O O . ASP B 1 98 ? 20.359 -27.688 -2.43 1 84.44 98 ASP B O 1
ATOM 6689 N N . ALA B 1 99 ? 20.938 -27.188 -0.33 1 86.56 99 ALA B N 1
ATOM 6690 C CA . ALA B 1 99 ? 21.781 -26.078 -0.743 1 86.56 99 ALA B CA 1
ATOM 6691 C C . ALA B 1 99 ? 22.953 -26.562 -1.608 1 86.56 99 ALA B C 1
ATOM 6693 O O . ALA B 1 99 ? 23.297 -25.922 -2.604 1 86.56 99 ALA B O 1
ATOM 6694 N N . HIS B 1 100 ? 23.547 -27.656 -1.227 1 92.75 100 HIS B N 1
ATOM 6695 C CA . HIS B 1 100 ? 24.641 -28.25 -1.982 1 92.75 100 HIS B CA 1
ATOM 6696 C C . HIS B 1 100 ? 24.188 -28.734 -3.352 1 92.75 100 HIS B C 1
ATOM 6698 O O . HIS B 1 100 ? 24.859 -28.5 -4.359 1 92.75 100 HIS B O 1
ATOM 6704 N N . ARG B 1 101 ? 23.047 -29.344 -3.305 1 91.38 101 ARG B N 1
ATOM 6705 C CA . ARG B 1 101 ? 22.516 -29.859 -4.559 1 91.38 101 ARG B CA 1
ATOM 6706 C C . ARG B 1 101 ? 22.219 -28.734 -5.535 1 91.38 101 ARG B C 1
ATOM 6708 O O . ARG B 1 101 ? 22.5 -28.844 -6.727 1 91.38 101 ARG B O 1
ATOM 6715 N N . CYS B 1 102 ? 21.656 -27.734 -5.031 1 89.06 102 CYS B N 1
ATOM 6716 C CA . CYS B 1 102 ? 21.359 -26.578 -5.863 1 89.06 102 CYS B CA 1
ATOM 6717 C C . CYS B 1 102 ? 22.625 -25.953 -6.43 1 89.06 102 CYS B C 1
ATOM 6719 O O . CYS B 1 102 ? 22.656 -25.531 -7.586 1 89.06 102 CYS B O 1
ATOM 6721 N N . ALA B 1 103 ? 23.609 -25.812 -5.598 1 91.19 103 ALA B N 1
ATOM 6722 C CA . ALA B 1 103 ? 24.891 -25.281 -6.051 1 91.19 103 ALA B CA 1
ATOM 6723 C C . ALA B 1 103 ? 25.484 -26.141 -7.164 1 91.19 103 ALA B C 1
ATOM 6725 O O . ALA B 1 103 ? 26 -25.609 -8.156 1 91.19 103 ALA B O 1
ATOM 6726 N N . LEU B 1 104 ? 25.375 -27.422 -6.98 1 93.38 104 LEU B N 1
ATOM 6727 C CA . LEU B 1 104 ? 25.906 -28.344 -7.973 1 93.38 104 LEU B CA 1
ATOM 6728 C C . LEU B 1 104 ? 25.141 -28.25 -9.281 1 93.38 104 LEU B C 1
ATOM 6730 O O . LEU B 1 104 ? 25.734 -28.312 -10.367 1 93.38 104 LEU B O 1
ATOM 6734 N N . GLU B 1 105 ? 23.859 -28.156 -9.164 1 92.62 105 GLU B N 1
ATOM 6735 C CA . GLU B 1 105 ? 23.047 -27.969 -10.359 1 92.62 105 GLU B CA 1
ATOM 6736 C C . GLU B 1 105 ? 23.438 -26.688 -11.094 1 92.62 105 GLU B C 1
ATOM 6738 O O . GLU B 1 105 ? 23.516 -26.656 -12.32 1 92.62 105 GLU B O 1
ATOM 6743 N N . THR B 1 106 ? 23.656 -25.688 -10.32 1 91.12 106 THR B N 1
ATOM 6744 C CA . THR B 1 106 ? 24.062 -24.422 -10.914 1 91.12 106 THR B CA 1
ATOM 6745 C C . THR B 1 106 ? 25.422 -24.562 -11.617 1 91.12 106 THR B C 1
ATOM 6747 O O . THR B 1 106 ? 25.625 -24 -12.695 1 91.12 106 THR B O 1
ATOM 6750 N N . PHE B 1 107 ? 26.328 -25.266 -11.023 1 91.94 107 PHE B N 1
ATOM 6751 C CA . PHE B 1 107 ? 27.609 -25.562 -11.648 1 91.94 107 PHE B CA 1
ATOM 6752 C C . PHE B 1 107 ? 27.422 -26.234 -13.008 1 91.94 107 PHE B C 1
ATOM 6754 O O . PHE B 1 107 ? 28.031 -25.828 -13.992 1 91.94 107 PHE B O 1
ATOM 6761 N N . GLU B 1 108 ? 26.609 -27.172 -12.906 1 92.31 108 GLU B N 1
ATOM 6762 C CA . GLU B 1 108 ? 26.391 -27.938 -14.125 1 92.31 108 GLU B CA 1
ATOM 6763 C C . GLU B 1 108 ? 25.719 -27.094 -15.203 1 92.31 108 GLU B C 1
ATOM 6765 O O . GLU B 1 108 ? 26.016 -27.25 -16.391 1 92.31 108 GLU B O 1
ATOM 6770 N N . ARG B 1 109 ? 24.797 -26.359 -14.812 1 92.62 109 ARG B N 1
ATOM 6771 C CA . ARG B 1 109 ? 24.125 -25.469 -15.758 1 92.62 109 ARG B CA 1
ATOM 6772 C C . ARG B 1 109 ? 25.109 -24.516 -16.406 1 92.62 109 ARG B C 1
ATOM 6774 O O . ARG B 1 109 ? 25.047 -24.266 -17.625 1 92.62 109 ARG B O 1
ATOM 6781 N N . LYS B 1 110 ? 25.953 -23.938 -15.609 1 90.5 110 LYS B N 1
ATOM 6782 C CA . LYS B 1 110 ? 26.953 -23.016 -16.141 1 90.5 110 LYS B CA 1
ATOM 6783 C C . LYS B 1 110 ? 27.922 -23.75 -17.078 1 90.5 110 LYS B C 1
ATOM 6785 O O . LYS B 1 110 ? 28.359 -23.188 -18.078 1 90.5 110 LYS B O 1
ATOM 6790 N N . PHE B 1 111 ? 28.281 -24.922 -16.734 1 89.81 111 PHE B N 1
ATOM 6791 C CA . PHE B 1 111 ? 29.141 -25.75 -17.578 1 89.81 111 PHE B CA 1
ATOM 6792 C C . PHE B 1 111 ? 28.469 -26 -18.938 1 89.81 111 PHE B C 1
ATOM 6794 O O . PHE B 1 111 ? 29.109 -25.828 -19.984 1 89.81 111 PHE B O 1
ATOM 6801 N N . LEU B 1 112 ? 27.219 -26.344 -18.875 1 91.56 112 LEU B N 1
ATOM 6802 C CA . LEU B 1 112 ? 26.484 -26.609 -20.094 1 91.56 112 LEU B CA 1
ATOM 6803 C C . LEU B 1 112 ? 26.328 -25.328 -20.938 1 91.56 112 LEU B C 1
ATOM 6805 O O . LEU B 1 112 ? 26.406 -25.375 -22.156 1 91.56 112 LEU B O 1
ATOM 6809 N N . GLU B 1 113 ? 26.031 -24.312 -20.219 1 90.75 113 GLU B N 1
ATOM 6810 C CA . GLU B 1 113 ? 25.906 -23.031 -20.906 1 90.75 113 GLU B CA 1
ATOM 6811 C C . GLU B 1 113 ? 27.172 -22.688 -21.688 1 90.75 113 GLU B C 1
ATOM 6813 O O . GLU B 1 113 ? 27.094 -22.281 -22.844 1 90.75 113 GLU B O 1
ATOM 6818 N N . ARG B 1 114 ? 28.312 -22.812 -21.094 1 86.06 114 ARG B N 1
ATOM 6819 C CA . ARG B 1 114 ? 29.594 -22.531 -21.734 1 86.06 114 ARG B CA 1
ATOM 6820 C C . ARG B 1 114 ? 29.844 -23.453 -22.922 1 86.06 114 ARG B C 1
ATOM 6822 O O . ARG B 1 114 ? 30.281 -23.016 -23.984 1 86.06 114 ARG B O 1
ATOM 6829 N N . ASP B 1 115 ? 29.547 -24.656 -22.734 1 88.88 115 ASP B N 1
ATOM 6830 C CA . ASP B 1 115 ? 29.797 -25.656 -23.781 1 88.88 115 ASP B CA 1
ATOM 6831 C C . ASP B 1 115 ? 28.875 -25.438 -24.969 1 88.88 115 ASP B C 1
ATOM 6833 O O . ASP B 1 115 ? 29.328 -25.484 -26.125 1 88.88 115 ASP B O 1
ATOM 6837 N N . LEU B 1 116 ? 27.625 -25.234 -24.719 1 88.81 116 LEU B N 1
ATOM 6838 C CA . LEU B 1 116 ? 26.656 -25.094 -25.781 1 88.81 116 LEU B CA 1
ATOM 6839 C C . LEU B 1 116 ? 26.844 -23.781 -26.531 1 88.81 116 LEU B C 1
ATOM 6841 O O . LEU B 1 116 ? 26.453 -23.656 -27.688 1 88.81 116 LEU B O 1
ATOM 6845 N N . SER B 1 117 ? 27.359 -22.812 -25.797 1 86.44 117 SER B N 1
ATOM 6846 C CA . SER B 1 117 ? 27.578 -21.5 -26.406 1 86.44 117 SER B CA 1
ATOM 6847 C C . SER B 1 117 ? 28.797 -21.516 -27.312 1 86.44 117 SER B C 1
ATOM 6849 O O . SER B 1 117 ? 29.016 -20.578 -28.078 1 86.44 117 SER B O 1
ATOM 6851 N N . ALA B 1 118 ? 29.609 -22.438 -27.219 1 79.44 118 ALA B N 1
ATOM 6852 C CA . ALA B 1 118 ? 30.844 -22.5 -28 1 79.44 118 ALA B CA 1
ATOM 6853 C C . ALA B 1 118 ? 30.547 -22.641 -29.484 1 79.44 118 ALA B C 1
ATOM 6855 O O . ALA B 1 118 ? 31.375 -22.25 -30.328 1 79.44 118 ALA B O 1
ATOM 6856 N N . SER B 1 119 ? 29.375 -23.125 -29.766 1 72.38 119 SER B N 1
ATOM 6857 C CA . SER B 1 119 ? 29.016 -23.25 -31.172 1 72.38 119 SER B CA 1
ATOM 6858 C C . SER B 1 119 ? 28.438 -21.953 -31.719 1 72.38 119 SER B C 1
ATOM 6860 O O . SER B 1 119 ? 27.609 -21.312 -31.062 1 72.38 119 SER B O 1
ATOM 6862 N N . SER B 1 120 ? 28.969 -21.453 -32.844 1 65.5 120 SER B N 1
ATOM 6863 C CA . SER B 1 120 ? 28.531 -20.219 -33.5 1 65.5 120 SER B CA 1
ATOM 6864 C C . SER B 1 120 ? 27.125 -20.375 -34.094 1 65.5 120 SER B C 1
ATOM 6866 O O . SER B 1 120 ? 26.453 -19.391 -34.375 1 65.5 120 SER B O 1
ATOM 6868 N N . GLN B 1 121 ? 26.703 -21.547 -34.188 1 68.62 121 GLN B N 1
ATOM 6869 C CA . GLN B 1 121 ? 25.438 -21.781 -34.875 1 68.62 121 GLN B CA 1
ATOM 6870 C C . GLN B 1 121 ? 24.266 -21.812 -33.906 1 68.62 121 GLN B C 1
ATOM 6872 O O . GLN B 1 121 ? 23.125 -22.047 -34.281 1 68.62 121 GLN B O 1
ATOM 6877 N N . THR B 1 122 ? 24.641 -21.656 -32.656 1 76.38 122 THR B N 1
ATOM 6878 C CA . THR B 1 122 ? 23.578 -21.719 -31.656 1 76.38 122 THR B CA 1
ATOM 6879 C C . THR B 1 122 ? 23.719 -20.562 -30.656 1 76.38 122 THR B C 1
ATOM 6881 O O . THR B 1 122 ? 24.766 -19.922 -30.594 1 76.38 122 THR B O 1
ATOM 6884 N N . GLU B 1 123 ? 22.656 -20.172 -30.219 1 84.5 123 GLU B N 1
ATOM 6885 C CA . GLU B 1 123 ? 22.609 -19.141 -29.188 1 84.5 123 GLU B CA 1
ATOM 6886 C C . GLU B 1 123 ? 21.953 -19.672 -27.906 1 84.5 123 GLU B C 1
ATOM 6888 O O . GLU B 1 123 ? 20.906 -20.312 -27.953 1 84.5 123 GLU B O 1
ATOM 6893 N N . VAL B 1 124 ? 22.641 -19.484 -26.844 1 87.25 124 VAL B N 1
ATOM 6894 C CA . VAL B 1 124 ? 22.125 -19.938 -25.547 1 87.25 124 VAL B CA 1
ATOM 6895 C C . VAL B 1 124 ? 21.672 -18.734 -24.734 1 87.25 124 VAL B C 1
ATOM 6897 O O . VAL B 1 124 ? 22.375 -17.719 -24.672 1 87.25 124 VAL B O 1
ATOM 6900 N N . ARG B 1 125 ? 20.484 -18.781 -24.25 1 84.88 125 ARG B N 1
ATOM 6901 C CA . ARG B 1 125 ? 19.953 -17.75 -23.359 1 84.88 125 ARG B CA 1
ATOM 6902 C C . ARG B 1 125 ? 19.453 -18.359 -22.062 1 84.88 125 ARG B C 1
ATOM 6904 O O . ARG B 1 125 ? 19.109 -19.547 -22.016 1 84.88 125 ARG B O 1
ATOM 6911 N N . LYS B 1 126 ? 19.469 -17.5 -21.016 1 83.12 126 LYS B N 1
ATOM 6912 C CA . LYS B 1 126 ? 18.906 -17.953 -19.734 1 83.12 126 LYS B CA 1
ATOM 6913 C C . LYS B 1 126 ? 17.391 -17.875 -19.75 1 83.12 126 LYS B C 1
ATOM 6915 O O . LYS B 1 126 ? 16.812 -16.922 -20.281 1 83.12 126 LYS B O 1
ATOM 6920 N N . ALA B 1 127 ? 16.828 -18.938 -19.234 1 77.94 127 ALA B N 1
ATOM 6921 C CA . ALA B 1 127 ? 15.367 -18.953 -19.141 1 77.94 127 ALA B CA 1
ATOM 6922 C C . ALA B 1 127 ? 14.898 -18.203 -17.891 1 77.94 127 ALA B C 1
ATOM 6924 O O . ALA B 1 127 ? 15.547 -18.266 -16.844 1 77.94 127 ALA B O 1
ATOM 6925 N N . ALA B 1 128 ? 13.742 -17.547 -17.969 1 65.19 128 ALA B N 1
ATOM 6926 C CA . ALA B 1 128 ? 13.18 -16.781 -16.859 1 65.19 128 ALA B CA 1
ATOM 6927 C C . ALA B 1 128 ? 12.859 -17.703 -15.68 1 65.19 128 ALA B C 1
ATOM 6929 O O . ALA B 1 128 ? 13.039 -17.312 -14.523 1 65.19 128 ALA B O 1
ATOM 6930 N N . GLU B 1 129 ? 12.406 -18.828 -16.016 1 64.19 129 GLU B N 1
ATOM 6931 C CA . GLU B 1 129 ? 11.992 -19.766 -14.977 1 64.19 129 GLU B CA 1
ATOM 6932 C C . GLU B 1 129 ? 13.156 -20.641 -14.523 1 64.19 129 GLU B C 1
ATOM 6934 O O . GLU B 1 129 ? 12.977 -21.547 -13.711 1 64.19 129 GLU B O 1
ATOM 6939 N N . GLY B 1 130 ? 14.266 -20.422 -15.102 1 73.69 130 GLY B N 1
ATOM 6940 C CA . GLY B 1 130 ? 15.414 -21.25 -14.766 1 73.69 130 GLY B CA 1
ATOM 6941 C C . GLY B 1 130 ? 15.859 -22.156 -15.906 1 73.69 130 GLY B C 1
ATOM 6942 O O . GLY B 1 130 ? 15.031 -22.609 -16.703 1 73.69 130 GLY B O 1
ATOM 6943 N N . GLY B 1 131 ? 17.062 -22.281 -16 1 85.06 131 GLY B N 1
ATOM 6944 C CA . GLY B 1 131 ? 17.609 -23.109 -17.062 1 85.06 131 GLY B CA 1
ATOM 6945 C C . GLY B 1 131 ? 18.078 -22.297 -18.25 1 85.06 131 GLY B C 1
ATOM 6946 O O . GLY B 1 131 ? 18.375 -21.109 -18.125 1 85.06 131 GLY B O 1
ATOM 6947 N N . LEU B 1 132 ? 18.188 -23.094 -19.375 1 89.75 132 LEU B N 1
ATOM 6948 C CA . LEU B 1 132 ? 18.734 -22.484 -20.578 1 89.75 132 LEU B CA 1
ATOM 6949 C C . LEU B 1 132 ? 17.797 -22.688 -21.766 1 89.75 132 LEU B C 1
ATOM 6951 O O . LEU B 1 132 ? 17.062 -23.672 -21.812 1 89.75 132 LEU B O 1
ATOM 6955 N N . ILE B 1 133 ? 17.781 -21.766 -22.516 1 89.88 133 ILE B N 1
ATOM 6956 C CA . ILE B 1 133 ? 17.141 -21.922 -23.812 1 89.88 133 ILE B CA 1
ATOM 6957 C C . ILE B 1 133 ? 18.188 -21.953 -24.922 1 89.88 133 ILE B C 1
ATOM 6959 O O . ILE B 1 133 ? 19 -21.031 -25.047 1 89.88 133 ILE B O 1
ATOM 6963 N N . TRP B 1 134 ? 18.188 -23 -25.656 1 89.25 134 TRP B N 1
ATOM 6964 C CA . TRP B 1 134 ? 19.141 -23.234 -26.734 1 89.25 134 TRP B CA 1
ATOM 6965 C C . TRP B 1 134 ? 18.469 -23.047 -28.094 1 89.25 134 TRP B C 1
ATOM 6967 O O . TRP B 1 134 ? 17.703 -23.906 -28.547 1 89.25 134 TRP B O 1
ATOM 6977 N N . TRP B 1 135 ? 18.812 -21.984 -28.703 1 86.12 135 TRP B N 1
ATOM 6978 C CA . TRP B 1 135 ? 18.172 -21.609 -29.953 1 86.12 135 TRP B CA 1
ATOM 6979 C C . TRP B 1 135 ? 18.984 -22.094 -31.156 1 86.12 135 TRP B C 1
ATOM 6981 O O . TRP B 1 135 ? 20.219 -22.125 -31.094 1 86.12 135 TRP B O 1
ATOM 6991 N N . VAL B 1 136 ? 18.203 -22.406 -32.094 1 80.12 136 VAL B N 1
ATOM 6992 C CA . VAL B 1 136 ? 18.828 -22.609 -33.406 1 80.12 136 VAL B CA 1
ATOM 6993 C C . VAL B 1 136 ? 18.797 -21.297 -34.188 1 80.12 136 VAL B C 1
ATOM 6995 O O . VAL B 1 136 ? 17.734 -20.734 -34.438 1 80.12 136 VAL B O 1
ATOM 6998 N N . VAL B 1 137 ? 20 -20.844 -34.5 1 76.75 137 VAL B N 1
ATOM 6999 C CA . VAL B 1 137 ? 20.078 -19.516 -35.125 1 76.75 137 VAL B CA 1
ATOM 7000 C C . VAL B 1 137 ? 19.969 -19.656 -36.656 1 76.75 137 VAL B C 1
ATOM 7002 O O . VAL B 1 137 ? 20.234 -20.734 -37.188 1 76.75 137 VAL B O 1
ATOM 7005 N N . GLY B 1 138 ? 19.516 -18.625 -37.281 1 73 138 GLY B N 1
ATOM 7006 C CA . GLY B 1 138 ? 19.469 -18.547 -38.719 1 73 138 GLY B CA 1
ATOM 7007 C C . GLY B 1 138 ? 18.203 -19.156 -39.312 1 73 138 GLY B C 1
ATOM 7008 O O . GLY B 1 138 ? 17.188 -19.281 -38.625 1 73 138 GLY B O 1
ATOM 7009 N N . ALA B 1 139 ? 18.156 -19.453 -40.531 1 79.38 139 ALA B N 1
ATOM 7010 C CA . ALA B 1 139 ? 17 -19.984 -41.281 1 79.38 139 ALA B CA 1
ATOM 7011 C C . ALA B 1 139 ? 16.625 -21.375 -40.812 1 79.38 139 ALA B C 1
ATOM 7013 O O . ALA B 1 139 ? 15.461 -21.781 -40.875 1 79.38 139 ALA B O 1
ATOM 7014 N N . LYS B 1 140 ? 17.594 -21.969 -40.25 1 79.81 140 LYS B N 1
ATOM 7015 C CA . LYS B 1 140 ? 17.375 -23.328 -39.781 1 79.81 140 LYS B CA 1
ATOM 7016 C C . LYS B 1 140 ? 16.531 -23.359 -38.5 1 79.81 140 LYS B C 1
ATOM 7018 O O . LYS B 1 140 ? 15.93 -24.375 -38.188 1 79.81 140 LYS B O 1
ATOM 7023 N N . GLY B 1 141 ? 16.547 -22.234 -37.969 1 83.75 141 GLY B N 1
ATOM 7024 C CA . GLY B 1 141 ? 15.805 -22.172 -36.719 1 83.75 141 GLY B CA 1
ATOM 7025 C C . GLY B 1 141 ? 14.344 -21.812 -36.906 1 83.75 141 GLY B C 1
ATOM 7026 O O . GLY B 1 141 ? 13.562 -21.875 -35.969 1 83.75 141 GLY B O 1
ATOM 7027 N N . ILE B 1 142 ? 13.93 -21.5 -38.062 1 88.19 142 ILE B N 1
ATOM 7028 C CA . ILE B 1 142 ? 12.547 -21.109 -38.344 1 88.19 142 ILE B CA 1
ATOM 7029 C C . ILE B 1 142 ? 11.695 -22.359 -38.594 1 88.19 142 ILE B C 1
ATOM 7031 O O . ILE B 1 142 ? 11.93 -23.109 -39.531 1 88.19 142 ILE B O 1
ATOM 7035 N N . GLU B 1 143 ? 10.836 -22.594 -37.719 1 86.56 143 GLU B N 1
ATOM 7036 C CA . GLU B 1 143 ? 9.938 -23.734 -37.812 1 86.56 143 GLU B CA 1
ATOM 7037 C C . GLU B 1 143 ? 8.805 -23.469 -38.781 1 86.56 143 GLU B C 1
ATOM 7039 O O . GLU B 1 143 ? 8.398 -24.359 -39.531 1 86.56 143 GLU B O 1
ATOM 7044 N N . LYS B 1 144 ? 8.219 -22.312 -38.594 1 88.62 144 LYS B N 1
ATOM 7045 C CA . LYS B 1 144 ? 7.137 -21.859 -39.469 1 88.62 144 LYS B CA 1
ATOM 7046 C C . LYS B 1 144 ? 7.188 -20.359 -39.656 1 88.62 144 LYS B C 1
ATOM 7048 O O . LYS B 1 144 ? 7.672 -19.625 -38.812 1 88.62 144 LYS B O 1
ATOM 7053 N N . SER B 1 145 ? 6.793 -20 -40.844 1 90 145 SER B N 1
ATOM 7054 C CA . SER B 1 145 ? 6.762 -18.562 -41.094 1 90 145 SER B CA 1
ATOM 7055 C C . SER B 1 145 ? 5.598 -18.203 -42 1 90 145 SER B C 1
ATOM 7057 O O . SER B 1 145 ? 5.012 -19.078 -42.656 1 90 145 SER B O 1
ATOM 7059 N N . GLY B 1 146 ? 5.211 -17.062 -42 1 89.5 146 GLY B N 1
ATOM 7060 C CA . GLY B 1 146 ? 4.168 -16.5 -42.844 1 89.5 146 GLY B CA 1
ATOM 7061 C C . GLY B 1 146 ? 4.375 -15.023 -43.125 1 89.5 146 GLY B C 1
ATOM 7062 O O . GLY B 1 146 ? 5.516 -14.555 -43.188 1 89.5 146 GLY B O 1
ATOM 7063 N N . ASN B 1 147 ? 3.254 -14.445 -43.406 1 89.44 147 ASN B N 1
ATOM 7064 C CA . ASN B 1 147 ? 3.332 -13.031 -43.75 1 89.44 147 ASN B CA 1
ATOM 7065 C C . ASN B 1 147 ? 3.566 -12.164 -42.531 1 89.44 147 ASN B C 1
ATOM 7067 O O . ASN B 1 147 ? 2.613 -11.734 -41.875 1 89.44 147 ASN B O 1
ATOM 7071 N N . GLY B 1 148 ? 4.801 -11.883 -42.312 1 90 148 GLY B N 1
ATOM 7072 C CA . GLY B 1 148 ? 5.156 -10.977 -41.25 1 90 148 GLY B CA 1
ATOM 7073 C C . GLY B 1 148 ? 5.363 -11.68 -39.906 1 90 148 GLY B C 1
ATOM 7074 O O . GLY B 1 148 ? 5.367 -11.039 -38.844 1 90 148 GLY B O 1
ATOM 7075 N N . TRP B 1 149 ? 5.332 -12.961 -39.844 1 91.81 149 TRP B N 1
ATOM 7076 C CA . TRP B 1 149 ? 5.547 -13.664 -38.594 1 91.81 149 TRP B CA 1
ATOM 7077 C C . TRP B 1 149 ? 6.414 -14.898 -38.781 1 91.81 149 TRP B C 1
ATOM 7079 O O . TRP B 1 149 ? 6.418 -15.484 -39.875 1 91.81 149 TRP B O 1
ATOM 7089 N N . GLU B 1 150 ? 7.152 -15.164 -37.812 1 90.94 150 GLU B N 1
ATOM 7090 C CA . GLU B 1 150 ? 8.016 -16.344 -37.75 1 90.94 150 GLU B CA 1
ATOM 7091 C C . GLU B 1 150 ? 7.934 -17.031 -36.406 1 90.94 150 GLU B C 1
ATOM 7093 O O . GLU B 1 150 ? 7.723 -16.375 -35.375 1 90.94 150 GLU B O 1
ATOM 7098 N N . VAL B 1 151 ? 8.016 -18.344 -36.5 1 91.19 151 VAL B N 1
ATOM 7099 C CA . VAL B 1 151 ? 8.133 -19.125 -35.281 1 91.19 151 VAL B CA 1
ATOM 7100 C C . VAL B 1 151 ? 9.5 -19.812 -35.219 1 91.19 151 VAL B C 1
ATOM 7102 O O . VAL B 1 151 ? 9.852 -20.578 -36.125 1 91.19 151 VAL B O 1
ATOM 7105 N N . HIS B 1 152 ? 10.164 -19.453 -34.25 1 89.12 152 HIS B N 1
ATOM 7106 C CA . HIS B 1 152 ? 11.5 -20.016 -34.094 1 89.12 152 HIS B CA 1
ATOM 7107 C C . HIS B 1 152 ? 11.5 -21.172 -33.125 1 89.12 152 HIS B C 1
ATOM 7109 O O . HIS B 1 152 ? 10.766 -21.141 -32.125 1 89.12 152 HIS B O 1
ATOM 7115 N N . ARG B 1 153 ? 12.32 -22.078 -33.469 1 86.69 153 ARG B N 1
ATOM 7116 C CA . ARG B 1 153 ? 12.406 -23.266 -32.625 1 86.69 153 ARG B CA 1
ATOM 7117 C C . ARG B 1 153 ? 13.633 -23.188 -31.719 1 86.69 153 ARG B C 1
ATOM 7119 O O . ARG B 1 153 ? 14.695 -22.75 -32.156 1 86.69 153 ARG B O 1
ATOM 7126 N N . GLY B 1 154 ? 13.414 -23.562 -30.531 1 89.12 154 GLY B N 1
ATOM 7127 C CA . GLY B 1 154 ? 14.477 -23.719 -29.562 1 89.12 154 GLY B CA 1
ATOM 7128 C C . GLY B 1 154 ? 14.25 -24.891 -28.609 1 89.12 154 GLY B C 1
ATOM 7129 O O . GLY B 1 154 ? 13.344 -25.688 -28.812 1 89.12 154 GLY B O 1
ATOM 7130 N N . ARG B 1 155 ? 15.195 -25.141 -27.812 1 91.19 155 ARG B N 1
ATOM 7131 C CA . ARG B 1 155 ? 15.102 -26.188 -26.797 1 91.19 155 ARG B CA 1
ATOM 7132 C C . ARG B 1 155 ? 15.367 -25.609 -25.406 1 91.19 155 ARG B C 1
ATOM 7134 O O . ARG B 1 155 ? 16.25 -24.766 -25.234 1 91.19 155 ARG B O 1
ATOM 7141 N N . ARG B 1 156 ? 14.547 -26.016 -24.547 1 92.25 156 ARG B N 1
ATOM 7142 C CA . ARG B 1 156 ? 14.812 -25.719 -23.141 1 92.25 156 ARG B CA 1
ATOM 7143 C C . ARG B 1 156 ? 15.648 -26.812 -22.484 1 92.25 156 ARG B C 1
ATOM 7145 O O . ARG B 1 156 ? 15.297 -28 -22.578 1 92.25 156 ARG B O 1
ATOM 7152 N N . ILE B 1 157 ? 16.703 -26.422 -21.922 1 93.38 157 ILE B N 1
ATOM 7153 C CA . ILE B 1 157 ? 17.609 -27.375 -21.297 1 93.38 157 ILE B CA 1
ATOM 7154 C C . ILE B 1 157 ? 17.828 -27.016 -19.828 1 93.38 157 ILE B C 1
ATOM 7156 O O . ILE B 1 157 ? 18.109 -25.844 -19.516 1 93.38 157 ILE B O 1
ATOM 7160 N N . ASP B 1 158 ? 17.656 -27.969 -19.047 1 93.25 158 ASP B N 1
ATOM 7161 C CA . ASP B 1 158 ? 17.969 -27.797 -17.625 1 93.25 158 ASP B CA 1
ATOM 7162 C C . ASP B 1 158 ? 18.625 -29.047 -17.047 1 93.25 158 ASP B C 1
ATOM 7164 O O . ASP B 1 158 ? 18.828 -30.031 -17.766 1 93.25 158 ASP B O 1
ATOM 7168 N N . VAL B 1 159 ? 19.125 -28.844 -15.852 1 93.5 159 VAL B N 1
ATOM 7169 C CA . VAL B 1 159 ? 19.797 -29.953 -15.172 1 93.5 159 VAL B CA 1
ATOM 7170 C C . VAL B 1 159 ? 19.078 -30.266 -13.867 1 93.5 159 VAL B C 1
ATOM 7172 O O . VAL B 1 159 ? 18.516 -29.375 -13.227 1 93.5 159 VAL B O 1
ATOM 7175 N N . SER B 1 160 ? 19 -31.578 -13.617 1 91.88 160 SER B N 1
ATOM 7176 C CA . SER B 1 160 ? 18.438 -32.031 -12.344 1 91.88 160 SER B CA 1
ATOM 7177 C C . SER B 1 160 ? 19.344 -33.062 -11.672 1 91.88 160 SER B C 1
ATOM 7179 O O . SER B 1 160 ? 19.922 -33.906 -12.328 1 91.88 160 SER B O 1
ATOM 7181 N N . LEU B 1 161 ? 19.562 -32.781 -10.414 1 93.25 161 LEU B N 1
ATOM 7182 C CA . LEU B 1 161 ? 20.359 -33.719 -9.602 1 93.25 161 LEU B CA 1
ATOM 7183 C C . LEU B 1 161 ? 19.5 -34.312 -8.5 1 93.25 161 LEU B C 1
ATOM 7185 O O . LEU B 1 161 ? 18.734 -33.625 -7.828 1 93.25 161 LEU B O 1
ATOM 7189 N N . ASP B 1 162 ? 19.578 -35.656 -8.383 1 91.06 162 ASP B N 1
ATOM 7190 C CA . ASP B 1 162 ? 18.828 -36.25 -7.289 1 91.06 162 ASP B CA 1
ATOM 7191 C C . ASP B 1 162 ? 19.703 -36.438 -6.047 1 91.06 162 ASP B C 1
ATOM 7193 O O . ASP B 1 162 ? 20.891 -36.094 -6.074 1 91.06 162 ASP B O 1
ATOM 7197 N N . ALA B 1 163 ? 19.125 -36.844 -4.941 1 91.75 163 ALA B N 1
ATOM 7198 C CA . ALA B 1 163 ? 19.812 -36.906 -3.65 1 91.75 163 ALA B CA 1
ATOM 7199 C C . ALA B 1 163 ? 20.922 -37.969 -3.67 1 91.75 163 ALA B C 1
ATOM 7201 O O . ALA B 1 163 ? 21.844 -37.906 -2.861 1 91.75 163 ALA B O 1
ATOM 7202 N N . GLU B 1 164 ? 20.844 -38.938 -4.621 1 91.19 164 GLU B N 1
ATOM 7203 C CA . GLU B 1 164 ? 21.844 -40 -4.711 1 91.19 164 GLU B CA 1
ATOM 7204 C C . GLU B 1 164 ? 23.031 -39.562 -5.566 1 91.19 164 GLU B C 1
ATOM 7206 O O . GLU B 1 164 ? 24.047 -40.25 -5.637 1 91.19 164 GLU B O 1
ATOM 7211 N N . GLY B 1 165 ? 22.969 -38.406 -6.191 1 93.5 165 GLY B N 1
ATOM 7212 C CA . GLY B 1 165 ? 24.094 -37.875 -6.957 1 93.5 165 GLY B CA 1
ATOM 7213 C C . GLY B 1 165 ? 24 -38.188 -8.438 1 93.5 165 GLY B C 1
ATOM 7214 O O . GLY B 1 165 ? 25 -38.094 -9.156 1 93.5 165 GLY B O 1
ATOM 7215 N N . ASN B 1 166 ? 22.859 -38.625 -8.867 1 94.62 166 ASN B N 1
ATOM 7216 C CA . ASN B 1 166 ? 22.672 -38.875 -10.297 1 94.62 166 ASN B CA 1
ATOM 7217 C C . ASN B 1 166 ? 22.297 -37.594 -11.031 1 94.62 166 ASN B C 1
ATOM 7219 O O . ASN B 1 166 ? 21.359 -36.906 -10.641 1 94.62 166 ASN B O 1
ATOM 7223 N N . LEU B 1 167 ? 23.047 -37.312 -12.047 1 96.06 167 LEU B N 1
ATOM 7224 C CA . LEU B 1 167 ? 22.828 -36.125 -12.852 1 96.06 167 LEU B CA 1
ATOM 7225 C C . LEU B 1 167 ? 21.938 -36.406 -14.047 1 96.06 167 LEU B C 1
ATOM 7227 O O . LEU B 1 167 ? 22.141 -37.406 -14.75 1 96.06 167 LEU B O 1
ATOM 7231 N N . TYR B 1 168 ? 20.938 -35.594 -14.242 1 95.44 168 TYR B N 1
ATOM 7232 C CA . TYR B 1 168 ? 20.016 -35.75 -15.367 1 95.44 168 TYR B CA 1
ATOM 7233 C C . TYR B 1 168 ? 19.953 -34.469 -16.203 1 95.44 168 TYR B C 1
ATOM 7235 O O . TYR B 1 168 ? 20.062 -33.375 -15.656 1 95.44 168 TYR B O 1
ATOM 7243 N N . LEU B 1 169 ? 19.734 -34.656 -17.469 1 95.38 169 LEU B N 1
ATOM 7244 C CA . LEU B 1 169 ? 19.359 -33.562 -18.344 1 95.38 169 LEU B CA 1
ATOM 7245 C C . LEU B 1 169 ? 17.844 -33.469 -18.5 1 95.38 169 LEU B C 1
ATOM 7247 O O . LEU B 1 169 ? 17.188 -34.5 -18.703 1 95.38 169 LEU B O 1
ATOM 7251 N N . GLU B 1 170 ? 17.344 -32.406 -18.281 1 94.25 170 GLU B N 1
ATOM 7252 C CA . GLU B 1 170 ? 15.93 -32.125 -18.562 1 94.25 170 GLU B CA 1
ATOM 7253 C C . GLU B 1 170 ? 15.766 -31.297 -19.828 1 94.25 170 GLU B C 1
ATOM 7255 O O . GLU B 1 170 ? 16.25 -30.172 -19.906 1 94.25 170 GLU B O 1
ATOM 7260 N N . ILE B 1 171 ? 15.094 -31.844 -20.781 1 94 171 ILE B N 1
ATOM 7261 C CA . ILE B 1 171 ? 15.023 -31.188 -22.094 1 94 171 ILE B CA 1
ATOM 7262 C C . ILE B 1 171 ? 13.57 -31.125 -22.547 1 94 171 ILE B C 1
ATOM 7264 O O . ILE B 1 171 ? 12.812 -32.094 -22.391 1 94 171 ILE B O 1
ATOM 7268 N N . ASP B 1 172 ? 13.203 -30 -23.016 1 91.31 172 ASP B N 1
ATOM 7269 C CA . ASP B 1 172 ? 11.883 -29.797 -23.625 1 91.31 172 ASP B CA 1
ATOM 7270 C C . ASP B 1 172 ? 11.984 -28.906 -24.859 1 91.31 172 ASP B C 1
ATOM 7272 O O . ASP B 1 172 ? 13.016 -28.281 -25.094 1 91.31 172 ASP B O 1
ATOM 7276 N N . ILE B 1 173 ? 10.922 -28.922 -25.594 1 88.44 173 ILE B N 1
ATOM 7277 C CA . ILE B 1 173 ? 10.875 -28.078 -26.781 1 88.44 173 ILE B CA 1
ATOM 7278 C C . ILE B 1 173 ? 10.469 -26.672 -26.391 1 88.44 173 ILE B C 1
ATOM 7280 O O . ILE B 1 173 ? 9.781 -26.469 -25.391 1 88.44 173 ILE B O 1
ATOM 7284 N N . HIS B 1 174 ? 11 -25.766 -27.062 1 88.38 174 HIS B N 1
ATOM 7285 C CA . HIS B 1 174 ? 10.688 -24.375 -26.828 1 88.38 174 HIS B CA 1
ATOM 7286 C C . HIS B 1 174 ? 10.508 -23.609 -28.156 1 88.38 174 HIS B C 1
ATOM 7288 O O . HIS B 1 174 ? 11.086 -24 -29.172 1 88.38 174 HIS B O 1
ATOM 7294 N N . HIS B 1 175 ? 9.594 -22.609 -28.125 1 87.25 175 HIS B N 1
ATOM 7295 C CA . HIS B 1 175 ? 9.352 -21.812 -29.312 1 87.25 175 HIS B CA 1
ATOM 7296 C C . HIS B 1 175 ? 9.281 -20.328 -28.969 1 87.25 175 HIS B C 1
ATOM 7298 O O . HIS B 1 175 ? 9.031 -19.953 -27.828 1 87.25 175 HIS B O 1
ATOM 7304 N N . ARG B 1 176 ? 9.562 -19.547 -29.922 1 86.5 176 ARG B N 1
ATOM 7305 C CA . ARG B 1 176 ? 9.398 -18.109 -29.812 1 86.5 176 ARG B CA 1
ATOM 7306 C C . ARG B 1 176 ? 8.703 -17.547 -31.047 1 86.5 176 ARG B C 1
ATOM 7308 O O . ARG B 1 176 ? 8.969 -17.984 -32.188 1 86.5 176 ARG B O 1
ATOM 7315 N N . PHE B 1 177 ? 7.805 -16.641 -30.797 1 87.62 177 PHE B N 1
ATOM 7316 C CA . PHE B 1 177 ? 7.156 -15.906 -31.875 1 87.62 177 PHE B CA 1
ATOM 7317 C C . PHE B 1 177 ? 7.91 -14.617 -32.188 1 87.62 177 PHE B C 1
ATOM 7319 O O . PHE B 1 177 ? 8.312 -13.891 -31.266 1 87.62 177 PHE B O 1
ATOM 7326 N N . TYR B 1 178 ? 8.164 -14.5 -33.469 1 87.69 178 TYR B N 1
ATOM 7327 C CA . TYR B 1 178 ? 8.961 -13.359 -33.906 1 87.69 178 TYR B CA 1
ATOM 7328 C C . TYR B 1 178 ? 8.383 -12.75 -35.188 1 87.69 178 TYR B C 1
ATOM 7330 O O . TYR B 1 178 ? 7.805 -13.461 -36 1 87.69 178 TYR B O 1
ATOM 7338 N N . THR B 1 179 ? 8.453 -11.398 -35.188 1 90.75 179 THR B N 1
ATOM 7339 C CA . THR B 1 179 ? 8.117 -10.727 -36.438 1 90.75 179 THR B CA 1
ATOM 7340 C C . THR B 1 179 ? 9.328 -9.977 -37 1 90.75 179 THR B C 1
ATOM 7342 O O . THR B 1 179 ? 10 -9.242 -36.281 1 90.75 179 THR B O 1
ATOM 7345 N N . PRO B 1 180 ? 9.586 -10.273 -38.25 1 89.06 180 PRO B N 1
ATOM 7346 C CA . PRO B 1 180 ? 10.656 -9.492 -38.875 1 89.06 180 PRO B CA 1
ATOM 7347 C C . PRO B 1 180 ? 10.203 -8.094 -39.281 1 89.06 180 PRO B C 1
ATOM 7349 O O . PRO B 1 180 ? 11.016 -7.297 -39.781 1 89.06 180 PRO B O 1
ATOM 7352 N N . TRP B 1 181 ? 8.969 -7.781 -39 1 92.62 181 TRP B N 1
ATOM 7353 C CA . TRP B 1 181 ? 8.414 -6.504 -39.438 1 92.62 181 TRP B CA 1
ATOM 7354 C C . TRP B 1 181 ? 8.539 -5.453 -38.344 1 92.62 181 TRP B C 1
ATOM 7356 O O . TRP B 1 181 ? 8.562 -5.785 -37.156 1 92.62 181 TRP B O 1
ATOM 7366 N N . THR B 1 182 ? 8.578 -4.215 -38.844 1 93.19 182 THR B N 1
ATOM 7367 C CA . THR B 1 182 ? 8.492 -3.084 -37.938 1 93.19 182 THR B CA 1
ATOM 7368 C C . THR B 1 182 ? 7.035 -2.787 -37.594 1 93.19 182 THR B C 1
ATOM 7370 O O . THR B 1 182 ? 6.117 -3.32 -38.219 1 93.19 182 THR B O 1
ATOM 7373 N N . VAL B 1 183 ? 6.934 -1.973 -36.594 1 93.75 183 VAL B N 1
ATOM 7374 C CA . VAL B 1 183 ? 5.59 -1.541 -36.219 1 93.75 183 VAL B CA 1
ATOM 7375 C C . VAL B 1 183 ? 4.918 -0.859 -37.438 1 93.75 183 VAL B C 1
ATOM 7377 O O . VAL B 1 183 ? 3.717 -1.027 -37.656 1 93.75 183 VAL B O 1
ATOM 7380 N N . HIS B 1 184 ? 5.676 -0.114 -38.188 1 92.25 184 HIS B N 1
ATOM 7381 C CA . HIS B 1 184 ? 5.172 0.576 -39.375 1 92.25 184 HIS B CA 1
ATOM 7382 C C . HIS B 1 184 ? 4.582 -0.409 -40.375 1 92.25 184 HIS B C 1
ATOM 7384 O O . HIS B 1 184 ? 3.436 -0.25 -40.781 1 92.25 184 HIS B O 1
ATOM 7390 N N . GLN B 1 185 ? 5.281 -1.389 -40.625 1 91.75 185 GLN B N 1
ATOM 7391 C CA . GLN B 1 185 ? 4.863 -2.396 -41.594 1 91.75 185 GLN B CA 1
ATOM 7392 C C . GLN B 1 185 ? 3.676 -3.199 -41.094 1 91.75 185 GLN B C 1
ATOM 7394 O O . GLN B 1 185 ? 2.744 -3.496 -41.844 1 91.75 185 GLN B O 1
ATOM 7399 N N . TRP B 1 186 ? 3.73 -3.557 -39.875 1 92.62 186 TRP B N 1
ATOM 7400 C CA . TRP B 1 186 ? 2.686 -4.371 -39.25 1 92.62 186 TRP B CA 1
ATOM 7401 C C . TRP B 1 186 ? 1.345 -3.645 -39.281 1 92.62 186 TRP B C 1
ATOM 7403 O O . TRP B 1 186 ? 0.322 -4.23 -39.625 1 92.62 186 TRP B O 1
ATOM 7413 N N . LEU B 1 187 ? 1.45 -2.357 -38.938 1 90 187 LEU B N 1
ATOM 7414 C CA . LEU B 1 187 ? 0.209 -1.594 -38.844 1 90 187 LEU B CA 1
ATOM 7415 C C . LEU B 1 187 ? -0.353 -1.324 -40.25 1 90 187 LEU B C 1
ATOM 7417 O O . LEU B 1 187 ? -1.562 -1.147 -40.406 1 90 187 LEU B O 1
ATOM 7421 N N . GLU B 1 188 ? 0.453 -1.259 -41.219 1 86.69 188 GLU B N 1
ATOM 7422 C CA . GLU B 1 188 ? -0.002 -1.107 -42.594 1 86.69 188 GLU B CA 1
ATOM 7423 C C . GLU B 1 188 ? -0.748 -2.352 -43.062 1 86.69 188 GLU B C 1
ATOM 7425 O O . GLU B 1 188 ? -1.755 -2.248 -43.781 1 86.69 188 GLU B O 1
ATOM 7430 N N . GLN B 1 189 ? -0.261 -3.494 -42.594 1 87.19 189 GLN B N 1
ATOM 7431 C CA . GLN B 1 189 ? -0.831 -4.754 -43.062 1 87.19 189 GLN B CA 1
ATOM 7432 C C . GLN B 1 189 ? -1.972 -5.211 -42.156 1 87.19 189 GLN B C 1
ATOM 7434 O O . GLN B 1 189 ? -2.973 -5.75 -42.656 1 87.19 189 GLN B O 1
ATOM 7439 N N . TYR B 1 190 ? -1.701 -5.086 -40.875 1 86.75 190 TYR B N 1
ATOM 7440 C CA . TYR B 1 190 ? -2.67 -5.551 -39.906 1 86.75 190 TYR B CA 1
ATOM 7441 C C . TYR B 1 190 ? -3.096 -4.414 -38.969 1 86.75 190 TYR B C 1
ATOM 7443 O O . TYR B 1 190 ? -2.877 -4.473 -37.781 1 86.75 190 TYR B O 1
ATOM 7451 N N . PRO B 1 191 ? -3.814 -3.426 -39.438 1 81.75 191 PRO B N 1
ATOM 7452 C CA . PRO B 1 191 ? -4.176 -2.26 -38.656 1 81.75 191 PRO B CA 1
ATOM 7453 C C . PRO B 1 191 ? -5.137 -2.605 -37.5 1 81.75 191 PRO B C 1
ATOM 7455 O O . PRO B 1 191 ? -5.18 -1.902 -36.5 1 81.75 191 PRO B O 1
ATOM 7458 N N . GLU B 1 192 ? -5.809 -3.715 -37.625 1 77.56 192 GLU B N 1
ATOM 7459 C CA . GLU B 1 192 ? -6.863 -4.016 -36.656 1 77.56 192 GLU B CA 1
ATOM 7460 C C . GLU B 1 192 ? -6.34 -4.891 -35.531 1 77.56 192 GLU B C 1
ATOM 7462 O O . GLU B 1 192 ? -7.055 -5.156 -34.562 1 77.56 192 GLU B O 1
ATOM 7467 N N . ILE B 1 193 ? -5.145 -5.332 -35.594 1 81.25 193 ILE B N 1
ATOM 7468 C CA . ILE B 1 193 ? -4.594 -6.184 -34.562 1 81.25 193 ILE B CA 1
ATOM 7469 C C . ILE B 1 193 ? -3.914 -5.32 -33.5 1 81.25 193 ILE B C 1
ATOM 7471 O O . ILE B 1 193 ? -2.918 -4.648 -33.781 1 81.25 193 ILE B O 1
ATOM 7475 N N . PRO B 1 194 ? -4.457 -5.32 -32.312 1 80.38 194 PRO B N 1
ATOM 7476 C CA . PRO B 1 194 ? -3.9 -4.449 -31.266 1 80.38 194 PRO B CA 1
ATOM 7477 C C . PRO B 1 194 ? -2.49 -4.859 -30.844 1 80.38 194 PRO B C 1
ATOM 7479 O O . PRO B 1 194 ? -2.186 -6.051 -30.766 1 80.38 194 PRO B O 1
ATOM 7482 N N . LEU B 1 195 ? -1.641 -3.918 -30.656 1 86.12 195 LEU B N 1
ATOM 7483 C CA . LEU B 1 195 ? -0.285 -4.113 -30.156 1 86.12 195 LEU B CA 1
ATOM 7484 C C . LEU B 1 195 ? -0.218 -3.844 -28.656 1 86.12 195 LEU B C 1
ATOM 7486 O O . LEU B 1 195 ? -0.878 -2.93 -28.156 1 86.12 195 LEU B O 1
ATOM 7490 N N . SER B 1 196 ? 0.439 -4.77 -27.891 1 84.12 196 SER B N 1
ATOM 7491 C CA . SER B 1 196 ? 0.607 -4.559 -26.453 1 84.12 196 SER B CA 1
ATOM 7492 C C . SER B 1 196 ? 2.043 -4.168 -26.125 1 84.12 196 SER B C 1
ATOM 7494 O O . SER B 1 196 ? 2.273 -3.268 -25.312 1 84.12 196 SER B O 1
ATOM 7496 N N . TYR B 1 197 ? 3.031 -4.832 -26.672 1 88.88 197 TYR B N 1
ATOM 7497 C CA . TYR B 1 197 ? 4.449 -4.586 -26.438 1 88.88 197 TYR B CA 1
ATOM 7498 C C . TYR B 1 197 ? 5.219 -4.496 -27.75 1 88.88 197 TYR B C 1
ATOM 7500 O O . TYR B 1 197 ? 4.824 -5.102 -28.75 1 88.88 197 TYR B O 1
ATOM 7508 N N . VAL B 1 198 ? 6.18 -3.646 -27.703 1 92.06 198 VAL B N 1
ATOM 7509 C CA . VAL B 1 198 ? 7.035 -3.484 -28.875 1 92.06 198 VAL B CA 1
ATOM 7510 C C . VAL B 1 198 ? 8.5 -3.588 -28.453 1 92.06 198 VAL B C 1
ATOM 7512 O O . VAL B 1 198 ? 8.859 -3.266 -27.328 1 92.06 198 VAL B O 1
ATOM 7515 N N . ARG B 1 199 ? 9.227 -4.125 -29.297 1 89.44 199 ARG B N 1
ATOM 7516 C CA . ARG B 1 199 ? 10.664 -4.262 -29.125 1 89.44 199 ARG B CA 1
ATOM 7517 C C . ARG B 1 199 ? 11.414 -3.127 -29.812 1 89.44 199 ARG B C 1
ATOM 7519 O O . ARG B 1 199 ? 11.141 -2.805 -30.969 1 89.44 199 ARG B O 1
ATOM 7526 N N . ASN B 1 200 ? 12.344 -2.521 -29.031 1 87.69 200 ASN B N 1
ATOM 7527 C CA . ASN B 1 200 ? 13.234 -1.52 -29.594 1 87.69 200 ASN B CA 1
ATOM 7528 C C . ASN B 1 200 ? 14.312 -2.16 -30.469 1 87.69 200 ASN B C 1
ATOM 7530 O O . ASN B 1 200 ? 14.984 -3.1 -30.047 1 87.69 200 ASN B O 1
ATOM 7534 N N . ASN B 1 201 ? 14.453 -1.671 -31.641 1 87.12 201 ASN B N 1
ATOM 7535 C CA . ASN B 1 201 ? 15.367 -2.307 -32.594 1 87.12 201 ASN B CA 1
ATOM 7536 C C . ASN B 1 201 ? 16.797 -1.791 -32.406 1 87.12 201 ASN B C 1
ATOM 7538 O O . ASN B 1 201 ? 17.688 -2.145 -33.188 1 87.12 201 ASN B O 1
ATOM 7542 N N . TYR B 1 202 ? 16.859 -0.813 -31.422 1 84.06 202 TYR B N 1
ATOM 7543 C CA . TYR B 1 202 ? 18.219 -0.458 -31.047 1 84.06 202 TYR B CA 1
ATOM 7544 C C . TYR B 1 202 ? 18.797 -1.472 -30.062 1 84.06 202 TYR B C 1
ATOM 7546 O O . TYR B 1 202 ? 18.109 -1.93 -29.156 1 84.06 202 TYR B O 1
ATOM 7554 N N . LEU B 1 203 ? 19.938 -1.951 -30.328 1 73.62 203 LEU B N 1
ATOM 7555 C CA . LEU B 1 203 ? 20.578 -2.873 -29.406 1 73.62 203 LEU B CA 1
ATOM 7556 C C . LEU B 1 203 ? 21.094 -2.133 -28.172 1 73.62 203 LEU B C 1
ATOM 7558 O O . LEU B 1 203 ? 21.594 -1.01 -28.281 1 73.62 203 LEU B O 1
ATOM 7562 N N . ASP B 1 204 ? 20.812 -2.537 -27.031 1 65.19 204 ASP B N 1
ATOM 7563 C CA . ASP B 1 204 ? 21.359 -1.942 -25.812 1 65.19 204 ASP B CA 1
ATOM 7564 C C . ASP B 1 204 ? 22.828 -2.297 -25.656 1 65.19 204 ASP B C 1
ATOM 7566 O O . ASP B 1 204 ? 23.406 -2.973 -26.5 1 65.19 204 ASP B O 1
ATOM 7570 N N . GLU B 1 205 ? 23.469 -1.708 -24.562 1 59.44 205 GLU B N 1
ATOM 7571 C CA . GLU B 1 205 ? 24.875 -1.938 -24.281 1 59.44 205 GLU B CA 1
ATOM 7572 C C . GLU B 1 205 ? 25.172 -3.426 -24.125 1 59.44 205 GLU B C 1
ATOM 7574 O O . GLU B 1 205 ? 26.297 -3.873 -24.406 1 59.44 205 GLU B O 1
ATOM 7579 N N . ARG B 1 206 ? 24.25 -4.184 -23.844 1 57.81 206 ARG B N 1
ATOM 7580 C CA . ARG B 1 206 ? 24.438 -5.613 -23.625 1 57.81 206 ARG B CA 1
ATOM 7581 C C . ARG B 1 206 ? 23.969 -6.414 -24.844 1 57.81 206 ARG B C 1
ATOM 7583 O O . ARG B 1 206 ? 23.703 -7.613 -24.734 1 57.81 206 ARG B O 1
ATOM 7590 N N . HIS B 1 207 ? 23.641 -5.82 -25.828 1 55.91 207 HIS B N 1
ATOM 7591 C CA . HIS B 1 207 ? 23.203 -6.414 -27.094 1 55.91 207 HIS B CA 1
ATOM 7592 C C . HIS B 1 207 ? 21.828 -7.043 -26.969 1 55.91 207 HIS B C 1
ATOM 7594 O O . HIS B 1 207 ? 21.562 -8.086 -27.562 1 55.91 207 HIS B O 1
ATOM 7600 N N . GLY B 1 208 ? 21.172 -6.594 -26.062 1 65.88 208 GLY B N 1
ATOM 7601 C CA . GLY B 1 208 ? 19.797 -7.039 -25.922 1 65.88 208 GLY B CA 1
ATOM 7602 C C . GLY B 1 208 ? 18.781 -6 -26.359 1 65.88 208 GLY B C 1
ATOM 7603 O O . GLY B 1 208 ? 19.125 -4.832 -26.547 1 65.88 208 GLY B O 1
ATOM 7604 N N . PHE B 1 209 ? 17.562 -6.562 -26.812 1 71.88 209 PHE B N 1
ATOM 7605 C CA . PHE B 1 209 ? 16.5 -5.641 -27.203 1 71.88 209 PHE B CA 1
ATOM 7606 C C . PHE B 1 209 ? 15.68 -5.227 -25.984 1 71.88 209 PHE B C 1
ATOM 7608 O O . PHE B 1 209 ? 15.453 -6.035 -25.078 1 71.88 209 PHE B O 1
ATOM 7615 N N . ILE B 1 210 ? 15.414 -3.945 -25.906 1 78.06 210 ILE B N 1
ATOM 7616 C CA . ILE B 1 210 ? 14.555 -3.428 -24.844 1 78.06 210 ILE B CA 1
ATOM 7617 C C . ILE B 1 210 ? 13.094 -3.512 -25.281 1 78.06 210 ILE B C 1
ATOM 7619 O O . ILE B 1 210 ? 12.75 -3.154 -26.406 1 78.06 210 ILE B O 1
ATOM 7623 N N . ASN B 1 211 ? 12.305 -4.109 -24.453 1 81.69 211 ASN B N 1
ATOM 7624 C CA . ASN B 1 211 ? 10.875 -4.168 -24.719 1 81.69 211 ASN B CA 1
ATOM 7625 C C . ASN B 1 211 ? 10.133 -3.016 -24.047 1 81.69 211 ASN B C 1
ATOM 7627 O O . ASN B 1 211 ? 10.469 -2.623 -22.938 1 81.69 211 ASN B O 1
ATOM 7631 N N . TRP B 1 212 ? 9.242 -2.4 -24.844 1 86.06 212 TRP B N 1
ATOM 7632 C CA . TRP B 1 212 ? 8.422 -1.291 -24.375 1 86.06 212 TRP B CA 1
ATOM 7633 C C . TRP B 1 212 ? 6.941 -1.631 -24.453 1 86.06 212 TRP B C 1
ATOM 7635 O O . TRP B 1 212 ? 6.539 -2.506 -25.219 1 86.06 212 TRP B O 1
ATOM 7645 N N . GLN B 1 213 ? 6.223 -1.028 -23.562 1 86.25 213 GLN B N 1
ATOM 7646 C CA . GLN B 1 213 ? 4.773 -1.1 -23.719 1 86.25 213 GLN B CA 1
ATOM 7647 C C . GLN B 1 213 ? 4.297 -0.181 -24.844 1 86.25 213 GLN B C 1
ATOM 7649 O O . GLN B 1 213 ? 4.703 0.979 -24.906 1 86.25 213 GLN B O 1
ATOM 7654 N N . TYR B 1 214 ? 3.488 -0.703 -25.797 1 86.88 214 TYR B N 1
ATOM 7655 C CA . TYR B 1 214 ? 2.953 0.068 -26.922 1 86.88 214 TYR B CA 1
ATOM 7656 C C . TYR B 1 214 ? 1.938 1.097 -26.438 1 86.88 214 TYR B C 1
ATOM 7658 O O . TYR B 1 214 ? 1.026 0.768 -25.672 1 86.88 214 TYR B O 1
ATOM 7666 N N . GLY B 1 215 ? 2.164 2.344 -26.734 1 85.69 215 GLY B N 1
ATOM 7667 C CA . GLY B 1 215 ? 1.205 3.393 -26.438 1 85.69 215 GLY B CA 1
ATOM 7668 C C . GLY B 1 215 ? 0.252 3.684 -27.578 1 85.69 215 GLY B C 1
ATOM 7669 O O . GLY B 1 215 ? -0.848 3.129 -27.625 1 85.69 215 GLY B O 1
ATOM 7670 N N . ARG B 1 216 ? 0.59 4.539 -28.547 1 86.12 216 ARG B N 1
ATOM 7671 C CA . ARG B 1 216 ? -0.254 4.891 -29.688 1 86.12 216 ARG B CA 1
ATOM 7672 C C . ARG B 1 216 ? 0.591 5.262 -30.891 1 86.12 216 ARG B C 1
ATOM 7674 O O . ARG B 1 216 ? 1.725 5.723 -30.75 1 86.12 216 ARG B O 1
ATOM 7681 N N . PHE B 1 217 ? -0.023 4.992 -32 1 89.75 217 PHE B N 1
ATOM 7682 C CA . PHE B 1 217 ? 0.53 5.383 -33.281 1 89.75 217 PHE B CA 1
ATOM 7683 C C . PHE B 1 217 ? -0.054 6.715 -33.75 1 89.75 217 PHE B C 1
ATOM 7685 O O . PHE B 1 217 ? -1.248 6.969 -33.562 1 89.75 217 PHE B O 1
ATOM 7692 N N . THR B 1 218 ? 0.78 7.715 -34.094 1 87 218 THR B N 1
ATOM 7693 C CA . THR B 1 218 ? 0.315 8.992 -34.625 1 87 218 THR B CA 1
ATOM 7694 C C . THR B 1 218 ? 0.837 9.227 -36.031 1 87 218 THR B C 1
ATOM 7696 O O . THR B 1 218 ? 1.805 8.586 -36.469 1 87 218 THR B O 1
ATOM 7699 N N . GLN B 1 219 ? 0.103 10.062 -36.781 1 85.5 219 GLN B N 1
ATOM 7700 C CA . GLN B 1 219 ? 0.543 10.391 -38.125 1 85.5 219 GLN B CA 1
ATOM 7701 C C . GLN B 1 219 ? 1.478 11.602 -38.125 1 85.5 219 GLN B C 1
ATOM 7703 O O . GLN B 1 219 ? 1.701 12.219 -39.156 1 85.5 219 GLN B O 1
ATOM 7708 N N . GLU B 1 220 ? 2.018 11.859 -36.938 1 89.88 220 GLU B N 1
ATOM 7709 C CA . GLU B 1 220 ? 2.99 12.938 -36.812 1 89.88 220 GLU B CA 1
ATOM 7710 C C . GLU B 1 220 ? 4.344 12.523 -37.406 1 89.88 220 GLU B C 1
ATOM 7712 O O . GLU B 1 220 ? 4.691 11.344 -37.375 1 89.88 220 GLU B O 1
ATOM 7717 N N . ARG B 1 221 ? 4.977 13.523 -37.969 1 92.06 221 ARG B N 1
ATOM 7718 C CA . ARG B 1 221 ? 6.309 13.266 -38.531 1 92.06 221 ARG B CA 1
ATOM 7719 C C . ARG B 1 221 ? 7.387 13.555 -37.469 1 92.06 221 ARG B C 1
ATOM 7721 O O . ARG B 1 221 ? 7.27 14.5 -36.688 1 92.06 221 ARG B O 1
ATOM 7728 N N . PRO B 1 222 ? 8.367 12.633 -37.5 1 93.62 222 PRO B N 1
ATOM 7729 C CA . PRO B 1 222 ? 9.422 12.789 -36.5 1 93.62 222 PRO B CA 1
ATOM 7730 C C . PRO B 1 222 ? 10.062 14.18 -36.531 1 93.62 222 PRO B C 1
ATOM 7732 O O . PRO B 1 222 ? 10.547 14.664 -35.5 1 93.62 222 PRO B O 1
ATOM 7735 N N . GLN B 1 223 ? 10 14.859 -37.625 1 90.06 223 GLN B N 1
ATOM 7736 C CA . GLN B 1 223 ? 10.594 16.188 -37.75 1 90.06 223 GLN B CA 1
ATOM 7737 C C . GLN B 1 223 ? 9.789 17.234 -36.969 1 90.06 223 GLN B C 1
ATOM 7739 O O . GLN B 1 223 ? 10.328 18.266 -36.562 1 90.06 223 GLN B O 1
ATOM 7744 N N . ASP B 1 224 ? 8.562 16.891 -36.75 1 89.31 224 ASP B N 1
ATOM 7745 C CA . ASP B 1 224 ? 7.656 17.875 -36.156 1 89.31 224 ASP B CA 1
ATOM 7746 C C . ASP B 1 224 ? 7.617 17.75 -34.656 1 89.31 224 ASP B C 1
ATOM 7748 O O . ASP B 1 224 ? 7.004 18.562 -33.969 1 89.31 224 ASP B O 1
ATOM 7752 N N . ILE B 1 225 ? 8.156 16.75 -34.156 1 88.56 225 ILE B N 1
ATOM 7753 C CA . ILE B 1 225 ? 8.102 16.516 -32.719 1 88.56 225 ILE B CA 1
ATOM 7754 C C . ILE B 1 225 ? 9.383 17.031 -32.062 1 88.56 225 ILE B C 1
ATOM 7756 O O . ILE B 1 225 ? 10.477 16.562 -32.406 1 88.56 225 ILE B O 1
ATOM 7760 N N . LEU B 1 226 ? 9.148 18 -31.188 1 82.5 226 LEU B N 1
ATOM 7761 C CA . LEU B 1 226 ? 10.297 18.547 -30.469 1 82.5 226 LEU B CA 1
ATOM 7762 C C . LEU B 1 226 ? 10.453 17.891 -29.094 1 82.5 226 LEU B C 1
ATOM 7764 O O . LEU B 1 226 ? 9.484 17.781 -28.344 1 82.5 226 LEU B O 1
ATOM 7768 N N . LEU B 1 227 ? 11.562 17.359 -28.922 1 78.56 227 LEU B N 1
ATOM 7769 C CA . LEU B 1 227 ? 11.906 16.828 -27.594 1 78.56 227 LEU B CA 1
ATOM 7770 C C . LEU B 1 227 ? 12.445 17.922 -26.703 1 78.56 227 LEU B C 1
ATOM 7772 O O . LEU B 1 227 ? 13.648 18.219 -26.719 1 78.56 227 LEU B O 1
ATOM 7776 N N . ASP B 1 228 ? 11.648 18.5 -25.938 1 64.75 228 ASP B N 1
ATOM 7777 C CA . ASP B 1 228 ? 11.922 19.719 -25.172 1 64.75 228 ASP B CA 1
ATOM 7778 C C . ASP B 1 228 ? 13.18 19.562 -24.328 1 64.75 228 ASP B C 1
ATOM 7780 O O . ASP B 1 228 ? 14.023 20.453 -24.266 1 64.75 228 ASP B O 1
ATOM 7784 N N . CYS B 1 229 ? 13.172 18.344 -23.812 1 60.97 229 CYS B N 1
ATOM 7785 C CA . CYS B 1 229 ? 14.281 18.156 -22.891 1 60.97 229 CYS B CA 1
ATOM 7786 C C . CYS B 1 229 ? 15.602 18.031 -23.625 1 60.97 229 CYS B C 1
ATOM 7788 O O . CYS B 1 229 ? 16.672 18.25 -23.062 1 60.97 229 CYS B O 1
ATOM 7790 N N . LEU B 1 230 ? 15.508 17.703 -24.938 1 67.25 230 LEU B N 1
ATOM 7791 C CA . LEU B 1 230 ? 16.734 17.469 -25.703 1 67.25 230 LEU B CA 1
ATOM 7792 C C . LEU B 1 230 ? 16.969 18.594 -26.703 1 67.25 230 LEU B C 1
ATOM 7794 O O . LEU B 1 230 ? 18.062 18.719 -27.266 1 67.25 230 LEU B O 1
ATOM 7798 N N . GLY B 1 231 ? 16.109 19.5 -26.781 1 64.94 231 GLY B N 1
ATOM 7799 C CA . GLY B 1 231 ? 16.234 20.625 -27.688 1 64.94 231 GLY B CA 1
ATOM 7800 C C . GLY B 1 231 ? 16.359 20.219 -29.141 1 64.94 231 GLY B C 1
ATOM 7801 O O . GLY B 1 231 ? 17 20.922 -29.938 1 64.94 231 GLY B O 1
ATOM 7802 N N . MET B 1 232 ? 16.062 19.062 -29.484 1 79.25 232 MET B N 1
ATOM 7803 C CA . MET B 1 232 ? 16.109 18.594 -30.859 1 79.25 232 MET B CA 1
ATOM 7804 C C . MET B 1 232 ? 14.812 17.875 -31.234 1 79.25 232 MET B C 1
ATOM 7806 O O . MET B 1 232 ? 14.008 17.531 -30.375 1 79.25 232 MET B O 1
ATOM 7810 N N . SER B 1 233 ? 14.75 17.797 -32.531 1 86.56 233 SER B N 1
ATOM 7811 C CA . SER B 1 233 ? 13.57 17.078 -33 1 86.56 233 SER B CA 1
ATOM 7812 C C . SER B 1 233 ? 13.734 15.578 -32.844 1 86.56 233 SER B C 1
ATOM 7814 O O . SER B 1 233 ? 14.859 15.078 -32.688 1 86.56 233 SER B O 1
ATOM 7816 N N . LEU B 1 234 ? 12.711 14.906 -32.844 1 91.75 234 LEU B N 1
ATOM 7817 C CA . LEU B 1 234 ? 12.742 13.445 -32.781 1 91.75 234 LEU B CA 1
ATOM 7818 C C . LEU B 1 234 ? 13.555 12.875 -33.938 1 91.75 234 LEU B C 1
ATOM 7820 O O . LEU B 1 234 ? 14.266 11.883 -33.781 1 91.75 234 LEU B O 1
ATOM 7824 N N . ALA B 1 235 ? 13.43 13.5 -35.094 1 92.31 235 ALA B N 1
ATOM 7825 C CA . ALA B 1 235 ? 14.188 13.07 -36.281 1 92.31 235 ALA B CA 1
ATOM 7826 C C . ALA B 1 235 ? 15.688 13.18 -36.031 1 92.31 235 ALA B C 1
ATOM 7828 O O . ALA B 1 235 ? 16.438 12.227 -36.281 1 92.31 235 ALA B O 1
ATOM 7829 N N . GLU B 1 236 ? 16.016 14.289 -35.5 1 87.81 236 GLU B N 1
ATOM 7830 C CA . GLU B 1 236 ? 17.438 14.508 -35.219 1 87.81 236 GLU B CA 1
ATOM 7831 C C . GLU B 1 236 ? 17.969 13.531 -34.188 1 87.81 236 GLU B C 1
ATOM 7833 O O . GLU B 1 236 ? 19.094 13.039 -34.281 1 87.81 236 GLU B O 1
ATOM 7838 N N . TYR B 1 237 ? 17.188 13.289 -33.25 1 87.19 237 TYR B N 1
ATOM 7839 C CA . TYR B 1 237 ? 17.578 12.367 -32.188 1 87.19 237 TYR B CA 1
ATOM 7840 C C . TYR B 1 237 ? 17.906 10.992 -32.75 1 87.19 237 TYR B C 1
ATOM 7842 O O . TYR B 1 237 ? 18.953 10.422 -32.438 1 87.19 237 TYR B O 1
ATOM 7850 N N . HIS B 1 238 ? 17.109 10.508 -33.625 1 90.38 238 HIS B N 1
ATOM 7851 C CA . HIS B 1 238 ? 17.266 9.148 -34.125 1 90.38 238 HIS B CA 1
ATOM 7852 C C . HIS B 1 238 ? 18.344 9.078 -35.219 1 90.38 238 HIS B C 1
ATOM 7854 O O . HIS B 1 238 ? 19 8.047 -35.375 1 90.38 238 HIS B O 1
ATOM 7860 N N . LEU B 1 239 ? 18.578 10.148 -35.875 1 90.31 239 LEU B N 1
ATOM 7861 C CA . LEU B 1 239 ? 19.688 10.195 -36.812 1 90.31 239 LEU B CA 1
ATOM 7862 C C . LEU B 1 239 ? 21.016 10.078 -36.062 1 90.31 239 LEU B C 1
ATOM 7864 O O . LEU B 1 239 ? 21.938 9.383 -36.531 1 90.31 239 LEU B O 1
ATOM 7868 N N . ASN B 1 240 ? 20.969 10.625 -34.969 1 85.19 240 ASN B N 1
ATOM 7869 C CA . ASN B 1 240 ? 22.172 10.555 -34.125 1 85.19 240 ASN B CA 1
ATOM 7870 C C . ASN B 1 240 ? 22.359 9.164 -33.531 1 85.19 240 ASN B C 1
ATOM 7872 O O . ASN B 1 240 ? 23.484 8.766 -33.219 1 85.19 240 ASN B O 1
ATOM 7876 N N . LYS B 1 241 ? 21.297 8.484 -33.312 1 86 241 LYS B N 1
ATOM 7877 C CA . LYS B 1 241 ? 21.359 7.18 -32.656 1 86 241 LYS B CA 1
ATOM 7878 C C . LYS B 1 241 ? 21.656 6.078 -33.656 1 86 241 LYS B C 1
ATOM 7880 O O . LYS B 1 241 ? 21.906 4.93 -33.281 1 86 241 LYS B O 1
ATOM 7885 N N . GLY B 1 242 ? 21.562 6.441 -34.969 1 85.62 242 GLY B N 1
ATOM 7886 C CA . GLY B 1 242 ? 21.984 5.465 -35.938 1 85.62 242 GLY B CA 1
ATOM 7887 C C . GLY B 1 242 ? 20.906 5.125 -36.969 1 85.62 242 GLY B C 1
ATOM 7888 O O . GLY B 1 242 ? 21.094 4.242 -37.812 1 85.62 242 GLY B O 1
ATOM 7889 N N . ALA B 1 243 ? 19.812 5.77 -36.844 1 91.56 243 ALA B N 1
ATOM 7890 C CA . ALA B 1 243 ? 18.781 5.555 -37.844 1 91.56 243 ALA B CA 1
ATOM 7891 C C . ALA B 1 243 ? 19.172 6.203 -39.188 1 91.56 243 ALA B C 1
ATOM 7893 O O . ALA B 1 243 ? 19.828 7.246 -39.188 1 91.56 243 ALA B O 1
ATOM 7894 N N . THR B 1 244 ? 18.797 5.578 -40.281 1 91.75 244 THR B N 1
ATOM 7895 C CA . THR B 1 244 ? 19.094 6.133 -41.625 1 91.75 244 THR B CA 1
ATOM 7896 C C . THR B 1 244 ? 18.109 7.254 -41.969 1 91.75 244 THR B C 1
ATOM 7898 O O . THR B 1 244 ? 17.016 7.328 -41.375 1 91.75 244 THR B O 1
ATOM 7901 N N . GLU B 1 245 ? 18.562 8.109 -42.844 1 91.25 245 GLU B N 1
ATOM 7902 C CA . GLU B 1 245 ? 17.719 9.203 -43.281 1 91.25 245 GLU B CA 1
ATOM 7903 C C . GLU B 1 245 ? 16.422 8.672 -43.906 1 91.25 245 GLU B C 1
ATOM 7905 O O . GLU B 1 245 ? 15.359 9.266 -43.719 1 91.25 245 GLU B O 1
ATOM 7910 N N . GLU B 1 246 ? 16.594 7.648 -44.562 1 91.31 246 GLU B N 1
ATOM 7911 C CA . GLU B 1 246 ? 15.43 7.035 -45.188 1 91.31 246 GLU B CA 1
ATOM 7912 C C . GLU B 1 246 ? 14.445 6.523 -44.125 1 91.31 246 GLU B C 1
ATOM 7914 O O . GLU B 1 246 ? 13.234 6.703 -44.281 1 91.31 246 GLU B O 1
ATOM 7919 N N . GLU B 1 247 ? 14.938 5.938 -43.125 1 92.75 247 GLU B N 1
ATOM 7920 C CA . GLU B 1 247 ? 14.094 5.41 -42.062 1 92.75 247 GLU B CA 1
ATOM 7921 C C . GLU B 1 247 ? 13.336 6.527 -41.344 1 92.75 247 GLU B C 1
ATOM 7923 O O . GLU B 1 247 ? 12.148 6.391 -41.062 1 92.75 247 GLU B O 1
ATOM 7928 N N . VAL B 1 248 ? 14.047 7.566 -41.188 1 93.94 248 VAL B N 1
ATOM 7929 C CA . VAL B 1 248 ? 13.461 8.68 -40.438 1 93.94 248 VAL B CA 1
ATOM 7930 C C . VAL B 1 248 ? 12.375 9.352 -41.281 1 93.94 248 VAL B C 1
ATOM 7932 O O . VAL B 1 248 ? 11.305 9.68 -40.781 1 93.94 248 VAL B O 1
ATOM 7935 N N . GLN B 1 249 ? 12.672 9.508 -42.562 1 91.06 249 GLN B N 1
ATOM 7936 C CA . GLN B 1 249 ? 11.734 10.188 -43.438 1 91.06 249 GLN B CA 1
ATOM 7937 C C . GLN B 1 249 ? 10.484 9.352 -43.656 1 91.06 249 GLN B C 1
ATOM 7939 O O . GLN B 1 249 ? 9.391 9.891 -43.844 1 91.06 249 GLN B O 1
ATOM 7944 N N . GLN B 1 250 ? 10.641 8.109 -43.594 1 91.81 250 GLN B N 1
ATOM 7945 C CA . GLN B 1 250 ? 9.508 7.23 -43.875 1 91.81 250 GLN B CA 1
ATOM 7946 C C . GLN B 1 250 ? 8.805 6.781 -42.625 1 91.81 250 GLN B C 1
ATOM 7948 O O . GLN B 1 250 ? 7.84 6.016 -42.656 1 91.81 250 GLN B O 1
ATOM 7953 N N . SER B 1 251 ? 9.25 7.234 -41.531 1 93.88 251 SER B N 1
ATOM 7954 C CA . SER B 1 251 ? 8.672 6.797 -40.25 1 93.88 251 SER B CA 1
ATOM 7955 C C . SER B 1 251 ? 7.586 7.762 -39.781 1 93.88 251 SER B C 1
ATOM 7957 O O . SER B 1 251 ? 7.586 8.938 -40.156 1 93.88 251 SER B O 1
ATOM 7959 N N . TYR B 1 252 ? 6.617 7.242 -39.125 1 93.88 252 TYR B N 1
ATOM 7960 C CA . TYR B 1 252 ? 5.715 8.016 -38.281 1 93.88 252 TYR B CA 1
ATOM 7961 C C . TYR B 1 252 ? 6.105 7.895 -36.812 1 93.88 252 TYR B C 1
ATOM 7963 O O . TYR B 1 252 ? 7.039 7.16 -36.469 1 93.88 252 TYR B O 1
ATOM 7971 N N . VAL B 1 253 ? 5.41 8.703 -35.969 1 93.56 253 VAL B N 1
ATOM 7972 C CA . VAL B 1 253 ? 5.758 8.734 -34.562 1 93.56 253 VAL B CA 1
ATOM 7973 C C . VAL B 1 253 ? 4.887 7.742 -33.812 1 93.56 253 VAL B C 1
ATOM 7975 O O . VAL B 1 253 ? 3.672 7.68 -34 1 93.56 253 VAL B O 1
ATOM 7978 N N . VAL B 1 254 ? 5.547 6.871 -33 1 93.19 254 VAL B N 1
ATOM 7979 C CA . VAL B 1 254 ? 4.871 5.941 -32.094 1 93.19 254 VAL B CA 1
ATOM 7980 C C . VAL B 1 254 ? 5.227 6.273 -30.641 1 93.19 254 VAL B C 1
ATOM 7982 O O . VAL B 1 254 ? 6.398 6.477 -30.312 1 93.19 254 VAL B O 1
ATOM 7985 N N . TYR B 1 255 ? 4.258 6.41 -29.875 1 90.12 255 TYR B N 1
ATOM 7986 C CA . TYR B 1 255 ? 4.508 6.645 -28.453 1 90.12 255 TYR B CA 1
ATOM 7987 C C . TYR B 1 255 ? 4.555 5.332 -27.688 1 90.12 255 TYR B C 1
ATOM 7989 O O . TYR B 1 255 ? 3.684 4.477 -27.859 1 90.12 255 TYR B O 1
ATOM 7997 N N . VAL B 1 256 ? 5.629 5.09 -26.938 1 88.62 256 VAL B N 1
ATOM 7998 C CA . VAL B 1 256 ? 5.836 3.865 -26.172 1 88.62 256 VAL B CA 1
ATOM 7999 C C . VAL B 1 256 ? 6.164 4.211 -24.719 1 88.62 256 VAL B C 1
ATOM 8001 O O . VAL B 1 256 ? 6.488 5.359 -24.406 1 88.62 256 VAL B O 1
ATOM 8004 N N . LYS B 1 257 ? 5.977 3.352 -23.797 1 82.81 257 LYS B N 1
ATOM 8005 C CA . LYS B 1 257 ? 6.297 3.512 -22.375 1 82.81 257 LYS B CA 1
ATOM 8006 C C . LYS B 1 257 ? 7.23 2.406 -21.906 1 82.81 257 LYS B C 1
ATOM 8008 O O . LYS B 1 257 ? 7.051 1.237 -22.25 1 82.81 257 LYS B O 1
ATOM 8013 N N . PRO B 1 258 ? 8.281 2.785 -21.188 1 70.12 258 PRO B N 1
ATOM 8014 C CA . PRO B 1 258 ? 9.141 1.736 -20.625 1 70.12 258 PRO B CA 1
ATOM 8015 C C . PRO B 1 258 ? 8.391 0.817 -19.656 1 70.12 258 PRO B C 1
ATOM 8017 O O . PRO B 1 258 ? 7.523 1.276 -18.906 1 70.12 258 PRO B O 1
ATOM 8020 N N . ILE B 1 259 ? 8.664 -0.491 -19.797 1 62.72 259 ILE B N 1
ATOM 8021 C CA . ILE B 1 259 ? 7.984 -1.505 -19 1 62.72 259 ILE B CA 1
ATOM 8022 C C . ILE B 1 259 ? 8.344 -1.335 -17.531 1 62.72 259 ILE B C 1
ATOM 8024 O O . ILE B 1 259 ? 7.52 -1.574 -16.656 1 62.72 259 ILE B O 1
ATOM 8028 N N . SER B 1 260 ? 9.68 -1.17 -17.266 1 52.56 260 SER B N 1
ATOM 8029 C CA . SER B 1 260 ? 10.172 -1.118 -15.891 1 52.56 260 SER B CA 1
ATOM 8030 C C . SER B 1 260 ? 9.586 0.071 -15.141 1 52.56 260 SER B C 1
ATOM 8032 O O . SER B 1 260 ? 9.5 0.053 -13.906 1 52.56 260 SER B O 1
ATOM 8034 N N . TRP B 1 261 ? 9.273 1.191 -15.859 1 46.09 261 TRP B N 1
ATOM 8035 C CA . TRP B 1 261 ? 9.008 2.428 -15.133 1 46.09 261 TRP B CA 1
ATOM 8036 C C . TRP B 1 261 ? 7.547 2.84 -15.273 1 46.09 261 TRP B C 1
ATOM 8038 O O . TRP B 1 261 ? 7.09 3.17 -16.375 1 46.09 261 TRP B O 1
ATOM 8048 N N . ARG B 1 262 ? 6.652 2.371 -14.57 1 41.5 262 ARG B N 1
ATOM 8049 C CA . ARG B 1 262 ? 5.23 2.689 -14.586 1 41.5 262 ARG B CA 1
ATOM 8050 C C . ARG B 1 262 ? 5.004 4.168 -14.875 1 41.5 262 ARG B C 1
ATOM 8052 O O . ARG B 1 262 ? 4.027 4.539 -15.531 1 41.5 262 ARG B O 1
ATOM 8059 N N . LYS B 1 263 ? 5.652 5.059 -14.109 1 44.69 263 LYS B N 1
ATOM 8060 C CA . LYS B 1 263 ? 5.363 6.469 -14.352 1 44.69 263 LYS B CA 1
ATOM 8061 C C . LYS B 1 263 ? 6.016 6.953 -15.648 1 44.69 263 LYS B C 1
ATOM 8063 O O . LYS B 1 263 ? 6.262 8.148 -15.812 1 44.69 263 LYS B O 1
ATOM 8068 N N . GLY B 1 264 ? 6.348 6.043 -16.469 1 50.69 264 GLY B N 1
ATOM 8069 C CA . GLY B 1 264 ? 7.062 6.531 -17.641 1 50.69 264 GLY B CA 1
ATOM 8070 C C . GLY B 1 264 ? 6.172 7.273 -18.609 1 50.69 264 GLY B C 1
ATOM 8071 O O . GLY B 1 264 ? 5.02 6.887 -18.828 1 50.69 264 GLY B O 1
ATOM 8072 N N . LYS B 1 265 ? 6.375 8.43 -18.719 1 60.94 265 LYS B N 1
ATOM 8073 C CA . LYS B 1 265 ? 5.738 9.258 -19.75 1 60.94 265 LYS B CA 1
ATOM 8074 C C . LYS B 1 265 ? 5.906 8.648 -21.125 1 60.94 265 LYS B C 1
ATOM 8076 O O . LYS B 1 265 ? 6.848 7.891 -21.375 1 60.94 265 LYS B O 1
ATOM 8081 N N . LEU B 1 266 ? 4.82 8.742 -21.844 1 76.44 266 LEU B N 1
ATOM 8082 C CA . LEU B 1 266 ? 4.887 8.344 -23.25 1 76.44 266 LEU B CA 1
ATOM 8083 C C . LEU B 1 266 ? 6.086 8.984 -23.938 1 76.44 266 LEU B C 1
ATOM 8085 O O . LEU B 1 266 ? 6.332 10.188 -23.781 1 76.44 266 LEU B O 1
ATOM 8089 N N . THR B 1 267 ? 6.887 8.102 -24.406 1 81.12 267 THR B N 1
ATOM 8090 C CA . THR B 1 267 ? 8.055 8.547 -25.156 1 81.12 267 THR B CA 1
ATOM 8091 C C . THR B 1 267 ? 7.855 8.336 -26.656 1 81.12 267 THR B C 1
ATOM 8093 O O . THR B 1 267 ? 7.398 7.277 -27.078 1 81.12 267 THR B O 1
ATOM 8096 N N . ALA B 1 268 ? 8.109 9.422 -27.344 1 87.69 268 ALA B N 1
ATOM 8097 C CA . ALA B 1 268 ? 7.977 9.336 -28.797 1 87.69 268 ALA B CA 1
ATOM 8098 C C . ALA B 1 268 ? 9.125 8.531 -29.406 1 87.69 268 ALA B C 1
ATOM 8100 O O . ALA B 1 268 ? 10.266 8.633 -28.969 1 87.69 268 ALA B O 1
ATOM 8101 N N . HIS B 1 269 ? 8.805 7.66 -30.328 1 91.88 269 HIS B N 1
ATOM 8102 C CA . HIS B 1 269 ? 9.766 6.82 -31.031 1 91.88 269 HIS B CA 1
ATOM 8103 C C . HIS B 1 269 ? 9.398 6.672 -32.5 1 91.88 269 HIS B C 1
ATOM 8105 O O . HIS B 1 269 ? 8.359 7.16 -32.938 1 91.88 269 HIS B O 1
ATOM 8111 N N . LEU B 1 270 ? 10.352 6.082 -33.312 1 93.38 270 LEU B N 1
ATOM 8112 C CA . LEU B 1 270 ? 10.109 5.887 -34.75 1 93.38 270 LEU B CA 1
ATOM 8113 C C . LEU B 1 270 ? 9.328 4.602 -35 1 93.38 270 LEU B C 1
ATOM 8115 O O . LEU B 1 270 ? 9.633 3.559 -34.406 1 93.38 270 LEU B O 1
ATOM 8119 N N . SER B 1 271 ? 8.391 4.656 -35.844 1 93.88 271 SER B N 1
ATOM 8120 C CA . SER B 1 271 ? 7.582 3.488 -36.188 1 93.88 271 SER B CA 1
ATOM 8121 C C . SER B 1 271 ? 8.422 2.418 -36.875 1 93.88 271 SER B C 1
ATOM 8123 O O . SER B 1 271 ? 8.094 1.231 -36.812 1 93.88 271 SER B O 1
ATOM 8125 N N . ARG B 1 272 ? 9.523 2.814 -37.469 1 93.62 272 ARG B N 1
ATOM 8126 C CA . ARG B 1 272 ? 10.32 1.859 -38.25 1 93.62 272 ARG B CA 1
ATOM 8127 C C . ARG B 1 272 ? 11.516 1.375 -37.438 1 93.62 272 ARG B C 1
ATOM 8129 O O . ARG B 1 272 ? 12.344 0.616 -37.906 1 93.62 272 ARG B O 1
ATOM 8136 N N . ARG B 1 273 ? 11.539 1.741 -36.188 1 93 273 ARG B N 1
ATOM 8137 C CA . ARG B 1 273 ? 12.594 1.264 -35.312 1 93 273 ARG B CA 1
ATOM 8138 C C . ARG B 1 273 ? 12 0.529 -34.094 1 93 273 ARG B C 1
ATOM 8140 O O . ARG B 1 273 ? 12.648 0.404 -33.062 1 93 273 ARG B O 1
ATOM 8147 N N . LEU B 1 274 ? 10.812 0.161 -34.281 1 92.94 274 LEU B N 1
ATOM 8148 C CA . LEU B 1 274 ? 10.109 -0.691 -33.344 1 92.94 274 LEU B CA 1
ATOM 8149 C C . LEU B 1 274 ? 9.516 -1.91 -34.031 1 92.94 274 LEU B C 1
ATOM 8151 O O . LEU B 1 274 ? 9.117 -1.831 -35.188 1 92.94 274 LEU B O 1
ATOM 8155 N N . SER B 1 275 ? 9.531 -2.959 -33.344 1 93.25 275 SER B N 1
ATOM 8156 C CA . SER B 1 275 ? 8.867 -4.168 -33.812 1 93.25 275 SER B CA 1
ATOM 8157 C C . SER B 1 275 ? 7.898 -4.719 -32.781 1 93.25 275 SER B C 1
ATOM 8159 O O . SER B 1 275 ? 8.188 -4.695 -31.578 1 93.25 275 SER B O 1
ATOM 8161 N N . PRO B 1 276 ? 6.785 -5.152 -33.219 1 92.5 276 PRO B N 1
ATOM 8162 C CA . PRO B 1 276 ? 5.848 -5.742 -32.281 1 92.5 276 PRO B CA 1
ATOM 8163 C C . PRO B 1 276 ? 6.406 -6.992 -31.594 1 92.5 276 PRO B C 1
ATOM 8165 O O . PRO B 1 276 ? 7.102 -7.785 -32.219 1 92.5 276 PRO B O 1
ATOM 8168 N N . SER B 1 277 ? 6.156 -7.113 -30.359 1 89.62 277 SER B N 1
ATOM 8169 C CA . SER B 1 277 ? 6.379 -8.391 -29.688 1 89.62 277 SER B CA 1
ATOM 8170 C C . SER B 1 277 ? 5.234 -9.359 -29.969 1 89.62 277 SER B C 1
ATOM 8172 O O . SER B 1 277 ? 4.203 -9.32 -29.297 1 89.62 277 SER B O 1
ATOM 8174 N N . LEU B 1 278 ? 5.484 -10.188 -30.844 1 88.12 278 LEU B N 1
ATOM 8175 C CA . LEU B 1 278 ? 4.441 -11.078 -31.344 1 88.12 278 LEU B CA 1
ATOM 8176 C C . LEU B 1 278 ? 4.09 -12.141 -30.312 1 88.12 278 LEU B C 1
ATOM 8178 O O . LEU B 1 278 ? 4.98 -12.719 -29.688 1 88.12 278 LEU B O 1
ATOM 8182 N N . THR B 1 279 ? 2.814 -12.305 -30.125 1 84.62 279 THR B N 1
ATOM 8183 C CA . THR B 1 279 ? 2.309 -13.344 -29.25 1 84.62 279 THR B CA 1
ATOM 8184 C C . THR B 1 279 ? 1.415 -14.32 -30.016 1 84.62 279 THR B C 1
ATOM 8186 O O . THR B 1 279 ? 1.046 -14.055 -31.156 1 84.62 279 THR B O 1
ATOM 8189 N N . MET B 1 280 ? 1.119 -15.367 -29.344 1 79.5 280 MET B N 1
ATOM 8190 C CA . MET B 1 280 ? 0.216 -16.344 -29.938 1 79.5 280 MET B CA 1
ATOM 8191 C C . MET B 1 280 ? -1.173 -15.75 -30.156 1 79.5 280 MET B C 1
ATOM 8193 O O . MET B 1 280 ? -1.834 -16.047 -31.156 1 79.5 280 MET B O 1
ATOM 8197 N N . GLU B 1 281 ? -1.514 -14.953 -29.266 1 77.19 281 GLU B N 1
ATOM 8198 C CA . GLU B 1 281 ? -2.816 -14.305 -29.359 1 77.19 281 GLU B CA 1
ATOM 8199 C C . GLU B 1 281 ? -2.887 -13.383 -30.578 1 77.19 281 GLU B C 1
ATOM 8201 O O . GLU B 1 281 ? -3.908 -13.336 -31.266 1 77.19 281 GLU B O 1
ATOM 8206 N N . MET B 1 282 ? -1.856 -12.688 -30.828 1 84.62 282 MET B N 1
ATOM 8207 C CA . MET B 1 282 ? -1.801 -11.812 -31.984 1 84.62 282 MET B CA 1
ATOM 8208 C C . MET B 1 282 ? -1.896 -12.617 -33.281 1 84.62 282 MET B C 1
ATOM 8210 O O . MET B 1 282 ? -2.607 -12.227 -34.219 1 84.62 282 MET B O 1
ATOM 8214 N N . LEU B 1 283 ? -1.221 -13.695 -33.281 1 84.62 283 LEU B N 1
ATOM 8215 C CA . LEU B 1 283 ? -1.24 -14.547 -34.469 1 84.62 283 LEU B CA 1
ATOM 8216 C C . LEU B 1 283 ? -2.629 -15.141 -34.688 1 84.62 283 LEU B C 1
ATOM 8218 O O . LEU B 1 283 ? -3.074 -15.273 -35.812 1 84.62 283 LEU B O 1
ATOM 8222 N N . ALA B 1 284 ? -3.232 -15.516 -33.594 1 79.81 284 ALA B N 1
ATOM 8223 C CA . ALA B 1 284 ? -4.598 -16.016 -33.688 1 79.81 284 ALA B CA 1
ATOM 8224 C C . ALA B 1 284 ? -5.535 -14.961 -34.281 1 79.81 284 ALA B C 1
ATOM 8226 O O . ALA B 1 284 ? -6.426 -15.273 -35.062 1 79.81 284 ALA B O 1
ATOM 8227 N N . LYS B 1 285 ? -5.344 -13.773 -33.938 1 82.19 285 LYS B N 1
ATOM 8228 C CA . LYS B 1 285 ? -6.156 -12.68 -34.438 1 82.19 285 LYS B CA 1
ATOM 8229 C C . LYS B 1 285 ? -5.891 -12.453 -35.938 1 82.19 285 LYS B C 1
ATOM 8231 O O . LYS B 1 285 ? -6.797 -12.086 -36.688 1 82.19 285 LYS B O 1
ATOM 8236 N N . VAL B 1 286 ? -4.695 -12.625 -36.375 1 84.56 286 VAL B N 1
ATOM 8237 C CA . VAL B 1 286 ? -4.359 -12.508 -37.781 1 84.56 286 VAL B CA 1
ATOM 8238 C C . VAL B 1 286 ? -5.125 -13.562 -38.562 1 84.56 286 VAL B C 1
ATOM 8240 O O . VAL B 1 286 ? -5.633 -13.281 -39.656 1 84.56 286 VAL B O 1
ATOM 8243 N N . ALA B 1 287 ? -5.211 -14.688 -37.969 1 82.69 287 ALA B N 1
ATOM 8244 C CA . ALA B 1 287 ? -5.91 -15.781 -38.656 1 82.69 287 ALA B CA 1
ATOM 8245 C C . ALA B 1 287 ? -7.402 -15.484 -38.781 1 82.69 287 ALA B C 1
ATOM 8247 O O . ALA B 1 287 ? -8.078 -15.992 -39.656 1 82.69 287 ALA B O 1
ATOM 8248 N N . GLU B 1 288 ? -7.879 -14.711 -37.875 1 78.38 288 GLU B N 1
ATOM 8249 C CA . GLU B 1 288 ? -9.305 -14.391 -37.844 1 78.38 288 GLU B CA 1
ATOM 8250 C C . GLU B 1 288 ? -9.609 -13.195 -38.75 1 78.38 288 GLU B C 1
ATOM 8252 O O . GLU B 1 288 ? -10.766 -12.945 -39.094 1 78.38 288 GLU B O 1
ATOM 8257 N N . ASP B 1 289 ? -8.539 -12.508 -39.094 1 75.75 289 ASP B N 1
ATOM 8258 C CA . ASP B 1 289 ? -8.703 -11.32 -39.906 1 75.75 289 ASP B CA 1
ATOM 8259 C C . ASP B 1 289 ? -9.219 -11.695 -41.312 1 75.75 289 ASP B C 1
ATOM 8261 O O . ASP B 1 289 ? -8.68 -12.602 -41.938 1 75.75 289 ASP B O 1
ATOM 8265 N N . SER B 1 290 ? -10.328 -11.125 -41.781 1 68.44 290 SER B N 1
ATOM 8266 C CA . SER B 1 290 ? -11 -11.438 -43.062 1 68.44 290 SER B CA 1
ATOM 8267 C C . SER B 1 290 ? -10.102 -11.141 -44.25 1 68.44 290 SER B C 1
ATOM 8269 O O . SER B 1 290 ? -10.281 -11.719 -45.312 1 68.44 290 SER B O 1
ATOM 8271 N N . THR B 1 291 ? -9.117 -10.242 -44.094 1 74.31 291 THR B N 1
ATOM 8272 C CA . THR B 1 291 ? -8.281 -9.82 -45.219 1 74.31 291 THR B CA 1
ATOM 8273 C C . THR B 1 291 ? -7.188 -10.852 -45.5 1 74.31 291 THR B C 1
ATOM 8275 O O . THR B 1 291 ? -6.523 -10.797 -46.531 1 74.31 291 THR B O 1
ATOM 8278 N N . VAL B 1 292 ? -7.047 -11.805 -44.594 1 81.88 292 VAL B N 1
ATOM 8279 C CA . VAL B 1 292 ? -5.973 -12.789 -44.719 1 81.88 292 VAL B CA 1
ATOM 8280 C C . VAL B 1 292 ? -6.445 -13.969 -45.562 1 81.88 292 VAL B C 1
ATOM 8282 O O . VAL B 1 292 ? -7.586 -14.422 -45.438 1 81.88 292 VAL B O 1
ATOM 8285 N N . CYS B 1 293 ? -5.59 -14.367 -46.5 1 82.31 293 CYS B N 1
ATOM 8286 C CA . CYS B 1 293 ? -5.965 -15.43 -47.438 1 82.31 293 CYS B CA 1
ATOM 8287 C C . CYS B 1 293 ? -6.059 -16.766 -46.688 1 82.31 293 CYS B C 1
ATOM 8289 O O . CYS B 1 293 ? -5.48 -16.938 -45.625 1 82.31 293 CYS B O 1
ATOM 8291 N N . ASP B 1 294 ? -6.773 -17.688 -47.219 1 84.38 294 ASP B N 1
ATOM 8292 C CA . ASP B 1 294 ? -7.047 -18.984 -46.625 1 84.38 294 ASP B CA 1
ATOM 8293 C C . ASP B 1 294 ? -5.758 -19.781 -46.406 1 84.38 294 ASP B C 1
ATOM 8295 O O . ASP B 1 294 ? -5.621 -20.531 -45.438 1 84.38 294 ASP B O 1
ATOM 8299 N N . ARG B 1 295 ? -4.922 -19.531 -47.344 1 84.12 295 ARG B N 1
ATOM 8300 C CA . ARG B 1 295 ? -3.646 -20.234 -47.219 1 84.12 295 ARG B CA 1
ATOM 8301 C C . ARG B 1 295 ? -2.904 -19.797 -45.969 1 84.12 295 ARG B C 1
ATOM 8303 O O . ARG B 1 295 ? -2.369 -20.625 -45.219 1 84.12 295 ARG B O 1
ATOM 8310 N N . GLU B 1 296 ? -2.881 -18.531 -45.75 1 86.44 296 GLU B N 1
ATOM 8311 C CA . GLU B 1 296 ? -2.207 -17.984 -44.562 1 86.44 296 GLU B CA 1
ATOM 8312 C C . GLU B 1 296 ? -2.906 -18.422 -43.281 1 86.44 296 GLU B C 1
ATOM 8314 O O . GLU B 1 296 ? -2.25 -18.703 -42.281 1 86.44 296 GLU B O 1
ATOM 8319 N N . LYS B 1 297 ? -4.156 -18.484 -43.344 1 86.94 297 LYS B N 1
ATOM 8320 C CA . LYS B 1 297 ? -4.926 -18.953 -42.188 1 86.94 297 LYS B CA 1
ATOM 8321 C C . LYS B 1 297 ? -4.574 -20.406 -41.844 1 86.94 297 LYS B C 1
ATOM 8323 O O . LYS B 1 297 ? -4.473 -20.75 -40.656 1 86.94 297 LYS B O 1
ATOM 8328 N N . ARG B 1 298 ? -4.418 -21.141 -42.844 1 85.25 298 ARG B N 1
ATOM 8329 C CA . ARG B 1 298 ? -4.055 -22.531 -42.625 1 85.25 298 ARG B CA 1
ATOM 8330 C C . ARG B 1 298 ? -2.654 -22.656 -42.031 1 85.25 298 ARG B C 1
ATOM 8332 O O . ARG B 1 298 ? -2.41 -23.516 -41.188 1 85.25 298 ARG B O 1
ATOM 8339 N N . GLU B 1 299 ? -1.823 -21.781 -42.469 1 86.25 299 GLU B N 1
ATOM 8340 C CA . GLU B 1 299 ? -0.457 -21.828 -41.969 1 86.25 299 GLU B CA 1
ATOM 8341 C C . GLU B 1 299 ? -0.412 -21.438 -40.469 1 86.25 299 GLU B C 1
ATOM 8343 O O . GLU B 1 299 ? 0.346 -22.016 -39.688 1 86.25 299 GLU B O 1
ATOM 8348 N N . ILE B 1 300 ? -1.173 -20.516 -40.219 1 86.5 300 ILE B N 1
ATOM 8349 C CA . ILE B 1 300 ? -1.213 -20.078 -38.812 1 86.5 300 ILE B CA 1
ATOM 8350 C C . ILE B 1 300 ? -1.809 -21.188 -37.938 1 86.5 300 ILE B C 1
ATOM 8352 O O . ILE B 1 300 ? -1.328 -21.438 -36.844 1 86.5 300 ILE B O 1
ATOM 8356 N N . ARG B 1 301 ? -2.781 -21.844 -38.406 1 81.56 301 ARG B N 1
ATOM 8357 C CA . ARG B 1 301 ? -3.371 -22.953 -37.688 1 81.56 301 ARG B CA 1
ATOM 8358 C C . ARG B 1 301 ? -2.363 -24.078 -37.5 1 81.56 301 ARG B C 1
ATOM 8360 O O . ARG B 1 301 ? -2.357 -24.75 -36.469 1 81.56 301 ARG B O 1
ATOM 8367 N N . ALA B 1 302 ? -1.594 -24.141 -38.469 1 82.56 302 ALA B N 1
ATOM 8368 C CA . ALA B 1 302 ? -0.563 -25.188 -38.406 1 82.56 302 ALA B CA 1
ATOM 8369 C C . ALA B 1 302 ? 0.488 -24.844 -37.375 1 82.56 302 ALA B C 1
ATOM 8371 O O . ALA B 1 302 ? 1.12 -25.75 -36.812 1 82.56 302 ALA B O 1
ATOM 8372 N N . VAL B 1 303 ? 0.672 -23.578 -37.125 1 84 303 VAL B N 1
ATOM 8373 C CA . VAL B 1 303 ? 1.604 -23.172 -36.094 1 84 303 VAL B CA 1
ATOM 8374 C C . VAL B 1 303 ? 1.133 -23.703 -34.75 1 84 303 VAL B C 1
ATOM 8376 O O . VAL B 1 303 ? 1.933 -24.219 -33.969 1 84 303 VAL B O 1
ATOM 8379 N N . PHE B 1 304 ? -0.083 -23.703 -34.5 1 76.06 304 PHE B N 1
ATOM 8380 C CA . PHE B 1 304 ? -0.631 -24.156 -33.219 1 76.06 304 PHE B CA 1
ATOM 8381 C C . PHE B 1 304 ? -0.4 -25.641 -33.031 1 76.06 304 PHE B C 1
ATOM 8383 O O . PHE B 1 304 ? -0.072 -26.094 -31.922 1 76.06 304 PHE B O 1
ATOM 8390 N N . LYS B 1 305 ? -0.548 -26.25 -34.125 1 72.81 305 LYS B N 1
ATOM 8391 C CA . LYS B 1 305 ? -0.318 -27.703 -34.094 1 72.81 305 LYS B CA 1
ATOM 8392 C C . LYS B 1 305 ? 1.159 -28.016 -33.875 1 72.81 305 LYS B C 1
ATOM 8394 O O . LYS B 1 305 ? 1.498 -28.984 -33.188 1 72.81 305 LYS B O 1
ATOM 8399 N N . SER B 1 306 ? 1.893 -27.156 -34.438 1 77.62 306 SER B N 1
ATOM 8400 C CA . SER B 1 306 ? 3.33 -27.406 -34.375 1 77.62 306 SER B CA 1
ATOM 8401 C C . SER B 1 306 ? 3.871 -27.078 -32.969 1 77.62 306 SER B C 1
ATOM 8403 O O . SER B 1 306 ? 4.863 -27.656 -32.531 1 77.62 306 SER B O 1
ATOM 8405 N N . ILE B 1 307 ? 3.234 -26.203 -32.281 1 79.5 307 ILE B N 1
ATOM 8406 C CA . ILE B 1 307 ? 3.729 -25.797 -30.969 1 79.5 307 ILE B CA 1
ATOM 8407 C C . ILE B 1 307 ? 3.145 -26.703 -29.891 1 79.5 307 ILE B C 1
ATOM 8409 O O . ILE B 1 307 ? 3.799 -26.984 -28.875 1 79.5 307 ILE B O 1
ATOM 8413 N N . LYS B 1 308 ? 1.941 -27.156 -30.094 1 79.25 308 LYS B N 1
ATOM 8414 C CA . LYS B 1 308 ? 1.28 -28.016 -29.109 1 79.25 308 LYS B CA 1
ATOM 8415 C C . LYS B 1 308 ? 1.488 -29.5 -29.438 1 79.25 308 LYS B C 1
ATOM 8417 O O . LYS B 1 308 ? 0.522 -30.219 -29.656 1 79.25 308 LYS B O 1
ATOM 8422 N N . GLN B 1 309 ? 2.699 -29.875 -29.328 1 80.88 309 GLN B N 1
ATOM 8423 C CA . GLN B 1 309 ? 3.068 -31.25 -29.672 1 80.88 309 GLN B CA 1
ATOM 8424 C C . GLN B 1 309 ? 2.662 -32.219 -28.562 1 80.88 309 GLN B C 1
ATOM 8426 O O . GLN B 1 309 ? 2.547 -31.812 -27.406 1 80.88 309 GLN B O 1
ATOM 8431 N N . SER B 1 310 ? 2.43 -33.406 -29.047 1 84 310 SER B N 1
ATOM 8432 C CA . SER B 1 310 ? 2.135 -34.469 -28.094 1 84 310 SER B CA 1
ATOM 8433 C C . SER B 1 310 ? 3.365 -34.812 -27.266 1 84 310 SER B C 1
ATOM 8435 O O . SER B 1 310 ? 4.492 -34.531 -27.672 1 84 310 SER B O 1
ATOM 8437 N N . ILE B 1 311 ? 3.16 -35.438 -26.156 1 88.81 311 ILE B N 1
ATOM 8438 C CA . ILE B 1 311 ? 4.262 -35.844 -25.281 1 88.81 311 ILE B CA 1
ATOM 8439 C C . ILE B 1 311 ? 5.188 -36.812 -26.016 1 88.81 311 ILE B C 1
ATOM 8441 O O . ILE B 1 311 ? 6.402 -36.781 -25.812 1 88.81 311 ILE B O 1
ATOM 8445 N N . ASN B 1 312 ? 4.582 -37.625 -26.891 1 88.94 312 ASN B N 1
ATOM 8446 C CA . ASN B 1 312 ? 5.398 -38.562 -27.656 1 88.94 312 ASN B CA 1
ATOM 8447 C C . ASN B 1 312 ? 6.395 -37.844 -28.547 1 88.94 312 ASN B C 1
ATOM 8449 O O . ASN B 1 312 ? 7.582 -38.156 -28.562 1 88.94 312 ASN B O 1
ATOM 8453 N N . GLN B 1 313 ? 5.898 -36.938 -29.281 1 88 313 GLN B N 1
ATOM 8454 C CA . GLN B 1 313 ? 6.77 -36.156 -30.156 1 88 313 GLN B CA 1
ATOM 8455 C C . GLN B 1 313 ? 7.793 -35.375 -29.344 1 88 313 GLN B C 1
ATOM 8457 O O . GLN B 1 313 ? 8.961 -35.281 -29.734 1 88 313 GLN B O 1
ATOM 8462 N N . ARG B 1 314 ? 7.43 -34.812 -28.281 1 90.31 314 ARG B N 1
ATOM 8463 C CA . ARG B 1 314 ? 8.312 -34.031 -27.422 1 90.31 314 ARG B CA 1
ATOM 8464 C C . ARG B 1 314 ? 9.453 -34.875 -26.891 1 90.31 314 ARG B C 1
ATOM 8466 O O . ARG B 1 314 ? 10.617 -34.469 -26.906 1 90.31 314 ARG B O 1
ATOM 8473 N N . LEU B 1 315 ? 9.102 -36.031 -26.391 1 91.69 315 LEU B N 1
ATOM 8474 C CA . LEU B 1 315 ? 10.109 -36.906 -25.812 1 91.69 315 LEU B CA 1
ATOM 8475 C C . LEU B 1 315 ? 11.078 -37.406 -26.875 1 91.69 315 LEU B C 1
ATOM 8477 O O . LEU B 1 315 ? 12.266 -37.562 -26.609 1 91.69 315 LEU B O 1
ATOM 8481 N N . GLN B 1 316 ? 10.555 -37.656 -28.047 1 90.38 316 GLN B N 1
ATOM 8482 C CA . GLN B 1 316 ? 11.422 -38.125 -29.125 1 90.38 316 GLN B CA 1
ATOM 8483 C C . GLN B 1 316 ? 12.438 -37.031 -29.5 1 90.38 316 GLN B C 1
ATOM 8485 O O . GLN B 1 316 ? 13.625 -37.312 -29.641 1 90.38 316 GLN B O 1
ATOM 8490 N N . GLU B 1 317 ? 11.93 -35.875 -29.656 1 90.81 317 GLU B N 1
ATOM 8491 C CA . GLU B 1 317 ? 12.82 -34.75 -29.969 1 90.81 317 GLU B CA 1
ATOM 8492 C C . GLU B 1 317 ? 13.805 -34.5 -28.828 1 90.81 317 GLU B C 1
ATOM 8494 O O . GLU B 1 317 ? 14.977 -34.188 -29.062 1 90.81 317 GLU B O 1
ATOM 8499 N N . ALA B 1 318 ? 13.336 -34.594 -27.641 1 93.75 318 ALA B N 1
ATOM 8500 C CA . ALA B 1 318 ? 14.188 -34.375 -26.484 1 93.75 318 ALA B CA 1
ATOM 8501 C C . ALA B 1 318 ? 15.281 -35.438 -26.422 1 93.75 318 ALA B C 1
ATOM 8503 O O . ALA B 1 318 ? 16.422 -35.156 -26.047 1 93.75 318 ALA B O 1
ATOM 8504 N N . GLN B 1 319 ? 14.883 -36.625 -26.719 1 94.12 319 GLN B N 1
ATOM 8505 C CA . GLN B 1 319 ? 15.844 -37.719 -26.719 1 94.12 319 GLN B CA 1
ATOM 8506 C C . GLN B 1 319 ? 16.969 -37.469 -27.719 1 94.12 319 GLN B C 1
ATOM 8508 O O . GLN B 1 319 ? 18.141 -37.719 -27.422 1 94.12 319 GLN B O 1
ATOM 8513 N N . LYS B 1 320 ? 16.609 -37.031 -28.875 1 93.12 320 LYS B N 1
ATOM 8514 C CA . LYS B 1 320 ? 17.609 -36.688 -29.875 1 93.12 320 LYS B CA 1
ATOM 8515 C C . LYS B 1 320 ? 18.562 -35.625 -29.375 1 93.12 320 LYS B C 1
ATOM 8517 O O . LYS B 1 320 ? 19.781 -35.75 -29.531 1 93.12 320 LYS B O 1
ATOM 8522 N N . THR B 1 321 ? 17.984 -34.656 -28.812 1 93.06 321 THR B N 1
ATOM 8523 C CA . THR B 1 321 ? 18.781 -33.562 -28.281 1 93.06 321 THR B CA 1
ATOM 8524 C C . THR B 1 321 ? 19.688 -34.062 -27.141 1 93.06 321 THR B C 1
ATOM 8526 O O . THR B 1 321 ? 20.859 -33.719 -27.078 1 93.06 321 THR B O 1
ATOM 8529 N N . ALA B 1 322 ? 19.125 -34.812 -26.281 1 96.25 322 ALA B N 1
ATOM 8530 C CA . ALA B 1 322 ? 19.891 -35.344 -25.156 1 96.25 322 ALA B CA 1
ATOM 8531 C C . ALA B 1 322 ? 21.047 -36.219 -25.641 1 96.25 322 ALA B C 1
ATOM 8533 O O . ALA B 1 322 ? 22.156 -36.125 -25.109 1 96.25 322 ALA B O 1
ATOM 8534 N N . SER B 1 323 ? 20.797 -37.031 -26.609 1 95.75 323 SER B N 1
ATOM 8535 C CA . SER B 1 323 ? 21.844 -37.875 -27.156 1 95.75 323 SER B CA 1
ATOM 8536 C C . SER B 1 323 ? 22.969 -37.062 -27.75 1 95.75 323 SER B C 1
ATOM 8538 O O . SER B 1 323 ? 24.141 -37.406 -27.609 1 95.75 323 SER B O 1
ATOM 8540 N N . TRP B 1 324 ? 22.562 -36.031 -28.375 1 92.75 324 TRP B N 1
ATOM 8541 C CA . TRP B 1 324 ? 23.562 -35.156 -28.953 1 92.75 324 TRP B CA 1
ATOM 8542 C C . TRP B 1 324 ? 24.438 -34.531 -27.859 1 92.75 324 TRP B C 1
ATOM 8544 O O . TRP B 1 324 ? 25.656 -34.531 -27.969 1 92.75 324 TRP B O 1
ATOM 8554 N N . ILE B 1 325 ? 23.875 -34.062 -26.812 1 93.81 325 ILE B N 1
ATOM 8555 C CA . ILE B 1 325 ? 24.609 -33.406 -25.719 1 93.81 325 ILE B CA 1
ATOM 8556 C C . ILE B 1 325 ? 25.469 -34.438 -25 1 93.81 325 ILE B C 1
ATOM 8558 O O . ILE B 1 325 ? 26.609 -34.156 -24.656 1 93.81 325 ILE B O 1
ATOM 8562 N N . LEU B 1 326 ? 24.891 -35.625 -24.766 1 95.62 326 LEU B N 1
ATOM 8563 C CA . LEU B 1 326 ? 25.656 -36.688 -24.109 1 95.62 326 LEU B CA 1
ATOM 8564 C C . LEU B 1 326 ? 26.922 -37 -24.891 1 95.62 326 LEU B C 1
ATOM 8566 O O . LEU B 1 326 ? 27.984 -37.188 -24.297 1 95.62 326 LEU B O 1
ATOM 8570 N N . THR B 1 327 ? 26.797 -37.062 -26.141 1 94 327 THR B N 1
ATOM 8571 C CA . THR B 1 327 ? 27.938 -37.438 -26.984 1 94 327 THR B CA 1
ATOM 8572 C C . THR B 1 327 ? 28.922 -36.281 -27.078 1 94 327 THR B C 1
ATOM 8574 O O . THR B 1 327 ? 30.125 -36.438 -26.875 1 94 327 THR B O 1
ATOM 8577 N N . LYS B 1 328 ? 28.438 -35.094 -27.375 1 90.94 328 LYS B N 1
ATOM 8578 C CA . LYS B 1 328 ? 29.312 -33.969 -27.672 1 90.94 328 LYS B CA 1
ATOM 8579 C C . LYS B 1 328 ? 29.891 -33.375 -26.406 1 90.94 328 LYS B C 1
ATOM 8581 O O . LYS B 1 328 ? 31.047 -32.969 -26.375 1 90.94 328 LYS B O 1
ATOM 8586 N N . THR B 1 329 ? 29.094 -33.25 -25.406 1 91.88 329 THR B N 1
ATOM 8587 C CA . THR B 1 329 ? 29.516 -32.562 -24.203 1 91.88 329 THR B CA 1
ATOM 8588 C C . THR B 1 329 ? 30.109 -33.5 -23.188 1 91.88 329 THR B C 1
ATOM 8590 O O . THR B 1 329 ? 31.125 -33.188 -22.547 1 91.88 329 THR B O 1
ATOM 8593 N N . TYR B 1 330 ? 29.547 -34.688 -23.016 1 93.81 330 TYR B N 1
ATOM 8594 C CA . TYR B 1 330 ? 29.953 -35.594 -21.938 1 93.81 330 TYR B CA 1
ATOM 8595 C C . TYR B 1 330 ? 30.734 -36.781 -22.469 1 93.81 330 TYR B C 1
ATOM 8597 O O . TYR B 1 330 ? 31.266 -37.562 -21.703 1 93.81 330 TYR B O 1
ATOM 8605 N N . GLY B 1 331 ? 30.828 -37 -23.703 1 93 331 GLY B N 1
ATOM 8606 C CA . GLY B 1 331 ? 31.578 -38.094 -24.312 1 93 331 GLY B CA 1
ATOM 8607 C C . GLY B 1 331 ? 30.922 -39.469 -24.125 1 93 331 GLY B C 1
ATOM 8608 O O . GLY B 1 331 ? 31.609 -40.469 -24.047 1 93 331 GLY B O 1
ATOM 8609 N N . ILE B 1 332 ? 29.656 -39.406 -23.938 1 94.19 332 ILE B N 1
ATOM 8610 C CA . ILE B 1 332 ? 28.906 -40.656 -23.75 1 94.19 332 ILE B CA 1
ATOM 8611 C C . ILE B 1 332 ? 28.203 -41.031 -25.047 1 94.19 332 ILE B C 1
ATOM 8613 O O . ILE B 1 332 ? 27.391 -40.281 -25.562 1 94.19 332 ILE B O 1
ATOM 8617 N N . SER B 1 333 ? 28.422 -42.219 -25.547 1 90.62 333 SER B N 1
ATOM 8618 C CA . SER B 1 333 ? 27.938 -42.594 -26.859 1 90.62 333 SER B CA 1
ATOM 8619 C C . SER B 1 333 ? 26.594 -43.344 -26.75 1 90.62 333 SER B C 1
ATOM 8621 O O . SER B 1 333 ? 25.875 -43.5 -27.75 1 90.62 333 SER B O 1
ATOM 8623 N N . SER B 1 334 ? 26.219 -43.781 -25.609 1 91.12 334 SER B N 1
ATOM 8624 C CA . SER B 1 334 ? 24.953 -44.5 -25.453 1 91.12 334 SER B CA 1
ATOM 8625 C C . SER B 1 334 ? 23.766 -43.562 -25.672 1 91.12 334 SER B C 1
ATOM 8627 O O . SER B 1 334 ? 23.797 -42.406 -25.281 1 91.12 334 SER B O 1
ATOM 8629 N N . PRO B 1 335 ? 22.812 -44.094 -26.391 1 91.31 335 PRO B N 1
ATOM 8630 C CA . PRO B 1 335 ? 21.641 -43.25 -26.609 1 91.31 335 PRO B CA 1
ATOM 8631 C C . PRO B 1 335 ? 20.938 -42.875 -25.312 1 91.31 335 PRO B C 1
ATOM 8633 O O . PRO B 1 335 ? 20.859 -43.688 -24.375 1 91.31 335 PRO B O 1
ATOM 8636 N N . ALA B 1 336 ? 20.484 -41.625 -25.328 1 93.75 336 ALA B N 1
ATOM 8637 C CA . ALA B 1 336 ? 19.734 -41.156 -24.156 1 93.75 336 ALA B CA 1
ATOM 8638 C C . ALA B 1 336 ? 18.375 -41.812 -24.062 1 93.75 336 ALA B C 1
ATOM 8640 O O . ALA B 1 336 ? 17.688 -42 -25.078 1 93.75 336 ALA B O 1
ATOM 8641 N N . ILE B 1 337 ? 18.016 -42.25 -22.938 1 90.69 337 ILE B N 1
ATOM 8642 C CA . ILE B 1 337 ? 16.703 -42.844 -22.688 1 90.69 337 ILE B CA 1
ATOM 8643 C C . ILE B 1 337 ? 15.969 -42.031 -21.609 1 90.69 337 ILE B C 1
ATOM 8645 O O . ILE B 1 337 ? 16.547 -41.656 -20.594 1 90.69 337 ILE B O 1
ATOM 8649 N N . ALA B 1 338 ? 14.711 -41.781 -21.938 1 92.94 338 ALA B N 1
ATOM 8650 C CA . ALA B 1 338 ? 13.914 -41.031 -20.969 1 92.94 338 ALA B CA 1
ATOM 8651 C C . ALA B 1 338 ? 13.836 -41.75 -19.641 1 92.94 338 ALA B C 1
ATOM 8653 O O . ALA B 1 338 ? 13.758 -42.969 -19.609 1 92.94 338 ALA B O 1
ATOM 8654 N N . LEU B 1 339 ? 13.812 -41 -18.594 1 93.25 339 LEU B N 1
ATOM 8655 C CA . LEU B 1 339 ? 13.836 -41.562 -17.25 1 93.25 339 LEU B CA 1
ATOM 8656 C C . LEU B 1 339 ? 12.484 -42.188 -16.906 1 93.25 339 LEU B C 1
ATOM 8658 O O . LEU B 1 339 ? 11.461 -41.5 -16.938 1 93.25 339 LEU B O 1
ATOM 8662 N N . SER B 1 340 ? 12.453 -43.406 -16.609 1 92.06 340 SER B N 1
ATOM 8663 C CA . SER B 1 340 ? 11.266 -44.094 -16.109 1 92.06 340 SER B CA 1
ATOM 8664 C C . SER B 1 340 ? 11.289 -44.188 -14.578 1 92.06 340 SER B C 1
ATOM 8666 O O . SER B 1 340 ? 12.273 -44.656 -14 1 92.06 340 SER B O 1
ATOM 8668 N N . CYS B 1 341 ? 10.242 -43.719 -14 1 90.94 341 CYS B N 1
ATOM 8669 C CA . CYS B 1 341 ? 10.148 -43.688 -12.539 1 90.94 341 CYS B CA 1
ATOM 8670 C C . CYS B 1 341 ? 8.906 -44.438 -12.07 1 90.94 341 CYS B C 1
ATOM 8672 O O . CYS B 1 341 ? 7.93 -44.562 -12.812 1 90.94 341 CYS B O 1
ATOM 8674 N N . ASP B 1 342 ? 9.07 -44.969 -10.867 1 90.5 342 ASP B N 1
ATOM 8675 C CA . ASP B 1 342 ? 7.902 -45.531 -10.219 1 90.5 342 ASP B CA 1
ATOM 8676 C C . ASP B 1 342 ? 7.02 -44.469 -9.594 1 90.5 342 ASP B C 1
ATOM 8678 O O . ASP B 1 342 ? 7.508 -43.594 -8.859 1 90.5 342 ASP B O 1
ATOM 8682 N N . GLY B 1 343 ? 5.785 -44.469 -10.055 1 93 343 GLY B N 1
ATOM 8683 C CA . GLY B 1 343 ? 4.816 -43.531 -9.492 1 93 343 GLY B CA 1
ATOM 8684 C C . GLY B 1 343 ? 3.533 -44.219 -9.047 1 93 343 GLY B C 1
ATOM 8685 O O . GLY B 1 343 ? 3.477 -45.438 -8.93 1 93 343 GLY B O 1
ATOM 8686 N N . TYR B 1 344 ? 2.586 -43.406 -8.578 1 94.06 344 TYR B N 1
ATOM 8687 C CA . TYR B 1 344 ? 1.291 -43.875 -8.094 1 94.06 344 TYR B CA 1
ATOM 8688 C C . TYR B 1 344 ? 0.154 -43.094 -8.734 1 94.06 344 TYR B C 1
ATOM 8690 O O . TYR B 1 344 ? 0.364 -42 -9.234 1 94.06 344 TYR B O 1
ATOM 8698 N N . LEU B 1 345 ? -0.999 -43.719 -8.82 1 94.19 345 LEU B N 1
ATOM 8699 C CA . LEU B 1 345 ? -2.234 -43.031 -9.188 1 94.19 345 LEU B CA 1
ATOM 8700 C C . LEU B 1 345 ? -3.113 -42.812 -7.965 1 94.19 345 LEU B C 1
ATOM 8702 O O . LEU B 1 345 ? -3.6 -43.75 -7.352 1 94.19 345 LEU B O 1
ATOM 8706 N N . LEU B 1 346 ? -3.318 -41.594 -7.621 1 94.06 346 LEU B N 1
ATOM 8707 C CA . LEU B 1 346 ? -4.105 -41.25 -6.445 1 94.06 346 LEU B CA 1
ATOM 8708 C C . LEU B 1 346 ? -5.598 -41.344 -6.73 1 94.06 346 LEU B C 1
ATOM 8710 O O . LEU B 1 346 ? -6.039 -41.094 -7.852 1 94.06 346 LEU B O 1
ATOM 8714 N N . PRO B 1 347 ? -6.348 -41.75 -5.734 1 91.62 347 PRO B N 1
ATOM 8715 C CA . PRO B 1 347 ? -7.801 -41.781 -5.934 1 91.62 347 PRO B CA 1
ATOM 8716 C C . PRO B 1 347 ? -8.398 -40.375 -6.094 1 91.62 347 PRO B C 1
ATOM 8718 O O . PRO B 1 347 ? -8.016 -39.469 -5.383 1 91.62 347 PRO B O 1
ATOM 8721 N N . ALA B 1 348 ? -9.352 -40.281 -6.973 1 91.56 348 ALA B N 1
ATOM 8722 C CA . ALA B 1 348 ? -10.023 -39 -7.207 1 91.56 348 ALA B CA 1
ATOM 8723 C C . ALA B 1 348 ? -10.852 -38.594 -5.996 1 91.56 348 ALA B C 1
ATOM 8725 O O . ALA B 1 348 ? -11.289 -39.438 -5.215 1 91.56 348 ALA B O 1
ATOM 8726 N N . ALA B 1 349 ? -11.055 -37.344 -5.887 1 92.88 349 ALA B N 1
ATOM 8727 C CA . ALA B 1 349 ? -11.859 -36.781 -4.793 1 92.88 349 ALA B CA 1
ATOM 8728 C C . ALA B 1 349 ? -13.344 -37.062 -5.012 1 92.88 349 ALA B C 1
ATOM 8730 O O . ALA B 1 349 ? -13.82 -37.062 -6.152 1 92.88 349 ALA B O 1
ATOM 8731 N N . LYS B 1 350 ? -13.992 -37.312 -3.973 1 94.06 350 LYS B N 1
ATOM 8732 C CA . LYS B 1 350 ? -15.453 -37.375 -4.008 1 94.06 350 LYS B CA 1
ATOM 8733 C C . LYS B 1 350 ? -16.078 -36.031 -3.688 1 94.06 350 LYS B C 1
ATOM 8735 O O . LYS B 1 350 ? -15.891 -35.5 -2.592 1 94.06 350 LYS B O 1
ATOM 8740 N N . LEU B 1 351 ? -16.797 -35.531 -4.609 1 96.12 351 LEU B N 1
ATOM 8741 C CA . LEU B 1 351 ? -17.453 -34.219 -4.438 1 96.12 351 LEU B CA 1
ATOM 8742 C C . LEU B 1 351 ? -18.875 -34.406 -3.893 1 96.12 351 LEU B C 1
ATOM 8744 O O . LEU B 1 351 ? -19.562 -35.375 -4.27 1 96.12 351 LEU B O 1
ATOM 8748 N N . LEU B 1 352 ? -19.266 -33.531 -3.035 1 97.75 352 LEU B N 1
ATOM 8749 C CA . LEU B 1 352 ? -20.562 -33.625 -2.377 1 97.75 352 LEU B CA 1
ATOM 8750 C C . LEU B 1 352 ? -21.375 -32.344 -2.596 1 97.75 352 LEU B C 1
ATOM 8752 O O . LEU B 1 352 ? -20.859 -31.25 -2.459 1 97.75 352 LEU B O 1
ATOM 8756 N N . ALA B 1 353 ? -22.578 -32.5 -2.98 1 97.75 353 ALA B N 1
ATOM 8757 C CA . ALA B 1 353 ? -23.516 -31.406 -3.141 1 97.75 353 ALA B CA 1
ATOM 8758 C C . ALA B 1 353 ? -24.453 -31.297 -1.938 1 97.75 353 ALA B C 1
ATOM 8760 O O . ALA B 1 353 ? -24.016 -31.469 -0.794 1 97.75 353 ALA B O 1
ATOM 8761 N N . ALA B 1 354 ? -25.688 -30.797 -2.109 1 97.56 354 ALA B N 1
ATOM 8762 C CA . ALA B 1 354 ? -26.641 -30.625 -1.017 1 97.56 354 ALA B CA 1
ATOM 8763 C C . ALA B 1 354 ? -26.891 -31.953 -0.286 1 97.56 354 ALA B C 1
ATOM 8765 O O . ALA B 1 354 ? -26.984 -33 -0.914 1 97.56 354 ALA B O 1
ATOM 8766 N N . ASN B 1 355 ? -26.938 -31.938 1.037 1 95.25 355 ASN B N 1
ATOM 8767 C CA . ASN B 1 355 ? -27.219 -33.094 1.889 1 95.25 355 ASN B CA 1
ATOM 8768 C C . ASN B 1 355 ? -26.172 -34.188 1.695 1 95.25 355 ASN B C 1
ATOM 8770 O O . ASN B 1 355 ? -26.5 -35.375 1.739 1 95.25 355 ASN B O 1
ATOM 8774 N N . LYS B 1 356 ? -24.984 -33.844 1.25 1 95.12 356 LYS B N 1
ATOM 8775 C CA . LYS B 1 356 ? -23.812 -34.719 1.105 1 95.12 356 LYS B CA 1
ATOM 8776 C C . LYS B 1 356 ? -24.031 -35.75 0.007 1 95.12 356 LYS B C 1
ATOM 8778 O O . LYS B 1 356 ? -23.547 -36.875 0.105 1 95.12 356 LYS B O 1
ATOM 8783 N N . GLN B 1 357 ? -24.781 -35.344 -0.959 1 96.19 357 GLN B N 1
ATOM 8784 C CA . GLN B 1 357 ? -24.969 -36.219 -2.115 1 96.19 357 GLN B CA 1
ATOM 8785 C C . GLN B 1 357 ? -23.75 -36.188 -3.029 1 96.19 357 GLN B C 1
ATOM 8787 O O . GLN B 1 357 ? -23.281 -35.125 -3.41 1 96.19 357 GLN B O 1
ATOM 8792 N N . PRO B 1 358 ? -23.312 -37.312 -3.387 1 96.12 358 PRO B N 1
ATOM 8793 C CA . PRO B 1 358 ? -22.141 -37.344 -4.27 1 96.12 358 PRO B CA 1
ATOM 8794 C C . PRO B 1 358 ? -22.469 -36.875 -5.684 1 96.12 358 PRO B C 1
ATOM 8796 O O . PRO B 1 358 ? -23.547 -37.156 -6.207 1 96.12 358 PRO B O 1
ATOM 8799 N N . VAL B 1 359 ? -21.531 -36.188 -6.27 1 96.06 359 VAL B N 1
ATOM 8800 C CA . VAL B 1 359 ? -21.672 -35.719 -7.645 1 96.06 359 VAL B CA 1
ATOM 8801 C C . VAL B 1 359 ? -20.359 -35.938 -8.398 1 96.06 359 VAL B C 1
ATOM 8803 O O . VAL B 1 359 ? -19.297 -36.062 -7.793 1 96.06 359 VAL B O 1
ATOM 8806 N N . SER B 1 360 ? -20.422 -36.031 -9.688 1 91.81 360 SER B N 1
ATOM 8807 C CA . SER B 1 360 ? -19.25 -36.25 -10.508 1 91.81 360 SER B CA 1
ATOM 8808 C C . SER B 1 360 ? -18.547 -34.938 -10.883 1 91.81 360 SER B C 1
ATOM 8810 O O . SER B 1 360 ? -17.328 -34.906 -11.07 1 91.81 360 SER B O 1
ATOM 8812 N N . LYS B 1 361 ? -19.375 -34 -11.078 1 93.75 361 LYS B N 1
ATOM 8813 C CA . LYS B 1 361 ? -18.891 -32.656 -11.422 1 93.75 361 LYS B CA 1
ATOM 8814 C C . LYS B 1 361 ? -19.75 -31.578 -10.781 1 93.75 361 LYS B C 1
ATOM 8816 O O . LYS B 1 361 ? -20.875 -31.828 -10.352 1 93.75 361 LYS B O 1
ATOM 8821 N N . THR B 1 362 ? -19.266 -30.406 -10.703 1 95.38 362 THR B N 1
ATOM 8822 C CA . THR B 1 362 ? -19.953 -29.312 -10.039 1 95.38 362 THR B CA 1
ATOM 8823 C C . THR B 1 362 ? -21.281 -29.016 -10.727 1 95.38 362 THR B C 1
ATOM 8825 O O . THR B 1 362 ? -22.266 -28.672 -10.062 1 95.38 362 THR B O 1
ATOM 8828 N N . ALA B 1 363 ? -21.328 -29.203 -12.008 1 95.44 363 ALA B N 1
ATOM 8829 C CA . ALA B 1 363 ? -22.516 -28.906 -12.805 1 95.44 363 ALA B CA 1
ATOM 8830 C C . ALA B 1 363 ? -23.719 -29.703 -12.32 1 95.44 363 ALA B C 1
ATOM 8832 O O . ALA B 1 363 ? -24.859 -29.312 -12.531 1 95.44 363 ALA B O 1
ATOM 8833 N N . ASP B 1 364 ? -23.5 -30.781 -11.648 1 96.19 364 ASP B N 1
ATOM 8834 C CA . ASP B 1 364 ? -24.562 -31.688 -11.211 1 96.19 364 ASP B CA 1
ATOM 8835 C C . ASP B 1 364 ? -25.422 -31.047 -10.125 1 96.19 364 ASP B C 1
ATOM 8837 O O . ASP B 1 364 ? -26.5 -31.547 -9.805 1 96.19 364 ASP B O 1
ATOM 8841 N N . ILE B 1 365 ? -25 -29.922 -9.633 1 96.56 365 ILE B N 1
ATOM 8842 C CA . ILE B 1 365 ? -25.75 -29.266 -8.57 1 96.56 365 ILE B CA 1
ATOM 8843 C C . ILE B 1 365 ? -27.094 -28.781 -9.109 1 96.56 365 ILE B C 1
ATOM 8845 O O . ILE B 1 365 ? -28.031 -28.516 -8.344 1 96.56 365 ILE B O 1
ATOM 8849 N N . ARG B 1 366 ? -27.078 -28.531 -10.406 1 95.19 366 ARG B N 1
ATOM 8850 C CA . ARG B 1 366 ? -28.344 -28.156 -11.031 1 95.19 366 ARG B CA 1
ATOM 8851 C C . ARG B 1 366 ? -29.453 -29.125 -10.672 1 95.19 366 ARG B C 1
ATOM 8853 O O . ARG B 1 366 ? -30.609 -28.734 -10.523 1 95.19 366 ARG B O 1
ATOM 8860 N N . ASN B 1 367 ? -29.078 -30.391 -10.406 1 94.94 367 ASN B N 1
ATOM 8861 C CA . ASN B 1 367 ? -30.047 -31.438 -10.117 1 94.94 367 ASN B CA 1
ATOM 8862 C C . ASN B 1 367 ? -29.984 -31.875 -8.656 1 94.94 367 ASN B C 1
ATOM 8864 O O . ASN B 1 367 ? -30.844 -32.625 -8.18 1 94.94 367 ASN B O 1
ATOM 8868 N N . LYS B 1 368 ? -29.016 -31.453 -8.008 1 97.12 368 LYS B N 1
ATOM 8869 C CA . LYS B 1 368 ? -28.828 -31.969 -6.656 1 97.12 368 LYS B CA 1
ATOM 8870 C C . LYS B 1 368 ? -28.859 -30.844 -5.621 1 97.12 368 LYS B C 1
ATOM 8872 O O . LYS B 1 368 ? -29.031 -31.109 -4.426 1 97.12 368 LYS B O 1
ATOM 8877 N N . GLY B 1 369 ? -28.641 -29.641 -6.055 1 97.56 369 GLY B N 1
ATOM 8878 C CA . GLY B 1 369 ? -28.594 -28.531 -5.125 1 97.56 369 GLY B CA 1
ATOM 8879 C C . GLY B 1 369 ? -27.203 -28.219 -4.629 1 97.56 369 GLY B C 1
ATOM 8880 O O . GLY B 1 369 ? -26.281 -29.031 -4.773 1 97.56 369 GLY B O 1
ATOM 8881 N N . CYS B 1 370 ? -27.047 -27.062 -4.004 1 98.06 370 CYS B N 1
ATOM 8882 C CA . CYS B 1 370 ? -25.75 -26.609 -3.488 1 98.06 370 CYS B CA 1
ATOM 8883 C C . CYS B 1 370 ? -25.516 -27.141 -2.076 1 98.06 370 CYS B C 1
ATOM 8885 O O . CYS B 1 370 ? -26.469 -27.328 -1.315 1 98.06 370 CYS B O 1
ATOM 8887 N N . ALA B 1 371 ? -24.297 -27.375 -1.711 1 97.56 371 ALA B N 1
ATOM 8888 C CA . ALA B 1 371 ? -23.906 -27.891 -0.399 1 97.56 371 ALA B CA 1
ATOM 8889 C C . ALA B 1 371 ? -24.25 -26.891 0.705 1 97.56 371 ALA B C 1
ATOM 8891 O O . ALA B 1 371 ? -24.656 -27.281 1.804 1 97.56 371 ALA B O 1
ATOM 8892 N N . LYS B 1 372 ? -24.031 -25.609 0.477 1 96.25 372 LYS B N 1
ATOM 8893 C CA . LYS B 1 372 ? -24.375 -24.547 1.421 1 96.25 372 LYS B CA 1
ATOM 8894 C C . LYS B 1 372 ? -25.094 -23.406 0.723 1 96.25 372 LYS B C 1
ATOM 8896 O O . LYS B 1 372 ? -24.766 -23.047 -0.413 1 96.25 372 LYS B O 1
ATOM 8901 N N . ILE B 1 373 ? -26 -22.812 1.427 1 96.81 373 ILE B N 1
ATOM 8902 C CA . ILE B 1 373 ? -26.828 -21.75 0.883 1 96.81 373 ILE B CA 1
ATOM 8903 C C . ILE B 1 373 ? -26.234 -20.391 1.288 1 96.81 373 ILE B C 1
ATOM 8905 O O . ILE B 1 373 ? -25.688 -20.25 2.381 1 96.81 373 ILE B O 1
ATOM 8909 N N . GLY B 1 374 ? -26.234 -19.422 0.367 1 96.44 374 GLY B N 1
ATOM 8910 C CA . GLY B 1 374 ? -25.828 -18.062 0.634 1 96.44 374 GLY B CA 1
ATOM 8911 C C . GLY B 1 374 ? -26.969 -17.062 0.521 1 96.44 374 GLY B C 1
ATOM 8912 O O . GLY B 1 374 ? -28.062 -17.312 1.01 1 96.44 374 GLY B O 1
ATOM 8913 N N . GLU B 1 375 ? -26.719 -15.984 -0.098 1 97.25 375 GLU B N 1
ATOM 8914 C CA . GLU B 1 375 ? -27.734 -14.953 -0.294 1 97.25 375 GLU B CA 1
ATOM 8915 C C . GLU B 1 375 ? -28.875 -15.461 -1.179 1 97.25 375 GLU B C 1
ATOM 8917 O O . GLU B 1 375 ? -28.641 -16.219 -2.117 1 97.25 375 GLU B O 1
ATOM 8922 N N . THR B 1 376 ? -30.047 -14.953 -0.928 1 97.69 376 THR B N 1
ATOM 8923 C CA . THR B 1 376 ? -31.203 -15.461 -1.676 1 97.69 376 THR B CA 1
ATOM 8924 C C . THR B 1 376 ? -31.875 -14.336 -2.453 1 97.69 376 THR B C 1
ATOM 8926 O O . THR B 1 376 ? -32.875 -14.555 -3.123 1 97.69 376 THR B O 1
ATOM 8929 N N . SER B 1 377 ? -31.359 -13.109 -2.346 1 97.75 377 SER B N 1
ATOM 8930 C CA . SER B 1 377 ? -31.859 -11.977 -3.107 1 97.75 377 SER B CA 1
ATOM 8931 C C . SER B 1 377 ? -30.812 -11.445 -4.078 1 97.75 377 SER B C 1
ATOM 8933 O O . SER B 1 377 ? -29.688 -11.141 -3.674 1 97.75 377 SER B O 1
ATOM 8935 N N . PHE B 1 378 ? -31.203 -11.367 -5.367 1 98.12 378 PHE B N 1
ATOM 8936 C CA . PHE B 1 378 ? -30.234 -10.945 -6.379 1 98.12 378 PHE B CA 1
ATOM 8937 C C . PHE B 1 378 ? -30.75 -9.742 -7.156 1 98.12 378 PHE B C 1
ATOM 8939 O O . PHE B 1 378 ? -31.969 -9.586 -7.328 1 98.12 378 PHE B O 1
ATOM 8946 N N . GLY B 1 379 ? -29.844 -8.875 -7.488 1 98.12 379 GLY B N 1
ATOM 8947 C CA . GLY B 1 379 ? -30.172 -7.832 -8.445 1 98.12 379 GLY B CA 1
ATOM 8948 C C . GLY B 1 379 ? -29.844 -8.219 -9.883 1 98.12 379 GLY B C 1
ATOM 8949 O O . GLY B 1 379 ? -29 -9.07 -10.125 1 98.12 379 GLY B O 1
ATOM 8950 N N . TYR B 1 380 ? -30.656 -7.664 -10.875 1 97.69 380 TYR B N 1
ATOM 8951 C CA . TYR B 1 380 ? -30.438 -7.852 -12.305 1 97.69 380 TYR B CA 1
ATOM 8952 C C . TYR B 1 380 ? -30.297 -6.512 -13.023 1 97.69 380 TYR B C 1
ATOM 8954 O O . TYR B 1 380 ? -31.188 -5.664 -12.938 1 97.69 380 TYR B O 1
ATOM 8962 N N . LEU B 1 381 ? -29.078 -6.242 -13.547 1 97.06 381 LEU B N 1
ATOM 8963 C CA . LEU B 1 381 ? -28.828 -5.02 -14.305 1 97.06 381 LEU B CA 1
ATOM 8964 C C . LEU B 1 381 ? -28.5 -5.336 -15.758 1 97.06 381 LEU B C 1
ATOM 8966 O O . LEU B 1 381 ? -27.453 -5.914 -16.047 1 97.06 381 LEU B O 1
ATOM 8970 N N . ASN B 1 382 ? -29.375 -4.98 -16.703 1 96.12 382 ASN B N 1
ATOM 8971 C CA . ASN B 1 382 ? -29.172 -5.199 -18.141 1 96.12 382 ASN B CA 1
ATOM 8972 C C . ASN B 1 382 ? -28.719 -3.926 -18.844 1 96.12 382 ASN B C 1
ATOM 8974 O O . ASN B 1 382 ? -29.531 -3.043 -19.125 1 96.12 382 ASN B O 1
ATOM 8978 N N . LEU B 1 383 ? -27.516 -3.83 -19.172 1 92.88 383 LEU B N 1
ATOM 8979 C CA . LEU B 1 383 ? -26.953 -2.662 -19.844 1 92.88 383 LEU B CA 1
ATOM 8980 C C . LEU B 1 383 ? -26.797 -2.906 -21.344 1 92.88 383 LEU B C 1
ATOM 8982 O O . LEU B 1 383 ? -26.094 -2.164 -22.031 1 92.88 383 LEU B O 1
ATOM 8986 N N . TYR B 1 384 ? -27.453 -3.967 -21.891 1 89.5 384 TYR B N 1
ATOM 8987 C CA . TYR B 1 384 ? -27.328 -4.359 -23.297 1 89.5 384 TYR B CA 1
ATOM 8988 C C . TYR B 1 384 ? -28.547 -3.908 -24.078 1 89.5 384 TYR B C 1
ATOM 8990 O O . TYR B 1 384 ? -28.422 -3.271 -25.141 1 89.5 384 TYR B O 1
ATOM 8998 N N . ASN B 1 385 ? -29.875 -4.219 -23.906 1 86.75 385 ASN B N 1
ATOM 8999 C CA . ASN B 1 385 ? -31.031 -3.92 -24.734 1 86.75 385 ASN B CA 1
ATOM 9000 C C . ASN B 1 385 ? -32.219 -3.496 -23.875 1 86.75 385 ASN B C 1
ATOM 9002 O O . ASN B 1 385 ? -33.375 -3.617 -24.312 1 86.75 385 ASN B O 1
ATOM 9006 N N . ASN B 1 386 ? -32.188 -3.047 -22.641 1 87.06 386 ASN B N 1
ATOM 9007 C CA . ASN B 1 386 ? -33.219 -2.506 -21.75 1 87.06 386 ASN B CA 1
ATOM 9008 C C . ASN B 1 386 ? -34.312 -3.525 -21.453 1 87.06 386 ASN B C 1
ATOM 9010 O O . ASN B 1 386 ? -35.438 -3.154 -21.156 1 87.06 386 ASN B O 1
ATOM 9014 N N . GLN B 1 387 ? -34.094 -4.785 -21.734 1 90.88 387 GLN B N 1
ATOM 9015 C CA . GLN B 1 387 ? -35.062 -5.832 -21.359 1 90.88 387 GLN B CA 1
ATOM 9016 C C . GLN B 1 387 ? -34.938 -6.176 -19.875 1 90.88 387 GLN B C 1
ATOM 9018 O O . GLN B 1 387 ? -33.844 -6.34 -19.359 1 90.88 387 GLN B O 1
ATOM 9023 N N . LEU B 1 388 ? -36 -6.301 -19.234 1 93.88 388 LEU B N 1
ATOM 9024 C CA . LEU B 1 388 ? -36.031 -6.555 -17.797 1 93.88 388 LEU B CA 1
ATOM 9025 C C . LEU B 1 388 ? -35.969 -8.055 -17.516 1 93.88 388 LEU B C 1
ATOM 9027 O O . LEU B 1 388 ? -35.719 -8.461 -16.375 1 93.88 388 LEU B O 1
ATOM 9031 N N . GLN B 1 389 ? -36.156 -8.859 -18.484 1 92.38 389 GLN B N 1
ATOM 9032 C CA . GLN B 1 389 ? -36.188 -10.305 -18.281 1 92.38 389 GLN B CA 1
ATOM 9033 C C . GLN B 1 389 ? -34.75 -10.852 -18.156 1 92.38 389 GLN B C 1
ATOM 9035 O O . GLN B 1 389 ? -33.875 -10.469 -18.922 1 92.38 389 GLN B O 1
ATOM 9040 N N . TYR B 1 390 ? -34.562 -11.734 -17.156 1 93.81 390 TYR B N 1
ATOM 9041 C CA . TYR B 1 390 ? -33.312 -12.445 -17.031 1 93.81 390 TYR B CA 1
ATOM 9042 C C . TYR B 1 390 ? -33 -13.234 -18.297 1 93.81 390 TYR B C 1
ATOM 9044 O O . TYR B 1 390 ? -33.906 -13.664 -19.016 1 93.81 390 TYR B O 1
ATOM 9052 N N . PRO B 1 391 ? -31.703 -13.391 -18.609 1 92.5 391 PRO B N 1
ATOM 9053 C CA . PRO B 1 391 ? -31.422 -14.391 -19.641 1 92.5 391 PRO B CA 1
ATOM 9054 C C . PRO B 1 391 ? -32.031 -15.75 -19.344 1 92.5 391 PRO B C 1
ATOM 9056 O O . PRO B 1 391 ? -31.875 -16.266 -18.234 1 92.5 391 PRO B O 1
ATOM 9059 N N . LEU B 1 392 ? -32.688 -16.312 -20.188 1 92.56 392 LEU B N 1
ATOM 9060 C CA . LEU B 1 392 ? -33.594 -17.438 -20 1 92.56 392 LEU B CA 1
ATOM 9061 C C . LEU B 1 392 ? -32.844 -18.609 -19.344 1 92.56 392 LEU B C 1
ATOM 9063 O O . LEU B 1 392 ? -33.312 -19.156 -18.344 1 92.56 392 LEU B O 1
ATOM 9067 N N . GLU B 1 393 ? -31.688 -19.016 -19.922 1 94.19 393 GLU B N 1
ATOM 9068 C CA . GLU B 1 393 ? -30.969 -20.188 -19.422 1 94.19 393 GLU B CA 1
ATOM 9069 C C . GLU B 1 393 ? -30.422 -19.938 -18.031 1 94.19 393 GLU B C 1
ATOM 9071 O O . GLU B 1 393 ? -30.359 -20.859 -17.219 1 94.19 393 GLU B O 1
ATOM 9076 N N . VAL B 1 394 ? -30 -18.734 -17.734 1 95.5 394 VAL B N 1
ATOM 9077 C CA . VAL B 1 394 ? -29.516 -18.391 -16.406 1 95.5 394 VAL B CA 1
ATOM 9078 C C . VAL B 1 394 ? -30.656 -18.453 -15.398 1 95.5 394 VAL B C 1
ATOM 9080 O O . VAL B 1 394 ? -30.5 -19 -14.305 1 95.5 394 VAL B O 1
ATOM 9083 N N . HIS B 1 395 ? -31.781 -17.859 -15.828 1 95.94 395 HIS B N 1
ATOM 9084 C CA . HIS B 1 395 ? -32.969 -17.875 -14.992 1 95.94 395 HIS B CA 1
ATOM 9085 C C . HIS B 1 395 ? -33.406 -19.297 -14.656 1 95.94 395 HIS B C 1
ATOM 9087 O O . HIS B 1 395 ? -33.688 -19.609 -13.5 1 95.94 395 HIS B O 1
ATOM 9093 N N . LYS B 1 396 ? -33.406 -20.078 -15.625 1 95.25 396 LYS B N 1
ATOM 9094 C CA . LYS B 1 396 ? -33.781 -21.469 -15.445 1 95.25 396 LYS B CA 1
ATOM 9095 C C . LYS B 1 396 ? -32.844 -22.172 -14.477 1 95.25 396 LYS B C 1
ATOM 9097 O O . LYS B 1 396 ? -33.281 -22.906 -13.594 1 95.25 396 LYS B O 1
ATOM 9102 N N . CYS B 1 397 ? -31.594 -22.031 -14.688 1 95.88 397 CYS B N 1
ATOM 9103 C CA . CYS B 1 397 ? -30.578 -22.656 -13.836 1 95.88 397 CYS B CA 1
ATOM 9104 C C . CYS B 1 397 ? -30.766 -22.25 -12.383 1 95.88 397 CYS B C 1
ATOM 9106 O O . CYS B 1 397 ? -30.719 -23.078 -11.484 1 95.88 397 CYS B O 1
ATOM 9108 N N . LEU B 1 398 ? -30.969 -20.922 -12.141 1 97.38 398 LEU B N 1
ATOM 9109 C CA . LEU B 1 398 ? -31.141 -20.391 -10.797 1 97.38 398 LEU B CA 1
ATOM 9110 C C . LEU B 1 398 ? -32.344 -21.031 -10.109 1 97.38 398 LEU B C 1
ATOM 9112 O O . LEU B 1 398 ? -32.281 -21.453 -8.961 1 97.38 398 LEU B O 1
ATOM 9116 N N . LEU B 1 399 ? -33.406 -21.141 -10.859 1 96.88 399 LEU B N 1
ATOM 9117 C CA . LEU B 1 399 ? -34.656 -21.688 -10.297 1 96.88 399 LEU B CA 1
ATOM 9118 C C . LEU B 1 399 ? -34.5 -23.172 -10.008 1 96.88 399 LEU B C 1
ATOM 9120 O O . LEU B 1 399 ? -35 -23.656 -8.992 1 96.88 399 LEU B O 1
ATOM 9124 N N . GLU B 1 400 ? -33.875 -23.891 -10.891 1 96.94 400 GLU B N 1
ATOM 9125 C CA . GLU B 1 400 ? -33.656 -25.312 -10.695 1 96.94 400 GLU B CA 1
ATOM 9126 C C . GLU B 1 400 ? -32.844 -25.594 -9.445 1 96.94 400 GLU B C 1
ATOM 9128 O O . GLU B 1 400 ? -33.188 -26.453 -8.633 1 96.94 400 GLU B O 1
ATOM 9133 N N . ILE B 1 401 ? -31.75 -24.891 -9.289 1 97.25 401 ILE B N 1
ATOM 9134 C CA . ILE B 1 401 ? -30.875 -25.078 -8.141 1 97.25 401 ILE B CA 1
ATOM 9135 C C . ILE B 1 401 ? -31.609 -24.703 -6.859 1 97.25 401 ILE B C 1
ATOM 9137 O O . ILE B 1 401 ? -31.547 -25.438 -5.867 1 97.25 401 ILE B O 1
ATOM 9141 N N . ALA B 1 402 ? -32.312 -23.562 -6.898 1 97.25 402 ALA B N 1
ATOM 9142 C CA . ALA B 1 402 ? -33.062 -23.109 -5.738 1 97.25 402 ALA B CA 1
ATOM 9143 C C . ALA B 1 402 ? -34.125 -24.156 -5.336 1 97.25 402 ALA B C 1
ATOM 9145 O O . ALA B 1 402 ? -34.312 -24.422 -4.148 1 97.25 402 ALA B O 1
ATOM 9146 N N . ASN B 1 403 ? -34.781 -24.703 -6.309 1 97.06 403 ASN B N 1
ATOM 9147 C CA . ASN B 1 403 ? -35.781 -25.719 -6.055 1 97.06 403 ASN B CA 1
ATOM 9148 C C . ASN B 1 403 ? -35.188 -26.953 -5.387 1 97.06 403 ASN B C 1
ATOM 9150 O O . ASN B 1 403 ? -35.781 -27.531 -4.477 1 97.06 403 ASN B O 1
ATOM 9154 N N . LYS B 1 404 ? -34.062 -27.344 -5.844 1 96.88 404 LYS B N 1
ATOM 9155 C CA . LYS B 1 404 ? -33.406 -28.516 -5.289 1 96.88 404 LYS B CA 1
ATOM 9156 C C . LYS B 1 404 ? -32.938 -28.266 -3.857 1 96.88 404 LYS B C 1
ATOM 9158 O O . LYS B 1 404 ? -32.781 -29.203 -3.07 1 96.88 404 LYS B O 1
ATOM 9163 N N . ASN B 1 405 ? -32.688 -27.062 -3.494 1 97.38 405 ASN B N 1
ATOM 9164 C CA . ASN B 1 405 ? -32.375 -26.703 -2.121 1 97.38 405 ASN B CA 1
ATOM 9165 C C . ASN B 1 405 ? -33.594 -26.328 -1.32 1 97.38 405 ASN B C 1
ATOM 9167 O O . ASN B 1 405 ? -33.5 -25.844 -0.19 1 97.38 405 ASN B O 1
ATOM 9171 N N . ASN B 1 406 ? -34.75 -26.375 -1.854 1 95.69 406 ASN B N 1
ATOM 9172 C CA . ASN B 1 406 ? -36.062 -26.094 -1.224 1 95.69 406 ASN B CA 1
ATOM 9173 C C . ASN B 1 406 ? -36.156 -24.641 -0.745 1 95.69 406 ASN B C 1
ATOM 9175 O O . ASN B 1 406 ? -36.5 -24.391 0.403 1 95.69 406 ASN B O 1
ATOM 9179 N N . LEU B 1 407 ? -35.688 -23.75 -1.598 1 95.94 407 LEU B N 1
ATOM 9180 C CA . LEU B 1 407 ? -35.75 -22.328 -1.248 1 95.94 407 LEU B CA 1
ATOM 9181 C C . LEU B 1 407 ? -36.281 -21.516 -2.42 1 95.94 407 LEU B C 1
ATOM 9183 O O . LEU B 1 407 ? -36.406 -22.031 -3.533 1 95.94 407 LEU B O 1
ATOM 9187 N N . GLN B 1 408 ? -36.719 -20.281 -2.127 1 96.06 408 GLN B N 1
ATOM 9188 C CA . GLN B 1 408 ? -37.156 -19.328 -3.135 1 96.06 408 GLN B CA 1
ATOM 9189 C C . GLN B 1 408 ? -36.219 -18.141 -3.238 1 96.06 408 GLN B C 1
ATOM 9191 O O . GLN B 1 408 ? -35.75 -17.625 -2.223 1 96.06 408 GLN B O 1
ATOM 9196 N N . LEU B 1 409 ? -35.844 -17.844 -4.406 1 96.94 409 LEU B N 1
ATOM 9197 C CA . LEU B 1 409 ? -34.969 -16.719 -4.652 1 96.94 409 LEU B CA 1
ATOM 9198 C C . LEU B 1 409 ? -35.781 -15.453 -4.945 1 96.94 409 LEU B C 1
ATOM 9200 O O . LEU B 1 409 ? -36.844 -15.523 -5.555 1 96.94 409 LEU B O 1
ATOM 9204 N N . SER B 1 410 ? -35.375 -14.367 -4.438 1 97.19 410 SER B N 1
ATOM 9205 C CA . SER B 1 410 ? -35.938 -13.062 -4.797 1 97.19 410 SER B CA 1
ATOM 9206 C C . SER B 1 410 ? -35.156 -12.453 -5.973 1 97.19 410 SER B C 1
ATOM 9208 O O . SER B 1 410 ? -34.031 -12.023 -5.82 1 97.19 410 SER B O 1
ATOM 9210 N N . LEU B 1 411 ? -35.844 -12.422 -7.137 1 96.88 411 LEU B N 1
ATOM 9211 C CA . LEU B 1 411 ? -35.188 -11.945 -8.359 1 96.88 411 LEU B CA 1
ATOM 9212 C C . LEU B 1 411 ? -35.938 -10.727 -8.914 1 96.88 411 LEU B C 1
ATOM 9214 O O . LEU B 1 411 ? -35.875 -10.461 -10.117 1 96.88 411 LEU B O 1
ATOM 9218 N N . ASP B 1 412 ? -36.562 -9.945 -8.117 1 94.88 412 ASP B N 1
ATOM 9219 C CA . ASP B 1 412 ? -37.469 -8.906 -8.57 1 94.88 412 ASP B CA 1
ATOM 9220 C C . ASP B 1 412 ? -36.75 -7.57 -8.734 1 94.88 412 ASP B C 1
ATOM 9222 O O . ASP B 1 412 ? -37.281 -6.652 -9.367 1 94.88 412 ASP B O 1
ATOM 9226 N N . GLN B 1 413 ? -35.656 -7.434 -8.148 1 96.5 413 GLN B N 1
ATOM 9227 C CA . GLN B 1 413 ? -34.906 -6.18 -8.281 1 96.5 413 GLN B CA 1
ATOM 9228 C C . GLN B 1 413 ? -34.156 -6.113 -9.617 1 96.5 413 GLN B C 1
ATOM 9230 O O . GLN B 1 413 ? -33.031 -6.578 -9.719 1 96.5 413 GLN B O 1
ATOM 9235 N N . ARG B 1 414 ? -34.844 -5.512 -10.586 1 96.94 414 ARG B N 1
ATOM 9236 C CA . ARG B 1 414 ? -34.344 -5.469 -11.953 1 96.94 414 ARG B CA 1
ATOM 9237 C C . ARG B 1 414 ? -34.219 -4.035 -12.453 1 96.94 414 ARG B C 1
ATOM 9239 O O . ARG B 1 414 ? -35.094 -3.203 -12.172 1 96.94 414 ARG B O 1
ATOM 9246 N N . ARG B 1 415 ? -33.125 -3.711 -13.031 1 96.69 415 ARG B N 1
ATOM 9247 C CA . ARG B 1 415 ? -32.875 -2.408 -13.641 1 96.69 415 ARG B CA 1
ATOM 9248 C C . ARG B 1 415 ? -32.281 -2.559 -15.039 1 96.69 415 ARG B C 1
ATOM 9250 O O . ARG B 1 415 ? -31.688 -3.6 -15.359 1 96.69 415 ARG B O 1
ATOM 9257 N N . VAL B 1 416 ? -32.5 -1.533 -15.883 1 95.88 416 VAL B N 1
ATOM 9258 C CA . VAL B 1 416 ? -32.031 -1.586 -17.266 1 95.88 416 VAL B CA 1
ATOM 9259 C C . VAL B 1 416 ? -31.188 -0.354 -17.562 1 95.88 416 VAL B C 1
ATOM 9261 O O . VAL B 1 416 ? -30.875 0.44 -16.672 1 95.88 416 VAL B O 1
ATOM 9264 N N . LEU B 1 417 ? -30.703 -0.272 -18.781 1 93.25 417 LEU B N 1
ATOM 9265 C CA . LEU B 1 417 ? -29.781 0.77 -19.203 1 93.25 417 LEU B CA 1
ATOM 9266 C C . LEU B 1 417 ? -30.359 2.154 -18.938 1 93.25 417 LEU B C 1
ATOM 9268 O O . LEU B 1 417 ? -29.641 3.072 -18.547 1 93.25 417 LEU B O 1
ATOM 9272 N N . SER B 1 418 ? -31.625 2.389 -19.094 1 93 418 SER B N 1
ATOM 9273 C CA . SER B 1 418 ? -32.281 3.684 -18.906 1 93 418 SER B CA 1
ATOM 9274 C C . SER B 1 418 ? -32.281 4.098 -17.453 1 93 418 SER B C 1
ATOM 9276 O O . SER B 1 418 ? -32.406 5.281 -17.125 1 93 418 SER B O 1
ATOM 9278 N N . ASP B 1 419 ? -32.188 3.139 -16.578 1 94.38 419 ASP B N 1
ATOM 9279 C CA . ASP B 1 419 ? -32.188 3.412 -15.141 1 94.38 419 ASP B CA 1
ATOM 9280 C C . ASP B 1 419 ? -30.797 3.76 -14.633 1 94.38 419 ASP B C 1
ATOM 9282 O O . ASP B 1 419 ? -30.641 4.27 -13.523 1 94.38 419 ASP B O 1
ATOM 9286 N N . TYR B 1 420 ? -29.781 3.4 -15.383 1 93.81 420 TYR B N 1
ATOM 9287 C CA . TYR B 1 420 ? -28.406 3.572 -14.953 1 93.81 420 TYR B CA 1
ATOM 9288 C C . TYR B 1 420 ? -27.891 4.965 -15.297 1 93.81 420 TYR B C 1
ATOM 9290 O O . TYR B 1 420 ? -27.844 5.34 -16.469 1 93.81 420 TYR B O 1
ATOM 9298 N N . PRO B 1 421 ? -27.531 5.715 -14.305 1 92.56 421 PRO B N 1
ATOM 9299 C CA . PRO B 1 421 ? -27.156 7.113 -14.531 1 92.56 421 PRO B CA 1
ATOM 9300 C C . PRO B 1 421 ? -25.859 7.246 -15.328 1 92.56 421 PRO B C 1
ATOM 9302 O O . PRO B 1 421 ? -25.078 6.285 -15.43 1 92.56 421 PRO B O 1
ATOM 9305 N N . GLN B 1 422 ? -25.594 8.398 -15.867 1 87.75 422 GLN B N 1
ATOM 9306 C CA . GLN B 1 422 ? -24.406 8.664 -16.672 1 87.75 422 GLN B CA 1
ATOM 9307 C C . GLN B 1 422 ? -23.297 9.273 -15.828 1 87.75 422 GLN B C 1
ATOM 9309 O O . GLN B 1 422 ? -22.125 8.922 -15.977 1 87.75 422 GLN B O 1
ATOM 9314 N N . ASP B 1 423 ? -23.734 10.141 -14.898 1 87.44 423 ASP B N 1
ATOM 9315 C CA . ASP B 1 423 ? -22.766 10.844 -14.07 1 87.44 423 ASP B CA 1
ATOM 9316 C C . ASP B 1 423 ? -22.188 9.914 -13 1 87.44 423 ASP B C 1
ATOM 9318 O O . ASP B 1 423 ? -22.906 9.109 -12.422 1 87.44 423 ASP B O 1
ATOM 9322 N N . ASP B 1 424 ? -20.906 10.094 -12.688 1 88.19 424 ASP B N 1
ATOM 9323 C CA . ASP B 1 424 ? -20.156 9.219 -11.789 1 88.19 424 ASP B CA 1
ATOM 9324 C C . ASP B 1 424 ? -20.797 9.18 -10.406 1 88.19 424 ASP B C 1
ATOM 9326 O O . ASP B 1 424 ? -21.031 8.102 -9.852 1 88.19 424 ASP B O 1
ATOM 9330 N N . LEU B 1 425 ? -21.125 10.336 -9.812 1 89.38 425 LEU B N 1
ATOM 9331 C CA . LEU B 1 425 ? -21.688 10.398 -8.469 1 89.38 425 LEU B CA 1
ATOM 9332 C C . LEU B 1 425 ? -23.047 9.711 -8.422 1 89.38 425 LEU B C 1
ATOM 9334 O O . LEU B 1 425 ? -23.359 9.023 -7.445 1 89.38 425 LEU B O 1
ATOM 9338 N N . ASP B 1 426 ? -23.828 9.922 -9.422 1 91.81 426 ASP B N 1
ATOM 9339 C CA . ASP B 1 426 ? -25.141 9.297 -9.477 1 91.81 426 ASP B CA 1
ATOM 9340 C C . ASP B 1 426 ? -25.031 7.781 -9.633 1 91.81 426 ASP B C 1
ATOM 9342 O O . ASP B 1 426 ? -25.875 7.031 -9.125 1 91.81 426 ASP B O 1
ATOM 9346 N N . GLN B 1 427 ? -24.047 7.355 -10.383 1 93.62 427 GLN B N 1
ATOM 9347 C CA . GLN B 1 427 ? -23.797 5.922 -10.492 1 93.62 427 GLN B CA 1
ATOM 9348 C C . GLN B 1 427 ? -23.484 5.312 -9.133 1 93.62 427 GLN B C 1
ATOM 9350 O O . GLN B 1 427 ? -24 4.246 -8.789 1 93.62 427 GLN B O 1
ATOM 9355 N N . GLN B 1 428 ? -22.625 5.98 -8.367 1 92.62 428 GLN B N 1
ATOM 9356 C CA . GLN B 1 428 ? -22.297 5.504 -7.023 1 92.62 428 GLN B CA 1
ATOM 9357 C C . GLN B 1 428 ? -23.547 5.449 -6.141 1 92.62 428 GLN B C 1
ATOM 9359 O O . GLN B 1 428 ? -23.734 4.492 -5.387 1 92.62 428 GLN B O 1
ATOM 9364 N N . MET B 1 429 ? -24.406 6.449 -6.273 1 92.5 429 MET B N 1
ATOM 9365 C CA . MET B 1 429 ? -25.656 6.492 -5.516 1 92.5 429 MET B CA 1
ATOM 9366 C C . MET B 1 429 ? -26.578 5.355 -5.934 1 92.5 429 MET B C 1
ATOM 9368 O O . MET B 1 429 ? -27.297 4.801 -5.102 1 92.5 429 MET B O 1
ATOM 9372 N N . PHE B 1 430 ? -26.609 5.047 -7.219 1 95.25 430 PHE B N 1
ATOM 9373 C CA . PHE B 1 430 ? -27.375 3.93 -7.75 1 95.25 430 PHE B CA 1
ATOM 9374 C C . PHE B 1 430 ? -27.047 2.641 -7.012 1 95.25 430 PHE B C 1
ATOM 9376 O O . PHE B 1 430 ? -27.938 1.939 -6.535 1 95.25 430 PHE B O 1
ATOM 9383 N N . TRP B 1 431 ? -25.812 2.344 -6.867 1 96.38 431 TRP B N 1
ATOM 9384 C CA . TRP B 1 431 ? -25.344 1.128 -6.207 1 96.38 431 TRP B CA 1
ATOM 9385 C C . TRP B 1 431 ? -25.641 1.182 -4.711 1 96.38 431 TRP B C 1
ATOM 9387 O O . TRP B 1 431 ? -26.047 0.183 -4.113 1 96.38 431 TRP B O 1
ATOM 9397 N N . GLN B 1 432 ? -25.422 2.361 -4.062 1 93.25 432 GLN B N 1
ATOM 9398 C CA . GLN B 1 432 ? -25.703 2.512 -2.637 1 93.25 432 GLN B CA 1
ATOM 9399 C C . GLN B 1 432 ? -27.172 2.275 -2.33 1 93.25 432 GLN B C 1
ATOM 9401 O O . GLN B 1 432 ? -27.516 1.729 -1.279 1 93.25 432 GLN B O 1
ATOM 9406 N N . THR B 1 433 ? -28 2.738 -3.215 1 93.62 433 THR B N 1
ATOM 9407 C CA . THR B 1 433 ? -29.438 2.525 -3.049 1 93.62 433 THR B CA 1
ATOM 9408 C C . THR B 1 433 ? -29.766 1.035 -3.043 1 93.62 433 THR B C 1
ATOM 9410 O O . THR B 1 433 ? -30.516 0.564 -2.189 1 93.62 433 THR B O 1
ATOM 9413 N N . TRP B 1 434 ? -29.188 0.278 -3.98 1 95.56 434 TRP B N 1
ATOM 9414 C CA . TRP B 1 434 ? -29.391 -1.167 -4.012 1 95.56 434 TRP B CA 1
ATOM 9415 C C . TRP B 1 434 ? -28.875 -1.815 -2.732 1 95.56 434 TRP B C 1
ATOM 9417 O O . TRP B 1 434 ? -29.516 -2.719 -2.186 1 95.56 434 TRP B O 1
ATOM 9427 N N . SER B 1 435 ? -27.719 -1.372 -2.312 1 94.62 435 SER B N 1
ATOM 9428 C CA . SER B 1 435 ? -27.141 -1.908 -1.087 1 94.62 435 SER B CA 1
ATOM 9429 C C . SER B 1 435 ? -28.062 -1.686 0.106 1 94.62 435 SER B C 1
ATOM 9431 O O . SER B 1 435 ? -28.266 -2.588 0.92 1 94.62 435 SER B O 1
ATOM 9433 N N . SER B 1 436 ? -28.641 -0.481 0.214 1 91.69 436 SER B N 1
ATOM 9434 C CA . SER B 1 436 ? -29.547 -0.14 1.314 1 91.69 436 SER B CA 1
ATOM 9435 C C . SER B 1 436 ? -30.812 -0.971 1.264 1 91.69 436 SER B C 1
ATOM 9437 O O . SER B 1 436 ? -31.469 -1.178 2.289 1 91.69 436 SER B O 1
ATOM 9439 N N . GLN B 1 437 ? -31.125 -1.426 0.087 1 94 437 GLN B N 1
ATOM 9440 C CA . GLN B 1 437 ? -32.312 -2.252 -0.094 1 94 437 GLN B CA 1
ATOM 9441 C C . GLN B 1 437 ? -32 -3.721 0.191 1 94 437 GLN B C 1
ATOM 9443 O O . GLN B 1 437 ? -32.875 -4.582 0.003 1 94 437 GLN B O 1
ATOM 9448 N N . GLY B 1 438 ? -30.781 -3.969 0.474 1 94.38 438 GLY B N 1
ATOM 9449 C CA . GLY B 1 438 ? -30.422 -5.316 0.887 1 94.38 438 GLY B CA 1
ATOM 9450 C C . GLY B 1 438 ? -29.844 -6.152 -0.241 1 94.38 438 GLY B C 1
ATOM 9451 O O . GLY B 1 438 ? -29.594 -7.344 -0.068 1 94.38 438 GLY B O 1
ATOM 9452 N N . ILE B 1 439 ? -29.672 -5.602 -1.421 1 97.31 439 ILE B N 1
ATOM 9453 C CA . ILE B 1 439 ? -29.094 -6.316 -2.547 1 97.31 439 ILE B CA 1
ATOM 9454 C C . ILE B 1 439 ? -27.562 -6.309 -2.42 1 97.31 439 ILE B C 1
ATOM 9456 O O . ILE B 1 439 ? -26.953 -5.242 -2.369 1 97.31 439 ILE B O 1
ATOM 9460 N N . LYS B 1 440 ? -26.953 -7.488 -2.393 1 97.81 440 LYS B N 1
ATOM 9461 C CA . LYS B 1 440 ? -25.516 -7.547 -2.156 1 97.81 440 LYS B CA 1
ATOM 9462 C C . LYS B 1 440 ? -24.812 -8.273 -3.295 1 97.81 440 LYS B C 1
ATOM 9464 O O . LYS B 1 440 ? -23.578 -8.352 -3.314 1 97.81 440 LYS B O 1
ATOM 9469 N N . THR B 1 441 ? -25.516 -8.875 -4.258 1 98.38 441 THR B N 1
ATOM 9470 C CA . THR B 1 441 ? -24.953 -9.516 -5.449 1 98.38 441 THR B CA 1
ATOM 9471 C C . THR B 1 441 ? -25.828 -9.227 -6.668 1 98.38 441 THR B C 1
ATOM 9473 O O . THR B 1 441 ? -27.047 -9.352 -6.609 1 98.38 441 THR B O 1
ATOM 9476 N N . VAL B 1 442 ? -25.234 -8.82 -7.793 1 98.38 442 VAL B N 1
ATOM 9477 C CA . VAL B 1 442 ? -25.984 -8.383 -8.961 1 98.38 442 VAL B CA 1
ATOM 9478 C C . VAL B 1 442 ? -25.438 -9.055 -10.219 1 98.38 442 VAL B C 1
ATOM 9480 O O . VAL B 1 442 ? -24.219 -9.133 -10.406 1 98.38 442 VAL B O 1
ATOM 9483 N N . LEU B 1 443 ? -26.297 -9.617 -11.07 1 97.94 443 LEU B N 1
ATOM 9484 C CA . LEU B 1 443 ? -25.938 -10.055 -12.414 1 97.94 443 LEU B CA 1
ATOM 9485 C C . LEU B 1 443 ? -25.969 -8.891 -13.398 1 97.94 443 LEU B C 1
ATOM 9487 O O . LEU B 1 443 ? -27 -8.211 -13.531 1 97.94 443 LEU B O 1
ATOM 9491 N N . VAL B 1 444 ? -24.906 -8.562 -14.008 1 95.94 444 VAL B N 1
ATOM 9492 C CA . VAL B 1 444 ? -24.797 -7.453 -14.945 1 95.94 444 VAL B CA 1
ATOM 9493 C C . VAL B 1 444 ? -24.609 -7.984 -16.359 1 95.94 444 VAL B C 1
ATOM 9495 O O . VAL B 1 444 ? -23.625 -8.672 -16.641 1 95.94 444 VAL B O 1
ATOM 9498 N N . VAL B 1 445 ? -25.531 -7.727 -17.25 1 93.5 445 VAL B N 1
ATOM 9499 C CA . VAL B 1 445 ? -25.438 -8.102 -18.656 1 93.5 445 VAL B CA 1
ATOM 9500 C C . VAL B 1 445 ? -24.938 -6.906 -19.484 1 93.5 445 VAL B C 1
ATOM 9502 O O . VAL B 1 445 ? -25.578 -5.848 -19.484 1 93.5 445 VAL B O 1
ATOM 9505 N N . MET B 1 446 ? -23.797 -7.039 -20.094 1 90.12 446 MET B N 1
ATOM 9506 C CA . MET B 1 446 ? -23.266 -5.922 -20.859 1 90.12 446 MET B CA 1
ATOM 9507 C C . MET B 1 446 ? -22.469 -6.422 -22.062 1 90.12 446 MET B C 1
ATOM 9509 O O . MET B 1 446 ? -21.969 -7.547 -22.047 1 90.12 446 MET B O 1
ATOM 9513 N N . PRO B 1 447 ? -22.297 -5.539 -23.078 1 82.12 447 PRO B N 1
ATOM 9514 C CA . PRO B 1 447 ? -21.531 -5.957 -24.25 1 82.12 447 PRO B CA 1
ATOM 9515 C C . PRO B 1 447 ? -20.031 -6.031 -23.984 1 82.12 447 PRO B C 1
ATOM 9517 O O . PRO B 1 447 ? -19.547 -5.465 -23 1 82.12 447 PRO B O 1
ATOM 9520 N N . TRP B 1 448 ? -19.172 -6.773 -24.781 1 65.62 448 TRP B N 1
ATOM 9521 C CA . TRP B 1 448 ? -17.766 -7.094 -24.594 1 65.62 448 TRP B CA 1
ATOM 9522 C C . TRP B 1 448 ? -16.906 -5.84 -24.688 1 65.62 448 TRP B C 1
ATOM 9524 O O . TRP B 1 448 ? -15.891 -5.719 -23.984 1 65.62 448 TRP B O 1
ATOM 9534 N N . ASP B 1 449 ? -17.016 -4.875 -25.547 1 60.44 449 ASP B N 1
ATOM 9535 C CA . ASP B 1 449 ? -16.094 -3.826 -25.969 1 60.44 449 ASP B CA 1
ATOM 9536 C C . ASP B 1 449 ? -15.859 -2.816 -24.844 1 60.44 449 ASP B C 1
ATOM 9538 O O . ASP B 1 449 ? -15.062 -1.889 -24.984 1 60.44 449 ASP B O 1
ATOM 9542 N N . SER B 1 450 ? -16.297 -3.119 -23.703 1 59.59 450 SER B N 1
ATOM 9543 C CA . SER B 1 450 ? -16.219 -1.975 -22.797 1 59.59 450 SER B CA 1
ATOM 9544 C C . SER B 1 450 ? -15.531 -2.354 -21.5 1 59.59 450 SER B C 1
ATOM 9546 O O . SER B 1 450 ? -16.156 -2.303 -20.422 1 59.59 450 SER B O 1
ATOM 9548 N N . HIS B 1 451 ? -14.211 -2.764 -21.578 1 58.75 451 HIS B N 1
ATOM 9549 C CA . HIS B 1 451 ? -13.484 -3.203 -20.391 1 58.75 451 HIS B CA 1
ATOM 9550 C C . HIS B 1 451 ? -13.391 -2.088 -19.359 1 58.75 451 HIS B C 1
ATOM 9552 O O . HIS B 1 451 ? -13.508 -2.342 -18.156 1 58.75 451 HIS B O 1
ATOM 9558 N N . HIS B 1 452 ? -13.289 -0.93 -19.875 1 62.44 452 HIS B N 1
ATOM 9559 C CA . HIS B 1 452 ? -13.164 0.201 -18.953 1 62.44 452 HIS B CA 1
ATOM 9560 C C . HIS B 1 452 ? -14.453 0.415 -18.172 1 62.44 452 HIS B C 1
ATOM 9562 O O . HIS B 1 452 ? -14.414 0.687 -16.969 1 62.44 452 HIS B O 1
ATOM 9568 N N . ASP B 1 453 ? -15.492 0.11 -18.797 1 80.44 453 ASP B N 1
ATOM 9569 C CA . ASP B 1 453 ? -16.766 0.307 -18.109 1 80.44 453 ASP B CA 1
ATOM 9570 C C . ASP B 1 453 ? -17.031 -0.802 -17.094 1 80.44 453 ASP B C 1
ATOM 9572 O O . ASP B 1 453 ? -17.547 -0.545 -16.016 1 80.44 453 ASP B O 1
ATOM 9576 N N . LYS B 1 454 ? -16.469 -1.946 -17.484 1 85.25 454 LYS B N 1
ATOM 9577 C CA . LYS B 1 454 ? -16.656 -3.084 -16.578 1 85.25 454 LYS B CA 1
ATOM 9578 C C . LYS B 1 454 ? -15.938 -2.863 -15.258 1 85.25 454 LYS B C 1
ATOM 9580 O O . LYS B 1 454 ? -16.516 -3.09 -14.188 1 85.25 454 LYS B O 1
ATOM 9585 N N . GLN B 1 455 ? -14.797 -2.434 -15.391 1 84.31 455 GLN B N 1
ATOM 9586 C CA . GLN B 1 455 ? -14 -2.205 -14.188 1 84.31 455 GLN B CA 1
ATOM 9587 C C . GLN B 1 455 ? -14.602 -1.103 -13.328 1 84.31 455 GLN B C 1
ATOM 9589 O O . GLN B 1 455 ? -14.617 -1.206 -12.102 1 84.31 455 GLN B O 1
ATOM 9594 N N . LYS B 1 456 ? -15.039 -0.064 -13.969 1 87.31 456 LYS B N 1
ATOM 9595 C CA . LYS B 1 456 ? -15.672 1.028 -13.234 1 87.31 456 LYS B CA 1
ATOM 9596 C C . LYS B 1 456 ? -16.906 0.542 -12.492 1 87.31 456 LYS B C 1
ATOM 9598 O O . LYS B 1 456 ? -17.094 0.851 -11.312 1 87.31 456 LYS B O 1
ATOM 9603 N N . ILE B 1 457 ? -17.734 -0.22 -13.141 1 92.38 457 ILE B N 1
ATOM 9604 C CA . ILE B 1 457 ? -18.953 -0.76 -12.555 1 92.38 457 ILE B CA 1
ATOM 9605 C C . ILE B 1 457 ? -18.609 -1.658 -11.367 1 92.38 457 ILE B C 1
ATOM 9607 O O . ILE B 1 457 ? -19.203 -1.546 -10.297 1 92.38 457 ILE B O 1
ATOM 9611 N N . ARG B 1 458 ? -17.672 -2.477 -11.586 1 92.06 458 ARG B N 1
ATOM 9612 C CA . ARG B 1 458 ? -17.25 -3.41 -10.547 1 92.06 458 ARG B CA 1
ATOM 9613 C C . ARG B 1 458 ? -16.766 -2.664 -9.312 1 92.06 458 ARG B C 1
ATOM 9615 O O . ARG B 1 458 ? -17.141 -2.992 -8.188 1 92.06 458 ARG B O 1
ATOM 9622 N N . ILE B 1 459 ? -15.938 -1.694 -9.516 1 89.12 459 ILE B N 1
ATOM 9623 C CA . ILE B 1 459 ? -15.359 -0.925 -8.422 1 89.12 459 ILE B CA 1
ATOM 9624 C C . ILE B 1 459 ? -16.469 -0.203 -7.656 1 89.12 459 ILE B C 1
ATOM 9626 O O . ILE B 1 459 ? -16.516 -0.248 -6.426 1 89.12 459 ILE B O 1
ATOM 9630 N N . GLN B 1 460 ? -17.391 0.45 -8.344 1 92.31 460 GLN B N 1
ATOM 9631 C CA . GLN B 1 460 ? -18.469 1.188 -7.707 1 92.31 460 GLN B CA 1
ATOM 9632 C C . GLN B 1 460 ? -19.391 0.251 -6.938 1 92.31 460 GLN B C 1
ATOM 9634 O O . GLN B 1 460 ? -19.844 0.577 -5.832 1 92.31 460 GLN B O 1
ATOM 9639 N N . ALA B 1 461 ? -19.641 -0.893 -7.527 1 95.88 461 ALA B N 1
ATOM 9640 C CA . ALA B 1 461 ? -20.484 -1.876 -6.855 1 95.88 461 ALA B CA 1
ATOM 9641 C C . ALA B 1 461 ? -19.812 -2.4 -5.59 1 95.88 461 ALA B C 1
ATOM 9643 O O . ALA B 1 461 ? -20.453 -2.486 -4.531 1 95.88 461 ALA B O 1
ATOM 9644 N N . ILE B 1 462 ? -18.562 -2.764 -5.68 1 93.38 462 ILE B N 1
ATOM 9645 C CA . ILE B 1 462 ? -17.812 -3.297 -4.547 1 93.38 462 ILE B CA 1
ATOM 9646 C C . ILE B 1 462 ? -17.766 -2.258 -3.428 1 93.38 462 ILE B C 1
ATOM 9648 O O . ILE B 1 462 ? -17.891 -2.598 -2.25 1 93.38 462 ILE B O 1
ATOM 9652 N N . GLN B 1 463 ? -17.562 -1.005 -3.76 1 89.19 463 GLN B N 1
ATOM 9653 C CA . GLN B 1 463 ? -17.547 0.065 -2.768 1 89.19 463 GLN B CA 1
ATOM 9654 C C . GLN B 1 463 ? -18.844 0.105 -1.975 1 89.19 463 GLN B C 1
ATOM 9656 O O . GLN B 1 463 ? -18.859 0.475 -0.799 1 89.19 463 GLN B O 1
ATOM 9661 N N . ALA B 1 464 ? -19.922 -0.237 -2.631 1 93.25 464 ALA B N 1
ATOM 9662 C CA . ALA B 1 464 ? -21.234 -0.259 -1.979 1 93.25 464 ALA B CA 1
ATOM 9663 C C . ALA B 1 464 ? -21.469 -1.596 -1.284 1 93.25 464 ALA B C 1
ATOM 9665 O O . ALA B 1 464 ? -22.562 -1.837 -0.753 1 93.25 464 ALA B O 1
ATOM 9666 N N . GLY B 1 465 ? -20.453 -2.52 -1.364 1 93.38 465 GLY B N 1
ATOM 9667 C CA . GLY B 1 465 ? -20.594 -3.824 -0.733 1 93.38 465 GLY B CA 1
ATOM 9668 C C . GLY B 1 465 ? -21.312 -4.836 -1.599 1 93.38 465 GLY B C 1
ATOM 9669 O O . GLY B 1 465 ? -21.906 -5.793 -1.085 1 93.38 465 GLY B O 1
ATOM 9670 N N . ILE B 1 466 ? -21.359 -4.613 -2.881 1 97.5 466 ILE B N 1
ATOM 9671 C CA . ILE B 1 466 ? -22.109 -5.469 -3.797 1 97.5 466 ILE B CA 1
ATOM 9672 C C . ILE B 1 466 ? -21.141 -6.195 -4.727 1 97.5 466 ILE B C 1
ATOM 9674 O O . ILE B 1 466 ? -20.266 -5.57 -5.332 1 97.5 466 ILE B O 1
ATOM 9678 N N . ALA B 1 467 ? -21.219 -7.492 -4.82 1 97.06 467 ALA B N 1
ATOM 9679 C CA . ALA B 1 467 ? -20.469 -8.273 -5.797 1 97.06 467 ALA B CA 1
ATOM 9680 C C . ALA B 1 467 ? -21.203 -8.328 -7.137 1 97.06 467 ALA B C 1
ATOM 9682 O O . ALA B 1 467 ? -22.438 -8.383 -7.176 1 97.06 467 ALA B O 1
ATOM 9683 N N . THR B 1 468 ? -20.438 -8.297 -8.219 1 96.44 468 THR B N 1
ATOM 9684 C CA . THR B 1 468 ? -21.062 -8.312 -9.539 1 96.44 468 THR B CA 1
ATOM 9685 C C . THR B 1 468 ? -20.609 -9.523 -10.344 1 96.44 468 THR B C 1
ATOM 9687 O O . THR B 1 468 ? -19.438 -9.898 -10.297 1 96.44 468 THR B O 1
ATOM 9690 N N . GLN B 1 469 ? -21.516 -10.195 -11 1 96.31 469 GLN B N 1
ATOM 9691 C CA . GLN B 1 469 ? -21.25 -11.211 -12.008 1 96.31 469 GLN B CA 1
ATOM 9692 C C . GLN B 1 469 ? -21.594 -10.703 -13.406 1 96.31 469 GLN B C 1
ATOM 9694 O O . GLN B 1 469 ? -22.75 -10.359 -13.672 1 96.31 469 GLN B O 1
ATOM 9699 N N . PHE B 1 470 ? -20.625 -10.641 -14.258 1 93 470 PHE B N 1
ATOM 9700 C CA . PHE B 1 470 ? -20.844 -10.102 -15.594 1 93 470 PHE B CA 1
ATOM 9701 C C . PHE B 1 470 ? -21.156 -11.219 -16.578 1 93 470 PHE B C 1
ATOM 9703 O O . PHE B 1 470 ? -20.672 -12.344 -16.438 1 93 470 PHE B O 1
ATOM 9710 N N . MET B 1 471 ? -21.953 -10.961 -17.562 1 91.44 471 MET B N 1
ATOM 9711 C CA . MET B 1 471 ? -22.312 -11.875 -18.641 1 91.44 471 MET B CA 1
ATOM 9712 C C . MET B 1 471 ? -22.359 -11.141 -19.984 1 91.44 471 MET B C 1
ATOM 9714 O O . MET B 1 471 ? -22.953 -10.07 -20.078 1 91.44 471 MET B O 1
ATOM 9718 N N . VAL B 1 472 ? -21.641 -11.648 -20.891 1 86.5 472 VAL B N 1
ATOM 9719 C CA . VAL B 1 472 ? -21.734 -11.141 -22.25 1 86.5 472 VAL B CA 1
ATOM 9720 C C . VAL B 1 472 ? -22.844 -11.859 -23 1 86.5 472 VAL B C 1
ATOM 9722 O O . VAL B 1 472 ? -22.844 -13.094 -23.094 1 86.5 472 VAL B O 1
ATOM 9725 N N . PRO B 1 473 ? -23.734 -11.039 -23.453 1 82.69 473 PRO B N 1
ATOM 9726 C CA . PRO B 1 473 ? -24.828 -11.688 -24.203 1 82.69 473 PRO B CA 1
ATOM 9727 C C . PRO B 1 473 ? -24.344 -12.305 -25.516 1 82.69 473 PRO B C 1
ATOM 9729 O O . PRO B 1 473 ? -23.484 -11.734 -26.203 1 82.69 473 PRO B O 1
ATOM 9732 N N . LEU B 1 474 ? -24.672 -13.508 -25.688 1 77 474 LEU B N 1
ATOM 9733 C CA . LEU B 1 474 ? -24.344 -14.211 -26.922 1 77 474 LEU B CA 1
ATOM 9734 C C . LEU B 1 474 ? -25.578 -14.336 -27.812 1 77 474 LEU B C 1
ATOM 9736 O O . LEU B 1 474 ? -26.703 -14.32 -27.328 1 77 474 LEU B O 1
ATOM 9740 N N . PRO B 1 475 ? -25.266 -14.375 -29.109 1 75.06 475 PRO B N 1
ATOM 9741 C CA . PRO B 1 475 ? -26.406 -14.508 -30.016 1 75.06 475 PRO B CA 1
ATOM 9742 C C . PRO B 1 475 ? -27.219 -15.773 -29.766 1 75.06 475 PRO B C 1
ATOM 9744 O O . PRO B 1 475 ? -28.453 -15.742 -29.828 1 75.06 475 PRO B O 1
ATOM 9747 N N . LYS B 1 476 ? -26.5 -16.922 -29.5 1 78.88 476 LYS B N 1
ATOM 9748 C CA . LYS B 1 476 ? -27.188 -18.172 -29.188 1 78.88 476 LYS B CA 1
ATOM 9749 C C . LYS B 1 476 ? -26.984 -18.547 -27.719 1 78.88 476 LYS B C 1
ATOM 9751 O O . LYS B 1 476 ? -25.906 -18.375 -27.172 1 78.88 476 LYS B O 1
ATOM 9756 N N . ALA B 1 477 ? -28.141 -18.953 -27.219 1 75.38 477 ALA B N 1
ATOM 9757 C CA . ALA B 1 477 ? -28.094 -19.391 -25.828 1 75.38 477 ALA B CA 1
ATOM 9758 C C . ALA B 1 477 ? -27.141 -20.547 -25.656 1 75.38 477 ALA B C 1
ATOM 9760 O O . ALA B 1 477 ? -27.109 -21.469 -26.469 1 75.38 477 ALA B O 1
ATOM 9761 N N . ASP B 1 478 ? -26.281 -20.5 -24.734 1 85.31 478 ASP B N 1
ATOM 9762 C CA . ASP B 1 478 ? -25.328 -21.547 -24.375 1 85.31 478 ASP B CA 1
ATOM 9763 C C . ASP B 1 478 ? -25.531 -22.016 -22.938 1 85.31 478 ASP B C 1
ATOM 9765 O O . ASP B 1 478 ? -25.219 -21.297 -21.984 1 85.31 478 ASP B O 1
ATOM 9769 N N . LYS B 1 479 ? -26.062 -23.234 -22.797 1 87 479 LYS B N 1
ATOM 9770 C CA . LYS B 1 479 ? -26.438 -23.781 -21.5 1 87 479 LYS B CA 1
ATOM 9771 C C . LYS B 1 479 ? -25.203 -23.938 -20.594 1 87 479 LYS B C 1
ATOM 9773 O O . LYS B 1 479 ? -25.297 -23.766 -19.375 1 87 479 LYS B O 1
ATOM 9778 N N . TYR B 1 480 ? -24.109 -24.297 -21.188 1 87.75 480 TYR B N 1
ATOM 9779 C CA . TYR B 1 480 ? -22.891 -24.484 -20.422 1 87.75 480 TYR B CA 1
ATOM 9780 C C . TYR B 1 480 ? -22.359 -23.172 -19.875 1 87.75 480 TYR B C 1
ATOM 9782 O O . TYR B 1 480 ? -22 -23.078 -18.703 1 87.75 480 TYR B O 1
ATOM 9790 N N . LYS B 1 481 ? -22.375 -22.203 -20.688 1 89 481 LYS B N 1
ATOM 9791 C CA . LYS B 1 481 ? -21.953 -20.875 -20.25 1 89 481 LYS B CA 1
ATOM 9792 C C . LYS B 1 481 ? -22.906 -20.312 -19.203 1 89 481 LYS B C 1
ATOM 9794 O O . LYS B 1 481 ? -22.484 -19.672 -18.234 1 89 481 LYS B O 1
ATOM 9799 N N . ALA B 1 482 ? -24.203 -20.516 -19.438 1 92.81 482 ALA B N 1
ATOM 9800 C CA . ALA B 1 482 ? -25.203 -20.047 -18.484 1 92.81 482 ALA B CA 1
ATOM 9801 C C . ALA B 1 482 ? -25 -20.656 -17.109 1 92.81 482 ALA B C 1
ATOM 9803 O O . ALA B 1 482 ? -25.156 -19.984 -16.094 1 92.81 482 ALA B O 1
ATOM 9804 N N . LEU B 1 483 ? -24.719 -21.906 -17.125 1 94.12 483 LEU B N 1
ATOM 9805 C CA . LEU B 1 483 ? -24.484 -22.578 -15.859 1 94.12 483 LEU B CA 1
ATOM 9806 C C . LEU B 1 483 ? -23.266 -21.984 -15.148 1 94.12 483 LEU B C 1
ATOM 9808 O O . LEU B 1 483 ? -23.297 -21.766 -13.938 1 94.12 483 LEU B O 1
ATOM 9812 N N . ASN B 1 484 ? -22.234 -21.75 -15.891 1 94.19 484 ASN B N 1
ATOM 9813 C CA . ASN B 1 484 ? -21.031 -21.172 -15.297 1 94.19 484 ASN B CA 1
ATOM 9814 C C . ASN B 1 484 ? -21.281 -19.766 -14.773 1 94.19 484 ASN B C 1
ATOM 9816 O O . ASN B 1 484 ? -20.734 -19.375 -13.742 1 94.19 484 ASN B O 1
ATOM 9820 N N . VAL B 1 485 ? -22.047 -19 -15.492 1 95.19 485 VAL B N 1
ATOM 9821 C CA . VAL B 1 485 ? -22.438 -17.672 -15.016 1 95.19 485 VAL B CA 1
ATOM 9822 C C . VAL B 1 485 ? -23.203 -17.797 -13.711 1 95.19 485 VAL B C 1
ATOM 9824 O O . VAL B 1 485 ? -22.969 -17.031 -12.766 1 95.19 485 VAL B O 1
ATOM 9827 N N . THR B 1 486 ? -24.094 -18.766 -13.688 1 97.19 486 THR B N 1
ATOM 9828 C CA . THR B 1 486 ? -24.906 -19 -12.492 1 97.19 486 THR B CA 1
ATOM 9829 C C . THR B 1 486 ? -24.016 -19.391 -11.312 1 97.19 486 THR B C 1
ATOM 9831 O O . THR B 1 486 ? -24.188 -18.906 -10.203 1 97.19 486 THR B O 1
ATOM 9834 N N . LEU B 1 487 ? -23.078 -20.266 -11.586 1 97 487 LEU B N 1
ATOM 9835 C CA . LEU B 1 487 ? -22.156 -20.703 -10.531 1 97 487 LEU B CA 1
ATOM 9836 C C . LEU B 1 487 ? -21.328 -19.516 -10.016 1 97 487 LEU B C 1
ATOM 9838 O O . LEU B 1 487 ? -21.125 -19.391 -8.812 1 97 487 LEU B O 1
ATOM 9842 N N . GLY B 1 488 ? -20.844 -18.703 -10.961 1 96.56 488 GLY B N 1
ATOM 9843 C CA . GLY B 1 488 ? -20.141 -17.5 -10.547 1 96.56 488 GLY B CA 1
ATOM 9844 C C . GLY B 1 488 ? -20.969 -16.578 -9.672 1 96.56 488 GLY B C 1
ATOM 9845 O O . GLY B 1 488 ? -20.484 -16.062 -8.664 1 96.56 488 GLY B O 1
ATOM 9846 N N . LEU B 1 489 ? -22.188 -16.406 -10.047 1 97.88 489 LEU B N 1
ATOM 9847 C CA . LEU B 1 489 ? -23.109 -15.562 -9.297 1 97.88 489 LEU B CA 1
ATOM 9848 C C . LEU B 1 489 ? -23.328 -16.109 -7.891 1 97.88 489 LEU B C 1
ATOM 9850 O O . LEU B 1 489 ? -23.281 -15.359 -6.914 1 97.88 489 LEU B O 1
ATOM 9854 N N . LEU B 1 490 ? -23.562 -17.391 -7.77 1 97.94 490 LEU B N 1
ATOM 9855 C CA . LEU B 1 490 ? -23.844 -18.016 -6.484 1 97.94 490 LEU B CA 1
ATOM 9856 C C . LEU B 1 490 ? -22.625 -17.953 -5.574 1 97.94 490 LEU B C 1
ATOM 9858 O O . LEU B 1 490 ? -22.734 -17.641 -4.387 1 97.94 490 LEU B O 1
ATOM 9862 N N . CYS B 1 491 ? -21.438 -18.25 -6.125 1 97 491 CYS B N 1
ATOM 9863 C CA . CYS B 1 491 ? -20.219 -18.188 -5.332 1 97 491 CYS B CA 1
ATOM 9864 C C . CYS B 1 491 ? -19.984 -16.766 -4.812 1 97 491 CYS B C 1
ATOM 9866 O O . CYS B 1 491 ? -19.562 -16.594 -3.666 1 97 491 CYS B O 1
ATOM 9868 N N . LYS B 1 492 ? -20.266 -15.781 -5.629 1 97.06 492 LYS B N 1
ATOM 9869 C CA . LYS B 1 492 ? -20.109 -14.391 -5.219 1 97.06 492 LYS B CA 1
ATOM 9870 C C . LYS B 1 492 ? -21.172 -14 -4.184 1 97.06 492 LYS B C 1
ATOM 9872 O O . LYS B 1 492 ? -21.031 -12.984 -3.502 1 97.06 492 LYS B O 1
ATOM 9877 N N . ALA B 1 493 ? -22.219 -14.781 -4.117 1 97.75 493 ALA B N 1
ATOM 9878 C CA . ALA B 1 493 ? -23.281 -14.547 -3.146 1 97.75 493 ALA B CA 1
ATOM 9879 C C . ALA B 1 493 ? -23.062 -15.375 -1.882 1 97.75 493 ALA B C 1
ATOM 9881 O O . ALA B 1 493 ? -23.938 -15.438 -1.011 1 97.75 493 ALA B O 1
ATOM 9882 N N . GLY B 1 494 ? -21.953 -16.062 -1.802 1 95.88 494 GLY B N 1
ATOM 9883 C CA . GLY B 1 494 ? -21.594 -16.797 -0.588 1 95.88 494 GLY B CA 1
ATOM 9884 C C . GLY B 1 494 ? -22.094 -18.219 -0.581 1 95.88 494 GLY B C 1
ATOM 9885 O O . GLY B 1 494 ? -22.078 -18.891 0.456 1 95.88 494 GLY B O 1
ATOM 9886 N N . TRP B 1 495 ? -22.625 -18.688 -1.715 1 97 495 TRP B N 1
ATOM 9887 C CA . TRP B 1 495 ? -23.031 -20.094 -1.813 1 97 495 TRP B CA 1
ATOM 9888 C C . TRP B 1 495 ? -21.812 -21 -1.948 1 97 495 TRP B C 1
ATOM 9890 O O . TRP B 1 495 ? -20.734 -20.562 -2.354 1 97 495 TRP B O 1
ATOM 9900 N N . GLN B 1 496 ? -21.969 -22.25 -1.532 1 96.88 496 GLN B N 1
ATOM 9901 C CA . GLN B 1 496 ? -20.984 -23.297 -1.775 1 96.88 496 GLN B CA 1
ATOM 9902 C C . GLN B 1 496 ? -21.609 -24.453 -2.566 1 96.88 496 GLN B C 1
ATOM 9904 O O . GLN B 1 496 ? -22.281 -25.312 -1.995 1 96.88 496 GLN B O 1
ATOM 9909 N N . PRO B 1 497 ? -21.312 -24.5 -3.811 1 97.56 497 PRO B N 1
ATOM 9910 C CA . PRO B 1 497 ? -21.953 -25.531 -4.637 1 97.56 497 PRO B CA 1
ATOM 9911 C C . PRO B 1 497 ? -21.562 -26.938 -4.227 1 97.56 497 PRO B C 1
ATOM 9913 O O . PRO B 1 497 ? -22.438 -27.812 -4.094 1 97.56 497 PRO B O 1
ATOM 9916 N N . ILE B 1 498 ? -20.312 -27.109 -3.969 1 97.38 498 ILE B N 1
ATOM 9917 C CA . ILE B 1 498 ? -19.859 -28.469 -3.682 1 97.38 498 ILE B CA 1
ATOM 9918 C C . ILE B 1 498 ? -18.859 -28.438 -2.525 1 97.38 498 ILE B C 1
ATOM 9920 O O . ILE B 1 498 ? -18.281 -27.391 -2.219 1 97.38 498 ILE B O 1
ATOM 9924 N N . GLN B 1 499 ? -18.688 -29.562 -1.901 1 96.62 499 GLN B N 1
ATOM 9925 C CA . GLN B 1 499 ? -17.703 -29.828 -0.858 1 96.62 499 GLN B CA 1
ATOM 9926 C C . GLN B 1 499 ? -16.906 -31.094 -1.167 1 96.62 499 GLN B C 1
ATOM 9928 O O . GLN B 1 499 ? -17.219 -31.828 -2.115 1 96.62 499 GLN B O 1
ATOM 9933 N N . LEU B 1 500 ? -15.844 -31.328 -0.41 1 95.62 500 LEU B N 1
ATOM 9934 C CA . LEU B 1 500 ? -15.031 -32.531 -0.519 1 95.62 500 LEU B CA 1
ATOM 9935 C C . LEU B 1 500 ? -15.391 -33.531 0.581 1 95.62 500 LEU B C 1
ATOM 9937 O O . LEU B 1 500 ? -15.648 -33.125 1.721 1 95.62 500 LEU B O 1
ATOM 9941 N N . GLU B 1 501 ? -15.359 -34.688 0.148 1 93.31 501 GLU B N 1
ATOM 9942 C CA . GLU B 1 501 ? -15.438 -35.688 1.194 1 93.31 501 GLU B CA 1
ATOM 9943 C C . GLU B 1 501 ? -14.156 -35.719 2.027 1 93.31 501 GLU B C 1
ATOM 9945 O O . GLU B 1 501 ? -13.055 -35.75 1.478 1 93.31 501 GLU B O 1
ATOM 9950 N N . SER B 1 502 ? -14.297 -35.688 3.277 1 84 502 SER B N 1
ATOM 9951 C CA . SER B 1 502 ? -13.141 -35.625 4.164 1 84 502 SER B CA 1
ATOM 9952 C C . SER B 1 502 ? -12.336 -36.938 4.109 1 84 502 SER B C 1
ATOM 9954 O O . SER B 1 502 ? -12.906 -38.031 4.012 1 84 502 SER B O 1
ATOM 9956 N N . VAL B 1 503 ? -11.047 -36.781 4.07 1 87 503 VAL B N 1
ATOM 9957 C CA . VAL B 1 503 ? -10.148 -37.938 4.184 1 87 503 VAL B CA 1
ATOM 9958 C C . VAL B 1 503 ? -10.094 -38.406 5.633 1 87 503 VAL B C 1
ATOM 9960 O O . VAL B 1 503 ? -9.867 -37.594 6.547 1 87 503 VAL B O 1
ATOM 9963 N N . ASP B 1 504 ? -10.367 -39.594 5.852 1 84.62 504 ASP B N 1
ATOM 9964 C CA . ASP B 1 504 ? -10.359 -40.156 7.203 1 84.62 504 ASP B CA 1
ATOM 9965 C C . ASP B 1 504 ? -8.945 -40.5 7.645 1 84.62 504 ASP B C 1
ATOM 9967 O O . ASP B 1 504 ? -8.523 -41.656 7.516 1 84.62 504 ASP B O 1
ATOM 9971 N N . HIS B 1 505 ? -8.266 -39.656 8.133 1 89.62 505 HIS B N 1
ATOM 9972 C CA . HIS B 1 505 ? -6.91 -39.812 8.633 1 89.62 505 HIS B CA 1
ATOM 9973 C C . HIS B 1 505 ? -6.613 -38.812 9.742 1 89.62 505 HIS B C 1
ATOM 9975 O O . HIS B 1 505 ? -6.988 -37.625 9.641 1 89.62 505 HIS B O 1
ATOM 9981 N N . PRO B 1 506 ? -5.977 -39.156 10.766 1 88.25 506 PRO B N 1
ATOM 9982 C CA . PRO B 1 506 ? -5.75 -38.25 11.906 1 88.25 506 PRO B CA 1
ATOM 9983 C C . PRO B 1 506 ? -4.824 -37.094 11.578 1 88.25 506 PRO B C 1
ATOM 9985 O O . PRO B 1 506 ? -4.895 -36.031 12.219 1 88.25 506 PRO B O 1
ATOM 9988 N N . GLU B 1 507 ? -3.963 -37.25 10.547 1 92.38 507 GLU B N 1
ATOM 9989 C CA . GLU B 1 507 ? -2.967 -36.25 10.25 1 92.38 507 GLU B CA 1
ATOM 9990 C C . GLU B 1 507 ? -3.455 -35.281 9.156 1 92.38 507 GLU B C 1
ATOM 9992 O O . GLU B 1 507 ? -2.701 -34.438 8.68 1 92.38 507 GLU B O 1
ATOM 9997 N N . VAL B 1 508 ? -4.711 -35.5 8.836 1 93.62 508 VAL B N 1
ATOM 9998 C CA . VAL B 1 508 ? -5.266 -34.625 7.805 1 93.62 508 VAL B CA 1
ATOM 9999 C C . VAL B 1 508 ? -5.402 -33.188 8.344 1 93.62 508 VAL B C 1
ATOM 10001 O O . VAL B 1 508 ? -5.785 -33 9.5 1 93.62 508 VAL B O 1
ATOM 10004 N N . ALA B 1 509 ? -5.09 -32.219 7.582 1 96.31 509 ALA B N 1
ATOM 10005 C CA . ALA B 1 509 ? -5.191 -30.828 8.016 1 96.31 509 ALA B CA 1
ATOM 10006 C C . ALA B 1 509 ? -6.648 -30.391 8.094 1 96.31 509 ALA B C 1
ATOM 10008 O O . ALA B 1 509 ? -7.453 -30.703 7.215 1 96.31 509 ALA B O 1
ATOM 10009 N N . ASP B 1 510 ? -6.977 -29.578 9.133 1 94.56 510 ASP B N 1
ATOM 10010 C CA . ASP B 1 510 ? -8.305 -29.016 9.359 1 94.56 510 ASP B CA 1
ATOM 10011 C C . ASP B 1 510 ? -8.492 -27.719 8.578 1 94.56 510 ASP B C 1
ATOM 10013 O O . ASP B 1 510 ? -9.609 -27.391 8.18 1 94.56 510 ASP B O 1
ATOM 10017 N N . LEU B 1 511 ? -7.508 -27.078 8.555 1 97.44 511 LEU B N 1
ATOM 10018 C CA . LEU B 1 511 ? -7.504 -25.75 7.961 1 97.44 511 LEU B CA 1
ATOM 10019 C C . LEU B 1 511 ? -6.379 -25.609 6.938 1 97.44 511 LEU B C 1
ATOM 10021 O O . LEU B 1 511 ? -5.211 -25.812 7.266 1 97.44 511 LEU B O 1
ATOM 10025 N N . ILE B 1 512 ? -6.715 -25.344 5.703 1 98.12 512 ILE B N 1
ATOM 10026 C CA . ILE B 1 512 ? -5.742 -25.188 4.625 1 98.12 512 ILE B CA 1
ATOM 10027 C C . ILE B 1 512 ? -5.73 -23.734 4.16 1 98.12 512 ILE B C 1
ATOM 10029 O O . ILE B 1 512 ? -6.781 -23.156 3.857 1 98.12 512 ILE B O 1
ATOM 10033 N N . ILE B 1 513 ? -4.617 -23.094 4.152 1 96.69 513 ILE B N 1
ATOM 10034 C CA . ILE B 1 513 ? -4.48 -21.688 3.768 1 96.69 513 ILE B CA 1
ATOM 10035 C C . ILE B 1 513 ? -3.498 -21.562 2.604 1 96.69 513 ILE B C 1
ATOM 10037 O O . ILE B 1 513 ? -2.393 -22.125 2.654 1 96.69 513 ILE B O 1
ATOM 10041 N N . GLY B 1 514 ? -3.912 -20.922 1.537 1 95.38 514 GLY B N 1
ATOM 10042 C CA . GLY B 1 514 ? -3.045 -20.625 0.407 1 95.38 514 GLY B CA 1
ATOM 10043 C C . GLY B 1 514 ? -2.578 -19.188 0.368 1 95.38 514 GLY B C 1
ATOM 10044 O O . GLY B 1 514 ? -3.357 -18.266 0.637 1 95.38 514 GLY B O 1
ATOM 10045 N N . PHE B 1 515 ? -1.31 -19 0.115 1 90.62 515 PHE B N 1
ATOM 10046 C CA . PHE B 1 515 ? -0.727 -17.672 0.055 1 90.62 515 PHE B CA 1
ATOM 10047 C C . PHE B 1 515 ? -0.199 -17.375 -1.344 1 90.62 515 PHE B C 1
ATOM 10049 O O . PHE B 1 515 ? 0.413 -18.234 -1.979 1 90.62 515 PHE B O 1
ATOM 10056 N N . ASP B 1 516 ? -0.492 -16.203 -1.811 1 82.94 516 ASP B N 1
ATOM 10057 C CA . ASP B 1 516 ? 0.086 -15.703 -3.055 1 82.94 516 ASP B CA 1
ATOM 10058 C C . ASP B 1 516 ? 0.509 -14.25 -2.92 1 82.94 516 ASP B C 1
ATOM 10060 O O . ASP B 1 516 ? -0.138 -13.469 -2.213 1 82.94 516 ASP B O 1
ATOM 10064 N N . THR B 1 517 ? 1.687 -13.93 -3.346 1 70.25 517 THR B N 1
ATOM 10065 C CA . THR B 1 517 ? 2.143 -12.539 -3.334 1 70.25 517 THR B CA 1
ATOM 10066 C C . THR B 1 517 ? 1.945 -11.898 -4.703 1 70.25 517 THR B C 1
ATOM 10068 O O . THR B 1 517 ? 2.205 -12.523 -5.734 1 70.25 517 THR B O 1
ATOM 10071 N N . GLY B 1 518 ? 1.145 -10.797 -4.746 1 59.59 518 GLY B N 1
ATOM 10072 C CA . GLY B 1 518 ? 0.983 -10.07 -5.996 1 59.59 518 GLY B CA 1
ATOM 10073 C C . GLY B 1 518 ? 1.926 -8.891 -6.125 1 59.59 518 GLY B C 1
ATOM 10074 O O . GLY B 1 518 ? 2.289 -8.266 -5.125 1 59.59 518 GLY B O 1
ATOM 10075 N N . THR B 1 519 ? 2.75 -8.836 -7.016 1 53.81 519 THR B N 1
ATOM 10076 C CA . THR B 1 519 ? 3.613 -7.676 -7.207 1 53.81 519 THR B CA 1
ATOM 10077 C C . THR B 1 519 ? 3.047 -6.754 -8.281 1 53.81 519 THR B C 1
ATOM 10079 O O . THR B 1 519 ? 2.51 -7.219 -9.289 1 53.81 519 THR B O 1
ATOM 10082 N N . ASN B 1 520 ? 2.557 -5.703 -7.844 1 45.44 520 ASN B N 1
ATOM 10083 C CA . ASN B 1 520 ? 2.629 -4.703 -8.898 1 45.44 520 ASN B CA 1
ATOM 10084 C C . ASN B 1 520 ? 3.99 -4.016 -8.93 1 45.44 520 ASN B C 1
ATOM 10086 O O . ASN B 1 520 ? 4.695 -3.982 -7.922 1 45.44 520 ASN B O 1
ATOM 10090 N N . ARG B 1 521 ? 4.602 -4.004 -10.031 1 45.69 521 ARG B N 1
ATOM 10091 C CA . ARG B 1 521 ? 5.973 -3.535 -10.211 1 45.69 521 ARG B CA 1
ATOM 10092 C C . ARG B 1 521 ? 6.336 -2.496 -9.156 1 45.69 521 ARG B C 1
ATOM 10094 O O . ARG B 1 521 ? 7.504 -2.371 -8.781 1 45.69 521 ARG B O 1
ATOM 10101 N N . GLU B 1 522 ? 5.406 -1.727 -8.727 1 45.59 522 GLU B N 1
ATOM 10102 C CA . GLU B 1 522 ? 5.758 -0.659 -7.797 1 45.59 522 GLU B CA 1
ATOM 10103 C C . GLU B 1 522 ? 5.352 -1.016 -6.371 1 45.59 522 GLU B C 1
ATOM 10105 O O . GLU B 1 522 ? 6.082 -0.725 -5.422 1 45.59 522 GLU B O 1
ATOM 10110 N N . LEU B 1 523 ? 4.168 -1.514 -6.273 1 49.53 523 LEU B N 1
ATOM 10111 C CA . LEU B 1 523 ? 3.615 -1.82 -4.957 1 49.53 523 LEU B CA 1
ATOM 10112 C C . LEU B 1 523 ? 3.24 -3.295 -4.855 1 49.53 523 LEU B C 1
ATOM 10114 O O . LEU B 1 523 ? 2.617 -3.846 -5.766 1 49.53 523 LEU B O 1
ATOM 10118 N N . TYR B 1 524 ? 4.02 -4.027 -4.172 1 53.5 524 TYR B N 1
ATOM 10119 C CA . TYR B 1 524 ? 3.605 -5.398 -3.883 1 53.5 524 TYR B CA 1
ATOM 10120 C C . TYR B 1 524 ? 2.344 -5.414 -3.027 1 53.5 524 TYR B C 1
ATOM 10122 O O . TYR B 1 524 ? 2.334 -4.887 -1.913 1 53.5 524 TYR B O 1
ATOM 10130 N N . TYR B 1 525 ? 1.121 -5.285 -3.652 1 55.34 525 TYR B N 1
ATOM 10131 C CA . TYR B 1 525 ? -0.145 -5.328 -2.93 1 55.34 525 TYR B CA 1
ATOM 10132 C C . TYR B 1 525 ? -0.2 -6.535 -2 1 55.34 525 TYR B C 1
ATOM 10134 O O . TYR B 1 525 ? -0.873 -7.527 -2.299 1 55.34 525 TYR B O 1
ATOM 10142 N N . GLY B 1 526 ? 0.981 -6.742 -1.438 1 59.53 526 GLY B N 1
ATOM 10143 C CA . GLY B 1 526 ? 1.17 -7.59 -0.271 1 59.53 526 GLY B CA 1
ATOM 10144 C C . GLY B 1 526 ? 0.652 -9 -0.468 1 59.53 526 GLY B C 1
ATOM 10145 O O . GLY B 1 526 ? 0.396 -9.422 -1.598 1 59.53 526 GLY B O 1
ATOM 10146 N N . THR B 1 527 ? 0.443 -9.875 0.479 1 67.38 527 THR B N 1
ATOM 10147 C CA . THR B 1 527 ? 0.111 -11.281 0.667 1 67.38 527 THR B CA 1
ATOM 10148 C C . THR B 1 527 ? -1.398 -11.492 0.6 1 67.38 527 THR B C 1
ATOM 10150 O O . THR B 1 527 ? -2.15 -10.898 1.377 1 67.38 527 THR B O 1
ATOM 10153 N N . SER B 1 528 ? -1.952 -12.102 -0.571 1 79.94 528 SER B N 1
ATOM 10154 C CA . SER B 1 528 ? -3.328 -12.586 -0.603 1 79.94 528 SER B CA 1
ATOM 10155 C C . SER B 1 528 ? -3.426 -14.008 -0.057 1 79.94 528 SER B C 1
ATOM 10157 O O . SER B 1 528 ? -2.533 -14.828 -0.281 1 79.94 528 SER B O 1
ATOM 10159 N N . ALA B 1 529 ? -4.391 -14.203 0.736 1 89.31 529 ALA B N 1
ATOM 10160 C CA . ALA B 1 529 ? -4.578 -15.523 1.317 1 89.31 529 ALA B CA 1
ATOM 10161 C C . ALA B 1 529 ? -6.027 -15.977 1.197 1 89.31 529 ALA B C 1
ATOM 10163 O O . ALA B 1 529 ? -6.945 -15.156 1.228 1 89.31 529 ALA B O 1
ATOM 10164 N N . PHE B 1 530 ? -6.207 -17.219 0.936 1 93.06 530 PHE B N 1
ATOM 10165 C CA . PHE B 1 530 ? -7.504 -17.891 0.908 1 93.06 530 PHE B CA 1
ATOM 10166 C C . PHE B 1 530 ? -7.469 -19.172 1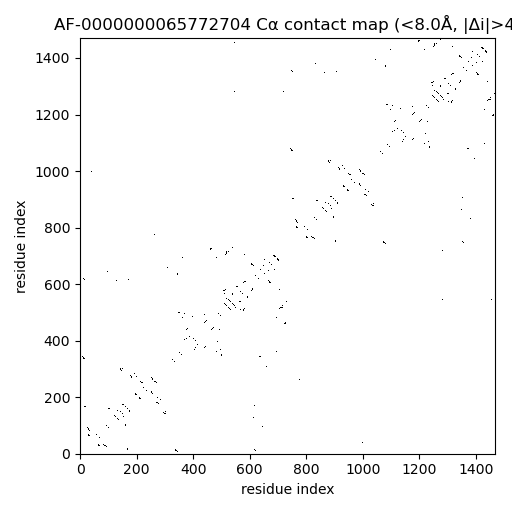.723 1 93.06 530 PHE B C 1
ATOM 10168 O O . PHE B 1 530 ? -6.465 -19.891 1.725 1 93.06 530 PHE B O 1
ATOM 10175 N N . ALA B 1 531 ? -8.531 -19.406 2.414 1 95.75 531 ALA B N 1
ATOM 10176 C CA . ALA B 1 531 ? -8.523 -20.562 3.312 1 95.75 531 ALA B CA 1
ATOM 10177 C C . ALA B 1 531 ? -9.781 -21.406 3.117 1 95.75 531 ALA B C 1
ATOM 10179 O O . ALA B 1 531 ? -10.836 -20.891 2.758 1 95.75 531 ALA B O 1
ATOM 10180 N N . VAL B 1 532 ? -9.625 -22.734 3.314 1 96.62 532 VAL B N 1
ATOM 10181 C CA . VAL B 1 532 ? -10.734 -23.672 3.297 1 96.62 532 VAL B CA 1
ATOM 10182 C C . VAL B 1 532 ? -10.602 -24.656 4.461 1 96.62 532 VAL B C 1
ATOM 10184 O O . VAL B 1 532 ? -9.508 -24.844 5 1 96.62 532 VAL B O 1
ATOM 10187 N N . LEU B 1 533 ? -11.68 -25.219 4.797 1 95.88 533 LEU B N 1
ATOM 10188 C CA . LEU B 1 533 ? -11.68 -26.344 5.73 1 95.88 533 LEU B CA 1
ATOM 10189 C C . LEU B 1 533 ? -11.336 -27.641 5.02 1 95.88 533 LEU B C 1
ATOM 10191 O O . LEU B 1 533 ? -11.172 -27.656 3.797 1 95.88 533 LEU B O 1
ATOM 10195 N N . ALA B 1 534 ? -11.219 -28.734 5.746 1 93.94 534 ALA B N 1
ATOM 10196 C CA . ALA B 1 534 ? -10.867 -30.047 5.199 1 93.94 534 ALA B CA 1
ATOM 10197 C C . ALA B 1 534 ? -11.906 -30.516 4.184 1 93.94 534 ALA B C 1
ATOM 10199 O O . ALA B 1 534 ? -11.57 -31.203 3.223 1 93.94 534 ALA B O 1
ATOM 10200 N N . ASP B 1 535 ? -13.109 -30.062 4.328 1 93.94 535 ASP B N 1
ATOM 10201 C CA . ASP B 1 535 ? -14.164 -30.5 3.426 1 93.94 535 ASP B CA 1
ATOM 10202 C C . ASP B 1 535 ? -14.336 -29.516 2.264 1 93.94 535 ASP B C 1
ATOM 10204 O O . ASP B 1 535 ? -15.328 -29.594 1.534 1 93.94 535 ASP B O 1
ATOM 10208 N N . GLY B 1 536 ? -13.492 -28.547 2.234 1 94.19 536 GLY B N 1
ATOM 10209 C CA . GLY B 1 536 ? -13.508 -27.656 1.097 1 94.19 536 GLY B CA 1
ATOM 10210 C C . GLY B 1 536 ? -14.352 -26.406 1.334 1 94.19 536 GLY B C 1
ATOM 10211 O O . GLY B 1 536 ? -14.422 -25.531 0.473 1 94.19 536 GLY B O 1
ATOM 10212 N N . GLN B 1 537 ? -15.008 -26.328 2.459 1 93.81 537 GLN B N 1
ATOM 10213 C CA . GLN B 1 537 ? -15.773 -25.125 2.756 1 93.81 537 GLN B CA 1
ATOM 10214 C C . GLN B 1 537 ? -14.867 -23.891 2.816 1 93.81 537 GLN B C 1
ATOM 10216 O O . GLN B 1 537 ? -13.836 -23.906 3.496 1 93.81 537 GLN B O 1
ATOM 10221 N N . SER B 1 538 ? -15.312 -22.859 2.143 1 94 538 SER B N 1
ATOM 10222 C CA . SER B 1 538 ? -14.523 -21.641 2.074 1 94 538 SER B CA 1
ATOM 10223 C C . SER B 1 538 ? -14.602 -20.859 3.381 1 94 538 SER B C 1
ATOM 10225 O O . SER B 1 538 ? -15.664 -20.766 3.99 1 94 538 SER B O 1
ATOM 10227 N N . LEU B 1 539 ? -13.492 -20.328 3.838 1 92.62 539 LEU B N 1
ATOM 10228 C CA . LEU B 1 539 ? -13.453 -19.406 4.965 1 92.62 539 LEU B CA 1
ATOM 10229 C C . LEU B 1 539 ? -13.227 -17.984 4.488 1 92.62 539 LEU B C 1
ATOM 10231 O O . LEU B 1 539 ? -13.195 -17.047 5.297 1 92.62 539 LEU B O 1
ATOM 10235 N N . GLY B 1 540 ? -13.094 -17.891 3.195 1 87.62 540 GLY B N 1
ATOM 10236 C CA . GLY B 1 540 ? -13.008 -16.562 2.611 1 87.62 540 GLY B CA 1
ATOM 10237 C C . GLY B 1 540 ? -11.586 -16.125 2.334 1 87.62 540 GLY B C 1
ATOM 10238 O O . GLY B 1 540 ? -10.648 -16.922 2.43 1 87.62 540 GLY B O 1
ATOM 10239 N N . TRP B 1 541 ? -11.453 -14.836 1.852 1 86.81 541 TRP B N 1
ATOM 10240 C CA . TRP B 1 541 ? -10.172 -14.234 1.519 1 86.81 541 TRP B CA 1
ATOM 10241 C C . TRP B 1 541 ? -9.812 -13.125 2.508 1 86.81 541 TRP B C 1
ATOM 10243 O O . TRP B 1 541 ? -10.664 -12.695 3.295 1 86.81 541 TRP B O 1
ATOM 10253 N N . GLU B 1 542 ? -8.5 -12.844 2.617 1 79 542 GLU B N 1
ATOM 10254 C CA . GLU B 1 542 ? -8.039 -11.773 3.5 1 79 542 GLU B CA 1
ATOM 10255 C C . GLU B 1 542 ? -7.359 -10.664 2.709 1 79 542 GLU B C 1
ATOM 10257 O O . GLU B 1 542 ? -6.746 -10.914 1.668 1 79 542 GLU B O 1
ATOM 10262 N N . LEU B 1 543 ? -7.516 -9.445 3.238 1 71.12 543 LEU B N 1
ATOM 10263 C CA . LEU B 1 543 ? -6.91 -8.289 2.584 1 71.12 543 LEU B CA 1
ATOM 10264 C C . LEU B 1 543 ? -5.391 -8.398 2.588 1 71.12 543 LEU B C 1
ATOM 10266 O O . LEU B 1 543 ? -4.797 -8.828 3.582 1 71.12 543 LEU B O 1
ATOM 10270 N N . PRO B 1 544 ? -4.867 -8.008 1.455 1 63.38 544 PRO B N 1
ATOM 10271 C CA . PRO B 1 544 ? -3.406 -8.07 1.389 1 63.38 544 PRO B CA 1
ATOM 10272 C C . PRO B 1 544 ? -2.729 -6.992 2.229 1 63.38 544 PRO B C 1
ATOM 10274 O O . PRO B 1 544 ? -3.285 -5.902 2.406 1 63.38 544 PRO B O 1
ATOM 10277 N N . ALA B 1 545 ? -1.695 -7.375 3 1 63.72 545 ALA B N 1
ATOM 10278 C CA . ALA B 1 545 ? -0.827 -6.387 3.633 1 63.72 545 ALA B CA 1
ATOM 10279 C C . ALA B 1 545 ? 0.116 -5.754 2.613 1 63.72 545 ALA B C 1
ATOM 10281 O O . ALA B 1 545 ? 0.604 -6.43 1.705 1 63.72 545 ALA B O 1
ATOM 10282 N N . VAL B 1 546 ? 0.143 -4.414 2.553 1 60.03 546 VAL B N 1
ATOM 10283 C CA . VAL B 1 546 ? 1.048 -3.736 1.632 1 60.03 546 VAL B CA 1
ATOM 10284 C C . VAL B 1 546 ? 2.494 -3.947 2.078 1 60.03 546 VAL B C 1
ATOM 10286 O O . VAL B 1 546 ? 2.814 -3.785 3.258 1 60.03 546 VAL B O 1
ATOM 10289 N N . GLN B 1 547 ? 3.256 -4.699 1.305 1 60.47 547 GLN B N 1
ATOM 10290 C CA . GLN B 1 547 ? 4.652 -4.93 1.662 1 60.47 547 GLN B CA 1
ATOM 10291 C C . GLN B 1 547 ? 5.586 -4.492 0.539 1 60.47 547 GLN B C 1
ATOM 10293 O O . GLN B 1 547 ? 5.148 -4.277 -0.594 1 60.47 547 GLN B O 1
ATOM 10298 N N . ARG B 1 548 ? 6.82 -4.188 1.088 1 53.44 548 ARG B N 1
ATOM 10299 C CA . ARG B 1 548 ? 7.859 -3.859 0.115 1 53.44 548 ARG B CA 1
ATOM 10300 C C . ARG B 1 548 ? 8.508 -5.121 -0.436 1 53.44 548 ARG B C 1
ATOM 10302 O O . ARG B 1 548 ? 9.078 -5.914 0.319 1 53.44 548 ARG B O 1
ATOM 10309 N N . GLY B 1 549 ? 8.164 -5.605 -1.689 1 55 549 GLY B N 1
ATOM 10310 C CA . GLY B 1 549 ? 8.836 -6.711 -2.352 1 55 549 GLY B CA 1
ATOM 10311 C C . GLY B 1 549 ? 8.062 -8.016 -2.264 1 55 549 GLY B C 1
ATOM 10312 O O . GLY B 1 549 ? 6.918 -8.031 -1.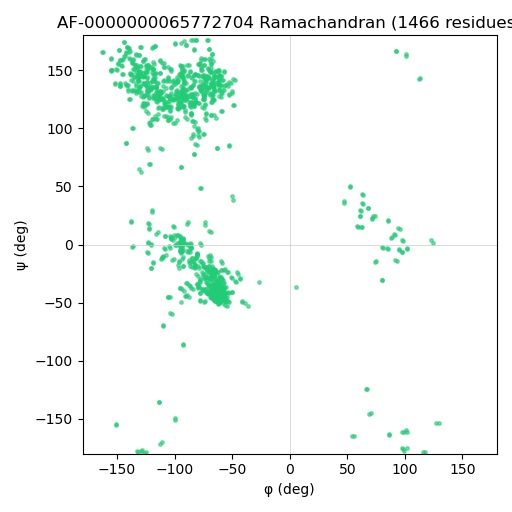809 1 55 549 GLY B O 1
ATOM 10313 N N . GLU B 1 550 ? 8.641 -9.109 -2.754 1 54.94 550 GLU B N 1
ATOM 10314 C CA . GLU B 1 550 ? 8.008 -10.422 -2.885 1 54.94 550 GLU B CA 1
ATOM 10315 C C . GLU B 1 550 ? 8.031 -11.18 -1.56 1 54.94 550 GLU B C 1
ATOM 10317 O O . GLU B 1 550 ? 7.324 -12.172 -1.398 1 54.94 550 GLU B O 1
ATOM 10322 N N . THR B 1 551 ? 8.82 -10.695 -0.519 1 60.47 551 THR B N 1
ATOM 10323 C CA . THR B 1 551 ? 8.914 -11.461 0.72 1 60.47 551 THR B CA 1
ATOM 10324 C C . THR B 1 551 ? 7.844 -11.016 1.713 1 60.47 551 THR B C 1
ATOM 10326 O O . THR B 1 551 ? 7.629 -9.812 1.905 1 60.47 551 THR B O 1
ATOM 10329 N N . PHE B 1 552 ? 7.074 -12.195 2.096 1 64.44 552 PHE B N 1
ATOM 10330 C CA . PHE B 1 552 ? 6.094 -11.922 3.141 1 64.44 552 PHE B CA 1
ATOM 10331 C C . PHE B 1 552 ? 6.785 -11.555 4.449 1 64.44 552 PHE B C 1
ATOM 10333 O O . PHE B 1 552 ? 7.785 -12.172 4.824 1 64.44 552 PHE B O 1
ATOM 10340 N N . SER B 1 553 ? 6.305 -10.516 5.016 1 73.12 553 SER B N 1
ATOM 10341 C CA . SER B 1 553 ? 6.734 -10.312 6.395 1 73.12 553 SER B CA 1
ATOM 10342 C C . SER B 1 553 ? 6.168 -11.391 7.32 1 73.12 553 SER B C 1
ATOM 10344 O O . SER B 1 553 ? 5.016 -11.805 7.164 1 73.12 553 SER B O 1
ATOM 10346 N N . GLY B 1 554 ? 7.055 -11.984 8.086 1 78.25 554 GLY B N 1
ATOM 10347 C CA . GLY B 1 554 ? 6.617 -12.984 9.047 1 78.25 554 GLY B CA 1
ATOM 10348 C C . GLY B 1 554 ? 5.434 -12.531 9.875 1 78.25 554 GLY B C 1
ATOM 10349 O O . GLY B 1 554 ? 4.516 -13.312 10.141 1 78.25 554 GLY B O 1
ATOM 10350 N N . GLN B 1 555 ? 5.332 -11.289 10.125 1 78.75 555 GLN B N 1
ATOM 10351 C CA . GLN B 1 555 ? 4.25 -10.742 10.938 1 78.75 555 GLN B CA 1
ATOM 10352 C C . GLN B 1 555 ? 2.938 -10.711 10.156 1 78.75 555 GLN B C 1
ATOM 10354 O O . GLN B 1 555 ? 1.873 -11 10.703 1 78.75 555 GLN B O 1
ATOM 10359 N N . ALA B 1 556 ? 3.029 -10.383 8.938 1 78.56 556 ALA B N 1
ATOM 10360 C CA . ALA B 1 556 ? 1.837 -10.336 8.094 1 78.56 556 ALA B CA 1
ATOM 10361 C C . ALA B 1 556 ? 1.235 -11.727 7.93 1 78.56 556 ALA B C 1
ATOM 10363 O O . ALA B 1 556 ? 0.013 -11.891 7.949 1 78.56 556 ALA B O 1
ATOM 10364 N N . ILE B 1 557 ? 2.078 -12.703 7.777 1 87.38 557 ILE B N 1
ATOM 10365 C CA . ILE B 1 557 ? 1.615 -14.078 7.629 1 87.38 557 ILE B CA 1
ATOM 10366 C C . ILE B 1 557 ? 0.915 -14.523 8.906 1 87.38 557 ILE B C 1
ATOM 10368 O O . ILE B 1 557 ? -0.181 -15.094 8.859 1 87.38 557 ILE B O 1
ATOM 10372 N N . TRP B 1 558 ? 1.543 -14.219 9.984 1 89.19 558 TRP B N 1
ATOM 10373 C CA . TRP B 1 558 ? 0.952 -14.625 11.258 1 89.19 558 TRP B CA 1
ATOM 10374 C C . TRP B 1 558 ? -0.392 -13.938 11.477 1 89.19 558 TRP B C 1
ATOM 10376 O O . TRP B 1 558 ? -1.35 -14.562 11.938 1 89.19 558 TRP B O 1
ATOM 10386 N N . GLN B 1 559 ? -0.486 -12.734 11.195 1 83.69 559 GLN B N 1
ATOM 10387 C CA . GLN B 1 559 ? -1.743 -12.008 11.359 1 83.69 559 GLN B CA 1
ATOM 10388 C C . GLN B 1 559 ? -2.854 -12.648 10.523 1 83.69 559 GLN B C 1
ATOM 10390 O O . GLN B 1 559 ? -3.986 -12.781 10.992 1 83.69 559 GLN B O 1
ATOM 10395 N N . THR B 1 560 ? -2.525 -13 9.32 1 87 560 THR B N 1
ATOM 10396 C CA . THR B 1 560 ? -3.496 -13.641 8.445 1 87 560 THR B CA 1
ATOM 10397 C C . THR B 1 560 ? -3.893 -15.008 8.992 1 87 560 THR B C 1
ATOM 10399 O O . THR B 1 560 ? -5.082 -15.328 9.078 1 87 560 THR B O 1
ATOM 10402 N N . VAL B 1 561 ? -2.883 -15.797 9.375 1 92.81 561 VAL B N 1
ATOM 10403 C CA . VAL B 1 561 ? -3.125 -17.156 9.859 1 92.81 561 VAL B CA 1
ATOM 10404 C C . VAL B 1 561 ? -3.955 -17.094 11.141 1 92.81 561 VAL B C 1
ATOM 10406 O O . VAL B 1 561 ? -4.922 -17.844 11.297 1 92.81 561 VAL B O 1
ATOM 10409 N N . SER B 1 562 ? -3.633 -16.203 12.055 1 91.62 562 SER B N 1
ATOM 10410 C CA . SER B 1 562 ? -4.355 -16.094 13.32 1 91.62 562 SER B CA 1
ATOM 10411 C C . SER B 1 562 ? -5.812 -15.695 13.094 1 91.62 562 SER B C 1
ATOM 10413 O O . SER B 1 562 ? -6.715 -16.234 13.742 1 91.62 562 SER B O 1
ATOM 10415 N N . LYS B 1 563 ? -6.047 -14.766 12.164 1 88.19 563 LYS B N 1
ATOM 10416 C CA . LYS B 1 563 ? -7.41 -14.367 11.828 1 88.19 563 LYS B CA 1
ATOM 10417 C C . LYS B 1 563 ? -8.227 -15.562 11.328 1 88.19 563 LYS B C 1
ATOM 10419 O O . LYS B 1 563 ? -9.391 -15.719 11.68 1 88.19 563 LYS B O 1
ATOM 10424 N N . LEU B 1 564 ? -7.617 -16.375 10.508 1 92.06 564 LEU B N 1
ATOM 10425 C CA . LEU B 1 564 ? -8.297 -17.516 9.922 1 92.06 564 LEU B CA 1
ATOM 10426 C C . LEU B 1 564 ? -8.531 -18.609 10.961 1 92.06 564 LEU B C 1
ATOM 10428 O O . LEU B 1 564 ? -9.531 -19.328 10.906 1 92.06 564 LEU B O 1
ATOM 10432 N N . ILE B 1 565 ? -7.598 -18.75 11.93 1 94.38 565 ILE B N 1
ATOM 10433 C CA . ILE B 1 565 ? -7.789 -19.688 13.023 1 94.38 565 ILE B CA 1
ATOM 10434 C C . ILE B 1 565 ? -8.992 -19.266 13.867 1 94.38 565 ILE B C 1
ATOM 10436 O O . ILE B 1 565 ? -9.789 -20.094 14.289 1 94.38 565 ILE B O 1
ATOM 10440 N N . ILE B 1 566 ? -9.109 -18 14.094 1 90.88 566 ILE B N 1
ATOM 10441 C CA . ILE B 1 566 ? -10.242 -17.484 14.859 1 90.88 566 ILE B CA 1
ATOM 10442 C C . ILE B 1 566 ? -11.539 -17.75 14.109 1 90.88 566 ILE B C 1
ATOM 10444 O O . ILE B 1 566 ? -12.539 -18.156 14.703 1 90.88 566 ILE B O 1
ATOM 10448 N N . LYS B 1 567 ? -11.531 -17.453 12.82 1 89.94 567 LYS B N 1
ATOM 10449 C CA . LYS B 1 567 ? -12.711 -17.766 12.016 1 89.94 567 LYS B CA 1
ATOM 10450 C C . LYS B 1 567 ? -13.047 -19.25 12.094 1 89.94 567 LYS B C 1
ATOM 10452 O O . LYS B 1 567 ? -14.219 -19.625 12.188 1 89.94 567 LYS B O 1
ATOM 10457 N N . PHE B 1 568 ? -12.023 -20.141 12.023 1 94.5 568 PHE B N 1
ATOM 10458 C CA . PHE B 1 568 ? -12.203 -21.578 12.203 1 94.5 568 PHE B CA 1
ATOM 10459 C C . PHE B 1 568 ? -12.891 -21.875 13.531 1 94.5 568 PHE B C 1
ATOM 10461 O O . PHE B 1 568 ? -13.836 -22.672 13.578 1 94.5 568 PHE B O 1
ATOM 10468 N N . TYR B 1 569 ? -12.406 -21.203 14.539 1 92.31 569 TYR B N 1
ATOM 10469 C CA . TYR B 1 569 ? -12.961 -21.422 15.875 1 92.31 569 TYR B CA 1
ATOM 10470 C C . TYR B 1 569 ? -14.422 -21.016 15.93 1 92.31 569 TYR B C 1
ATOM 10472 O O . TYR B 1 569 ? -15.234 -21.672 16.578 1 92.31 569 TYR B O 1
ATOM 10480 N N . GLN B 1 570 ? -14.781 -19.938 15.281 1 88 570 GLN B N 1
ATOM 10481 C CA . GLN B 1 570 ? -16.156 -19.469 15.266 1 88 570 GLN B CA 1
ATOM 10482 C C . GLN B 1 570 ? -17.078 -20.469 14.586 1 88 570 GLN B C 1
ATOM 10484 O O . GLN B 1 570 ? -18.234 -20.625 14.977 1 88 570 GLN B O 1
ATOM 10489 N N . ILE B 1 571 ? -16.547 -21.156 13.625 1 89.56 571 ILE B N 1
ATOM 10490 C CA . ILE B 1 571 ? -17.359 -22.078 12.844 1 89.56 571 ILE B CA 1
ATOM 10491 C C . ILE B 1 571 ? -17.359 -23.453 13.508 1 89.56 571 ILE B C 1
ATOM 10493 O O . ILE B 1 571 ? -18.422 -24.062 13.68 1 89.56 571 ILE B O 1
ATOM 10497 N N . CYS B 1 572 ? -16.203 -23.906 13.961 1 93.69 572 CYS B N 1
ATOM 10498 C CA . CYS B 1 572 ? -16.047 -25.281 14.406 1 93.69 572 CYS B CA 1
ATOM 10499 C C . CYS B 1 572 ? -16.062 -25.359 15.93 1 93.69 572 CYS B C 1
ATOM 10501 O O . CYS B 1 572 ? -16.125 -26.453 16.5 1 93.69 572 CYS B O 1
ATOM 10503 N N . GLN B 1 573 ? -15.93 -24.203 16.688 1 92.06 573 GLN B N 1
ATOM 10504 C CA . GLN B 1 573 ? -15.953 -24.109 18.141 1 92.06 573 GLN B CA 1
ATOM 10505 C C . GLN B 1 573 ? -14.805 -24.906 18.766 1 92.06 573 GLN B C 1
ATOM 10507 O O . GLN B 1 573 ? -15 -25.609 19.75 1 92.06 573 GLN B O 1
ATOM 10512 N N . ARG B 1 574 ? -13.781 -25.016 18.078 1 93.38 574 ARG B N 1
ATOM 10513 C CA . ARG B 1 574 ? -12.516 -25.578 18.516 1 93.38 574 ARG B CA 1
ATOM 10514 C C . ARG B 1 574 ? -11.344 -25.031 17.703 1 93.38 574 ARG B C 1
ATOM 10516 O O . ARG B 1 574 ? -11.539 -24.516 16.609 1 93.38 574 ARG B O 1
ATOM 10523 N N . TYR B 1 575 ? -10.148 -25.156 18.266 1 93.81 575 TYR B N 1
ATOM 10524 C CA . TYR B 1 575 ? -8.961 -24.797 17.484 1 93.81 575 TYR B CA 1
ATOM 10525 C C . TYR B 1 575 ? -8.625 -25.891 16.484 1 93.81 575 TYR B C 1
ATOM 10527 O O . TYR B 1 575 ? -8.953 -27.062 16.688 1 93.81 575 TYR B O 1
ATOM 10535 N N . PRO B 1 576 ? -8.047 -25.531 15.391 1 96.25 576 PRO B N 1
ATOM 10536 C CA . PRO B 1 576 ? -7.598 -26.578 14.461 1 96.25 576 PRO B CA 1
ATOM 10537 C C . PRO B 1 576 ? -6.473 -27.438 15.047 1 96.25 576 PRO B C 1
ATOM 10539 O O . PRO B 1 576 ? -5.605 -26.922 15.758 1 96.25 576 PRO B O 1
ATOM 10542 N N . GLN B 1 577 ? -6.52 -28.672 14.719 1 95.69 577 GLN B N 1
ATOM 10543 C CA . GLN B 1 577 ? -5.469 -29.578 15.164 1 95.69 577 GLN B CA 1
ATOM 10544 C C . GLN B 1 577 ? -4.223 -29.453 14.289 1 95.69 577 GLN B C 1
ATOM 10546 O O . GLN B 1 577 ? -3.1 -29.562 14.781 1 95.69 577 GLN B O 1
ATOM 10551 N N . LYS B 1 578 ? -4.465 -29.25 13.016 1 96.62 578 LYS B N 1
ATOM 10552 C CA . LYS B 1 578 ? -3.348 -29.172 12.078 1 96.62 578 LYS B CA 1
ATOM 10553 C C . LYS B 1 578 ? -3.654 -28.203 10.938 1 96.62 578 LYS B C 1
ATOM 10555 O O . LYS B 1 578 ? -4.766 -28.203 10.406 1 96.62 578 LYS B O 1
ATOM 10560 N N . LEU B 1 579 ? -2.654 -27.375 10.594 1 98.12 579 LEU B N 1
ATOM 10561 C CA . LEU B 1 579 ? -2.736 -26.453 9.461 1 98.12 579 LEU B CA 1
ATOM 10562 C C . LEU B 1 579 ? -1.889 -26.938 8.297 1 98.12 579 LEU B C 1
ATOM 10564 O O . LEU B 1 579 ? -0.856 -27.578 8.5 1 98.12 579 LEU B O 1
ATOM 10568 N N . LEU B 1 580 ? -2.336 -26.734 7.148 1 98.25 580 LEU B N 1
ATOM 10569 C CA . LEU B 1 580 ? -1.537 -26.875 5.934 1 98.25 580 LEU B CA 1
ATOM 10570 C C . LEU B 1 580 ? -1.396 -25.531 5.227 1 98.25 580 LEU B C 1
ATOM 10572 O O . LEU B 1 580 ? -2.377 -24.984 4.719 1 98.25 580 LEU B O 1
ATOM 10576 N N . LEU B 1 581 ? -0.248 -24.969 5.285 1 97.31 581 LEU B N 1
ATOM 10577 C CA . LEU B 1 581 ? 0.045 -23.703 4.613 1 97.31 581 LEU B CA 1
ATOM 10578 C C . LEU B 1 581 ? 0.669 -23.953 3.242 1 97.31 581 LEU B C 1
ATOM 10580 O O . LEU B 1 581 ? 1.694 -24.625 3.137 1 97.31 581 LEU B O 1
ATOM 10584 N N . MET B 1 582 ? 0.046 -23.453 2.223 1 96.69 582 MET B N 1
ATOM 10585 C CA . MET B 1 582 ? 0.533 -23.625 0.858 1 96.69 582 MET B CA 1
ATOM 10586 C C . MET B 1 582 ? 1.007 -22.297 0.274 1 96.69 582 MET B C 1
ATOM 10588 O O . MET B 1 582 ? 0.312 -21.281 0.376 1 96.69 582 MET B O 1
ATOM 10592 N N . ARG B 1 583 ? 2.117 -22.312 -0.237 1 92.94 583 ARG B N 1
ATOM 10593 C CA . ARG B 1 583 ? 2.682 -21.125 -0.859 1 92.94 583 ARG B CA 1
ATOM 10594 C C . ARG B 1 583 ? 2.875 -21.328 -2.359 1 92.94 583 ARG B C 1
ATOM 10596 O O . ARG B 1 583 ? 3.445 -22.328 -2.785 1 92.94 583 ARG B O 1
ATOM 10603 N N . ASP B 1 584 ? 2.32 -20.406 -3.143 1 89.56 584 ASP B N 1
ATOM 10604 C CA . ASP B 1 584 ? 2.574 -20.453 -4.578 1 89.56 584 ASP B CA 1
ATOM 10605 C C . ASP B 1 584 ? 3.996 -19.984 -4.895 1 89.56 584 ASP B C 1
ATOM 10607 O O . ASP B 1 584 ? 4.328 -18.812 -4.711 1 89.56 584 ASP B O 1
ATOM 10611 N N . GLY B 1 585 ? 4.809 -20.906 -5.281 1 85.12 585 GLY B N 1
ATOM 10612 C CA . GLY B 1 585 ? 6.191 -20.578 -5.574 1 85.12 585 GLY B CA 1
ATOM 10613 C C . GLY B 1 585 ? 7.148 -20.938 -4.453 1 85.12 585 GLY B C 1
ATOM 10614 O O . GLY B 1 585 ? 6.82 -21.766 -3.6 1 85.12 585 GLY B O 1
ATOM 10615 N N . LEU B 1 586 ? 8.336 -20.344 -4.414 1 81.38 586 LEU B N 1
ATOM 10616 C CA . LEU B 1 586 ? 9.398 -20.688 -3.469 1 81.38 586 LEU B CA 1
ATOM 10617 C C . LEU B 1 586 ? 9.109 -20.094 -2.094 1 81.38 586 LEU B C 1
ATOM 10619 O O . LEU B 1 586 ? 8.656 -18.953 -1.987 1 81.38 586 LEU B O 1
ATOM 10623 N N . VAL B 1 587 ? 9.266 -20.891 -1.088 1 84.31 587 VAL B N 1
ATOM 10624 C CA . VAL B 1 587 ? 9.219 -20.391 0.283 1 84.31 587 VAL B CA 1
ATOM 10625 C C . VAL B 1 587 ? 10.578 -19.828 0.676 1 84.31 587 VAL B C 1
ATOM 10627 O O . VAL B 1 587 ? 11.586 -20.547 0.64 1 84.31 587 VAL B O 1
ATOM 10630 N N . GLN B 1 588 ? 10.594 -18.594 1.023 1 76.94 588 GLN B N 1
ATOM 10631 C CA . GLN B 1 588 ? 11.844 -17.953 1.408 1 76.94 588 GLN B CA 1
ATOM 10632 C C . GLN B 1 588 ? 12.234 -18.328 2.838 1 76.94 588 GLN B C 1
ATOM 10634 O O . GLN B 1 588 ? 11.375 -18.672 3.65 1 76.94 588 GLN B O 1
ATOM 10639 N N . GLU B 1 589 ? 13.438 -18.234 3.043 1 75.44 589 GLU B N 1
ATOM 10640 C CA . GLU B 1 589 ? 13.945 -18.609 4.363 1 75.44 589 GLU B CA 1
ATOM 10641 C C . GLU B 1 589 ? 13.336 -17.734 5.449 1 75.44 589 GLU B C 1
ATOM 10643 O O . GLU B 1 589 ? 13.336 -16.5 5.34 1 75.44 589 GLU B O 1
ATOM 10648 N N . GLY B 1 590 ? 12.805 -18.344 6.406 1 80.56 590 GLY B N 1
ATOM 10649 C CA . GLY B 1 590 ? 12.297 -17.641 7.578 1 80.56 590 GLY B CA 1
ATOM 10650 C C . GLY B 1 590 ? 10.922 -17.047 7.359 1 80.56 590 GLY B C 1
ATOM 10651 O O . GLY B 1 590 ? 10.352 -16.438 8.273 1 80.56 590 GLY B O 1
ATOM 10652 N N . GLU B 1 591 ? 10.461 -17.203 6.188 1 82.44 591 GLU B N 1
ATOM 10653 C CA . GLU B 1 591 ? 9.188 -16.594 5.82 1 82.44 591 GLU B CA 1
ATOM 10654 C C . GLU B 1 591 ? 8.078 -17.016 6.77 1 82.44 591 GLU B C 1
ATOM 10656 O O . GLU B 1 591 ? 7.266 -16.188 7.199 1 82.44 591 GLU B O 1
ATOM 10661 N N . PHE B 1 592 ? 8.008 -18.281 7.18 1 91 592 PHE B N 1
ATOM 10662 C CA . PHE B 1 592 ? 6.934 -18.812 8.008 1 91 592 PHE B CA 1
ATOM 10663 C C . PHE B 1 592 ? 7.422 -19.094 9.422 1 91 592 PHE B C 1
ATOM 10665 O O . PHE B 1 592 ? 6.707 -19.688 10.227 1 91 592 PHE B O 1
ATOM 10672 N N . GLN B 1 593 ? 8.633 -18.703 9.742 1 91.06 593 GLN B N 1
ATOM 10673 C CA . GLN B 1 593 ? 9.258 -19.078 11 1 91.06 593 GLN B CA 1
ATOM 10674 C C . GLN B 1 593 ? 8.461 -18.562 12.195 1 91.06 593 GLN B C 1
ATOM 10676 O O . GLN B 1 593 ? 8.203 -19.312 13.141 1 91.06 593 GLN B O 1
ATOM 10681 N N . GLN B 1 594 ? 8.102 -17.328 12.148 1 89.56 594 GLN B N 1
ATOM 10682 C CA . GLN B 1 594 ? 7.336 -16.75 13.25 1 89.56 594 GLN B CA 1
ATOM 10683 C C . GLN B 1 594 ? 6.012 -17.484 13.445 1 89.56 594 GLN B C 1
ATOM 10685 O O . GLN B 1 594 ? 5.625 -17.781 14.578 1 89.56 594 GLN B O 1
ATOM 10690 N N . THR B 1 595 ? 5.328 -17.734 12.383 1 93.5 595 THR B N 1
ATOM 10691 C CA . THR B 1 595 ? 4.047 -18.438 12.43 1 93.5 595 THR B CA 1
ATOM 10692 C C . THR B 1 595 ? 4.219 -19.828 13.016 1 93.5 595 THR B C 1
ATOM 10694 O O . THR B 1 595 ? 3.436 -20.25 13.867 1 93.5 595 THR B O 1
ATOM 10697 N N . ILE B 1 596 ? 5.27 -20.547 12.609 1 95.69 596 ILE B N 1
ATOM 10698 C CA . ILE B 1 596 ? 5.535 -21.906 13.086 1 95.69 596 ILE B CA 1
ATOM 10699 C C . ILE B 1 596 ? 5.781 -21.891 14.586 1 95.69 596 ILE B C 1
ATOM 10701 O O . ILE B 1 596 ? 5.219 -22.703 15.328 1 95.69 596 ILE B O 1
ATOM 10705 N N . GLU B 1 597 ? 6.531 -20.969 15.055 1 93.56 597 GLU B N 1
ATOM 10706 C CA . GLU B 1 597 ? 6.871 -20.875 16.469 1 93.56 597 GLU B CA 1
ATOM 10707 C C . GLU B 1 597 ? 5.637 -20.578 17.312 1 93.56 597 GLU B C 1
ATOM 10709 O O . GLU B 1 597 ? 5.434 -21.188 18.359 1 93.56 597 GLU B O 1
ATOM 10714 N N . LEU B 1 598 ? 4.859 -19.688 16.859 1 91.06 598 LEU B N 1
ATOM 10715 C CA . LEU B 1 598 ? 3.682 -19.281 17.625 1 91.06 598 LEU B CA 1
ATOM 10716 C C . LEU B 1 598 ? 2.633 -20.375 17.625 1 91.06 598 LEU B C 1
ATOM 10718 O O . LEU B 1 598 ? 1.922 -20.562 18.625 1 91.06 598 LEU B O 1
ATOM 10722 N N . LEU B 1 599 ? 2.479 -21.141 16.562 1 95.06 599 LEU B N 1
ATOM 10723 C CA . LEU B 1 599 ? 1.57 -22.281 16.516 1 95.06 599 LEU B CA 1
ATOM 10724 C C . LEU B 1 599 ? 2.035 -23.375 17.469 1 95.06 599 LEU B C 1
ATOM 10726 O O . LEU B 1 599 ? 1.216 -24.016 18.141 1 95.06 599 LEU B O 1
ATOM 10730 N N . LYS B 1 600 ? 3.322 -23.578 17.469 1 92.44 600 LYS B N 1
ATOM 10731 C CA . LYS B 1 600 ? 3.898 -24.578 18.359 1 92.44 600 LYS B CA 1
ATOM 10732 C C . LYS B 1 600 ? 3.57 -24.281 19.812 1 92.44 600 LYS B C 1
ATOM 10734 O O . LYS B 1 600 ? 3.32 -25.203 20.594 1 92.44 600 LYS B O 1
ATOM 10739 N N . GLU B 1 601 ? 3.574 -23.047 20.125 1 89.25 601 GLU B N 1
ATOM 10740 C CA . GLU B 1 601 ? 3.246 -22.641 21.5 1 89.25 601 GLU B CA 1
ATOM 10741 C C . GLU B 1 601 ? 1.837 -23.078 21.875 1 89.25 601 GLU B C 1
ATOM 10743 O O . GLU B 1 601 ? 1.576 -23.406 23.047 1 89.25 601 GLU B O 1
ATOM 10748 N N . ARG B 1 602 ? 0.968 -23.188 20.969 1 90.69 602 ARG B N 1
ATOM 10749 C CA . ARG B 1 602 ? -0.419 -23.547 21.234 1 90.69 602 ARG B CA 1
ATOM 10750 C C . ARG B 1 602 ? -0.667 -25.016 20.875 1 90.69 602 ARG B C 1
ATOM 10752 O O . ARG B 1 602 ? -1.812 -25.469 20.875 1 90.69 602 ARG B O 1
ATOM 10759 N N . LYS B 1 603 ? 0.375 -25.688 20.5 1 92.12 603 LYS B N 1
ATOM 10760 C CA . LYS B 1 603 ? 0.316 -27.109 20.156 1 92.12 603 LYS B CA 1
ATOM 10761 C C . LYS B 1 603 ? -0.58 -27.344 18.953 1 92.12 603 LYS B C 1
ATOM 10763 O O . LYS B 1 603 ? -1.41 -28.266 18.953 1 92.12 603 LYS B O 1
ATOM 10768 N N . ILE B 1 604 ? -0.586 -26.484 18.031 1 95.56 604 ILE B N 1
ATOM 10769 C CA . ILE B 1 604 ? -1.23 -26.656 16.734 1 95.56 604 ILE B CA 1
ATOM 10770 C C . ILE B 1 604 ? -0.197 -27.109 15.703 1 95.56 604 ILE B C 1
ATOM 10772 O O . ILE B 1 604 ? 0.782 -26.406 15.453 1 95.56 604 ILE B O 1
ATOM 10776 N N . ALA B 1 605 ? -0.382 -28.25 15.18 1 97.12 605 ALA B N 1
ATOM 10777 C CA . ALA B 1 605 ? 0.559 -28.781 14.195 1 97.12 605 ALA B CA 1
ATOM 10778 C C . ALA B 1 605 ? 0.444 -28.031 12.875 1 97.12 605 ALA B C 1
ATOM 10780 O O . ALA B 1 605 ? -0.608 -27.469 12.562 1 97.12 605 ALA B O 1
ATOM 10781 N N . VAL B 1 606 ? 1.558 -27.969 12.125 1 97.88 606 VAL B N 1
ATOM 10782 C CA . VAL B 1 606 ? 1.511 -27.234 10.867 1 97.88 606 VAL B CA 1
ATOM 10783 C C . VAL B 1 606 ? 2.445 -27.875 9.844 1 97.88 606 VAL B C 1
ATOM 10785 O O . VAL B 1 606 ? 3.506 -28.391 10.211 1 97.88 606 VAL B O 1
ATOM 10788 N N . ASP B 1 607 ? 2.006 -27.984 8.633 1 98.06 607 ASP B N 1
ATOM 10789 C CA . ASP B 1 607 ? 2.83 -28.297 7.473 1 98.06 607 ASP B CA 1
ATOM 10790 C C . ASP B 1 607 ? 2.889 -27.125 6.5 1 98.06 607 ASP B C 1
ATOM 10792 O O . ASP B 1 607 ? 1.891 -26.422 6.297 1 98.06 607 ASP B O 1
ATOM 10796 N N . VAL B 1 608 ? 4.035 -26.875 5.965 1 97.38 608 VAL B N 1
ATOM 10797 C CA . VAL B 1 608 ? 4.23 -25.844 4.953 1 97.38 608 VAL B CA 1
ATOM 10798 C C . VAL B 1 608 ? 4.719 -26.484 3.654 1 97.38 608 VAL B C 1
ATOM 10800 O O . VAL B 1 608 ? 5.703 -27.234 3.652 1 97.38 608 VAL B O 1
ATOM 10803 N N . ILE B 1 609 ? 4.008 -26.203 2.584 1 97.25 609 ILE B N 1
ATOM 10804 C CA . ILE B 1 609 ? 4.453 -26.75 1.308 1 97.25 609 ILE B CA 1
ATOM 10805 C C . ILE B 1 609 ? 4.574 -25.625 0.278 1 97.25 609 ILE B C 1
ATOM 10807 O O . ILE B 1 609 ? 3.83 -24.641 0.332 1 97.25 609 ILE B O 1
ATOM 10811 N N . SER B 1 610 ? 5.473 -25.766 -0.587 1 94.69 610 SER B N 1
ATOM 10812 C CA . SER B 1 610 ? 5.629 -24.906 -1.751 1 94.69 610 SER B CA 1
ATOM 10813 C C . SER B 1 610 ? 5.133 -25.594 -3.02 1 94.69 610 SER B C 1
ATOM 10815 O O . SER B 1 610 ? 5.484 -26.734 -3.291 1 94.69 610 SER B O 1
ATOM 10817 N N . VAL B 1 611 ? 4.254 -24.922 -3.707 1 94.81 611 VAL B N 1
ATOM 10818 C CA . VAL B 1 611 ? 3.707 -25.453 -4.953 1 94.81 611 VAL B CA 1
ATOM 10819 C C . VAL B 1 611 ? 4.32 -24.703 -6.141 1 94.81 611 VAL B C 1
ATOM 10821 O O . VAL B 1 611 ? 4.07 -23.516 -6.332 1 94.81 611 VAL B O 1
ATOM 10824 N N . ARG B 1 612 ? 4.984 -25.438 -6.934 1 90.31 612 ARG B N 1
ATOM 10825 C CA . ARG B 1 612 ? 5.73 -24.828 -8.023 1 90.31 612 ARG B CA 1
ATOM 10826 C C . ARG B 1 612 ? 5.156 -25.219 -9.375 1 90.31 612 ARG B C 1
ATOM 10828 O O . ARG B 1 612 ? 5.043 -26.406 -9.688 1 90.31 612 ARG B O 1
ATOM 10835 N N . LYS B 1 613 ? 4.84 -24.234 -10.172 1 84.25 613 LYS B N 1
ATOM 10836 C CA . LYS B 1 613 ? 4.254 -24.453 -11.492 1 84.25 613 LYS B CA 1
ATOM 10837 C C . LYS B 1 613 ? 5.332 -24.766 -12.523 1 84.25 613 LYS B C 1
ATOM 10839 O O . LYS B 1 613 ? 5.039 -25.312 -13.594 1 84.25 613 LYS B O 1
ATOM 10844 N N . SER B 1 614 ? 6.562 -24.406 -12.133 1 75.5 614 SER B N 1
ATOM 10845 C CA . SER B 1 614 ? 7.645 -24.609 -13.086 1 75.5 614 SER B CA 1
ATOM 10846 C C . SER B 1 614 ? 8.727 -25.516 -12.516 1 75.5 614 SER B C 1
ATOM 10848 O O . SER B 1 614 ? 8.773 -25.75 -11.305 1 75.5 614 SER B O 1
ATOM 10850 N N . GLY B 1 615 ? 9.414 -26.188 -13.422 1 69.06 615 GLY B N 1
ATOM 10851 C CA . GLY B 1 615 ? 10.578 -26.953 -13 1 69.06 615 GLY B CA 1
ATOM 10852 C C . GLY B 1 615 ? 10.312 -28.438 -12.883 1 69.06 615 GLY B C 1
ATOM 10853 O O . GLY B 1 615 ? 11.211 -29.219 -12.586 1 69.06 615 GLY B O 1
ATOM 10854 N N . ALA B 1 616 ? 9.031 -28.812 -13.117 1 74.81 616 ALA B N 1
ATOM 10855 C CA . ALA B 1 616 ? 8.734 -30.234 -12.969 1 74.81 616 ALA B CA 1
ATOM 10856 C C . ALA B 1 616 ? 8.859 -30.953 -14.305 1 74.81 616 ALA B C 1
ATOM 10858 O O . ALA B 1 616 ? 8.766 -32.188 -14.359 1 74.81 616 ALA B O 1
ATOM 10859 N N . GLY B 1 617 ? 9.102 -30.219 -15.406 1 82.19 617 GLY B N 1
ATOM 10860 C CA . GLY B 1 617 ? 9.211 -30.859 -16.703 1 82.19 617 GLY B CA 1
ATOM 10861 C C . GLY B 1 617 ? 7.883 -31.391 -17.219 1 82.19 617 GLY B C 1
ATOM 10862 O O . GLY B 1 617 ? 6.852 -30.734 -17.094 1 82.19 617 GLY B O 1
ATOM 10863 N N . ARG B 1 618 ? 8.023 -32.594 -17.953 1 89.81 618 ARG B N 1
ATOM 10864 C CA . ARG B 1 618 ? 6.852 -33.281 -18.5 1 89.81 618 ARG B CA 1
ATOM 10865 C C . ARG B 1 618 ? 6.715 -34.688 -17.922 1 89.81 618 ARG B C 1
ATOM 10867 O O . ARG B 1 618 ? 7.711 -35.281 -17.531 1 89.81 618 ARG B O 1
ATOM 10874 N N . MET B 1 619 ? 5.496 -35.062 -17.828 1 90.5 619 MET B N 1
ATOM 10875 C CA . MET B 1 619 ? 5.215 -36.375 -17.281 1 90.5 619 MET B CA 1
ATOM 10876 C C . MET B 1 619 ? 4.344 -37.188 -18.219 1 90.5 619 MET B C 1
ATOM 10878 O O . MET B 1 619 ? 3.281 -36.75 -18.641 1 90.5 619 MET B O 1
ATOM 10882 N N . GLY B 1 620 ? 4.848 -38.344 -18.625 1 91.38 620 GLY B N 1
ATOM 10883 C CA . GLY B 1 620 ? 4.105 -39.25 -19.469 1 91.38 620 GLY B CA 1
ATOM 10884 C C . GLY B 1 620 ? 4.113 -40.688 -18.969 1 91.38 620 GLY B C 1
ATOM 10885 O O . GLY B 1 620 ? 4.516 -40.938 -17.828 1 91.38 620 GLY B O 1
ATOM 10886 N N . GLN B 1 621 ? 3.475 -41.562 -19.719 1 90.5 621 GLN B N 1
ATOM 10887 C CA . GLN B 1 621 ? 3.48 -43 -19.484 1 90.5 621 GLN B CA 1
ATOM 10888 C C . GLN B 1 621 ? 3.82 -43.781 -20.766 1 90.5 621 GLN B C 1
ATOM 10890 O O . GLN B 1 621 ? 3.568 -43.281 -21.875 1 90.5 621 GLN B O 1
ATOM 10895 N N . GLU B 1 622 ? 4.418 -44.875 -20.516 1 87.56 622 GLU B N 1
ATOM 10896 C CA . GLU B 1 622 ? 4.762 -45.75 -21.641 1 87.56 622 GLU B CA 1
ATOM 10897 C C . GLU B 1 622 ? 3.588 -46.625 -22.031 1 87.56 622 GLU B C 1
ATOM 10899 O O . GLU B 1 622 ? 2.953 -47.25 -21.156 1 87.56 622 GLU B O 1
ATOM 10904 N N . ILE B 1 623 ? 3.355 -46.562 -23.281 1 86.94 623 ILE B N 1
ATOM 10905 C CA . ILE B 1 623 ? 2.32 -47.469 -23.812 1 86.94 623 ILE B CA 1
ATOM 10906 C C . ILE B 1 623 ? 2.848 -48.219 -25.031 1 86.94 623 ILE B C 1
ATOM 10908 O O . ILE B 1 623 ? 3.646 -47.656 -25.797 1 86.94 623 ILE B O 1
ATOM 10912 N N . TYR B 1 624 ? 2.42 -49.406 -25.156 1 85.38 624 TYR B N 1
ATOM 10913 C CA . TYR B 1 624 ? 2.797 -50.188 -26.328 1 85.38 624 TYR B CA 1
ATOM 10914 C C . TYR B 1 624 ? 1.642 -50.281 -27.312 1 85.38 624 TYR B C 1
ATOM 10916 O O . TYR B 1 624 ? 0.577 -50.812 -27 1 85.38 624 TYR B O 1
ATOM 10924 N N . GLU B 1 625 ? 1.791 -49.594 -28.359 1 83.69 625 GLU B N 1
ATOM 10925 C CA . GLU B 1 625 ? 0.824 -49.656 -29.453 1 83.69 625 GLU B CA 1
ATOM 10926 C C . GLU B 1 625 ? 1.407 -50.344 -30.672 1 83.69 625 GLU B C 1
ATOM 10928 O O . GLU B 1 625 ? 2.387 -49.875 -31.25 1 83.69 625 GLU B O 1
ATOM 10933 N N . ASN B 1 626 ? 0.753 -51.375 -31.203 1 87.69 626 ASN B N 1
ATOM 10934 C CA . ASN B 1 626 ? 1.177 -52.156 -32.344 1 87.69 626 ASN B CA 1
ATOM 10935 C C . ASN B 1 626 ? 2.643 -52.562 -32.25 1 87.69 626 ASN B C 1
ATOM 10937 O O . ASN B 1 626 ? 3.4 -52.438 -33.219 1 87.69 626 ASN B O 1
ATOM 10941 N N . GLY B 1 627 ? 3.092 -52.875 -31.047 1 81.56 627 GLY B N 1
ATOM 10942 C CA . GLY B 1 627 ? 4.438 -53.375 -30.828 1 81.56 627 GLY B CA 1
ATOM 10943 C C . GLY B 1 627 ? 5.473 -52.281 -30.703 1 81.56 627 GLY B C 1
ATOM 10944 O O . GLY B 1 627 ? 6.66 -52.562 -30.516 1 81.56 627 GLY B O 1
ATOM 10945 N N . GLN B 1 628 ? 4.98 -51.094 -30.875 1 85.25 628 GLN B N 1
ATOM 10946 C CA . GLN B 1 628 ? 5.914 -49.969 -30.766 1 85.25 628 GLN B CA 1
ATOM 10947 C C . GLN B 1 628 ? 5.68 -49.188 -29.469 1 85.25 628 GLN B C 1
ATOM 10949 O O . GLN B 1 628 ? 4.539 -49.031 -29.047 1 85.25 628 GLN B O 1
ATOM 10954 N N . LEU B 1 629 ? 6.777 -48.781 -28.891 1 85.31 629 LEU B N 1
ATOM 10955 C CA . LEU B 1 629 ? 6.707 -47.969 -27.688 1 85.31 629 LEU B CA 1
ATOM 10956 C C . LEU B 1 629 ? 6.285 -46.531 -28.016 1 85.31 629 LEU B C 1
ATOM 10958 O O . LEU B 1 629 ? 6.902 -45.875 -28.859 1 85.31 629 LEU B O 1
ATOM 10962 N N . VAL B 1 630 ? 5.168 -46.156 -27.484 1 88.38 630 VAL B N 1
ATOM 10963 C CA . VAL B 1 630 ? 4.691 -44.781 -27.609 1 88.38 630 VAL B CA 1
ATOM 10964 C C . VAL B 1 630 ? 4.426 -44.219 -26.234 1 88.38 630 VAL B C 1
ATOM 10966 O O . VAL B 1 630 ? 4.164 -44.938 -25.281 1 88.38 630 VAL B O 1
ATOM 10969 N N . TYR B 1 631 ? 4.59 -42.906 -26.172 1 89.44 631 TYR B N 1
ATOM 10970 C CA . TYR B 1 631 ? 4.344 -42.219 -24.906 1 89.44 631 TYR B CA 1
ATOM 10971 C C . TYR B 1 631 ? 3.029 -41.469 -24.938 1 89.44 631 TYR B C 1
ATOM 10973 O O . TYR B 1 631 ? 2.676 -40.875 -25.969 1 89.44 631 TYR B O 1
ATOM 10981 N N . ARG B 1 632 ? 2.32 -41.5 -23.859 1 88.69 632 ARG B N 1
ATOM 10982 C CA . ARG B 1 632 ? 1.133 -40.656 -23.641 1 88.69 632 ARG B CA 1
ATOM 10983 C C . ARG B 1 632 ? 1.251 -39.875 -22.344 1 88.69 632 ARG B C 1
ATOM 10985 O O . ARG B 1 632 ? 2.09 -40.188 -21.5 1 88.69 632 ARG B O 1
ATOM 10992 N N . ASP B 1 633 ? 0.452 -38.812 -22.297 1 90.12 633 ASP B N 1
ATOM 10993 C CA . ASP B 1 633 ? 0.452 -38.062 -21.062 1 90.12 633 ASP B CA 1
ATOM 10994 C C . ASP B 1 633 ? 0.061 -38.906 -19.875 1 90.12 633 ASP B C 1
ATOM 10996 O O . ASP B 1 633 ? -0.809 -39.781 -19.984 1 90.12 633 ASP B O 1
ATOM 11000 N N . ALA B 1 634 ? 0.703 -38.688 -18.766 1 90.81 634 ALA B N 1
ATOM 11001 C CA . ALA B 1 634 ? 0.31 -39.375 -17.547 1 90.81 634 ALA B CA 1
ATOM 11002 C C . ALA B 1 634 ? -1.117 -39.031 -17.141 1 90.81 634 ALA B C 1
ATOM 11004 O O . ALA B 1 634 ? -1.591 -37.938 -17.438 1 90.81 634 ALA B O 1
ATOM 11005 N N . ALA B 1 635 ? -1.784 -39.938 -16.5 1 89.81 635 ALA B N 1
ATOM 11006 C CA . ALA B 1 635 ? -3.166 -39.719 -16.078 1 89.81 635 ALA B CA 1
ATOM 11007 C C . ALA B 1 635 ? -3.244 -38.656 -14.969 1 89.81 635 ALA B C 1
ATOM 11009 O O . ALA B 1 635 ? -2.311 -38.531 -14.18 1 89.81 635 ALA B O 1
ATOM 11010 N N . ILE B 1 636 ? -4.355 -38 -14.93 1 91.62 636 ILE B N 1
ATOM 11011 C CA . ILE B 1 636 ? -4.625 -37.094 -13.812 1 91.62 636 ILE B CA 1
ATOM 11012 C C . ILE B 1 636 ? -4.578 -37.875 -12.5 1 91.62 636 ILE B C 1
ATOM 11014 O O . ILE B 1 636 ? -5.133 -38.969 -12.398 1 91.62 636 ILE B O 1
ATOM 11018 N N . GLY B 1 637 ? -3.869 -37.312 -11.539 1 93.06 637 GLY B N 1
ATOM 11019 C CA . GLY B 1 637 ? -3.73 -37.969 -10.258 1 93.06 637 GLY B CA 1
ATOM 11020 C C . GLY B 1 637 ? -2.43 -38.75 -10.133 1 93.06 637 GLY B C 1
ATOM 11021 O O . GLY B 1 637 ? -2.096 -39.25 -9.055 1 93.06 637 GLY B O 1
ATOM 11022 N N . SER B 1 638 ? -1.69 -38.812 -11.273 1 94.06 638 SER B N 1
ATOM 11023 C CA . SER B 1 638 ? -0.385 -39.469 -11.211 1 94.06 638 SER B CA 1
ATOM 11024 C C . SER B 1 638 ? 0.587 -38.688 -10.344 1 94.06 638 SER B C 1
ATOM 11026 O O . SER B 1 638 ? 0.603 -37.438 -10.391 1 94.06 638 SER B O 1
ATOM 11028 N N . VAL B 1 639 ? 1.354 -39.438 -9.469 1 95.06 639 VAL B N 1
ATOM 11029 C CA . VAL B 1 639 ? 2.275 -38.75 -8.562 1 95.06 639 VAL B CA 1
ATOM 11030 C C . VAL B 1 639 ? 3.564 -39.562 -8.438 1 95.06 639 VAL B C 1
ATOM 11032 O O . VAL B 1 639 ? 3.541 -40.781 -8.469 1 95.06 639 VAL B O 1
ATOM 11035 N N . ILE B 1 640 ? 4.664 -38.906 -8.469 1 94.56 640 ILE B N 1
ATOM 11036 C CA . ILE B 1 640 ? 5.961 -39.438 -8.109 1 94.56 640 ILE B CA 1
ATOM 11037 C C . ILE B 1 640 ? 6.406 -38.875 -6.758 1 94.56 640 ILE B C 1
ATOM 11039 O O . ILE B 1 640 ? 6.5 -37.656 -6.59 1 94.56 640 ILE B O 1
ATOM 11043 N N . LEU B 1 641 ? 6.652 -39.75 -5.773 1 93.88 641 LEU B N 1
ATOM 11044 C CA . LEU B 1 641 ? 7.117 -39.312 -4.457 1 93.88 641 LEU B CA 1
ATOM 11045 C C . LEU B 1 641 ? 8.641 -39.344 -4.387 1 93.88 641 LEU B C 1
ATOM 11047 O O . LEU B 1 641 ? 9.273 -40.281 -4.867 1 93.88 641 LEU B O 1
ATOM 11051 N N . GLN B 1 642 ? 9.211 -38.344 -3.91 1 91.44 642 GLN B N 1
ATOM 11052 C CA . GLN B 1 642 ? 10.648 -38.219 -3.699 1 91.44 642 GLN B CA 1
ATOM 11053 C C . GLN B 1 642 ? 10.969 -37.906 -2.236 1 91.44 642 GLN B C 1
ATOM 11055 O O . GLN B 1 642 ? 11.305 -36.781 -1.89 1 91.44 642 GLN B O 1
ATOM 11060 N N . PRO B 1 643 ? 10.992 -38.844 -1.44 1 90.62 643 PRO B N 1
ATOM 11061 C CA . PRO B 1 643 ? 11.148 -38.656 0.004 1 90.62 643 PRO B CA 1
ATOM 11062 C C . PRO B 1 643 ? 12.469 -38 0.377 1 90.62 643 PRO B C 1
ATOM 11064 O O . PRO B 1 643 ? 12.516 -37.156 1.283 1 90.62 643 PRO B O 1
ATOM 11067 N N . ALA B 1 644 ? 13.555 -38.375 -0.311 1 87.38 644 ALA B N 1
ATOM 11068 C CA . ALA B 1 644 ? 14.867 -37.812 0.021 1 87.38 644 ALA B CA 1
ATOM 11069 C C . ALA B 1 644 ? 14.883 -36.281 -0.194 1 87.38 644 ALA B C 1
ATOM 11071 O O . ALA B 1 644 ? 15.547 -35.562 0.546 1 87.38 644 ALA B O 1
ATOM 11072 N N . GLU B 1 645 ? 14.141 -35.875 -1.148 1 88.06 645 GLU B N 1
ATOM 11073 C CA . GLU B 1 645 ? 14.078 -34.469 -1.47 1 88.06 645 GLU B CA 1
ATOM 11074 C C . GLU B 1 645 ? 12.891 -33.781 -0.786 1 88.06 645 GLU B C 1
ATOM 11076 O O . GLU B 1 645 ? 12.68 -32.594 -0.928 1 88.06 645 GLU B O 1
ATOM 11081 N N . ARG B 1 646 ? 12.117 -34.594 -0.065 1 92.19 646 ARG B N 1
ATOM 11082 C CA . ARG B 1 646 ? 10.898 -34.094 0.578 1 92.19 646 ARG B CA 1
ATOM 11083 C C . ARG B 1 646 ? 10 -33.375 -0.425 1 92.19 646 ARG B C 1
ATOM 11085 O O . ARG B 1 646 ? 9.578 -32.25 -0.191 1 92.19 646 ARG B O 1
ATOM 11092 N N . SER B 1 647 ? 9.789 -34.062 -1.506 1 93.56 647 SER B N 1
ATOM 11093 C CA . SER B 1 647 ? 8.992 -33.438 -2.561 1 93.56 647 SER B CA 1
ATOM 11094 C C . SER B 1 647 ? 8.203 -34.5 -3.338 1 93.56 647 SER B C 1
ATOM 11096 O O . SER B 1 647 ? 8.398 -35.688 -3.143 1 93.56 647 SER B O 1
ATOM 11098 N N . PHE B 1 648 ? 7.293 -34.094 -4.109 1 95.31 648 PHE B N 1
ATOM 11099 C CA . PHE B 1 648 ? 6.59 -34.938 -5.051 1 95.31 648 PHE B CA 1
ATOM 11100 C C . PHE B 1 648 ? 6.164 -34.156 -6.285 1 95.31 648 PHE B C 1
ATOM 11102 O O . PHE B 1 648 ? 6.051 -32.938 -6.242 1 95.31 648 PHE B O 1
ATOM 11109 N N . ILE B 1 649 ? 5.977 -34.812 -7.387 1 95.06 649 ILE B N 1
ATOM 11110 C CA . ILE B 1 649 ? 5.516 -34.281 -8.656 1 95.06 649 ILE B CA 1
ATOM 11111 C C . ILE B 1 649 ? 4.172 -34.906 -9.031 1 95.06 649 ILE B C 1
ATOM 11113 O O . ILE B 1 649 ? 3.988 -36.125 -8.898 1 95.06 649 ILE B O 1
ATOM 11117 N N . MET B 1 650 ? 3.283 -34.031 -9.484 1 95.06 650 MET B N 1
ATOM 11118 C CA . MET B 1 650 ? 1.966 -34.625 -9.734 1 95.06 650 MET B CA 1
ATOM 11119 C C . MET B 1 650 ? 1.292 -33.938 -10.922 1 95.06 650 MET B C 1
ATOM 11121 O O . MET B 1 650 ? 1.557 -32.781 -11.211 1 95.06 650 MET B O 1
ATOM 11125 N N . VAL B 1 651 ? 0.421 -34.656 -11.555 1 93.31 651 VAL B N 1
ATOM 11126 C CA . VAL B 1 651 ? -0.422 -34.156 -12.633 1 93.31 651 VAL B CA 1
ATOM 11127 C C . VAL B 1 651 ? -1.827 -33.875 -12.109 1 93.31 651 VAL B C 1
ATOM 11129 O O . VAL B 1 651 ? -2.477 -34.781 -11.547 1 93.31 651 VAL B O 1
ATOM 11132 N N . THR B 1 652 ? -2.291 -32.656 -12.297 1 90.5 652 THR B N 1
ATOM 11133 C CA . THR B 1 652 ? -3.566 -32.281 -11.695 1 90.5 652 THR B CA 1
ATOM 11134 C C . THR B 1 652 ? -4.574 -31.906 -12.773 1 90.5 652 THR B C 1
ATOM 11136 O O . THR B 1 652 ? -5.766 -31.75 -12.492 1 90.5 652 THR B O 1
ATOM 11139 N N . SER B 1 653 ? -4.125 -31.672 -13.93 1 80.56 653 SER B N 1
ATOM 11140 C CA . SER B 1 653 ? -5.066 -31.219 -14.953 1 80.56 653 SER B CA 1
ATOM 11141 C C . SER B 1 653 ? -4.738 -31.828 -16.312 1 80.56 653 SER B C 1
ATOM 11143 O O . SER B 1 653 ? -3.684 -32.438 -16.484 1 80.56 653 SER B O 1
ATOM 11145 N N . GLN B 1 654 ? -5.746 -31.672 -17.125 1 68.19 654 GLN B N 1
ATOM 11146 C CA . GLN B 1 654 ? -5.59 -32.188 -18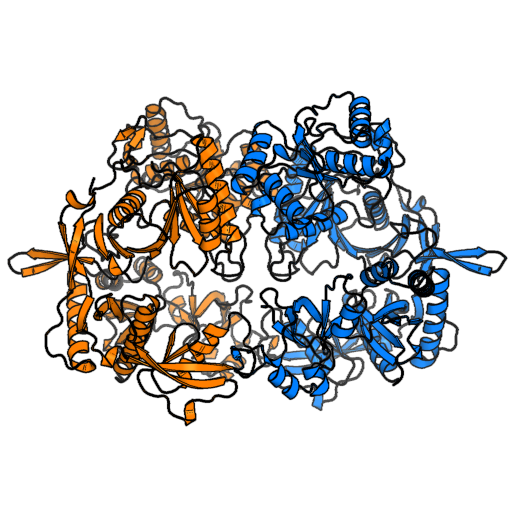.484 1 68.19 654 GLN B CA 1
ATOM 11147 C C . GLN B 1 654 ? -5.109 -31.094 -19.438 1 68.19 654 GLN B C 1
ATOM 11149 O O . GLN B 1 654 ? -5.254 -29.891 -19.141 1 68.19 654 GLN B O 1
ATOM 11154 N N . PRO B 1 655 ? -4.492 -31.594 -20.391 1 60.69 655 PRO B N 1
ATOM 11155 C CA . PRO B 1 655 ? -4.164 -30.609 -21.406 1 60.69 655 PRO B CA 1
ATOM 11156 C C . PRO B 1 655 ? -5.402 -29.969 -22.031 1 60.69 655 PRO B C 1
ATOM 11158 O O . PRO B 1 655 ? -6.516 -30.469 -21.875 1 60.69 655 PRO B O 1
ATOM 11161 N N . VAL B 1 656 ? -5.453 -28.703 -22.5 1 55.38 656 VAL B N 1
ATOM 11162 C CA . VAL B 1 656 ? -6.543 -27.938 -23.078 1 55.38 656 VAL B CA 1
ATOM 11163 C C . VAL B 1 656 ? -7.348 -28.812 -24.031 1 55.38 656 VAL B C 1
ATOM 11165 O O . VAL B 1 656 ? -8.578 -28.75 -24.062 1 55.38 656 VAL B O 1
ATOM 11168 N N . SER B 1 657 ? -6.719 -29.578 -25 1 53.78 657 SER B N 1
ATOM 11169 C CA . SER B 1 657 ? -7.391 -30.531 -25.875 1 53.78 657 SER B CA 1
ATOM 11170 C C . SER B 1 657 ? -6.738 -31.906 -25.812 1 53.78 657 SER B C 1
ATOM 11172 O O . SER B 1 657 ? -5.559 -32.031 -25.469 1 53.78 657 SER B O 1
ATOM 11174 N N . LYS B 1 658 ? -7.602 -33.062 -25.766 1 54.06 658 LYS B N 1
ATOM 11175 C CA . LYS B 1 658 ? -7.145 -34.438 -25.719 1 54.06 658 LYS B CA 1
ATOM 11176 C C . LYS B 1 658 ? -6.016 -34.688 -26.719 1 54.06 658 LYS B C 1
ATOM 11178 O O . LYS B 1 658 ? -5.184 -35.562 -26.516 1 54.06 658 LYS B O 1
ATOM 11183 N N . THR B 1 659 ? -6.062 -33.844 -27.719 1 52.84 659 THR B N 1
ATOM 11184 C CA . THR B 1 659 ? -5.152 -34.156 -28.812 1 52.84 659 THR B CA 1
ATOM 11185 C C . THR B 1 659 ? -4.02 -33.125 -28.891 1 52.84 659 THR B C 1
ATOM 11187 O O . THR B 1 659 ? -3.07 -33.312 -29.656 1 52.84 659 THR B O 1
ATOM 11190 N N . ILE B 1 660 ? -4.211 -32 -28.109 1 58.69 660 ILE B N 1
ATOM 11191 C CA . ILE B 1 660 ? -3.246 -30.938 -28.359 1 58.69 660 ILE B CA 1
ATOM 11192 C C . ILE B 1 660 ? -2.586 -30.516 -27.047 1 58.69 660 ILE B C 1
ATOM 11194 O O . ILE B 1 660 ? -3.271 -30.266 -26.062 1 58.69 660 ILE B O 1
ATOM 11198 N N . GLY B 1 661 ? -1.229 -30.703 -27 1 65.06 661 GLY B N 1
ATOM 11199 C CA . GLY B 1 661 ? -0.417 -30.188 -25.922 1 65.06 661 GLY B CA 1
ATOM 11200 C C . GLY B 1 661 ? -0.055 -31.25 -24.891 1 65.06 661 GLY B C 1
ATOM 11201 O O . GLY B 1 661 ? -0.392 -32.406 -25.047 1 65.06 661 GLY B O 1
ATOM 11202 N N . SER B 1 662 ? 0.852 -31.031 -24.094 1 77.25 662 SER B N 1
ATOM 11203 C CA . SER B 1 662 ? 1.309 -31.891 -23.016 1 77.25 662 SER B CA 1
ATOM 11204 C C . SER B 1 662 ? 1.143 -31.219 -21.656 1 77.25 662 SER B C 1
ATOM 11206 O O . SER B 1 662 ? 1.178 -30 -21.562 1 77.25 662 SER B O 1
ATOM 11208 N N . ILE B 1 663 ? 0.803 -32.031 -20.766 1 77.75 663 ILE B N 1
ATOM 11209 C CA . ILE B 1 663 ? 0.517 -31.562 -19.406 1 77.75 663 ILE B CA 1
ATOM 11210 C C . ILE B 1 663 ? 1.813 -31.125 -18.734 1 77.75 663 ILE B C 1
ATOM 11212 O O . ILE B 1 663 ? 2.869 -31.734 -18.953 1 77.75 663 ILE B O 1
ATOM 11216 N N . ARG B 1 664 ? 1.745 -30.109 -17.969 1 82.62 664 ARG B N 1
ATOM 11217 C CA . ARG B 1 664 ? 2.834 -29.703 -17.094 1 82.62 664 ARG B CA 1
ATOM 11218 C C . ARG B 1 664 ? 2.498 -30 -15.633 1 82.62 664 ARG B C 1
ATOM 11220 O O . ARG B 1 664 ? 1.644 -29.328 -15.047 1 82.62 664 ARG B O 1
ATOM 11227 N N . PRO B 1 665 ? 3.189 -30.922 -15.125 1 92 665 PRO B N 1
ATOM 11228 C CA . PRO B 1 665 ? 2.891 -31.281 -13.742 1 92 665 PRO B CA 1
ATOM 11229 C C . PRO B 1 665 ? 3.311 -30.188 -12.75 1 92 665 PRO B C 1
ATOM 11231 O O . PRO B 1 665 ? 3.982 -29.234 -13.125 1 92 665 PRO B O 1
ATOM 11234 N N . LEU B 1 666 ? 2.852 -30.312 -11.477 1 93.62 666 LEU B N 1
ATOM 11235 C CA . LEU B 1 666 ? 3.262 -29.469 -10.359 1 93.62 666 LEU B CA 1
ATOM 11236 C C . LEU B 1 666 ? 4.359 -30.141 -9.539 1 93.62 666 LEU B C 1
ATOM 11238 O O . LEU B 1 666 ? 4.348 -31.375 -9.359 1 93.62 666 LEU B O 1
ATOM 11242 N N . ARG B 1 667 ? 5.258 -29.375 -9.133 1 93.75 667 ARG B N 1
ATOM 11243 C CA . ARG B 1 667 ? 6.234 -29.844 -8.156 1 93.75 667 ARG B CA 1
ATOM 11244 C C . ARG B 1 667 ? 5.949 -29.266 -6.777 1 93.75 667 ARG B C 1
ATOM 11246 O O . ARG B 1 667 ? 5.852 -28.047 -6.617 1 93.75 667 ARG B O 1
ATOM 11253 N N . ILE B 1 668 ? 5.785 -30.109 -5.801 1 96.62 668 ILE B N 1
ATOM 11254 C CA . ILE B 1 668 ? 5.48 -29.688 -4.441 1 96.62 668 ILE B CA 1
ATOM 11255 C C . ILE B 1 668 ? 6.633 -30.047 -3.512 1 96.62 668 ILE B C 1
ATOM 11257 O O . ILE B 1 668 ? 7.117 -31.188 -3.533 1 96.62 668 ILE B O 1
ATOM 11261 N N . VAL B 1 669 ? 7.094 -29.125 -2.766 1 94.38 669 VAL B N 1
ATOM 11262 C CA . VAL B 1 669 ? 8.172 -29.344 -1.81 1 94.38 669 VAL B CA 1
ATOM 11263 C C . VAL B 1 669 ? 7.645 -29.188 -0.386 1 94.38 669 VAL B C 1
ATOM 11265 O O . VAL B 1 669 ? 6.98 -28.203 -0.068 1 94.38 669 VAL B O 1
ATOM 11268 N N . HIS B 1 670 ? 7.863 -30.219 0.381 1 96.69 670 HIS B N 1
ATOM 11269 C CA . HIS B 1 670 ? 7.516 -30.172 1.796 1 96.69 670 HIS B CA 1
ATOM 11270 C C . HIS B 1 670 ? 8.562 -29.406 2.6 1 96.69 670 HIS B C 1
ATOM 11272 O O . HIS B 1 670 ? 9.531 -30 3.082 1 96.69 670 HIS B O 1
ATOM 11278 N N . GLU B 1 671 ? 8.32 -28.156 2.881 1 94.69 671 GLU B N 1
ATOM 11279 C CA . GLU B 1 671 ? 9.297 -27.25 3.477 1 94.69 671 GLU B CA 1
ATOM 11280 C C . GLU B 1 671 ? 9.391 -27.453 4.988 1 94.69 671 GLU B C 1
ATOM 11282 O O . GLU B 1 671 ? 10.453 -27.25 5.582 1 94.69 671 GLU B O 1
ATOM 11287 N N . TYR B 1 672 ? 8.258 -27.781 5.578 1 95.81 672 TYR B N 1
ATOM 11288 C CA . TYR B 1 672 ? 8.227 -27.953 7.027 1 95.81 672 TYR B CA 1
ATOM 11289 C C . TYR B 1 672 ? 7.094 -28.875 7.441 1 95.81 672 TYR B C 1
ATOM 11291 O O . TYR B 1 672 ? 6.027 -28.891 6.816 1 95.81 672 TYR B O 1
ATOM 11299 N N . GLY B 1 673 ? 7.293 -29.578 8.5 1 95.81 673 GLY B N 1
ATOM 11300 C CA . GLY B 1 673 ? 6.266 -30.422 9.086 1 95.81 673 GLY B CA 1
ATOM 11301 C C . GLY B 1 673 ? 6.633 -31.891 9.094 1 95.81 673 GLY B C 1
ATOM 11302 O O . GLY B 1 673 ? 7.711 -32.25 8.633 1 95.81 673 GLY B O 1
ATOM 11303 N N . SER B 1 674 ? 5.707 -32.75 9.609 1 94.44 674 SER B N 1
ATOM 11304 C CA . SER B 1 674 ? 6.043 -34.156 9.812 1 94.44 674 SER B CA 1
ATOM 11305 C C . SER B 1 674 ? 5.074 -35.062 9.062 1 94.44 674 SER B C 1
ATOM 11307 O O . SER B 1 674 ? 5.223 -36.281 9.086 1 94.44 674 SER B O 1
ATOM 11309 N N . THR B 1 675 ? 4.152 -34.5 8.352 1 95.75 675 THR B N 1
ATOM 11310 C CA . THR B 1 675 ? 3.166 -35.312 7.656 1 95.75 675 THR B CA 1
ATOM 11311 C C . THR B 1 675 ? 3.818 -36.094 6.512 1 95.75 675 THR B C 1
ATOM 11313 O O . THR B 1 675 ? 4.695 -35.562 5.824 1 95.75 675 THR B O 1
ATOM 11316 N N . ASP B 1 676 ? 3.281 -37.219 6.273 1 93.31 676 ASP B N 1
ATOM 11317 C CA . ASP B 1 676 ? 3.812 -38.062 5.199 1 93.31 676 ASP B CA 1
ATOM 11318 C C . ASP B 1 676 ? 3.518 -37.438 3.832 1 93.31 676 ASP B C 1
ATOM 11320 O O . ASP B 1 676 ? 2.453 -36.844 3.623 1 93.31 676 ASP B O 1
ATOM 11324 N N . LEU B 1 677 ? 4.414 -37.688 2.895 1 95.12 677 LEU B N 1
ATOM 11325 C CA . LEU B 1 677 ? 4.273 -37.125 1.559 1 95.12 677 LEU B CA 1
ATOM 11326 C C . LEU B 1 677 ? 3.029 -37.688 0.864 1 95.12 677 LEU B C 1
ATOM 11328 O O . LEU B 1 677 ? 2.385 -36.969 0.089 1 95.12 677 LEU B O 1
ATOM 11332 N N . GLU B 1 678 ? 2.695 -38.906 1.12 1 93.25 678 GLU B N 1
ATOM 11333 C CA . GLU B 1 678 ? 1.539 -39.531 0.486 1 93.25 678 GLU B CA 1
ATOM 11334 C C . GLU B 1 678 ? 0.25 -38.812 0.835 1 93.25 678 GLU B C 1
ATOM 11336 O O . GLU B 1 678 ? -0.576 -38.531 -0.04 1 93.25 678 GLU B O 1
ATOM 11341 N N . LEU B 1 679 ? 0.17 -38.562 2.111 1 94.06 679 LEU B N 1
ATOM 11342 C CA . LEU B 1 679 ? -1.025 -37.844 2.562 1 94.06 679 LEU B CA 1
ATOM 11343 C C . LEU B 1 679 ? -1.057 -36.406 2.016 1 94.06 679 LEU B C 1
ATOM 11345 O O . LEU B 1 679 ? -2.115 -35.938 1.617 1 94.06 679 LEU B O 1
ATOM 11349 N N . LEU B 1 680 ? 0.081 -35.688 2.049 1 96.5 680 LEU B N 1
ATOM 11350 C CA . LEU B 1 680 ? 0.161 -34.344 1.499 1 96.5 680 LEU B CA 1
ATOM 11351 C C . LEU B 1 680 ? -0.206 -34.344 0.018 1 96.5 680 LEU B C 1
ATOM 11353 O O . LEU B 1 680 ? -0.905 -33.438 -0.448 1 96.5 680 LEU B O 1
ATOM 11357 N N . ALA B 1 681 ? 0.262 -35.344 -0.719 1 96.25 681 ALA B N 1
ATOM 11358 C CA . ALA B 1 681 ? -0.055 -35.469 -2.139 1 96.25 681 ALA B CA 1
ATOM 11359 C C . ALA B 1 681 ? -1.553 -35.688 -2.352 1 96.25 681 ALA B C 1
ATOM 11361 O O . ALA B 1 681 ? -2.152 -35.031 -3.221 1 96.25 681 ALA B O 1
ATOM 11362 N N . LEU B 1 682 ? -2.111 -36.562 -1.55 1 94.69 682 LEU B N 1
ATOM 11363 C CA . LEU B 1 682 ? -3.537 -36.844 -1.666 1 94.69 682 LEU B CA 1
ATOM 11364 C C . LEU B 1 682 ? -4.363 -35.594 -1.402 1 94.69 682 LEU B C 1
ATOM 11366 O O . LEU B 1 682 ? -5.27 -35.25 -2.176 1 94.69 682 LEU B O 1
ATOM 11370 N N . GLN B 1 683 ? -4.113 -34.906 -0.328 1 95.44 683 GLN B N 1
ATOM 11371 C CA . GLN B 1 683 ? -4.852 -33.688 0.009 1 95.44 683 GLN B CA 1
ATOM 11372 C C . GLN B 1 683 ? -4.68 -32.625 -1.068 1 95.44 683 GLN B C 1
ATOM 11374 O O . GLN B 1 683 ? -5.641 -31.938 -1.436 1 95.44 683 GLN B O 1
ATOM 11379 N N . THR B 1 684 ? -3.445 -32.469 -1.502 1 96.44 684 THR B N 1
ATOM 11380 C CA . THR B 1 684 ? -3.17 -31.484 -2.557 1 96.44 684 THR B CA 1
ATOM 11381 C C . THR B 1 684 ? -3.977 -31.812 -3.811 1 96.44 684 THR B C 1
ATOM 11383 O O . THR B 1 684 ? -4.594 -30.922 -4.402 1 96.44 684 THR B O 1
ATOM 11386 N N . TYR B 1 685 ? -4.02 -33.094 -4.16 1 95.56 685 TYR B N 1
ATOM 11387 C CA . TYR B 1 685 ? -4.762 -33.531 -5.336 1 95.56 685 TYR B CA 1
ATOM 11388 C C . TYR B 1 685 ? -6.254 -33.25 -5.18 1 95.56 685 TYR B C 1
ATOM 11390 O O . TYR B 1 685 ? -6.887 -32.719 -6.086 1 95.56 685 TYR B O 1
ATOM 11398 N N . HIS B 1 686 ? -6.773 -33.594 -4.082 1 95.56 686 HIS B N 1
ATOM 11399 C CA . HIS B 1 686 ? -8.195 -33.406 -3.828 1 95.56 686 HIS B CA 1
ATOM 11400 C C . HIS B 1 686 ? -8.555 -31.906 -3.91 1 95.56 686 HIS B C 1
ATOM 11402 O O . HIS B 1 686 ? -9.617 -31.562 -4.434 1 95.56 686 HIS B O 1
ATOM 11408 N N . LEU B 1 687 ? -7.738 -31.062 -3.4 1 96.25 687 LEU B N 1
ATOM 11409 C CA . LEU B 1 687 ? -7.992 -29.625 -3.424 1 96.25 687 LEU B CA 1
ATOM 11410 C C . LEU B 1 687 ? -7.977 -29.094 -4.852 1 96.25 687 LEU B C 1
ATOM 11412 O O . LEU B 1 687 ? -8.594 -28.062 -5.141 1 96.25 687 LEU B O 1
ATOM 11416 N N . THR B 1 688 ? -7.25 -29.734 -5.789 1 95.44 688 THR B N 1
ATOM 11417 C CA . THR B 1 688 ? -7.238 -29.312 -7.188 1 95.44 688 THR B CA 1
ATOM 11418 C C . THR B 1 688 ? -8.531 -29.734 -7.887 1 95.44 688 THR B C 1
ATOM 11420 O O . THR B 1 688 ? -8.883 -29.188 -8.93 1 95.44 688 THR B O 1
ATOM 11423 N N . GLN B 1 689 ? -9.188 -30.766 -7.363 1 93.88 689 GLN B N 1
ATOM 11424 C CA . GLN B 1 689 ? -10.422 -31.266 -7.961 1 93.88 689 GLN B CA 1
ATOM 11425 C C . GLN B 1 689 ? -11.625 -30.438 -7.52 1 93.88 689 GLN B C 1
ATOM 11427 O O . GLN B 1 689 ? -12.711 -30.578 -8.078 1 93.88 689 GLN B O 1
ATOM 11432 N N . LEU B 1 690 ? -11.383 -29.641 -6.551 1 94.06 690 LEU B N 1
ATOM 11433 C CA . LEU B 1 690 ? -12.438 -28.781 -6.027 1 94.06 690 LEU B CA 1
ATOM 11434 C C . LEU B 1 690 ? -12.531 -27.5 -6.832 1 94.06 690 LEU B C 1
ATOM 11436 O O . LEU B 1 690 ? -11.586 -26.703 -6.855 1 94.06 690 LEU B O 1
ATOM 11440 N N . HIS B 1 691 ? -13.562 -27.219 -7.574 1 93.56 691 HIS B N 1
ATOM 11441 C CA . HIS B 1 691 ? -13.812 -25.969 -8.289 1 93.56 691 HIS B CA 1
ATOM 11442 C C . HIS B 1 691 ? -15.289 -25.594 -8.25 1 93.56 691 HIS B C 1
ATOM 11444 O O . HIS B 1 691 ? -16.016 -25.812 -9.219 1 93.56 691 HIS B O 1
ATOM 11450 N N . PRO B 1 692 ? -15.656 -24.922 -7.254 1 94.62 692 PRO B N 1
ATOM 11451 C CA . PRO B 1 692 ? -17.078 -24.609 -7.086 1 94.62 692 PRO B CA 1
ATOM 11452 C C . PRO B 1 692 ? -17.609 -23.656 -8.156 1 94.62 692 PRO B C 1
ATOM 11454 O O . PRO B 1 692 ? -18.797 -23.641 -8.438 1 94.62 692 PRO B O 1
ATOM 11457 N N . ALA B 1 693 ? -16.75 -22.906 -8.789 1 93.12 693 ALA B N 1
ATOM 11458 C CA . ALA B 1 693 ? -17.188 -21.859 -9.688 1 93.12 693 ALA B CA 1
ATOM 11459 C C . ALA B 1 693 ? -17.141 -22.312 -11.141 1 93.12 693 ALA B C 1
ATOM 11461 O O . ALA B 1 693 ? -17.453 -21.547 -12.055 1 93.12 693 ALA B O 1
ATOM 11462 N N . SER B 1 694 ? -16.734 -23.516 -11.398 1 92.06 694 SER B N 1
ATOM 11463 C CA . SER B 1 694 ? -16.688 -24.078 -12.742 1 92.06 694 SER B CA 1
ATOM 11464 C C . SER B 1 694 ? -17.438 -25.406 -12.812 1 92.06 694 SER B C 1
ATOM 11466 O O . SER B 1 694 ? -17.109 -26.344 -12.078 1 92.06 694 SER B O 1
ATOM 11468 N N . GLY B 1 695 ? -18.297 -25.5 -13.727 1 92.25 695 GLY B N 1
ATOM 11469 C CA . GLY B 1 695 ? -19.172 -26.656 -13.789 1 92.25 695 GLY B CA 1
ATOM 11470 C C . GLY B 1 695 ? -18.5 -27.891 -14.383 1 92.25 695 GLY B C 1
ATOM 11471 O O . GLY B 1 695 ? -18.891 -29.016 -14.086 1 92.25 695 GLY B O 1
ATOM 11472 N N . PHE B 1 696 ? -17.406 -27.625 -15.133 1 87.38 696 PHE B N 1
ATOM 11473 C CA . PHE B 1 696 ? -16.984 -28.75 -15.969 1 87.38 696 PHE B CA 1
ATOM 11474 C C . PHE B 1 696 ? -15.477 -28.938 -15.922 1 87.38 696 PHE B C 1
ATOM 11476 O O . PHE B 1 696 ? -14.938 -29.844 -16.562 1 87.38 696 PHE B O 1
ATOM 11483 N N . ARG B 1 697 ? -14.805 -28.094 -15.195 1 83.12 697 ARG B N 1
ATOM 11484 C CA . ARG B 1 697 ? -13.344 -28.172 -15.172 1 83.12 697 ARG B CA 1
ATOM 11485 C C . ARG B 1 697 ? -12.812 -28.141 -13.742 1 83.12 697 ARG B C 1
ATOM 11487 O O . ARG B 1 697 ? -13.43 -27.531 -12.859 1 83.12 697 ARG B O 1
ATOM 11494 N N . SER B 1 698 ? -11.75 -28.891 -13.594 1 85 698 SER B N 1
ATOM 11495 C CA . SER B 1 698 ? -11.008 -28.781 -12.344 1 85 698 SER B CA 1
ATOM 11496 C C . SER B 1 698 ? -9.914 -27.719 -12.438 1 85 698 SER B C 1
ATOM 11498 O O . SER B 1 698 ? -9.719 -27.125 -13.492 1 85 698 SER B O 1
ATOM 11500 N N . CYS B 1 699 ? -9.344 -27.469 -11.266 1 87.06 699 CYS B N 1
ATOM 11501 C CA . CYS B 1 699 ? -8.281 -26.484 -11.203 1 87.06 699 CYS B CA 1
ATOM 11502 C C . CYS B 1 699 ? -6.914 -27.141 -11.344 1 87.06 699 CYS B C 1
ATOM 11504 O O . CYS B 1 699 ? -6.719 -28.266 -10.906 1 87.06 699 CYS B O 1
ATOM 11506 N N . ARG B 1 700 ? -6.027 -26.469 -11.977 1 88.12 700 ARG B N 1
ATOM 11507 C CA . ARG B 1 700 ? -4.648 -26.938 -12.008 1 88.12 700 ARG B CA 1
ATOM 11508 C C . ARG B 1 700 ? -4 -26.828 -10.633 1 88.12 700 ARG B C 1
ATOM 11510 O O . ARG B 1 700 ? -3.344 -27.766 -10.172 1 88.12 700 ARG B O 1
ATOM 11517 N N . LEU B 1 701 ? -4.242 -25.703 -10 1 93.44 701 LEU B N 1
ATOM 11518 C CA . LEU B 1 701 ? -3.709 -25.453 -8.656 1 93.44 701 LEU B CA 1
ATOM 11519 C C . LEU B 1 701 ? -4.727 -25.844 -7.594 1 93.44 701 LEU B C 1
ATOM 11521 O O . LEU B 1 701 ? -5.934 -25.844 -7.852 1 93.44 701 LEU B O 1
ATOM 11525 N N . PRO B 1 702 ? -4.184 -26.234 -6.418 1 96.06 702 PRO B N 1
ATOM 11526 C CA . PRO B 1 702 ? -5.156 -26.375 -5.328 1 96.06 702 PRO B CA 1
ATOM 11527 C C . PRO B 1 702 ? -6.074 -25.156 -5.203 1 96.06 702 PRO B C 1
ATOM 11529 O O . PRO B 1 702 ? -5.637 -24.031 -5.402 1 96.06 702 PRO B O 1
ATOM 11532 N N . TRP B 1 703 ? -7.293 -25.406 -4.906 1 95.31 703 TRP B N 1
ATOM 11533 C CA . TRP B 1 703 ? -8.336 -24.391 -4.91 1 95.31 703 TRP B CA 1
ATOM 11534 C C . TRP B 1 703 ? -7.902 -23.156 -4.121 1 95.31 703 TRP B C 1
ATOM 11536 O O . TRP B 1 703 ? -8.133 -22.016 -4.547 1 95.31 703 TRP B O 1
ATOM 11546 N N . VAL B 1 704 ? -7.23 -23.328 -2.967 1 96.06 704 VAL B N 1
ATOM 11547 C CA . VAL B 1 704 ? -6.824 -22.219 -2.107 1 96.06 704 VAL B CA 1
ATOM 11548 C C . VAL B 1 704 ? -5.809 -21.344 -2.838 1 96.06 704 VAL B C 1
ATOM 11550 O O . VAL B 1 704 ? -5.848 -20.109 -2.729 1 96.06 704 VAL B O 1
ATOM 11553 N N . LEU B 1 705 ? -4.902 -21.953 -3.592 1 94.5 705 LEU B N 1
ATOM 11554 C CA . LEU B 1 705 ? -3.904 -21.203 -4.34 1 94.5 705 LEU B CA 1
ATOM 11555 C C . LEU B 1 705 ? -4.52 -20.562 -5.582 1 94.5 705 LEU B C 1
ATOM 11557 O O . LEU B 1 705 ? -4.148 -19.453 -5.973 1 94.5 705 LEU B O 1
ATOM 11561 N N . HIS B 1 706 ? -5.41 -21.344 -6.172 1 92.5 706 HIS B N 1
ATOM 11562 C CA . HIS B 1 706 ? -6.109 -20.812 -7.34 1 92.5 706 HIS B CA 1
ATOM 11563 C C . HIS B 1 706 ? -6.816 -19.5 -7.016 1 92.5 706 HIS B C 1
ATOM 11565 O O . HIS B 1 706 ? -6.672 -18.516 -7.738 1 92.5 706 HIS B O 1
ATOM 11571 N N . LEU B 1 707 ? -7.539 -19.484 -5.957 1 92.25 707 LEU B N 1
ATOM 11572 C CA . LEU B 1 707 ? -8.289 -18.281 -5.594 1 92.25 707 LEU B CA 1
ATOM 11573 C C . LEU B 1 707 ? -7.363 -17.203 -5.074 1 92.25 707 LEU B C 1
ATOM 11575 O O . LEU B 1 707 ? -7.629 -16 -5.262 1 92.25 707 LEU B O 1
ATOM 11579 N N . ALA B 1 708 ? -6.352 -17.594 -4.309 1 90.06 708 ALA B N 1
ATOM 11580 C CA . ALA B 1 708 ? -5.383 -16.594 -3.869 1 90.06 708 ALA B CA 1
ATOM 11581 C C . ALA B 1 708 ? -4.762 -15.867 -5.059 1 90.06 708 ALA B C 1
ATOM 11583 O O . ALA B 1 708 ? -4.594 -14.648 -5.027 1 90.06 708 ALA B O 1
ATOM 11584 N N . ASP B 1 709 ? -4.434 -16.609 -6.113 1 85.5 709 ASP B N 1
ATOM 11585 C CA . ASP B 1 709 ? -3.867 -16.047 -7.332 1 85.5 709 ASP B CA 1
ATOM 11586 C C . ASP B 1 709 ? -4.867 -15.125 -8.023 1 85.5 709 ASP B C 1
ATOM 11588 O O . ASP B 1 709 ? -4.52 -14 -8.406 1 85.5 709 ASP B O 1
ATOM 11592 N N . ARG B 1 710 ? -6.051 -15.562 -8.188 1 86.25 710 ARG B N 1
ATOM 11593 C CA . ARG B 1 710 ? -7.094 -14.766 -8.836 1 86.25 710 ARG B CA 1
ATOM 11594 C C . ARG B 1 710 ? -7.406 -13.516 -8.031 1 86.25 710 ARG B C 1
ATOM 11596 O O . ARG B 1 710 ? -7.641 -12.445 -8.602 1 86.25 710 ARG B O 1
ATOM 11603 N N . SER B 1 711 ? -7.469 -13.656 -6.766 1 85.81 711 SER B N 1
ATOM 11604 C CA . SER B 1 711 ? -7.734 -12.516 -5.891 1 85.81 711 SER B CA 1
ATOM 11605 C C . SER B 1 711 ? -6.629 -11.469 -5.992 1 85.81 711 SER B C 1
ATOM 11607 O O . SER B 1 711 ? -6.91 -10.273 -6.074 1 85.81 711 SER B O 1
ATOM 11609 N N . SER B 1 712 ? -5.418 -11.969 -5.977 1 79.62 712 SER B N 1
ATOM 11610 C CA . SER B 1 712 ? -4.285 -11.055 -6.098 1 79.62 712 SER B CA 1
ATOM 11611 C C . SER B 1 712 ? -4.387 -10.219 -7.367 1 79.62 712 SER B C 1
ATOM 11613 O O . SER B 1 712 ? -4.18 -9 -7.332 1 79.62 712 SER B O 1
ATOM 11615 N N . LYS B 1 713 ? -4.711 -10.836 -8.445 1 77 713 LYS B N 1
ATOM 11616 C CA . LYS B 1 713 ? -4.844 -10.156 -9.727 1 77 713 LYS B CA 1
ATOM 11617 C C . LYS B 1 713 ? -6.008 -9.164 -9.703 1 77 713 LYS B C 1
ATOM 11619 O O . LYS B 1 713 ? -5.887 -8.047 -10.203 1 77 713 LYS B O 1
ATOM 11624 N N . GLU B 1 714 ? -7.059 -9.641 -9.141 1 80.62 714 GLU B N 1
ATOM 11625 C CA . GLU B 1 714 ? -8.242 -8.781 -9.062 1 80.62 714 GLU B CA 1
ATOM 11626 C C . GLU B 1 714 ? -7.977 -7.562 -8.188 1 80.62 714 GLU B C 1
ATOM 11628 O O . GLU B 1 714 ? -8.398 -6.453 -8.516 1 80.62 714 GLU B O 1
ATOM 11633 N N . PHE B 1 715 ? -7.348 -7.691 -7.109 1 78.12 715 PHE B N 1
ATOM 11634 C CA . PHE B 1 715 ? -7.059 -6.59 -6.199 1 78.12 715 PHE B CA 1
ATOM 11635 C C . PHE B 1 715 ? -6.109 -5.59 -6.844 1 78.12 715 PHE B C 1
ATOM 11637 O O . PHE B 1 715 ? -6.219 -4.383 -6.613 1 78.12 715 PHE B O 1
ATOM 11644 N N . GLN B 1 716 ? -5.203 -6.137 -7.637 1 71.44 716 GLN B N 1
ATOM 11645 C CA . GLN B 1 716 ? -4.301 -5.258 -8.375 1 71.44 716 GLN B CA 1
ATOM 11646 C C . GLN B 1 716 ? -5.07 -4.391 -9.367 1 71.44 716 GLN B C 1
ATOM 11648 O O . GLN B 1 716 ? -4.75 -3.213 -9.547 1 71.44 716 GLN B O 1
ATOM 11653 N N . ARG B 1 717 ? -6.023 -4.992 -9.945 1 72.25 717 ARG B N 1
ATOM 11654 C CA . ARG B 1 717 ? -6.836 -4.262 -10.914 1 72.25 717 ARG B CA 1
ATOM 11655 C C . ARG B 1 717 ? -7.66 -3.178 -10.219 1 72.25 717 ARG B C 1
ATOM 11657 O O . ARG B 1 717 ? -7.84 -2.086 -10.766 1 72.25 717 ARG B O 1
ATOM 11664 N N . ILE B 1 718 ? -8.164 -3.543 -9.141 1 74.56 718 ILE B N 1
ATOM 11665 C CA . ILE B 1 718 ? -8.938 -2.576 -8.367 1 74.56 718 ILE B CA 1
ATOM 11666 C C . ILE B 1 718 ? -8.031 -1.441 -7.902 1 74.56 718 ILE B C 1
ATOM 11668 O O . ILE B 1 718 ? -8.43 -0.276 -7.902 1 74.56 718 ILE B O 1
ATOM 11672 N N . GLY B 1 719 ? -6.785 -1.733 -7.59 1 64.88 719 GLY B N 1
ATOM 11673 C CA . GLY B 1 719 ? -5.746 -0.747 -7.332 1 64.88 719 GLY B CA 1
ATOM 11674 C C . GLY B 1 719 ? -5.812 -0.166 -5.93 1 64.88 719 GLY B C 1
ATOM 11675 O O . GLY B 1 719 ? -4.832 0.403 -5.445 1 64.88 719 GLY B O 1
ATOM 11676 N N . GLN B 1 720 ? -7.027 -0.034 -5.258 1 70.5 720 GLN B N 1
ATOM 11677 C CA . GLN B 1 720 ? -7.152 0.558 -3.93 1 70.5 720 GLN B CA 1
ATOM 11678 C C . GLN B 1 720 ? -7.824 -0.408 -2.959 1 70.5 720 GLN B C 1
ATOM 11680 O O . GLN B 1 720 ? -8.977 -0.803 -3.162 1 70.5 720 GLN B O 1
ATOM 11685 N N . ILE B 1 721 ? -7.152 -0.741 -1.889 1 72.31 721 ILE B N 1
ATOM 11686 C CA . ILE B 1 721 ? -7.633 -1.702 -0.902 1 72.31 721 ILE B CA 1
ATOM 11687 C C . ILE B 1 721 ? -8.859 -1.139 -0.19 1 72.31 721 ILE B C 1
ATOM 11689 O O . ILE B 1 721 ? -9.727 -1.894 0.262 1 72.31 721 ILE B O 1
ATOM 11693 N N . SER B 1 722 ? -8.984 0.184 -0.146 1 73.44 722 SER B N 1
ATOM 11694 C CA . SER B 1 722 ? -10.094 0.833 0.555 1 73.44 722 SER B CA 1
ATOM 11695 C C . SER B 1 722 ? -11.43 0.517 -0.107 1 73.44 722 SER B C 1
ATOM 11697 O O . SER B 1 722 ? -12.477 0.598 0.534 1 73.44 722 SER B O 1
ATOM 11699 N N . VAL B 1 723 ? -11.375 0.133 -1.364 1 78.62 723 VAL B N 1
ATOM 11700 C CA . VAL B 1 723 ? -12.578 -0.194 -2.121 1 78.62 723 VAL B CA 1
ATOM 11701 C C . VAL B 1 723 ? -13.188 -1.489 -1.588 1 78.62 723 VAL B C 1
ATOM 11703 O O . VAL B 1 723 ? -14.398 -1.689 -1.667 1 78.62 723 VAL B O 1
ATOM 11706 N N . LEU B 1 724 ? -12.359 -2.314 -0.958 1 82.62 724 LEU B N 1
ATOM 11707 C CA . LEU B 1 724 ? -12.773 -3.656 -0.563 1 82.62 724 LEU B CA 1
ATOM 11708 C C . LEU B 1 724 ? -13.312 -3.662 0.864 1 82.62 724 LEU B C 1
ATOM 11710 O O . LEU B 1 724 ? -13.695 -4.711 1.382 1 82.62 724 LEU B O 1
ATOM 11714 N N . GLN B 1 725 ? -13.43 -2.629 1.451 1 77.69 725 GLN B N 1
ATOM 11715 C CA . GLN B 1 725 ? -13.742 -2.531 2.873 1 77.69 725 GLN B CA 1
ATOM 11716 C C . GLN B 1 725 ? -15.156 -3.02 3.158 1 77.69 725 GLN B C 1
ATOM 11718 O O . GLN B 1 725 ? -15.406 -3.674 4.176 1 77.69 725 GLN B O 1
ATOM 11723 N N . ASN B 1 726 ? -16.047 -2.768 2.271 1 82.38 726 ASN B N 1
ATOM 11724 C CA . ASN B 1 726 ? -17.469 -3.002 2.568 1 82.38 726 ASN B CA 1
ATOM 11725 C C . ASN B 1 726 ? -17.922 -4.367 2.064 1 82.38 726 ASN B C 1
ATOM 11727 O O . ASN B 1 726 ? -19.062 -4.773 2.303 1 82.38 726 ASN B O 1
ATOM 11731 N N . ILE B 1 727 ? -17.078 -5.008 1.41 1 89.75 727 ILE B N 1
ATOM 11732 C CA . ILE B 1 727 ? -17.484 -6.289 0.843 1 89.75 727 ILE B CA 1
ATOM 11733 C C . ILE B 1 727 ? -17.172 -7.414 1.821 1 89.75 727 ILE B C 1
ATOM 11735 O O . ILE B 1 727 ? -16.125 -7.406 2.467 1 89.75 727 ILE B O 1
ATOM 11739 N N . SER B 1 728 ? -18.141 -8.273 1.981 1 88.69 728 SER B N 1
ATOM 11740 C CA . SER B 1 728 ? -17.953 -9.422 2.861 1 88.69 728 SER B CA 1
ATOM 11741 C C . SER B 1 728 ? -16.844 -10.328 2.352 1 88.69 728 SER B C 1
ATOM 11743 O O . SER B 1 728 ? -16.734 -10.586 1.15 1 88.69 728 SER B O 1
ATOM 11745 N N . ARG B 1 729 ? -16.109 -10.898 3.266 1 87.25 729 ARG B N 1
ATOM 11746 C CA . ARG B 1 729 ? -14.945 -11.719 2.922 1 87.25 729 ARG B CA 1
ATOM 11747 C C . ARG B 1 729 ? -15.367 -13.125 2.512 1 87.25 729 ARG B C 1
ATOM 11749 O O . ARG B 1 729 ? -14.57 -13.875 1.944 1 87.25 729 ARG B O 1
ATOM 11756 N N . ASP B 1 730 ? -16.547 -13.43 2.682 1 88.38 730 ASP B N 1
ATOM 11757 C CA . ASP B 1 730 ? -17.062 -14.742 2.32 1 88.38 730 ASP B CA 1
ATOM 11758 C C . ASP B 1 730 ? -17.422 -14.805 0.839 1 88.38 730 ASP B C 1
ATOM 11760 O O . ASP B 1 730 ? -17.625 -15.891 0.291 1 88.38 730 ASP B O 1
ATOM 11764 N N . LYS B 1 731 ? -17.5 -13.641 0.264 1 92.94 731 LYS B N 1
ATOM 11765 C CA . LYS B 1 731 ? -17.875 -13.57 -1.146 1 92.94 731 LYS B CA 1
ATOM 11766 C C . LYS B 1 731 ? -16.672 -13.828 -2.047 1 92.94 731 LYS B C 1
ATOM 11768 O O . LYS B 1 731 ? -15.641 -13.164 -1.917 1 92.94 731 LYS B O 1
ATOM 11773 N N . LEU B 1 732 ? -16.812 -14.773 -2.924 1 94.31 732 LEU B N 1
ATOM 11774 C CA . LEU B 1 732 ? -15.719 -15.07 -3.842 1 94.31 732 LEU B CA 1
ATOM 11775 C C . LEU B 1 732 ? -15.742 -14.117 -5.035 1 94.31 732 LEU B C 1
ATOM 11777 O O . LEU B 1 732 ? -16.062 -14.523 -6.152 1 94.31 732 LEU B O 1
ATOM 11781 N N . ILE B 1 733 ? -15.297 -12.977 -4.836 1 91.56 733 ILE B N 1
ATOM 11782 C CA . ILE B 1 733 ? -15.484 -11.898 -5.805 1 91.56 733 ILE B CA 1
ATOM 11783 C C . ILE B 1 733 ? -14.508 -12.078 -6.969 1 91.56 733 ILE B C 1
ATOM 11785 O O . ILE B 1 733 ? -14.672 -11.469 -8.023 1 91.56 733 ILE B O 1
ATOM 11789 N N . ALA B 1 734 ? -13.5 -12.914 -6.828 1 87.62 734 ALA B N 1
ATOM 11790 C CA . ALA B 1 734 ? -12.469 -13.039 -7.852 1 87.62 734 ALA B CA 1
ATOM 11791 C C . ALA B 1 734 ? -12.773 -14.195 -8.797 1 87.62 734 ALA B C 1
ATOM 11793 O O . ALA B 1 734 ? -11.984 -14.492 -9.703 1 87.62 734 ALA B O 1
ATOM 11794 N N . VAL B 1 735 ? -13.859 -14.891 -8.641 1 89.06 735 VAL B N 1
ATOM 11795 C CA . VAL B 1 735 ? -14.172 -16.016 -9.523 1 89.06 735 VAL B CA 1
ATOM 11796 C C . VAL B 1 735 ? -14.859 -15.5 -10.789 1 89.06 735 VAL B C 1
ATOM 11798 O O . VAL B 1 735 ? -15.516 -14.461 -10.766 1 89.06 735 VAL B O 1
#

Secondary structure (DSSP, 8-state):
--GGGGSEEEEEEEEEEEEEE--TTTTEEEEEEEEESS-PPTT-HHHHHHHHHHTSSS-EEEETTEEEESSPPPGGGSB-SSEEEEEEEEEE--TTSHHHHHHHHHHHHHHHHHHHHT-TTEEEEE-TTSSEEEEEPSGGGEEEE-SS-EEEEEEEEEEEE-TT-EEEEEEEEEEEEE--S-HHHHHHH-TTS---EEEEEEE-TTSPEEEEEEEEEE---GGG-EETTTTEEHHHHHHHHT--HHHHHTPPEEEEEESS-TT-PPEEEEGGGEEE---HHHHHHHHH-TTS-HHHHHHHHHHHHHHS--HHHHHHHHHHHHHHHHHHHH---SPP-EEEEEEEEPPPPPEE-GGG-EESSGGGHHHH--SB----EEEEEE-SS---SPPHHHHHHHHHHHHHTT---EEEEEEEGGGS-SSHHHHHHHHHHHHHTT--EEEEE--TT-HHHHHHHHHHHHHTT-EEEEEPPPSS--HHHHHHHHHHHHHHTT-B--EEPPP--TT--SEEEEEEE--BTTBB--EEEEEEETT--EEEEEPPP-BSSSSPPHHHHHHHHHHHHHHHHHHHSS--SEEEEEEESPPPTTTTHHHHHHHHHTT-EEEEEEEESSS---EEEEEEETTEEEEEEPPTTEEEEEGGGTEEEE--S--SSSSS-----EEEEEEE----HHHHHHHHHHHHH--TT-SS---SS-HHHHHHHHHHHHHHHH--GGGGTTS-TTS-TT-/--GGGGSEEEEEEEEEEEEEE--TTTTEEEEEEEEESS-PPTT-HHHHHHHHHHTSSS-EEEETTEEEESSPPPGGGSB-SSEEEEEEEEEE--TTSHHHHHHHHHHHHHHHHHHHHT-TTEEEEE-TTSSEEEEEPSGGGEEEEETTEEEEEEEEEEEEE-TT-EEEEEEEEEEEEE--S-HHHHHHH-TTS---EEEEEEE-TTS-EEEEEEEEEE---GGG-EETTTTEEHHHHHHHHT--HHHHHTPPEEEEEESS-TT---EEEEGGGEEE---HHHHHHHHH-TTS-HHHHHHHHHHHHHHS--HHHHHHHHHHHHHHHHHHTT---SPP-EEEEEEEEPPPPPEE-GGG-EESSGGGHHHH--SB----EEEEEE-SS---SPPHHHHHHHHHHHHHTT---EEEEEEEGGGS-SSHHHHHHHHHHHHHTT--EEEEE--TT-HHHHHHHHHHHHHTT-EEEEEPPPSS--HHHHHHHHHHHHHHTT-B--EEPPP--TT--SEEEEEEE---SS-B--EEEEEEETT--EEEEEPPP-BSSSSPPHHHHHHHHHHHHHHHHHHHSS--SEEEEEEESPPPTTTTHHHHHHHHHTT-EEEEEEEESSS---EEEEEEETTEEEEEEPPTTEEEEEGGGTEEEE--S--SBTTB-----EEEEEEE----HHHHHHHHHHHHH--TT-SS---SS-HHHHHHHHHHHHHHHH--GGGGTTS-TTS-TT-

Radius of gyration: 36.51 Å; Cα contacts (8 Å, |Δi|>4): 3169; chains: 2; bounding box: 83×109×90 Å